Protein 1UD9 (pdb70)

Solvent-accessible surface area: 47466 Å² total; per-residue (Å²): 26,64,0,5,24,65,13,1,110,25,26,32,2,4,1,67,0,0,45,111,19,26,95,82,4,13,18,30,2,65,53,106,8,9,75,4,28,3,42,15,200,68,129,64,2,26,0,75,0,54,17,38,94,126,18,24,140,80,36,86,9,103,136,95,29,107,7,1,4,54,0,101,125,6,26,143,27,2,142,68,8,173,169,109,34,42,3,48,18,45,8,139,58,94,126,48,0,98,4,17,7,29,29,57,151,93,72,70,47,98,7,102,38,71,172,26,169,63,36,177,94,159,178,135,49,22,0,35,0,17,0,46,2,70,15,8,92,77,0,1,26,75,0,31,135,94,22,112,4,2,39,4,44,7,42,77,108,67,0,15,1,75,6,79,59,158,81,112,39,80,41,70,2,6,149,142,64,66,13,11,56,67,34,84,76,103,60,75,9,62,7,1,0,35,3,121,64,2,60,47,0,38,13,0,13,151,15,20,117,92,0,64,0,3,2,7,45,89,72,58,6,42,1,11,0,63,18,169,45,50,2,64,0,12,0,60,0,33,44,87,155,91,22,0,0,6,23,60,14,0,100,20,19,30,1,3,0,56,0,0,42,106,16,25,82,84,3,10,12,28,3,63,48,119,6,7,71,6,45,3,46,14,182,70,129,64,3,42,0,90,0,53,18,34,97,121,24,22,120,15,33,22,12,60,136,109,29,130,4,0,1,65,0,103,116,1,20,133,35,0,128,93,4,159,197,132,41,48,1,8,16,8,7,19,8,90,96,32,0,42,1,10,17,47,63,31,55,147,145,47,34,84,5,101,35,67,171,24,162,70,97,176,38,21,0,49,0,22,0,60,1,62,23,8,72,81,2,1,26,86,0,33,141,71,20,80,17,2,37,4,42,4,2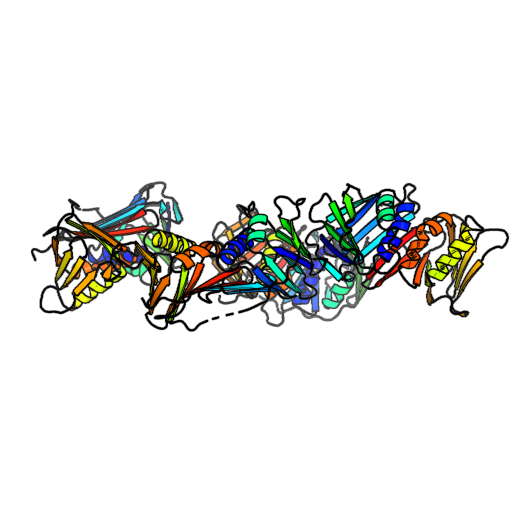4,79,71,76,0,13,2,82,4,77,51,176,150,127,38,113,47,75,10,5,94,141,104,62,45,11,60,76,21,94,86,102,136,125,4,65,9,0,0,14,1,102,64,2,60,52,2,26,13,0,10,128,13,22,112,107,0,70,1,0,0,5,76,107,92,40,6,29,2,13,0,60,21,166,40,53,2,70,0,16,1,61,1,30,41,97,142,90,7,6,4,2,24,68,16,0,105,20,32,61,4,5,1,64,0,0,30,100,21,26,92,79,5,29,28,32,10,66,56,98,8,15,80,4,67,7,53,14,201,69,130,60,4,49,0,73,0,45,21,37,91,116,23,23,122,25,36,30,8,68,85,97,18,111,9,0,3,55,0,101,115,10,22,136,32,1,132,83,2,165,191,122,36,43,2,14,27,7,7,50,30,62,128,41,10,56,6,2,15,48,62,52,56,105,136,45,33,76,7,94,49,67,165,19,158,74,129,87,141,42,34,0,36,0,21,0,47,1,66,21,5,68,85,2,2,26,84,0,31,140,80,23,98,4,1,37,3,47,8,34,98,123,37,0,15,1,86,1,77,49,168,78,159,37,84,41,42,2,6,156,44,68,61,17,11,50,72,41,91,73,84,138,115,8,64,10,2,0,31,2,114,62,1,61,53,1,33,10,0,10,138,8,18,118,90,0,71,0,0,0,4,82,107,73,40,4,21,0,21,0,56,14,134,40,51,1,68,0,15,1,28,1,40,43,72,148,91,34,59,1,6,24,51,12,2,104,22,24,37,1,3,0,57,0,0,40,114,17,28,82,80,4,18,16,24,3,54,59,110,7,10,79,4,63,3,53,14,191,72,128,63,3,26,0,78,0,44,16,38,100,122,21,21,149,58,38,77,12,94,130,97,20,110,8,0,4,53,0,104,117,5,20,143,32,0,132,84,15,161,175,118,65,36,1,40,22,36,9,144,45,77,127,54,0,84,3,26,17,36,23,95,148,53,123,70,30,93,6,99,38,70,163,18,153,63,108,118,103,94,129,35,21,0,41,0,22,0,22,1,64,20,7,87,82,2,1,23,97,0,34,151,79,17,108,5,2,42,3,42,5,27,87,110,78,0,15,1,85,4,75,58,183,48,206,39,104,45,62,2,6,90,146,69,29,23,11,57,71,33,86,89,85,138,124,3,69,10,1,0,36,3,95,60,1,64,34,0,24,15,0,10,140,13,19,73,58,0,77,0,3,2,5,74,107,46,43,5,19,1,22,0,64,18,158,40,52,1,71,0,11,1,16,1,33,43,86,148,89

Foldseek 3Di:
DKFKAFFVLLVLLVLLLQVLADQKWKWWQDQQFTWTKGAHPVNFKIKIKTGGRQRTPDGGDPHIAMAMDGSVVVNVVCVPPPDRWMWMWDDPDRFWIWIWTDDVDIDIDTGGGDDDDGPPDDDDFQKKWKWFLVLVLVQLVVQVVPAQKWKWKAAQFWIKIWHPDDDTPIDIAGVVVVITDDMDHRHIAMFMFGSVSVNSSSSNSVQARIWIWGHHQQAWIKIWRAHPSGIIMIMIGGTDND/DKFKAFFCLLVLLVLLLVVLADQKWKWWQAQQFTWTKGGHPVNFKIKIWTGGNQNTPDRDDPGIAIAMAGSVVVNVVCVVVDDGWMWIWDDPDNQWIWIATRVPNPDIDITGGDDDDHDAFQKKFKFFLVLVLVLLVQQVVPAQKWKWKDAQFKIKIHHDDDDDRIDIQGPVVPGTPDMDHHHTAMFMFGSVSVNSSSSNSVQARIWIWTHHHQAWIKIWRAHPSGIIMIMTGGTDND/DKFKAFFVLLVLLVLQLVVVADQKWKWWQAQFWIWTKGAHPVSQKIKIWTGTSQNTPDGGDPGIDMAMAGSVVVNVVCVPPDGTWMWMWDDPDNQWIWIATRVGRPDIDITGGDDDDGDDDFQKKWKWFLVLVLVLLVQQVVPAQKWKWWDAQFWIKIHHPDDDDSMDIAGVVVVGTDDMDHRHTAMFMAGSVSVNSSSSNSVQARIWIWTHHHQAWIKTWHAHPSGIIMIMIGHTDND/DKFKAFFLLLVLLVLLLVVVADQKWKWWQAQQFIWTKGAHPVNFKIKIWTGGSQNTPDRDDPGIDMAMDGSVVVNVVSVPRDDGGMWMWDDPDQQWIWIFTDDDVGDIDIHGGDDDDGDFDPDFQKKWKFFLVVVLVLLVVQVVPAQKWKWWDAQFWIKIHHPDDDDRIDITGVVVPGTPDMDHRHTAMFMFGSVSVNSSSSNSVAARIWIWGHHHQAWIKIWHAHPSRIIMIMTGGTDND

Radius of gyration: 39.59 Å; Cα contacts (8 Å, |Δi|>4): 2430; chains: 4; bounding box: 97×64×110 Å

Secondary structure (DSSP, 8-state):
-EEEES-HHHHHHHHHHHHHH-SEEEEEEETTEEEEEEE-TTSSEEEEEEEEGGGSSEEE-SS-EEEEEEHHHHHHHHTT--S---EEEEEEETTEEEEEE-SSS-EEEEEEP---PPP------SEEEEEEHHHHHHHHHHHHHH-SEEEEEE-SSEEEEEESSSS---EEEEGGGT-EEEEEESS-EEEEEEHHHHHHTGGGGGG-SEEEEEE-TTS-EEEEEEPGGG-EEEEEEPPB--/-EEEES-HHHHHHHHHHHHHH-SEEEEEEETTEEEEEEE-TTSSEEEEEEEEGGGSSEEE-SS-EEEEEEHHHHHHHTTT--S---EEEEEEETTEEEEEETTEEEEEEEEE---------SEEEEEEHHHHHHHHHHHHTT-SEEEEEE-SSEEEEEESSSS--EEEEETTTT---EEEESS-EEEEEEHHHHHHTGGGGGG-SEEEEEE-TTS-EEEEEEEGGGEEEEEEEPPB--/-EEEES-HHHHHHHHHHHTTT-SEEEEEEETTEEEEEEE-TTSSEEEEEEEEGGGSSEEE-SS-EEEEEEHHHHHHHTTT--S---EEEEEEETTEEEEEEGGGTT-EEEEE----------SEEEEEEHHHHHHHHHHHHHH-SEEEEEE-SSEEEEEESSSS--EEEEETTTT-EEEEEESS-EEEEEEHHHHHHTGGGGGG-SEEEEEE-TTS-EEEEEE-GGG-EEEEEEPPP--/-EEEES-HHHHHHHHHHHTTT-SEEEEEEETTEEEEEEE-TTSSEEEEEEEEGGGSSEEE-SS-EEEEEEHHHHHHHHTT--S---EEEE-SSTTEEEEEE-SSS-EEEEEE------------SEEEEEEHHHHHHHHHHHHHH-SEEEEEE-SSEEEEEESSS---EEEEETTTT-EEEEEESS-EEEEEEHHHHHHTGGGGGG-SEEEEEE-TTS-EEEEEE-GGG-EEEEEEPPB--

Structure (mmCIF, N/CA/C/O backbone):
data_1UD9
#
_entry.id   1UD9
#
_cell.length_a   79.400
_cell.length_b   75.440
_cell.length_c   88.140
_cell.angle_alpha   90.00
_cell.angle_beta   98.83
_cell.angle_gamma   90.00
#
_symmetry.space_group_name_H-M   'P 1 21 1'
#
loop_
_entity.id
_entity.type
_entity.pdbx_description
1 polymer 'DNA polymerase sliding clamp A'
2 non-polymer 'ZINC ION'
3 water water
#
loop_
_atom_site.group_PDB
_atom_site.id
_atom_site.type_symbol
_atom_site.label_atom_id
_atom_site.label_alt_id
_atom_site.label_comp_id
_atom_site.label_asym_id
_atom_site.label_entity_id
_atom_site.label_seq_id
_atom_site.pdbx_PDB_ins_code
_atom_site.Cartn_x
_atom_site.Cartn_y
_atom_site.Cartn_z
_atom_site.occupancy
_atom_site.B_iso_or_equiv
_atom_site.auth_seq_id
_atom_site.auth_comp_id
_atom_site.auth_asym_id
_atom_site.auth_atom_id
_atom_site.pdbx_PDB_model_num
ATOM 1 N N . ALA A 1 1 ? 8.450 -8.332 -19.763 1.00 22.85 1 ALA A N 1
ATOM 2 C CA . ALA A 1 1 ? 8.719 -7.197 -18.781 1.00 21.38 1 ALA A CA 1
ATOM 3 C C . ALA A 1 1 ? 10.065 -6.557 -19.018 1.00 21.11 1 ALA A C 1
ATOM 4 O O . ALA A 1 1 ? 11.090 -7.254 -19.163 1.00 22.45 1 ALA A O 1
ATOM 6 N N . HIS A 1 2 ? 10.094 -5.221 -18.990 1.00 20.56 2 HIS A N 1
ATOM 7 C CA . HIS A 1 2 ? 11.323 -4.451 -19.211 1.00 19.80 2 HIS A CA 1
ATOM 8 C C . HIS A 1 2 ? 11.223 -3.220 -18.299 1.00 19.92 2 HIS A C 1
ATOM 9 O O . HIS A 1 2 ? 10.282 -2.423 -18.439 1.00 21.26 2 HIS A O 1
ATOM 16 N N . ILE A 1 3 ? 12.162 -3.049 -17.369 1.00 20.49 3 ILE A N 1
ATOM 17 C CA . ILE A 1 3 ? 12.060 -1.974 -16.368 1.00 19.78 3 ILE A CA 1
ATOM 18 C C . ILE A 1 3 ? 13.388 -1.313 -16.169 1.00 21.36 3 ILE A C 1
ATOM 19 O O . ILE A 1 3 ? 14.414 -1.961 -16.119 1.00 22.89 3 ILE A O 1
ATOM 24 N N . VAL A 1 4 ? 13.412 0.007 -16.085 1.00 22.75 4 VAL A N 1
ATOM 25 C CA . VAL A 1 4 ? 14.681 0.624 -15.808 1.00 22.61 4 VAL A CA 1
ATOM 26 C C . VAL A 1 4 ? 14.462 1.541 -14.590 1.00 23.12 4 VAL A C 1
ATOM 27 O O . VAL A 1 4 ? 13.516 2.359 -14.587 1.00 23.38 4 VAL A O 1
ATOM 31 N N . TYR A 1 5 ? 15.287 1.390 -13.554 1.00 25.24 5 TYR A N 1
ATOM 32 C CA . TYR A 1 5 ? 15.136 2.275 -12.387 1.00 25.60 5 TYR A CA 1
ATOM 33 C C . TYR A 1 5 ? 16.399 3.108 -12.289 1.00 26.29 5 TYR A C 1
ATOM 34 O O . TYR A 1 5 ? 17.488 2.597 -12.492 1.00 24.52 5 TYR A O 1
ATOM 43 N N . ASP A 1 6 ? 16.271 4.395 -11.966 1.00 27.67 6 ASP A N 1
ATOM 44 C CA . ASP A 1 6 ? 17.480 5.232 -11.953 1.00 29.03 6 ASP A CA 1
ATOM 45 C C . ASP A 1 6 ? 18.491 5.101 -10.817 1.00 29.78 6 ASP A C 1
ATOM 46 O O . ASP A 1 6 ? 19.619 5.558 -10.944 1.00 30.14 6 ASP A O 1
ATOM 51 N N . ASP A 1 7 ? 18.146 4.397 -9.733 1.00 27.40 7 ASP A N 1
ATOM 52 C CA . ASP A 1 7 ? 19.060 4.342 -8.622 1.00 27.63 7 ASP A CA 1
ATOM 53 C C . ASP A 1 7 ? 19.106 3.037 -7.885 1.00 26.24 7 ASP A C 1
ATOM 54 O O . ASP A 1 7 ? 18.317 2.828 -6.960 1.00 25.49 7 ASP A O 1
ATOM 59 N N . VAL A 1 8 ? 20.054 2.175 -8.257 1.00 26.09 8 VAL A N 1
ATOM 60 C CA . VAL A 1 8 ? 20.143 0.853 -7.623 1.00 26.16 8 VAL A CA 1
ATOM 61 C C . VAL A 1 8 ? 20.360 0.975 -6.110 1.00 25.89 8 VAL A C 1
ATOM 62 O O . VAL A 1 8 ? 20.017 0.077 -5.384 1.00 25.38 8 VAL A O 1
ATOM 66 N N . ARG A 1 9 ? 20.900 2.093 -5.616 1.00 25.00 9 ARG A N 1
ATOM 67 C CA . ARG A 1 9 ? 21.074 2.236 -4.160 1.00 26.28 9 ARG A CA 1
ATOM 68 C C . ARG A 1 9 ? 19.745 2.100 -3.358 1.00 25.53 9 ARG A C 1
ATOM 69 O O . ARG A 1 9 ? 19.741 1.643 -2.203 1.00 24.32 9 ARG A O 1
ATOM 77 N N . ASP A 1 10 ? 18.630 2.547 -3.930 1.00 24.34 10 ASP A N 1
ATOM 78 C CA . ASP A 1 10 ? 17.362 2.385 -3.203 1.00 25.76 10 ASP A CA 1
ATOM 79 C C . ASP A 1 10 ? 17.007 0.896 -3.089 1.00 26.18 10 ASP A C 1
ATOM 80 O O . ASP A 1 10 ? 16.545 0.420 -2.016 1.00 24.39 10 ASP A O 1
ATOM 85 N N . LEU A 1 11 ? 17.215 0.131 -4.170 1.00 24.88 11 LEU A N 1
ATOM 86 C CA . LEU A 1 11 ? 16.857 -1.293 -4.079 1.00 24.59 11 LEU A CA 1
ATOM 87 C C . LEU A 1 11 ? 17.787 -1.907 -3.037 1.00 22.84 11 LEU A C 1
ATOM 88 O O . LEU A 1 11 ? 17.376 -2.771 -2.268 1.00 23.11 11 LEU A O 1
ATOM 93 N N . LYS A 1 12 ? 19.059 -1.515 -3.053 1.00 21.97 12 LYS A N 1
ATOM 94 C CA . LYS A 1 12 ? 20.022 -2.034 -2.066 1.00 23.18 12 LYS A CA 1
ATOM 95 C C . LYS A 1 12 ? 19.584 -1.799 -0.623 1.00 23.45 12 LYS A C 1
ATOM 96 O O . LYS A 1 12 ? 19.715 -2.677 0.202 1.00 21.68 12 LYS A O 1
ATOM 102 N N . ALA A 1 13 ? 19.076 -0.599 -0.332 1.00 23.06 13 ALA A N 1
ATOM 103 C CA . ALA A 1 13 ? 18.661 -0.238 1.022 1.00 22.35 13 ALA A CA 1
ATOM 104 C C . ALA A 1 13 ? 17.427 -1.086 1.375 1.00 20.42 13 ALA A C 1
ATOM 105 O O . ALA A 1 13 ? 17.285 -1.511 2.531 1.00 21.54 13 ALA A O 1
ATOM 107 N N . ILE A 1 14 ? 16.551 -1.315 0.405 1.00 20.19 14 ILE A N 1
ATOM 108 C CA . ILE A 1 14 ? 15.342 -2.129 0.672 1.00 20.04 14 ILE A CA 1
ATOM 109 C C . ILE A 1 14 ? 15.746 -3.585 0.981 1.00 19.71 14 ILE A C 1
ATOM 110 O O . ILE A 1 14 ? 15.307 -4.160 1.975 1.00 17.86 14 ILE A O 1
ATOM 115 N N . ILE A 1 15 ? 16.627 -4.146 0.158 1.00 20.33 15 ILE A N 1
ATOM 116 C CA . ILE A 1 15 ? 17.083 -5.535 0.382 1.00 21.12 15 ILE A CA 1
ATOM 117 C C . ILE A 1 15 ? 17.834 -5.723 1.725 1.00 20.52 15 ILE A C 1
ATOM 118 O O . ILE A 1 15 ? 17.641 -6.726 2.447 1.00 19.76 15 ILE A O 1
ATOM 123 N N . GLN A 1 16 ? 18.656 -4.745 2.096 1.00 20.29 16 GLN A N 1
ATOM 124 C CA . GLN A 1 16 ? 19.367 -4.798 3.407 1.00 22.23 16 GLN A CA 1
ATOM 125 C C . GLN A 1 16 ? 18.373 -4.901 4.558 1.00 22.84 16 GLN A C 1
ATOM 126 O O . GLN A 1 16 ? 18.616 -5.617 5.527 1.00 23.46 16 GLN A O 1
ATOM 132 N N . ALA A 1 17 ? 17.245 -4.182 4.466 1.00 20.15 17 ALA A N 1
ATOM 133 C CA . ALA A 1 17 ? 16.218 -4.281 5.519 1.00 20.27 17 ALA A CA 1
ATOM 134 C C . ALA A 1 17 ? 15.444 -5.585 5.434 1.00 19.19 17 ALA A C 1
ATOM 135 O O . ALA A 1 17 ? 15.201 -6.257 6.463 1.00 20.94 17 ALA A O 1
ATOM 137 N N . LEU A 1 18 ? 15.105 -6.006 4.225 1.00 19.52 18 LEU A N 1
ATOM 138 C CA . LEU A 1 18 ? 14.334 -7.249 4.092 1.00 19.78 18 LEU A CA 1
ATOM 139 C C . LEU A 1 18 ? 15.063 -8.464 4.592 1.00 20.32 18 LEU A C 1
ATOM 140 O O . LEU A 1 18 ? 14.436 -9.370 5.105 1.00 21.53 18 LEU A O 1
ATOM 145 N N . LEU A 1 19 ? 16.371 -8.513 4.397 1.00 20.48 19 LEU A N 1
ATOM 146 C CA . LEU A 1 19 ? 17.053 -9.762 4.754 1.00 22.92 19 LEU A CA 1
ATOM 147 C C . LEU A 1 19 ? 17.060 -9.998 6.266 1.00 24.75 19 LEU A C 1
ATOM 148 O O . LEU A 1 19 ? 17.258 -11.134 6.742 1.00 21.94 19 LEU A O 1
ATOM 153 N N . LYS A 1 20 ? 16.808 -8.920 7.006 1.00 24.83 20 LYS A N 1
ATOM 154 C CA . LYS A 1 20 ? 16.742 -9.009 8.470 1.00 27.16 20 LYS A CA 1
ATOM 155 C C . LYS A 1 20 ? 15.388 -9.556 8.943 1.00 25.53 20 LYS A C 1
ATOM 156 O O . LYS A 1 20 ? 15.244 -9.973 10.113 1.00 27.80 20 LYS A O 1
ATOM 162 N N . LEU A 1 21 ? 14.377 -9.477 8.102 1.00 23.35 21 LEU A N 1
ATOM 163 C CA . LEU A 1 21 ? 13.053 -10.015 8.449 1.00 21.72 21 LEU A CA 1
ATOM 164 C C . LEU A 1 21 ? 12.805 -11.392 7.899 1.00 23.21 21 LEU A C 1
ATOM 165 O O . LEU A 1 21 ? 12.196 -12.224 8.572 1.00 20.84 21 LEU A O 1
ATOM 170 N N . VAL A 1 22 ? 13.207 -11.606 6.630 1.00 20.01 22 VAL A N 1
ATOM 171 C CA . VAL A 1 22 ? 12.935 -12.891 5.945 1.00 19.32 22 VAL A CA 1
ATOM 172 C C . VAL A 1 22 ? 14.108 -13.413 5.085 1.00 19.18 22 VAL A C 1
ATOM 173 O O . VAL A 1 22 ? 14.952 -12.641 4.629 1.00 18.92 22 VAL A O 1
ATOM 177 N N . ASP A 1 23 ? 14.151 -14.720 4.889 1.00 18.39 23 ASP A N 1
ATOM 178 C CA . ASP A 1 23 ? 15.211 -15.247 4.010 1.00 20.70 23 ASP A CA 1
ATOM 179 C C . ASP A 1 23 ? 14.807 -15.181 2.554 1.00 18.51 23 ASP A C 1
ATOM 180 O O . ASP A 1 23 ? 15.659 -15.224 1.674 1.00 18.62 23 ASP A O 1
ATOM 185 N N . GLU A 1 24 ? 13.503 -15.150 2.263 1.00 18.24 24 GLU A N 1
ATOM 186 C CA . GLU A 1 24 ? 12.981 -15.104 0.894 1.00 18.34 24 GLU A CA 1
ATOM 187 C C . GLU A 1 24 ? 11.792 -14.133 0.808 1.00 18.45 24 GLU A C 1
ATOM 188 O O . GLU A 1 24 ? 11.027 -13.955 1.760 1.00 19.72 24 GLU A O 1
ATOM 194 N N . ALA A 1 25 ? 11.638 -13.522 -0.347 1.00 18.17 25 ALA A N 1
ATOM 195 C CA . ALA A 1 25 ? 10.526 -12.639 -0.493 1.00 18.39 25 ALA A CA 1
ATOM 196 C C . ALA A 1 25 ? 10.059 -12.635 -1.964 1.00 19.13 25 ALA A C 1
ATOM 197 O O . ALA A 1 25 ? 10.683 -13.195 -2.850 1.00 19.03 25 ALA A O 1
ATOM 199 N N . LEU A 1 26 ? 8.949 -11.954 -2.238 1.00 18.14 26 LEU A N 1
ATOM 200 C CA . LEU A 1 26 ? 8.400 -11.977 -3.590 1.00 19.71 26 LEU A CA 1
ATOM 201 C C . LEU A 1 26 ? 8.063 -10.567 -4.122 1.00 20.53 26 LEU A C 1
ATOM 202 O O . LEU A 1 26 ? 7.302 -9.823 -3.463 1.00 19.66 26 LEU A O 1
ATOM 207 N N . PHE A 1 27 ? 8.641 -10.182 -5.258 1.00 18.04 27 PHE A N 1
ATOM 208 C CA . PHE A 1 27 ? 8.268 -8.918 -5.894 1.00 21.08 27 PHE A CA 1
ATOM 209 C C . PHE A 1 27 ? 7.072 -9.262 -6.846 1.00 22.54 27 PHE A C 1
ATOM 210 O O . PHE A 1 27 ? 7.209 -10.105 -7.770 1.00 24.41 27 PHE A O 1
ATOM 218 N N . ASP A 1 28 ? 5.912 -8.658 -6.631 1.00 19.41 28 ASP A N 1
ATOM 219 C CA . ASP A 1 28 ? 4.759 -8.905 -7.481 1.00 21.89 28 ASP A CA 1
ATOM 220 C C . ASP A 1 28 ? 4.833 -7.805 -8.535 1.00 22.31 28 ASP A C 1
ATOM 221 O O . ASP A 1 28 ? 4.473 -6.652 -8.274 1.00 21.65 28 ASP A O 1
ATOM 226 N N . ILE A 1 29 ? 5.280 -8.172 -9.749 1.00 21.84 29 ILE A N 1
ATOM 227 C CA . ILE A 1 29 ? 5.485 -7.184 -10.831 1.00 22.91 29 ILE A CA 1
ATOM 228 C C . ILE A 1 29 ? 4.268 -7.072 -11.739 1.00 23.33 29 ILE A C 1
ATOM 229 O O . ILE A 1 29 ? 4.030 -7.940 -12.587 1.00 24.67 29 ILE A O 1
ATOM 234 N N . LYS A 1 30 ? 3.495 -5.992 -11.547 1.00 23.46 30 LYS A N 1
ATOM 235 C CA . LYS A 1 30 ? 2.269 -5.815 -12.304 1.00 24.27 30 LYS A CA 1
ATOM 236 C C . LYS A 1 30 ? 2.337 -4.700 -13.321 1.00 23.01 30 LYS A C 1
ATOM 237 O O . LYS A 1 30 ? 3.237 -3.854 -13.295 1.00 23.55 30 LYS A O 1
ATOM 243 N N . PRO A 1 31 ? 1.354 -4.648 -14.214 1.00 23.09 31 PRO A N 1
ATOM 244 C CA . PRO A 1 31 ? 1.452 -3.557 -15.188 1.00 24.54 31 PRO A CA 1
ATOM 245 C C . PRO A 1 31 ? 1.482 -2.153 -14.602 1.00 25.54 31 PRO A C 1
ATOM 246 O O . PRO A 1 31 ? 2.113 -1.268 -15.196 1.00 27.06 31 PRO A O 1
ATOM 250 N N . GLU A 1 32 ? 0.851 -1.942 -13.452 1.00 23.45 32 GLU A N 1
ATOM 251 C CA . GLU A 1 32 ? 0.846 -0.618 -12.889 1.00 26.51 32 GLU A CA 1
ATOM 252 C C . GLU A 1 32 ? 1.996 -0.352 -11.914 1.00 25.03 32 GLU A C 1
ATOM 253 O O . GLU A 1 32 ? 2.150 0.777 -11.468 1.00 25.80 32 GLU A O 1
ATOM 259 N N . GLY A 1 33 ? 2.766 -1.379 -11.566 1.00 23.01 33 GLY A N 1
ATOM 260 C CA . GLY A 1 33 ? 3.889 -1.140 -10.669 1.00 22.35 33 GLY A CA 1
ATOM 261 C C . GLY A 1 33 ? 4.227 -2.389 -9.880 1.00 23.29 33 GLY A C 1
ATOM 262 O O . GLY A 1 33 ? 3.585 -3.438 -10.050 1.00 20.89 33 GLY A O 1
ATOM 263 N N . ILE A 1 34 ? 5.197 -2.258 -8.975 1.00 21.84 34 ILE A N 1
ATOM 264 C CA . ILE A 1 34 ? 5.662 -3.423 -8.223 1.00 19.40 34 ILE A CA 1
ATOM 265 C C . ILE A 1 34 ? 5.216 -3.345 -6.775 1.00 20.27 34 ILE A C 1
ATOM 266 O O . ILE A 1 34 ? 5.238 -2.256 -6.160 1.00 20.56 34 ILE A O 1
ATOM 271 N N . GLN A 1 35 ? 4.806 -4.491 -6.242 1.00 17.22 35 GLN A N 1
ATOM 272 C CA . GLN A 1 35 ? 4.438 -4.557 -4.827 1.00 20.35 35 GLN A CA 1
ATOM 273 C C . GLN A 1 35 ? 5.148 -5.738 -4.147 1.00 20.10 35 GLN A C 1
ATOM 274 O O . GLN A 1 35 ? 5.410 -6.778 -4.756 1.00 18.46 35 GLN A O 1
ATOM 280 N N . LEU A 1 36 ? 5.438 -5.568 -2.868 1.00 18.25 36 LEU A N 1
ATOM 281 C CA . LEU A 1 36 ? 6.035 -6.631 -2.053 1.00 17.58 36 LEU A CA 1
ATOM 282 C C . LEU A 1 36 ? 5.604 -6.495 -0.607 1.00 20.00 36 LEU A C 1
ATOM 283 O O . LEU A 1 36 ? 5.533 -5.349 -0.087 1.00 18.58 36 LEU A O 1
ATOM 288 N N . VAL A 1 37 ? 5.314 -7.629 0.051 1.00 17.65 37 VAL A N 1
ATOM 289 C CA . VAL A 1 37 ? 5.023 -7.556 1.477 1.00 18.00 37 VAL A CA 1
ATOM 290 C C . VAL A 1 37 ? 5.804 -8.704 2.104 1.00 18.51 37 VAL A C 1
ATOM 291 O O . VAL A 1 37 ? 5.838 -9.804 1.515 1.00 19.13 37 VAL A O 1
ATOM 295 N N . ALA A 1 38 ? 6.459 -8.448 3.235 1.00 17.15 38 ALA A N 1
ATOM 296 C CA . ALA A 1 38 ? 7.212 -9.478 3.941 1.00 17.77 38 ALA A CA 1
ATOM 297 C C . ALA A 1 38 ? 6.945 -9.312 5.390 1.00 18.59 38 ALA A C 1
ATOM 298 O O . ALA A 1 38 ? 6.952 -8.180 5.921 1.00 19.87 38 ALA A O 1
ATOM 300 N N . ILE A 1 39 ? 6.663 -10.434 6.043 1.00 16.26 39 ILE A N 1
ATOM 301 C CA . ILE A 1 39 ? 6.450 -10.355 7.483 1.00 16.39 39 ILE A CA 1
ATOM 302 C C . ILE A 1 39 ? 7.402 -11.349 8.172 1.00 18.02 39 ILE A C 1
ATOM 303 O O . ILE A 1 39 ? 7.648 -12.424 7.629 1.00 17.74 39 ILE A O 1
ATOM 308 N N . ASP A 1 40 ? 7.939 -10.996 9.328 1.00 16.68 40 ASP A N 1
ATOM 309 C CA . ASP A 1 40 ? 8.855 -11.935 9.975 1.00 19.07 40 ASP A CA 1
ATOM 310 C C . ASP A 1 40 ? 8.122 -13.149 10.539 1.00 20.93 40 ASP A C 1
ATOM 311 O O . ASP A 1 40 ? 6.895 -13.181 10.614 1.00 18.56 40 ASP A O 1
ATOM 316 N N . LYS A 1 41 ? 8.892 -14.186 10.899 1.00 20.24 41 LYS A N 1
ATOM 317 C CA . LYS A 1 41 ? 8.280 -15.426 11.395 1.00 23.36 41 LYS A CA 1
ATOM 318 C C . LYS A 1 41 ? 7.292 -15.252 12.550 1.00 21.44 41 LYS A C 1
ATOM 319 O O . LYS A 1 41 ? 6.204 -15.842 12.526 1.00 21.68 41 LYS A O 1
ATOM 325 N N . ALA A 1 42 ? 7.704 -14.462 13.519 1.00 21.46 42 ALA A N 1
ATOM 326 C CA . ALA A 1 42 ? 6.910 -14.179 14.713 1.00 22.09 42 ALA A CA 1
ATOM 327 C C . ALA A 1 42 ? 5.673 -13.260 14.459 1.00 19.69 42 ALA A C 1
ATOM 328 O O . ALA A 1 42 ? 4.829 -13.094 15.355 1.00 19.72 42 ALA A O 1
ATOM 330 N N . HIS A 1 43 ? 5.537 -12.738 13.233 1.00 18.44 43 HIS A N 1
ATOM 331 C CA . HIS A 1 43 ? 4.457 -11.810 12.851 1.00 18.63 43 HIS A CA 1
ATOM 332 C C . HIS A 1 43 ? 4.427 -10.574 13.798 1.00 18.95 43 HIS A C 1
ATOM 333 O O . HIS A 1 43 ? 3.355 -10.046 14.181 1.00 20.55 43 HIS A O 1
ATOM 340 N N . ILE A 1 44 ? 5.620 -10.123 14.105 1.00 17.81 44 ILE A N 1
ATOM 341 C CA . ILE A 1 44 ? 5.865 -8.969 14.957 1.00 19.34 44 ILE A CA 1
ATOM 342 C C . ILE A 1 44 ? 6.255 -7.728 14.110 1.00 19.11 44 ILE A C 1
ATOM 343 O O . ILE A 1 44 ? 6.012 -6.602 14.540 1.00 17.67 44 ILE A O 1
ATOM 348 N N . SER A 1 45 ? 6.886 -7.914 12.931 1.00 17.71 45 SER A N 1
ATOM 349 C CA . SER A 1 45 ? 7.273 -6.757 12.108 1.00 17.73 45 SER A CA 1
ATOM 350 C C . SER A 1 45 ? 7.077 -7.118 10.640 1.00 17.96 45 SER A C 1
ATOM 351 O O . SER A 1 45 ? 7.135 -8.311 10.219 1.00 19.11 45 SER A O 1
ATOM 354 N N . LEU A 1 46 ? 6.753 -6.094 9.878 1.00 18.10 46 LEU A N 1
ATOM 355 C CA . LEU A 1 46 ? 6.427 -6.288 8.485 1.00 20.19 46 LEU A CA 1
ATOM 356 C C . LEU A 1 46 ? 6.889 -5.110 7.660 1.00 18.69 46 LEU A C 1
ATOM 357 O O . LEU A 1 46 ? 6.983 -4.000 8.158 1.00 18.77 46 LEU A O 1
ATOM 362 N N . ILE A 1 47 ? 7.211 -5.420 6.414 1.00 17.31 47 ILE A N 1
ATOM 363 C CA . ILE A 1 47 ? 7.602 -4.367 5.472 1.00 18.54 47 ILE A CA 1
ATOM 364 C C . ILE A 1 47 ? 6.705 -4.494 4.237 1.00 19.37 47 ILE A C 1
ATOM 365 O O . ILE A 1 47 ? 6.524 -5.623 3.683 1.00 19.96 47 ILE A O 1
ATOM 370 N N . LYS A 1 48 ? 6.124 -3.371 3.787 1.00 19.19 48 LYS A N 1
ATOM 371 C CA . LYS A 1 48 ? 5.334 -3.360 2.565 1.00 21.33 48 LYS A CA 1
ATOM 372 C C . LYS A 1 48 ? 5.989 -2.348 1.615 1.00 22.37 48 LYS A C 1
ATOM 373 O O . LYS A 1 48 ? 6.454 -1.268 2.033 1.00 22.70 48 LYS A O 1
ATOM 379 N N . ILE A 1 49 ? 6.090 -2.723 0.333 1.00 21.48 49 ILE A N 1
ATOM 380 C CA . ILE A 1 49 ? 6.697 -1.857 -0.677 1.00 22.17 49 ILE A CA 1
ATOM 381 C C . ILE A 1 49 ? 5.707 -1.655 -1.811 1.00 23.22 49 ILE A C 1
ATOM 382 O O . ILE A 1 49 ? 5.106 -2.635 -2.281 1.00 22.61 49 ILE A O 1
ATOM 387 N N . GLU A 1 50 ? 5.574 -0.405 -2.291 1.00 23.45 50 GLU A N 1
ATOM 388 C CA . GLU A 1 50 ? 4.701 -0.061 -3.400 1.00 24.79 50 GLU A CA 1
ATOM 389 C C . GLU A 1 50 ? 5.561 0.876 -4.274 1.00 24.79 50 GLU A C 1
ATOM 390 O O . GLU A 1 50 ? 5.985 1.978 -3.831 1.00 25.95 50 GLU A O 1
ATOM 396 N N . LEU A 1 51 ? 5.863 0.409 -5.481 1.00 23.43 51 LEU A N 1
ATOM 397 C CA . LEU A 1 51 ? 6.699 1.147 -6.432 1.00 22.55 51 LEU A CA 1
ATOM 398 C C . LEU A 1 51 ? 5.883 1.291 -7.738 1.00 23.53 51 LEU A C 1
ATOM 399 O O . LEU A 1 51 ? 5.865 0.381 -8.564 1.00 23.26 51 LEU A O 1
ATOM 404 N N . PRO A 1 52 ? 5.143 2.408 -7.877 1.00 23.95 52 PRO A N 1
ATOM 405 C CA . PRO A 1 52 ? 4.341 2.608 -9.088 1.00 23.86 52 PRO A CA 1
ATOM 406 C C . PRO A 1 52 ? 5.182 2.802 -10.321 1.00 23.93 52 PRO A C 1
ATOM 407 O O . PRO A 1 52 ? 6.348 3.232 -10.242 1.00 23.07 52 PRO A O 1
ATOM 411 N N . LYS A 1 53 ? 4.539 2.576 -11.485 1.00 25.91 53 LYS A N 1
ATOM 412 C CA . LYS A 1 53 ? 5.278 2.638 -12.739 1.00 27.16 53 LYS A CA 1
ATOM 413 C C . LYS A 1 53 ? 5.858 3.991 -12.940 1.00 25.37 53 LYS A C 1
ATOM 414 O O . LYS A 1 53 ? 6.937 4.107 -13.515 1.00 23.21 53 LYS A O 1
ATOM 420 N N . GLU A 1 54 ? 5.141 4.998 -12.444 1.00 25.22 54 GLU A N 1
ATOM 421 C CA . GLU A 1 54 ? 5.580 6.369 -12.592 1.00 27.89 54 GLU A CA 1
ATOM 422 C C . GLU A 1 54 ? 6.925 6.663 -11.992 1.00 27.93 54 GLU A C 1
ATOM 423 O O . GLU A 1 54 ? 7.513 7.697 -12.299 1.00 30.05 54 GLU A O 1
ATOM 429 N N . MET A 1 55 ? 7.455 5.792 -11.136 1.00 25.96 55 MET A N 1
ATOM 430 C CA . MET A 1 55 ? 8.732 6.130 -10.533 1.00 26.15 55 MET A CA 1
ATOM 431 C C . MET A 1 55 ? 9.920 5.565 -11.288 1.00 25.59 55 MET A C 1
ATOM 432 O O . MET A 1 55 ? 11.044 5.821 -10.952 1.00 25.06 55 MET A O 1
ATOM 437 N N . PHE A 1 56 ? 9.660 4.842 -12.363 1.00 25.74 56 PHE A N 1
ATOM 438 C CA . PHE A 1 56 ? 10.747 4.234 -13.130 1.00 24.54 56 PHE A CA 1
ATOM 439 C C . PHE A 1 56 ? 11.035 4.978 -14.431 1.00 25.20 56 PHE A C 1
ATOM 440 O O . PHE A 1 56 ? 10.125 5.547 -15.025 1.00 26.86 56 PHE A O 1
ATOM 448 N N . LYS A 1 57 ? 12.290 4.964 -14.858 1.00 25.32 57 LYS A N 1
ATOM 449 C CA . LYS A 1 57 ? 12.679 5.610 -16.132 1.00 27.51 57 LYS A CA 1
ATOM 450 C C . LYS A 1 57 ? 11.935 4.909 -17.297 1.00 28.30 57 LYS A C 1
ATOM 451 O O . LYS A 1 57 ? 11.424 5.554 -18.222 1.00 29.59 57 LYS A O 1
ATOM 457 N N . GLU A 1 58 ? 11.855 3.582 -17.225 1.00 26.49 58 GLU A N 1
ATOM 458 C CA . GLU A 1 58 ? 11.123 2.781 -18.213 1.00 26.31 58 GLU A CA 1
ATOM 459 C C . GLU A 1 58 ? 10.386 1.713 -17.463 1.00 24.73 58 GLU A C 1
ATOM 460 O O . GLU A 1 58 ? 10.957 1.139 -16.531 1.00 22.39 58 GLU A O 1
ATOM 466 N N . TYR A 1 59 ? 9.143 1.431 -17.852 1.00 24.44 59 TYR A N 1
ATOM 467 C CA . TYR A 1 59 ? 8.370 0.411 -17.161 1.00 26.46 59 TYR A CA 1
ATOM 468 C C . TYR A 1 59 ? 7.389 -0.136 -18.194 1.00 26.95 59 TYR A C 1
ATOM 469 O O . TYR A 1 59 ? 6.343 0.499 -18.488 1.00 27.87 59 TYR A O 1
ATOM 478 N N . ASP A 1 60 ? 7.733 -1.287 -18.765 1.00 24.47 60 ASP A N 1
ATOM 479 C CA . ASP A 1 60 ? 6.868 -1.917 -19.769 1.00 25.23 60 ASP A CA 1
ATOM 480 C C . ASP A 1 60 ? 6.655 -3.355 -19.378 1.00 24.59 60 ASP A C 1
ATOM 481 O O . ASP A 1 60 ? 7.504 -4.231 -19.604 1.00 22.64 60 ASP A O 1
ATOM 486 N N . VAL A 1 61 ? 5.509 -3.573 -18.757 1.00 22.72 61 VAL A N 1
ATOM 487 C CA . VAL A 1 61 ? 5.140 -4.855 -18.204 1.00 23.46 61 VAL A CA 1
ATOM 488 C C . VAL A 1 61 ? 3.732 -5.164 -18.685 1.00 24.13 61 VAL A C 1
ATOM 489 O O . VAL A 1 61 ? 2.737 -4.792 -18.095 1.00 24.17 61 VAL A O 1
ATOM 493 N N . PRO A 1 62 ? 3.642 -5.827 -19.829 1.00 23.93 62 PRO A N 1
ATOM 494 C CA . PRO A 1 62 ? 2.331 -6.155 -20.347 1.00 26.05 62 PRO A CA 1
ATOM 495 C C . PRO A 1 62 ? 1.665 -7.268 -19.591 1.00 25.91 62 PRO A C 1
ATOM 496 O O . PRO A 1 62 ? 0.439 -7.331 -19.582 1.00 26.16 62 PRO A O 1
ATOM 500 N N . GLU A 1 63 ? 2.443 -8.127 -18.929 1.00 27.23 63 GLU A N 1
ATOM 501 C CA . GLU A 1 63 ? 1.837 -9.229 -18.186 1.00 27.85 63 GLU A CA 1
ATOM 502 C C . GLU A 1 63 ? 2.444 -9.350 -16.799 1.00 28.30 63 GLU A C 1
ATOM 503 O O . GLU A 1 63 ? 3.647 -9.297 -16.655 1.00 28.32 63 GLU A O 1
ATOM 509 N N . GLU A 1 64 ? 1.633 -9.560 -15.802 1.00 28.54 64 GLU A N 1
ATOM 510 C CA . GLU A 1 64 ? 2.212 -9.664 -14.473 1.00 31.17 64 GLU A CA 1
ATOM 511 C C . GLU A 1 64 ? 3.060 -10.896 -14.250 1.00 32.37 64 GLU A C 1
ATOM 512 O O . GLU A 1 64 ? 2.917 -11.912 -14.917 1.00 29.73 64 GLU A O 1
ATOM 518 N N . PHE A 1 65 ? 3.982 -10.794 -13.303 1.00 31.90 65 PHE A N 1
ATOM 519 C CA . PHE A 1 65 ? 4.753 -11.973 -12.968 1.00 34.27 65 PHE A CA 1
ATOM 520 C C . PHE A 1 65 ? 5.370 -11.779 -11.607 1.00 33.43 65 PHE A C 1
ATOM 521 O O . PHE A 1 65 ? 5.587 -10.646 -11.130 1.00 32.63 65 PHE A O 1
ATOM 529 N N . LYS A 1 66 ? 5.537 -12.913 -10.962 1.00 31.30 66 LYS A N 1
ATOM 530 C CA . LYS A 1 66 ? 6.021 -12.953 -9.620 1.00 29.67 66 LYS A CA 1
ATOM 531 C C . LYS A 1 66 ? 7.464 -13.407 -9.613 1.00 27.17 66 LYS A C 1
ATOM 532 O O . LYS A 1 66 ? 7.820 -14.487 -10.130 1.00 25.33 66 LYS A O 1
ATOM 538 N N . PHE A 1 67 ? 8.279 -12.570 -9.003 1.00 25.13 67 PHE A N 1
ATOM 539 C CA . PHE A 1 67 ? 9.732 -12.813 -8.934 1.00 23.39 67 PHE A CA 1
ATOM 540 C C . PHE A 1 67 ? 10.057 -13.144 -7.457 1.00 23.28 67 PHE A C 1
ATOM 541 O O . PHE A 1 67 ? 10.075 -12.227 -6.597 1.00 21.60 67 PHE A O 1
ATOM 549 N N . GLY A 1 68 ? 10.296 -14.447 -7.181 1.00 20.24 68 GLY A N 1
ATOM 550 C CA . GLY A 1 68 ? 10.605 -14.920 -5.832 1.00 19.42 68 GLY A CA 1
ATOM 551 C C . GLY A 1 68 ? 12.141 -14.901 -5.715 1.00 19.18 68 GLY A C 1
ATOM 552 O O . GLY A 1 68 ? 12.819 -15.228 -6.683 1.00 17.81 68 GLY A O 1
ATOM 553 N N . PHE A 1 69 ? 12.662 -14.486 -4.566 1.00 17.94 69 PHE A N 1
ATOM 554 C CA . PHE A 1 69 ? 14.092 -14.401 -4.451 1.00 17.95 69 PHE A CA 1
ATOM 555 C C . PHE A 1 69 ? 14.586 -14.604 -3.034 1.00 18.18 69 PHE A C 1
ATOM 556 O O . PHE A 1 69 ? 13.847 -14.473 -2.060 1.00 17.04 69 PHE A O 1
ATOM 564 N N . ASN A 1 70 ? 15.865 -14.939 -2.922 1.00 16.14 70 ASN A N 1
ATOM 565 C CA . ASN A 1 70 ? 16.473 -15.148 -1.625 1.00 15.56 70 ASN A CA 1
ATOM 566 C C . ASN A 1 70 ? 17.120 -13.787 -1.310 1.00 15.05 70 ASN A C 1
ATOM 567 O O . ASN A 1 70 ? 17.872 -13.236 -2.122 1.00 15.67 70 ASN A O 1
ATOM 572 N N . THR A 1 71 ? 16.743 -13.216 -0.183 1.00 16.24 71 THR A N 1
ATOM 573 C CA . THR A 1 71 ? 17.257 -11.898 0.197 1.00 16.53 71 THR A CA 1
ATOM 574 C C . THR A 1 71 ? 18.773 -11.800 0.384 1.00 17.29 71 THR A C 1
ATOM 575 O O . THR A 1 71 ? 19.392 -10.821 -0.072 1.00 18.42 71 THR A O 1
ATOM 579 N N . GLN A 1 72 ? 19.400 -12.819 1.006 1.00 18.24 72 GLN A N 1
ATOM 580 C CA . GLN A 1 72 ? 20.841 -12.721 1.145 1.00 19.15 72 GLN A CA 1
ATOM 581 C C . GLN A 1 72 ? 21.531 -12.891 -0.180 1.00 19.08 72 GLN A C 1
ATOM 582 O O . GLN A 1 72 ? 22.537 -12.246 -0.439 1.00 20.02 72 GLN A O 1
ATOM 588 N N . TYR A 1 73 ? 20.961 -13.714 -1.053 1.00 18.24 73 TYR A N 1
ATOM 589 C CA . TYR A 1 73 ? 21.558 -13.909 -2.370 1.00 17.39 73 TYR A CA 1
ATOM 590 C C . TYR A 1 73 ? 21.563 -12.542 -3.116 1.00 19.51 73 TYR A C 1
ATOM 591 O O . TYR A 1 73 ? 22.586 -12.093 -3.710 1.00 19.63 73 TYR A O 1
ATOM 600 N N . MET A 1 74 ? 20.410 -11.853 -3.083 1.00 18.02 74 MET A N 1
ATOM 601 C CA . MET A 1 74 ? 20.275 -10.585 -3.794 1.00 19.90 74 MET A CA 1
ATOM 602 C C . MET A 1 74 ? 21.165 -9.513 -3.153 1.00 19.82 74 MET A C 1
ATOM 603 O O . MET A 1 74 ? 21.793 -8.695 -3.860 1.00 20.09 74 MET A O 1
ATOM 608 N N . SER A 1 75 ? 21.288 -9.559 -1.822 1.00 19.08 75 SER A N 1
ATOM 609 C CA . SER A 1 75 ? 22.135 -8.552 -1.144 1.00 21.05 75 SER A CA 1
ATOM 610 C C . SER A 1 75 ? 23.568 -8.675 -1.646 1.00 23.36 75 SER A C 1
ATOM 611 O O . SER A 1 75 ? 24.191 -7.655 -2.015 1.00 23.69 75 SER A O 1
ATOM 614 N N . LYS A 1 76 ? 24.079 -9.908 -1.721 1.00 23.94 76 LYS A N 1
ATOM 615 C CA . LYS A 1 76 ? 25.444 -10.138 -2.239 1.00 23.62 76 LYS A CA 1
ATOM 616 C C . LYS A 1 76 ? 25.578 -9.754 -3.712 1.00 24.15 76 LYS A C 1
ATOM 617 O O . LYS A 1 76 ? 26.617 -9.215 -4.095 1.00 23.58 76 LYS A O 1
ATOM 623 N N . LEU A 1 77 ? 24.558 -9.973 -4.542 1.00 24.73 77 LEU A N 1
ATOM 624 C CA . LEU A 1 77 ? 24.633 -9.549 -5.956 1.00 28.02 77 LEU A CA 1
ATOM 625 C C . LEU A 1 77 ? 24.792 -8.049 -6.029 1.00 29.02 77 LEU A C 1
ATOM 626 O O . LEU A 1 77 ? 25.503 -7.500 -6.864 1.00 29.30 77 LEU A O 1
ATOM 631 N N . LEU A 1 78 ? 24.076 -7.365 -5.170 1.00 29.97 78 LEU A N 1
ATOM 632 C CA . LEU A 1 78 ? 24.091 -5.926 -5.218 1.00 33.25 78 LEU A CA 1
ATOM 633 C C . LEU A 1 78 ? 25.240 -5.285 -4.471 1.00 35.63 78 LEU A C 1
ATOM 634 O O . LEU A 1 78 ? 25.480 -4.090 -4.614 1.00 37.04 78 LEU A O 1
ATOM 639 N N . LYS A 1 79 ? 25.957 -6.098 -3.726 1.00 38.29 79 LYS A N 1
ATOM 640 C CA . LYS A 1 79 ? 27.044 -5.658 -2.882 1.00 43.08 79 LYS A CA 1
ATOM 641 C C . LYS A 1 79 ? 28.003 -4.665 -3.497 1.00 46.03 79 LYS A C 1
ATOM 642 O O . LYS A 1 79 ? 28.383 -3.689 -2.840 1.00 46.69 79 LYS A O 1
ATOM 648 N N . ALA A 1 80 ? 28.419 -4.909 -4.734 1.00 49.01 80 ALA A N 1
ATOM 649 C CA . ALA A 1 80 ? 29.367 -4.000 -5.361 1.00 52.82 80 ALA A CA 1
ATOM 650 C C . ALA A 1 80 ? 28.633 -2.949 -6.195 1.00 55.06 80 ALA A C 1
ATOM 651 O O . ALA A 1 80 ? 28.892 -2.806 -7.393 1.00 56.32 80 ALA A O 1
ATOM 653 N N . ALA A 1 81 ? 27.713 -2.213 -5.575 1.00 56.69 81 ALA A N 1
ATOM 654 C CA . ALA A 1 81 ? 26.985 -1.192 -6.318 1.00 58.31 81 ALA A CA 1
ATOM 655 C C . ALA A 1 81 ? 26.841 0.074 -5.496 1.00 59.76 81 ALA A C 1
ATOM 656 O O . ALA A 1 81 ? 25.717 0.526 -5.255 1.00 61.36 81 ALA A O 1
ATOM 658 N N . LYS A 1 82 ? 27.983 0.647 -5.101 1.00 60.32 82 LYS A N 1
ATOM 659 C CA . LYS A 1 82 ? 28.106 1.868 -4.278 1.00 60.09 82 LYS A CA 1
ATOM 660 C C . LYS A 1 82 ? 27.566 3.218 -4.821 1.00 59.43 82 LYS A C 1
ATOM 661 O O . LYS A 1 82 ? 27.061 4.048 -4.046 1.00 59.67 82 LYS A O 1
ATOM 667 N N . ARG A 1 83 ? 27.689 3.452 -6.130 1.00 58.16 83 ARG A N 1
ATOM 668 C CA . ARG A 1 83 ? 27.224 4.711 -6.730 1.00 56.75 83 ARG A CA 1
ATOM 669 C C . ARG A 1 83 ? 25.822 4.636 -7.323 1.00 54.99 83 ARG A C 1
ATOM 670 O O . ARG A 1 83 ? 25.323 3.545 -7.642 1.00 53.87 83 ARG A O 1
ATOM 678 N N . LYS A 1 84 ? 25.204 5.809 -7.478 1.00 52.39 84 LYS A N 1
ATOM 679 C CA . LYS A 1 84 ? 23.884 5.895 -8.071 1.00 50.39 84 LYS A CA 1
ATOM 680 C C . LYS A 1 84 ? 24.058 5.499 -9.513 1.00 48.47 84 LYS A C 1
ATOM 681 O O . LYS A 1 84 ? 24.730 6.194 -10.285 1.00 48.37 84 LYS A O 1
ATOM 687 N N . GLU A 1 85 ? 23.446 4.379 -9.876 1.00 45.27 85 GLU A N 1
ATOM 688 C CA . GLU A 1 85 ? 23.518 3.862 -11.230 1.00 42.82 85 GLU A CA 1
ATOM 689 C C . GLU A 1 85 ? 22.191 3.186 -11.567 1.00 39.62 85 GLU A C 1
ATOM 690 O O . GLU A 1 85 ? 21.429 2.747 -10.660 1.00 36.74 85 GLU A O 1
ATOM 696 N N . GLU A 1 86 ? 21.906 3.102 -12.855 1.00 35.84 86 GLU A N 1
ATOM 697 C CA . GLU A 1 86 ? 20.678 2.473 -13.324 1.00 34.33 86 GLU A CA 1
ATOM 698 C C . GLU A 1 86 ? 20.688 0.956 -13.196 1.00 33.20 86 GLU A C 1
ATOM 699 O O . GLU A 1 86 ? 21.733 0.300 -13.285 1.00 31.55 86 GLU A O 1
ATOM 705 N N . ILE A 1 87 ? 19.503 0.394 -13.012 1.00 31.92 87 ILE A N 1
ATOM 706 C CA . ILE A 1 87 ? 19.421 -1.058 -12.996 1.00 30.67 87 ILE A CA 1
ATOM 707 C C . ILE A 1 87 ? 18.320 -1.336 -14.004 1.00 29.01 87 ILE A C 1
ATOM 708 O O . ILE A 1 87 ? 17.283 -0.656 -14.003 1.00 29.37 87 ILE A O 1
ATOM 713 N N . ILE A 1 88 ? 18.575 -2.300 -14.889 1.00 28.33 88 ILE A N 1
ATOM 714 C CA . ILE A 1 88 ? 17.649 -2.696 -15.942 1.00 30.13 88 ILE A CA 1
ATOM 715 C C . ILE A 1 88 ? 17.155 -4.132 -15.634 1.00 30.00 88 ILE A C 1
ATOM 716 O O . ILE A 1 88 ? 17.943 -4.977 -15.275 1.00 30.07 88 ILE A O 1
ATOM 721 N N . ILE A 1 89 ? 15.849 -4.397 -15.740 1.00 30.33 89 ILE A N 1
ATOM 722 C CA . ILE A 1 89 ? 15.330 -5.730 -15.445 1.00 30.22 89 ILE A CA 1
ATOM 723 C C . ILE A 1 89 ? 14.597 -6.174 -16.708 1.00 29.98 89 ILE A C 1
ATOM 724 O O . ILE A 1 89 ? 13.821 -5.397 -17.226 1.00 28.17 89 ILE A O 1
ATOM 729 N N . ASP A 1 90 ? 14.904 -7.348 -17.263 1.00 27.85 90 ASP A N 1
ATOM 730 C CA . ASP A 1 90 ? 14.141 -7.796 -18.426 1.00 30.32 90 ASP A CA 1
ATOM 731 C C . ASP A 1 90 ? 13.849 -9.259 -18.178 1.00 31.39 90 ASP A C 1
ATOM 732 O O . ASP A 1 90 ? 14.773 -10.016 -17.852 1.00 31.07 90 ASP A O 1
ATOM 737 N N . ALA A 1 91 ? 12.573 -9.652 -18.272 1.00 30.48 91 ALA A N 1
ATOM 738 C CA . ALA A 1 91 ? 12.196 -11.049 -18.044 1.00 32.34 91 ALA A CA 1
ATOM 739 C C . ALA A 1 91 ? 11.229 -11.460 -19.145 1.00 34.49 91 ALA A C 1
ATOM 740 O O . ALA A 1 91 ? 10.172 -10.881 -19.239 1.00 35.34 91 ALA A O 1
ATOM 742 N N . ASP A 1 92 ? 11.593 -12.451 -19.965 1.00 35.49 92 ASP A N 1
ATOM 743 C CA . ASP A 1 92 ? 10.735 -12.918 -21.068 1.00 36.23 92 ASP A CA 1
ATOM 744 C C . ASP A 1 92 ? 9.981 -14.234 -20.753 1.00 37.33 92 ASP A C 1
ATOM 745 O O . ASP A 1 92 ? 9.120 -14.697 -21.537 1.00 37.04 92 ASP A O 1
ATOM 750 N N . SER A 1 93 ? 10.356 -14.862 -19.650 1.00 36.55 93 SER A N 1
ATOM 751 C CA . SER A 1 93 ? 9.745 -16.100 -19.220 1.00 37.34 93 SER A CA 1
ATOM 752 C C . SER A 1 93 ? 9.804 -16.047 -17.682 1.00 37.68 93 SER A C 1
ATOM 753 O O . SER A 1 93 ? 10.650 -15.352 -17.124 1.00 36.82 93 SER A O 1
ATOM 756 N N . PRO A 1 94 ? 8.931 -16.800 -17.004 1.00 38.45 94 PRO A N 1
ATOM 757 C CA . PRO A 1 94 ? 8.834 -16.862 -15.539 1.00 39.58 94 PRO A CA 1
ATOM 758 C C . PRO A 1 94 ? 10.153 -17.204 -14.846 1.00 38.47 94 PRO A C 1
ATOM 759 O O . PRO A 1 94 ? 10.560 -16.554 -13.877 1.00 40.04 94 PRO A O 1
ATOM 763 N N . GLU A 1 95 ? 10.796 -18.219 -15.393 1.00 37.15 95 GLU A N 1
ATOM 764 C CA . GLU A 1 95 ? 12.030 -18.826 -14.902 1.00 35.00 95 GLU A CA 1
ATOM 765 C C . GLU A 1 95 ? 13.256 -18.023 -14.557 1.00 31.75 95 GLU A C 1
ATOM 766 O O . GLU A 1 95 ? 13.986 -18.425 -13.677 1.00 29.71 95 GLU A O 1
ATOM 772 N N . VAL A 1 96 ? 13.531 -16.938 -15.266 1.00 29.95 96 VAL A N 1
ATOM 773 C CA . VAL A 1 96 ? 14.745 -16.205 -14.996 1.00 28.92 96 VAL A CA 1
ATOM 774 C C . VAL A 1 96 ? 14.517 -14.737 -15.248 1.00 29.70 96 VAL A C 1
ATOM 775 O O . VAL A 1 96 ? 13.714 -14.365 -16.100 1.00 29.26 96 VAL A O 1
ATOM 779 N N . VAL A 1 97 ? 15.221 -13.906 -14.491 1.00 28.87 97 VAL A N 1
ATOM 780 C CA . VAL A 1 97 ? 15.124 -12.463 -14.635 1.00 28.28 97 VAL A CA 1
ATOM 781 C C . VAL A 1 97 ? 16.519 -11.938 -14.909 1.00 28.77 97 VAL A C 1
ATOM 782 O O . VAL A 1 97 ? 17.462 -12.236 -14.145 1.00 30.19 97 VAL A O 1
ATOM 786 N N . LYS A 1 98 ? 16.684 -11.144 -15.963 1.00 27.93 98 LYS A N 1
ATOM 787 C CA . LYS A 1 98 ? 17.997 -10.624 -16.228 1.00 28.74 98 LYS A CA 1
ATOM 788 C C . LYS A 1 98 ? 18.133 -9.207 -15.643 1.00 28.34 98 LYS A C 1
ATOM 789 O O . LYS A 1 98 ? 17.372 -8.264 -15.986 1.00 28.29 98 LYS A O 1
ATOM 795 N N . LEU A 1 99 ? 19.112 -9.068 -14.775 1.00 27.52 99 LEU A N 1
ATOM 796 C CA . LEU A 1 99 ? 19.378 -7.796 -14.151 1.00 29.15 99 LEU A CA 1
ATOM 797 C C . LEU A 1 99 ? 20.687 -7.258 -14.706 1.00 30.45 99 LEU A C 1
ATOM 798 O O . LEU A 1 99 ? 21.718 -7.942 -14.677 1.00 31.12 99 LEU A O 1
ATOM 803 N N . THR A 1 100 ? 20.649 -6.032 -15.205 1.00 32.45 100 THR A N 1
ATOM 804 C CA . THR A 1 100 ? 21.843 -5.388 -15.736 1.00 35.94 100 THR A CA 1
ATOM 805 C C . THR A 1 100 ? 22.099 -4.152 -14.875 1.00 37.62 100 THR A C 1
ATOM 806 O O . THR A 1 100 ? 21.200 -3.344 -14.684 1.00 36.73 100 THR A O 1
ATOM 810 N N . LEU A 1 101 ? 23.316 -4.016 -14.346 1.00 40.29 101 LEU A N 1
ATOM 811 C CA . LEU A 1 101 ? 23.692 -2.864 -13.535 1.00 44.26 101 LEU A CA 1
ATOM 812 C C . LEU A 1 101 ? 24.471 -1.986 -14.515 1.00 47.08 101 LEU A C 1
ATOM 813 O O . LEU A 1 101 ? 25.328 -2.481 -15.235 1.00 47.59 101 LEU A O 1
ATOM 818 N N . SER A 1 102 ? 24.149 -0.699 -14.598 1.00 51.38 102 SER A N 1
ATOM 819 C CA . SER A 1 102 ? 24.869 0.160 -15.543 1.00 55.18 102 SER A CA 1
ATOM 820 C C . SER A 1 102 ? 25.980 0.956 -14.857 1.00 57.50 102 SER A C 1
ATOM 821 O O . SER A 1 102 ? 26.249 0.747 -13.649 1.00 58.23 102 SER A O 1
ATOM 824 N N . GLY A 1 103 ? 26.617 1.857 -15.625 1.00 59.90 103 GLY A N 1
ATOM 825 C CA . GLY A 1 103 ? 27.702 2.688 -15.107 1.00 62.37 103 GLY A CA 1
ATOM 826 C C . GLY A 1 103 ? 28.651 1.782 -14.364 1.00 64.02 103 GLY A C 1
ATOM 827 O O . GLY A 1 103 ? 28.586 0.587 -14.636 1.00 65.01 103 GLY A O 1
ATOM 828 N N . ALA A 1 104 ? 29.495 2.296 -13.453 1.00 65.31 104 ALA A N 1
ATOM 829 C CA . ALA A 1 104 ? 30.424 1.445 -12.673 1.00 66.24 104 ALA A CA 1
ATOM 830 C C . ALA A 1 104 ? 30.601 0.160 -13.488 1.00 66.93 104 ALA A C 1
ATOM 831 O O . ALA A 1 104 ? 30.569 -0.976 -12.980 1.00 67.48 104 ALA A O 1
ATOM 833 N N . LEU A 1 105 ? 30.779 0.416 -14.780 1.00 67.30 105 LEU A N 1
ATOM 834 C CA . LEU A 1 105 ? 30.895 -0.538 -15.875 1.00 67.21 105 LEU A CA 1
ATOM 835 C C . LEU A 1 105 ? 30.405 -1.972 -15.815 1.00 66.10 105 LEU A C 1
ATOM 836 O O . LEU A 1 105 ? 30.963 -2.885 -15.200 1.00 66.83 105 LEU A O 1
ATOM 841 N N . ASN A 1 106 ? 29.294 -2.067 -16.522 1.00 64.34 106 ASN A N 1
ATOM 842 C CA . ASN A 1 106 ? 28.471 -3.208 -16.799 1.00 62.21 106 ASN A CA 1
ATOM 843 C C . ASN A 1 106 ? 28.592 -4.562 -16.131 1.00 59.96 106 ASN A C 1
ATOM 844 O O . ASN A 1 106 ? 29.574 -5.288 -16.306 1.00 60.81 106 ASN A O 1
ATOM 849 N N . ARG A 1 107 ? 27.549 -4.901 -15.381 1.00 55.99 107 ARG A N 1
ATOM 850 C CA . ARG A 1 107 ? 27.431 -6.189 -14.741 1.00 51.72 107 ARG A CA 1
ATOM 851 C C . ARG A 1 107 ? 26.044 -6.710 -15.130 1.00 47.81 107 ARG A C 1
ATOM 852 O O . ARG A 1 107 ? 25.051 -5.981 -15.071 1.00 46.59 107 ARG A O 1
ATOM 860 N N . VAL A 1 108 ? 25.993 -7.968 -15.555 1.00 42.93 108 VAL A N 1
ATOM 861 C CA . VAL A 1 108 ? 24.758 -8.615 -15.973 1.00 38.47 108 VAL A CA 1
ATOM 862 C C . VAL A 1 108 ? 24.563 -9.862 -15.146 1.00 36.22 108 VAL A C 1
ATOM 863 O O . VAL A 1 108 ? 25.469 -10.663 -15.048 1.00 34.70 108 VAL A O 1
ATOM 867 N N . PHE A 1 109 ? 23.404 -10.020 -14.511 1.00 32.41 109 PHE A N 1
ATOM 868 C CA . PHE A 1 109 ? 23.157 -11.219 -13.739 1.00 31.81 109 PHE A CA 1
ATOM 869 C C . PHE A 1 109 ? 21.881 -11.874 -14.257 1.00 32.96 109 PHE A C 1
ATOM 870 O O . PHE A 1 109 ? 20.869 -11.177 -14.503 1.00 31.49 109 PHE A O 1
ATOM 878 N N . ASN A 1 110 ? 21.926 -13.194 -14.469 1.00 29.86 110 ASN A N 1
ATOM 879 C CA . ASN A 1 110 ? 20.730 -13.926 -14.895 1.00 29.16 110 ASN A CA 1
ATOM 880 C C . ASN A 1 110 ? 20.261 -14.656 -13.657 1.00 28.42 110 ASN A C 1
ATOM 881 O O . ASN A 1 110 ? 20.818 -15.693 -13.253 1.00 30.01 110 ASN A O 1
ATOM 886 N N . VAL A 1 111 ? 19.224 -14.127 -13.030 1.00 25.89 111 VAL A N 1
ATOM 887 C CA . VAL A 1 111 ? 18.781 -14.690 -11.759 1.00 25.46 111 VAL A CA 1
ATOM 888 C C . VAL A 1 111 ? 17.659 -15.632 -11.880 1.00 25.09 111 VAL A C 1
ATOM 889 O O . VAL A 1 111 ? 16.600 -15.230 -12.322 1.00 24.91 111 VAL A O 1
ATOM 893 N N . ASN A 1 112 ? 17.857 -16.870 -11.448 1.00 23.26 112 ASN A N 1
ATOM 894 C CA . ASN A 1 112 ? 16.780 -17.816 -11.521 1.00 24.14 112 ASN A CA 1
ATOM 895 C C . ASN A 1 112 ? 15.705 -17.593 -10.507 1.00 22.40 112 ASN A C 1
ATOM 896 O O . ASN A 1 112 ? 15.945 -17.463 -9.338 1.00 22.85 112 ASN A O 1
ATOM 901 N N . ASN A 1 113 ? 14.476 -17.518 -10.998 1.00 21.79 113 ASN A N 1
ATOM 902 C CA . ASN A 1 113 ? 13.283 -17.341 -10.169 1.00 23.10 113 ASN A CA 1
ATOM 903 C C . ASN A 1 113 ? 13.044 -18.552 -9.270 1.00 26.37 113 ASN A C 1
ATOM 904 O O . ASN A 1 113 ? 13.341 -19.686 -9.651 1.00 26.26 113 ASN A O 1
ATOM 909 N N . ILE A 1 114 ? 12.613 -18.320 -8.042 1.00 25.26 114 ILE A N 1
ATOM 910 C CA . ILE A 1 114 ? 12.310 -19.410 -7.135 1.00 28.92 114 ILE A CA 1
ATOM 911 C C . ILE A 1 114 ? 10.905 -19.178 -6.555 1.00 32.49 114 ILE A C 1
ATOM 912 O O . ILE A 1 114 ? 10.385 -18.035 -6.500 1.00 30.13 114 ILE A O 1
ATOM 917 N N . GLU A 1 115 ? 10.288 -20.288 -6.169 1.00 36.44 115 GLU A N 1
ATOM 918 C CA . GLU A 1 115 ? 8.931 -20.286 -5.617 1.00 39.90 115 GLU A CA 1
ATOM 919 C C . GLU A 1 115 ? 8.902 -19.681 -4.221 1.00 38.62 115 GLU A C 1
ATOM 920 O O . GLU A 1 115 ? 9.628 -20.106 -3.345 1.00 37.18 115 GLU A O 1
ATOM 926 N N . VAL A 1 116 ? 8.074 -18.668 -4.066 1.00 39.52 116 VAL A N 1
ATOM 927 C CA . VAL A 1 116 ? 7.904 -17.997 -2.782 1.00 41.08 116 VAL A CA 1
ATOM 928 C C . VAL A 1 116 ? 6.442 -17.574 -2.634 1.00 41.39 116 VAL A C 1
ATOM 929 O O . VAL A 1 116 ? 5.950 -16.750 -3.394 1.00 40.87 116 VAL A O 1
ATOM 933 N N . LEU A 1 117 ? 5.731 -18.125 -1.660 1.00 43.45 117 LEU A N 1
ATOM 934 C CA . LEU A 1 117 ? 4.343 -17.686 -1.491 1.00 45.04 117 LEU A CA 1
ATOM 935 C C . LEU A 1 117 ? 4.347 -16.425 -0.641 1.00 45.70 117 LEU A C 1
ATOM 936 O O . LEU A 1 117 ? 5.074 -16.344 0.342 1.00 44.03 117 LEU A O 1
ATOM 941 N N . PRO A 1 118 ? 3.537 -15.425 -1.026 1.00 47.29 118 PRO A N 1
ATOM 942 C CA . PRO A 1 118 ? 3.367 -14.117 -0.368 1.00 48.03 118 PRO A CA 1
ATOM 943 C C . PRO A 1 118 ? 2.630 -14.327 0.937 1.00 49.20 118 PRO A C 1
ATOM 944 O O . PRO A 1 118 ? 1.712 -15.159 0.989 1.00 47.68 118 PRO A O 1
ATOM 948 N N . PRO A 1 119 ? 2.997 -13.565 1.992 1.00 49.87 119 PRO A N 1
ATOM 949 C CA . PRO A 1 119 ? 2.369 -13.665 3.313 1.00 52.25 119 PRO A CA 1
ATOM 950 C C . PRO A 1 119 ? 0.885 -13.521 3.149 1.00 54.51 119 PRO A C 1
ATOM 951 O O . PRO A 1 119 ? 0.437 -12.795 2.268 1.00 54.09 119 PRO A O 1
ATOM 955 N N . GLU A 1 120 ? 0.133 -14.211 3.998 1.00 57.62 120 GLU A N 1
ATOM 956 C CA . GLU A 1 120 ? -1.316 -14.124 3.977 1.00 60.37 120 GLU A CA 1
ATOM 957 C C . GLU A 1 120 ? -1.584 -12.778 4.632 1.00 61.36 120 GLU A C 1
ATOM 958 O O . GLU A 1 120 ? -1.898 -12.698 5.818 1.00 61.87 120 GLU A O 1
ATOM 964 N N . VAL A 1 121 ? -1.433 -11.730 3.829 1.00 62.67 121 VAL A N 1
ATOM 965 C CA . VAL A 1 121 ? -1.590 -10.340 4.240 1.00 63.39 121 VAL A CA 1
ATOM 966 C C . VAL A 1 121 ? -2.989 -9.864 4.616 1.00 64.08 121 VAL A C 1
ATOM 967 O O . VAL A 1 121 ? -3.940 -10.038 3.854 1.00 65.11 121 VAL A O 1
ATOM 971 N N . PRO A 1 122 ? -3.128 -9.276 5.813 1.00 64.19 122 PRO A N 1
ATOM 972 C CA . PRO A 1 122 ? -4.397 -8.745 6.334 1.00 64.19 122 PRO A CA 1
ATOM 973 C C . PRO A 1 122 ? -4.587 -7.294 5.887 1.00 63.93 122 PRO A C 1
ATOM 974 O O . PRO A 1 122 ? -3.714 -6.453 6.109 1.00 62.66 122 PRO A O 1
ATOM 978 N N . LEU A 1 126 ? -4.371 0.777 12.347 1.00 48.89 126 LEU A N 1
ATOM 979 C CA . LEU A 1 126 ? -3.789 1.684 11.356 1.00 47.08 126 LEU A CA 1
ATOM 980 C C . LEU A 1 126 ? -4.222 3.085 11.747 1.00 46.82 126 LEU A C 1
ATOM 981 O O . LEU A 1 126 ? -3.859 4.100 11.127 1.00 47.06 126 LEU A O 1
ATOM 986 N N . GLU A 1 127 ? -5.017 3.152 12.794 1.00 45.24 127 GLU A N 1
ATOM 987 C CA . GLU A 1 127 ? -5.446 4.449 13.262 1.00 43.62 127 GLU A CA 1
ATOM 988 C C . GLU A 1 127 ? -4.292 4.883 14.152 1.00 40.43 127 GLU A C 1
ATOM 989 O O . GLU A 1 127 ? -3.582 4.023 14.728 1.00 41.93 127 GLU A O 1
ATOM 995 N N . PHE A 1 128 ? -4.044 6.182 14.235 1.00 35.79 128 PHE A N 1
ATOM 996 C CA . PHE A 1 128 ? -2.944 6.642 15.063 1.00 32.10 128 PHE A CA 1
ATOM 997 C C . PHE A 1 128 ? -3.336 7.843 15.933 1.00 30.31 128 PHE A C 1
ATOM 998 O O . PHE A 1 128 ? -4.237 8.599 15.583 1.00 31.14 128 PHE A O 1
ATOM 1006 N N . ASP A 1 129 ? -2.635 8.023 17.040 1.00 27.48 129 ASP A N 1
ATOM 1007 C CA . ASP A 1 129 ? -2.880 9.161 17.980 1.00 25.33 129 ASP A CA 1
ATOM 1008 C C . ASP A 1 129 ? -1.987 10.314 17.460 1.00 24.99 129 ASP A C 1
ATOM 1009 O O . ASP A 1 129 ? -2.315 11.465 17.621 1.00 22.40 129 ASP A O 1
ATOM 1014 N N . ILE A 1 130 ? -0.837 9.957 16.864 1.00 23.70 130 ILE A N 1
ATOM 1015 C CA . ILE A 1 130 ? 0.133 10.949 16.359 1.00 22.00 130 ILE A CA 1
ATOM 1016 C C . ILE A 1 130 ? 0.797 10.437 15.081 1.00 21.88 130 ILE A C 1
ATOM 1017 O O . ILE A 1 130 ? 1.132 9.246 14.999 1.00 20.60 130 ILE A O 1
ATOM 1022 N N . LYS A 1 131 ? 0.973 11.322 14.105 1.00 20.28 131 LYS A N 1
ATOM 1023 C CA . LYS A 1 131 ? 1.714 10.955 12.896 1.00 21.74 131 LYS A CA 1
ATOM 1024 C C . LYS A 1 131 ? 2.648 12.169 12.661 1.00 22.41 131 LYS A C 1
ATOM 1025 O O . LYS A 1 131 ? 2.183 13.234 12.269 1.00 23.96 131 LYS A O 1
ATOM 1031 N N . ALA A 1 132 ? 3.941 11.976 12.853 1.00 23.21 132 ALA A N 1
ATOM 1032 C CA . ALA A 1 132 ? 4.917 13.075 12.744 1.00 20.87 132 ALA A CA 1
ATOM 1033 C C . ALA A 1 132 ? 5.899 12.857 11.588 1.00 21.65 132 ALA A C 1
ATOM 1034 O O . ALA A 1 132 ? 6.443 11.720 11.377 1.00 20.97 132 ALA A O 1
ATOM 1036 N N . THR A 1 133 ? 6.121 13.914 10.818 1.00 20.81 133 THR A N 1
ATOM 1037 C CA . THR A 1 133 ? 7.040 13.813 9.676 1.00 22.08 133 THR A CA 1
ATOM 1038 C C . THR A 1 133 ? 8.386 14.306 10.217 1.00 22.32 133 THR A C 1
ATOM 1039 O O . THR A 1 133 ? 8.519 15.509 10.461 1.00 23.97 133 THR A O 1
ATOM 1043 N N . ILE A 1 134 ? 9.372 13.414 10.374 1.00 20.69 134 ILE A N 1
ATOM 1044 C CA . ILE A 1 134 ? 10.643 13.806 10.975 1.00 21.58 134 ILE A CA 1
ATOM 1045 C C . ILE A 1 134 ? 11.870 13.498 10.153 1.00 23.16 134 ILE A C 1
ATOM 1046 O O . ILE A 1 134 ? 11.859 12.640 9.253 1.00 21.30 134 ILE A O 1
ATOM 1051 N N . ASN A 1 135 ? 12.954 14.200 10.482 1.00 24.23 135 ASN A N 1
ATOM 1052 C CA . ASN A 1 135 ? 14.195 14.028 9.731 1.00 25.79 135 ASN A CA 1
ATOM 1053 C C . ASN A 1 135 ? 14.620 12.557 9.791 1.00 24.84 135 ASN A C 1
ATOM 1054 O O . ASN A 1 135 ? 14.774 11.989 10.850 1.00 23.89 135 ASN A O 1
ATOM 1059 N N . ALA A 1 136 ? 14.836 11.957 8.630 1.00 26.65 136 ALA A N 1
ATOM 1060 C CA . ALA A 1 136 ? 15.172 10.542 8.570 1.00 29.08 136 ALA A CA 1
ATOM 1061 C C . ALA A 1 136 ? 16.512 10.228 9.192 1.00 30.73 136 ALA A C 1
ATOM 1062 O O . ALA A 1 136 ? 16.663 9.188 9.816 1.00 31.62 136 ALA A O 1
ATOM 1064 N N . SER A 1 137 ? 17.495 11.112 8.991 1.00 31.22 137 SER A N 1
ATOM 1065 C CA . SER A 1 137 ? 18.828 10.874 9.531 1.00 32.35 137 SER A CA 1
ATOM 1066 C C . SER A 1 137 ? 18.783 11.042 11.052 1.00 32.33 137 SER A C 1
ATOM 1067 O O . SER A 1 137 ? 19.468 10.322 11.776 1.00 32.57 137 SER A O 1
ATOM 1070 N N . GLY A 1 138 ? 17.942 11.972 11.524 1.00 29.63 138 GLY A N 1
ATOM 1071 C CA . GLY A 1 138 ? 17.794 12.185 12.946 1.00 27.77 138 GLY A CA 1
ATOM 1072 C C . GLY A 1 138 ? 17.223 10.931 13.574 1.00 27.04 138 GLY A C 1
ATOM 1073 O O . GLY A 1 138 ? 17.713 10.455 14.607 1.00 25.79 138 GLY A O 1
ATOM 1074 N N . LEU A 1 139 ? 16.187 10.352 12.947 1.00 25.90 139 LEU A N 1
ATOM 1075 C CA . LEU A 1 139 ? 15.621 9.109 13.496 1.00 25.29 139 LEU A CA 1
ATOM 1076 C C . LEU A 1 139 ? 16.657 8.011 13.467 1.00 26.62 139 LEU A C 1
ATOM 1077 O O . LEU A 1 139 ? 16.768 7.217 14.404 1.00 26.22 139 LEU A O 1
ATOM 1082 N N . LYS A 1 140 ? 17.378 7.920 12.347 1.00 26.73 140 LYS A N 1
ATOM 1083 C CA . LYS A 1 140 ? 18.414 6.918 12.265 1.00 29.23 140 LYS A CA 1
ATOM 1084 C C . LYS A 1 140 ? 19.408 7.021 13.436 1.00 28.77 140 LYS A C 1
ATOM 1085 O O . LYS A 1 140 ? 19.746 6.018 14.094 1.00 26.15 140 LYS A O 1
ATOM 1091 N N . ASN A 1 141 ? 19.851 8.231 13.717 1.00 28.80 141 ASN A N 1
ATOM 1092 C CA . ASN A 1 141 ? 20.819 8.478 14.785 1.00 29.55 141 ASN A CA 1
ATOM 1093 C C . ASN A 1 141 ? 20.220 8.033 16.123 1.00 29.60 141 ASN A C 1
ATOM 1094 O O . ASN A 1 141 ? 20.874 7.433 16.966 1.00 27.81 141 ASN A O 1
ATOM 1099 N N . ALA A 1 142 ? 18.951 8.391 16.310 1.00 28.16 142 ALA A N 1
ATOM 1100 C CA . ALA A 1 142 ? 18.265 8.110 17.568 1.00 27.39 142 ALA A CA 1
ATOM 1101 C C . ALA A 1 142 ? 18.131 6.626 17.810 1.00 25.36 142 ALA A C 1
ATOM 1102 O O . ALA A 1 142 ? 18.402 6.157 18.919 1.00 25.26 142 ALA A O 1
ATOM 1104 N N . ILE A 1 143 ? 17.722 5.886 16.780 1.00 25.11 143 ILE A N 1
ATOM 1105 C CA . ILE A 1 143 ? 17.540 4.453 16.894 1.00 26.58 143 ILE A CA 1
ATOM 1106 C C . ILE A 1 143 ? 18.931 3.792 17.231 1.00 28.47 143 ILE A C 1
ATOM 1107 O O . ILE A 1 143 ? 19.029 2.943 18.097 1.00 28.20 143 ILE A O 1
ATOM 1112 N N . GLY A 1 144 ? 19.982 4.227 16.550 1.00 28.40 144 GLY A N 1
ATOM 1113 C CA . GLY A 1 144 ? 21.281 3.638 16.790 1.00 30.86 144 GLY A CA 1
ATOM 1114 C C . GLY A 1 144 ? 21.828 3.872 18.175 1.00 31.00 144 GLY A C 1
ATOM 1115 O O . GLY A 1 144 ? 22.382 2.976 18.815 1.00 31.17 144 GLY A O 1
ATOM 1116 N N . GLU A 1 145 ? 21.676 5.092 18.648 1.00 31.53 145 GLU A N 1
ATOM 1117 C CA . GLU A 1 145 ? 22.168 5.441 19.972 1.00 32.70 145 GLU A CA 1
ATOM 1118 C C . GLU A 1 145 ? 21.405 4.765 21.100 1.00 32.01 145 GLU A C 1
ATOM 1119 O O . GLU A 1 145 ? 21.982 4.367 22.129 1.00 30.53 145 GLU A O 1
ATOM 1125 N N . ILE A 1 146 ? 20.090 4.625 20.905 1.00 30.95 146 ILE A N 1
ATOM 1126 C CA . ILE A 1 146 ? 19.247 3.994 21.924 1.00 29.18 146 ILE A CA 1
ATOM 1127 C C . ILE A 1 146 ? 19.573 2.495 21.905 1.00 30.05 146 ILE A C 1
ATOM 1128 O O . ILE A 1 146 ? 19.673 1.873 22.950 1.00 30.42 146 ILE A O 1
ATOM 1133 N N . ALA A 1 147 ? 19.763 1.918 20.720 1.00 30.77 147 ALA A N 1
ATOM 1134 C CA . ALA A 1 147 ? 20.033 0.489 20.642 1.00 33.08 147 ALA A CA 1
ATOM 1135 C C . ALA A 1 147 ? 21.355 0.164 21.321 1.00 35.89 147 ALA A C 1
ATOM 1136 O O . ALA A 1 147 ? 21.513 -0.919 21.888 1.00 34.40 147 ALA A O 1
ATOM 1138 N N . GLU A 1 148 ? 22.304 1.090 21.269 1.00 37.45 148 GLU A N 1
ATOM 1139 C CA . GLU A 1 148 ? 23.560 0.798 21.934 1.00 40.84 148 GLU A CA 1
ATOM 1140 C C . GLU A 1 148 ? 23.434 0.739 23.448 1.00 40.59 148 GLU A C 1
ATOM 1141 O O . GLU A 1 148 ? 24.234 0.060 24.095 1.00 42.20 148 GLU A O 1
ATOM 1147 N N . VAL A 1 149 ? 22.422 1.380 24.030 1.00 39.60 149 VAL A N 1
ATOM 1148 C CA . VAL A 1 149 ? 22.298 1.369 25.484 1.00 38.60 149 VAL A CA 1
ATOM 1149 C C . VAL A 1 149 ? 21.002 0.812 26.103 1.00 38.45 149 VAL A C 1
ATOM 1150 O O . VAL A 1 149 ? 20.895 0.690 27.324 1.00 38.37 149 VAL A O 1
ATOM 1154 N N . ALA A 1 150 ? 20.012 0.464 25.284 1.00 36.30 150 ALA A N 1
ATOM 1155 C CA . ALA A 1 150 ? 18.750 -0.029 25.841 1.00 34.44 150 ALA A CA 1
ATOM 1156 C C . ALA A 1 150 ? 18.172 -1.119 24.979 1.00 32.91 150 ALA A C 1
ATOM 1157 O O . ALA A 1 150 ? 18.615 -1.292 23.844 1.00 34.47 150 ALA A O 1
ATOM 1159 N N . ASP A 1 151 ? 17.187 -1.858 25.478 1.00 31.03 151 ASP A N 1
ATOM 1160 C CA . ASP A 1 151 ? 16.573 -2.876 24.615 1.00 30.41 151 ASP A CA 1
ATOM 1161 C C . ASP A 1 151 ? 15.208 -2.427 24.109 1.00 27.56 151 ASP A C 1
ATOM 1162 O O . ASP A 1 151 ? 14.648 -3.019 23.189 1.00 25.81 151 ASP A O 1
ATOM 1167 N N . THR A 1 152 ? 14.701 -1.359 24.705 1.00 25.05 152 THR A N 1
ATOM 1168 C CA . THR A 1 152 ? 13.381 -0.817 24.353 1.00 24.06 152 THR A CA 1
ATOM 1169 C C . THR A 1 152 ? 13.446 0.678 24.039 1.00 23.42 152 THR A C 1
ATOM 1170 O O . THR A 1 152 ? 14.066 1.464 24.748 1.00 22.76 152 THR A O 1
ATOM 1174 N N . LEU A 1 153 ? 12.752 1.060 22.981 1.00 20.94 153 LEU A N 1
ATOM 1175 C CA . LEU A 1 153 ? 12.674 2.451 22.620 1.00 21.12 153 LEU A CA 1
ATOM 1176 C C . LEU A 1 153 ? 11.271 2.905 22.993 1.00 21.55 153 LEU A C 1
ATOM 1177 O O . LEU A 1 153 ? 10.288 2.237 22.706 1.00 20.63 153 LEU A O 1
ATOM 1182 N N . LEU A 1 154 ? 11.224 4.016 23.729 1.00 22.19 154 LEU A N 1
ATOM 1183 C CA . LEU A 1 154 ? 9.973 4.597 24.177 1.00 22.16 154 LEU A CA 1
ATOM 1184 C C . LEU A 1 154 ? 9.767 5.802 23.306 1.00 22.13 154 LEU A C 1
ATOM 1185 O O . LEU A 1 154 ? 10.729 6.527 23.021 1.00 25.34 154 LEU A O 1
ATOM 1190 N N . ILE A 1 155 ? 8.544 6.046 22.897 1.00 20.41 155 ILE A N 1
ATOM 1191 C CA . ILE A 1 155 ? 8.232 7.171 22.092 1.00 20.91 155 ILE A CA 1
ATOM 1192 C C . ILE A 1 155 ? 6.981 7.808 22.684 1.00 21.50 155 ILE A C 1
ATOM 1193 O O . ILE A 1 155 ? 6.091 7.130 23.159 1.00 20.60 155 ILE A O 1
ATOM 1198 N N . SER A 1 156 ? 6.985 9.133 22.706 1.00 23.34 156 SER A N 1
ATOM 1199 C CA . SER A 1 156 ? 5.822 9.873 23.216 1.00 24.40 156 SER A CA 1
ATOM 1200 C C . SER A 1 156 ? 5.656 11.040 22.284 1.00 24.32 156 SER A C 1
ATOM 1201 O O . SER A 1 156 ? 6.627 11.505 21.690 1.00 25.13 156 SER A O 1
ATOM 1204 N N . GLY A 1 157 ? 4.447 11.561 22.133 1.00 23.00 157 GLY A N 1
ATOM 1205 C CA . GLY A 1 157 ? 4.264 12.700 21.251 1.00 23.71 157 GLY A CA 1
ATOM 1206 C C . GLY A 1 157 ? 3.112 13.579 21.767 1.00 23.95 157 GLY A C 1
ATOM 1207 O O . GLY A 1 157 ? 2.221 13.068 22.455 1.00 23.68 157 GLY A O 1
ATOM 1208 N N . ASN A 1 158 ? 3.151 14.871 21.473 1.00 25.32 158 ASN A N 1
ATOM 1209 C CA . ASN A 1 158 ? 2.028 15.747 21.868 1.00 26.75 158 ASN A CA 1
ATOM 1210 C C . ASN A 1 158 ? 1.863 16.599 20.668 1.00 27.96 158 ASN A C 1
ATOM 1211 O O . ASN A 1 158 ? 2.399 16.255 19.621 1.00 26.52 158 ASN A O 1
ATOM 1216 N N . GLU A 1 159 ? 1.153 17.730 20.777 1.00 27.01 159 GLU A N 1
ATOM 1217 C CA . GLU A 1 159 ? 0.889 18.503 19.585 1.00 28.46 159 GLU A CA 1
ATOM 1218 C C . GLU A 1 159 ? 2.088 19.168 18.899 1.00 28.45 159 GLU A C 1
ATOM 1219 O O . GLU A 1 159 ? 1.976 19.570 17.735 1.00 28.73 159 GLU A O 1
ATOM 1225 N N . GLU A 1 160 ? 3.193 19.284 19.614 1.00 28.90 160 GLU A N 1
ATOM 1226 C CA . GLU A 1 160 ? 4.381 19.969 19.105 1.00 31.08 160 GLU A CA 1
ATOM 1227 C C . GLU A 1 160 ? 5.601 19.125 18.856 1.00 31.27 160 GLU A C 1
ATOM 1228 O O . GLU A 1 160 ? 6.509 19.557 18.133 1.00 32.69 160 GLU A O 1
ATOM 1234 N N . LYS A 1 161 ? 5.667 17.961 19.471 1.00 29.34 161 LYS A N 1
ATOM 1235 C CA . LYS A 1 161 ? 6.888 17.176 19.318 1.00 29.06 161 LYS A CA 1
ATOM 1236 C C . LYS A 1 161 ? 6.720 15.677 19.531 1.00 27.96 161 LYS A C 1
ATOM 1237 O O . LYS A 1 161 ? 5.714 15.217 20.070 1.00 26.16 161 LYS A O 1
ATOM 1243 N N . VAL A 1 162 ? 7.724 14.940 19.067 1.00 26.40 162 VAL A N 1
ATOM 1244 C CA . VAL A 1 162 ? 7.801 13.518 19.315 1.00 25.44 162 VAL A CA 1
ATOM 1245 C C . VAL A 1 162 ? 9.142 13.346 20.053 1.00 24.81 162 VAL A C 1
ATOM 1246 O O . VAL A 1 162 ? 10.156 13.959 19.656 1.00 25.03 162 VAL A O 1
ATOM 1250 N N . VAL A 1 163 ? 9.151 12.585 21.144 1.00 23.24 163 VAL A N 1
ATOM 1251 C CA . VAL A 1 163 ? 10.405 12.382 21.869 1.00 26.20 163 VAL A CA 1
ATOM 1252 C C . VAL A 1 163 ? 10.693 10.874 21.923 1.00 25.43 163 VAL A C 1
ATOM 1253 O O . VAL A 1 163 ? 9.806 10.110 22.190 1.00 25.30 163 VAL A O 1
ATOM 1257 N N . VAL A 1 164 ? 11.929 10.476 21.667 1.00 25.04 164 VAL A N 1
ATOM 1258 C CA . VAL A 1 164 ? 12.282 9.085 21.723 1.00 24.68 164 VAL A CA 1
ATOM 1259 C C . VAL A 1 164 ? 13.442 8.932 22.696 1.00 26.65 164 VAL A C 1
ATOM 1260 O O . VAL A 1 164 ? 14.352 9.757 22.740 1.00 26.43 164 VAL A O 1
ATOM 1264 N N . LYS A 1 165 ? 13.420 7.859 23.468 1.00 25.87 165 LYS A N 1
ATOM 1265 C CA . LYS A 1 165 ? 14.458 7.624 24.417 1.00 28.06 165 LYS A CA 1
ATOM 1266 C C . LYS A 1 165 ? 14.477 6.143 24.741 1.00 28.38 165 LYS A C 1
ATOM 1267 O O . LYS A 1 165 ? 13.538 5.417 24.394 1.00 28.64 165 LYS A O 1
ATOM 1273 N N . GLY A 1 166 ? 15.521 5.667 25.406 1.00 27.38 166 GLY A N 1
ATOM 1274 C CA . GLY A 1 166 ? 15.515 4.261 25.751 1.00 27.61 166 GLY A CA 1
ATOM 1275 C C . GLY A 1 166 ? 14.849 4.074 27.107 1.00 28.63 166 GLY A C 1
ATOM 1276 O O . GLY A 1 166 ? 14.855 4.970 27.947 1.00 28.37 166 GLY A O 1
ATOM 1277 N N . GLU A 1 167 ? 14.277 2.905 27.346 1.00 27.83 167 GLU A N 1
ATOM 1278 C CA . GLU A 1 167 ? 13.643 2.656 28.636 1.00 29.37 167 GLU A CA 1
ATOM 1279 C C . GLU A 1 167 ? 14.741 2.385 29.654 1.00 32.79 167 GLU A C 1
ATOM 1280 O O . GLU A 1 167 ? 15.681 1.653 29.343 1.00 32.61 167 GLU A O 1
ATOM 1286 N N . GLY A 1 168 ? 14.593 2.938 30.864 1.00 36.60 168 GLY A N 1
ATOM 1287 C CA . GLY A 1 168 ? 15.599 2.717 31.905 1.00 43.01 168 GLY A CA 1
ATOM 1288 C C . GLY A 1 168 ? 16.173 3.992 32.525 1.00 47.18 168 GLY A C 1
ATOM 1289 O O . GLY A 1 168 ? 15.644 5.073 32.306 1.00 47.28 168 GLY A O 1
ATOM 1290 N N . GLU A 1 169 ? 17.257 3.861 33.298 1.00 52.33 169 GLU A N 1
ATOM 1291 C CA . GLU A 1 169 ? 17.907 4.992 34.001 1.00 56.62 169 GLU A CA 1
ATOM 1292 C C . GLU A 1 169 ? 18.079 6.273 33.198 1.00 58.48 169 GLU A C 1
ATOM 1293 O O . GLU A 1 169 ? 17.100 6.882 32.786 1.00 59.92 169 GLU A O 1
ATOM 1299 N N . ASN A 1 170 ? 19.322 6.704 33.015 1.00 61.12 170 ASN A N 1
ATOM 1300 C CA . ASN A 1 170 ? 19.624 7.910 32.229 1.00 63.36 170 ASN A CA 1
ATOM 1301 C C . ASN A 1 170 ? 19.002 7.707 30.840 1.00 63.48 170 ASN A C 1
ATOM 1302 O O . ASN A 1 170 ? 18.691 6.578 30.441 1.00 63.95 170 ASN A O 1
ATOM 1307 N N . LYS A 1 171 ? 18.899 8.782 30.069 1.00 63.65 171 LYS A N 1
ATOM 1308 C CA . LYS A 1 171 ? 18.274 8.689 28.749 1.00 62.51 171 LYS A CA 1
ATOM 1309 C C . LYS A 1 171 ? 19.004 9.313 27.552 1.00 61.12 171 LYS A C 1
ATOM 1310 O O . LYS A 1 171 ? 19.343 10.504 27.568 1.00 61.71 171 LYS A O 1
ATOM 1316 N N . VAL A 1 172 ? 19.235 8.508 26.512 1.00 58.77 172 VAL A N 1
ATOM 1317 C CA . VAL A 1 172 ? 19.837 9.005 25.275 1.00 56.12 172 VAL A CA 1
ATOM 1318 C C . VAL A 1 172 ? 18.751 9.813 24.544 1.00 54.05 172 VAL A C 1
ATOM 1319 O O . VAL A 1 172 ? 18.781 9.967 23.322 1.00 55.24 172 VAL A O 1
ATOM 1323 N N . GLU A 1 173 ? 17.776 10.295 25.292 1.00 50.23 173 GLU A N 1
ATOM 1324 C CA . GLU A 1 173 ? 16.683 11.115 24.764 1.00 46.06 173 GLU A CA 1
ATOM 1325 C C . GLU A 1 173 ? 16.865 12.077 23.556 1.00 42.18 173 GLU A C 1
ATOM 1326 O O . GLU A 1 173 ? 17.715 12.956 23.579 1.00 41.82 173 GLU A O 1
ATOM 1332 N N . VAL A 1 174 ? 16.031 11.949 22.524 1.00 36.75 174 VAL A N 1
ATOM 1333 C CA . VAL A 1 174 ? 16.091 12.822 21.348 1.00 32.56 174 VAL A CA 1
ATOM 1334 C C . VAL A 1 174 ? 14.703 13.432 21.014 1.00 32.28 174 VAL A C 1
ATOM 1335 O O . VAL A 1 174 ? 13.715 12.704 20.892 1.00 29.74 174 VAL A O 1
ATOM 1339 N N . GLU A 1 175 ? 14.645 14.757 20.872 1.00 30.63 175 GLU A N 1
ATOM 1340 C CA . GLU A 1 175 ? 13.378 15.445 20.567 1.00 29.96 175 GLU A CA 1
ATOM 1341 C C . GLU A 1 175 ? 13.276 15.906 19.121 1.00 29.40 175 GLU A C 1
ATOM 1342 O O . GLU A 1 175 ? 14.209 16.493 18.561 1.00 29.42 175 GLU A O 1
ATOM 1348 N N . PHE A 1 176 ? 12.157 15.597 18.489 1.00 26.63 176 PHE A N 1
ATOM 1349 C CA . PHE A 1 176 ? 11.914 15.975 17.131 1.00 26.92 176 PHE A CA 1
ATOM 1350 C C . PHE A 1 176 ? 10.781 17.001 17.146 1.00 27.92 176 PHE A C 1
ATOM 1351 O O . PHE A 1 176 ? 9.660 16.719 17.552 1.00 25.54 176 PHE A O 1
ATOM 1359 N N . SER A 1 177 ? 11.104 18.199 16.691 1.00 28.77 177 SER A N 1
ATOM 1360 C CA . SER A 1 177 ? 10.141 19.288 16.684 1.00 30.82 177 SER A CA 1
ATOM 1361 C C . SER A 1 177 ? 10.663 20.417 15.808 1.00 32.11 177 SER A C 1
ATOM 1362 O O . SER A 1 177 ? 11.798 20.375 15.324 1.00 31.19 177 SER A O 1
ATOM 1365 N N . LYS A 1 178 ? 9.806 21.400 15.560 1.00 34.04 178 LYS A N 1
ATOM 1366 C CA . LYS A 1 178 ? 10.203 22.539 14.723 1.00 35.99 178 LYS A CA 1
ATOM 1367 C C . LYS A 1 178 ? 11.370 23.265 15.408 1.00 36.11 178 LYS A C 1
ATOM 1368 O O . LYS A 1 178 ? 12.326 23.724 14.751 1.00 35.34 178 LYS A O 1
ATOM 1374 N N . ASP A 1 179 ? 11.306 23.323 16.734 1.00 35.96 179 ASP A N 1
ATOM 1375 C CA . ASP A 1 179 ? 12.353 23.993 17.494 1.00 37.27 179 ASP A CA 1
ATOM 1376 C C . ASP A 1 179 ? 13.649 23.216 17.584 1.00 37.24 179 ASP A C 1
ATOM 1377 O O . ASP A 1 179 ? 14.623 23.663 18.188 1.00 37.58 179 ASP A O 1
ATOM 1382 N N . THR A 1 180 ? 13.681 22.067 16.937 1.00 35.20 180 THR A N 1
ATOM 1383 C CA . THR A 1 180 ? 14.852 21.216 16.999 1.00 34.31 180 THR A CA 1
ATOM 1384 C C . THR A 1 180 ? 15.220 21.026 15.524 1.00 33.35 180 THR A C 1
ATOM 1385 O O . THR A 1 180 ? 16.155 20.315 15.155 1.00 32.93 180 THR A O 1
ATOM 1389 N N . GLY A 1 181 ? 14.473 21.744 14.690 1.00 32.98 181 GLY A N 1
ATOM 1390 C CA . GLY A 1 181 ? 14.665 21.745 13.244 1.00 33.02 181 GLY A CA 1
ATOM 1391 C C . GLY A 1 181 ? 14.573 20.376 12.594 1.00 33.77 181 GLY A C 1
ATOM 1392 O O . GLY A 1 181 ? 15.152 20.144 11.519 1.00 32.84 181 GLY A O 1
ATOM 1393 N N . SER A 1 182 ? 13.819 19.478 13.220 1.00 33.04 182 SER A N 1
ATOM 1394 C CA . SER A 1 182 ? 13.712 18.107 12.722 1.00 32.48 182 SER A CA 1
ATOM 1395 C C . SER A 1 182 ? 12.307 17.533 12.499 1.00 33.21 182 SER A C 1
ATOM 1396 O O . SER A 1 182 ? 12.149 16.345 12.185 1.00 30.82 182 SER A O 1
ATOM 1399 N N . LEU A 1 183 ? 11.296 18.381 12.615 1.00 33.21 183 LEU A N 1
ATOM 1400 C CA . LEU A 1 183 ? 9.936 17.954 12.436 1.00 33.85 183 LEU A CA 1
ATOM 1401 C C . LEU A 1 183 ? 9.370 18.859 11.353 1.00 33.78 183 LEU A C 1
ATOM 1402 O O . LEU A 1 183 ? 9.432 20.092 11.468 1.00 33.97 183 LEU A O 1
ATOM 1407 N N . ALA A 1 184 ? 8.852 18.276 10.285 1.00 32.01 184 ALA A N 1
ATOM 1408 C CA . ALA A 1 184 ? 8.296 19.070 9.197 1.00 31.92 184 ALA A CA 1
ATOM 1409 C C . ALA A 1 184 ? 6.792 19.263 9.269 1.00 33.35 184 ALA A C 1
ATOM 1410 O O . ALA A 1 184 ? 6.222 20.218 8.684 1.00 32.81 184 ALA A O 1
ATOM 1412 N N . ASP A 1 185 ? 6.129 18.374 9.989 1.00 32.91 185 ASP A N 1
ATOM 1413 C CA . ASP A 1 185 ? 4.683 18.414 10.049 1.00 32.53 185 ASP A CA 1
ATOM 1414 C C . ASP A 1 185 ? 4.248 17.403 11.092 1.00 32.10 185 ASP A C 1
ATOM 1415 O O . ASP A 1 185 ? 5.020 16.477 11.386 1.00 28.28 185 ASP A O 1
ATOM 1420 N N . ILE A 1 186 ? 3.050 17.582 11.662 1.00 30.14 186 ILE A N 1
ATOM 1421 C CA . ILE A 1 186 ? 2.553 16.652 12.672 1.00 30.64 186 ILE A CA 1
ATOM 1422 C C . ILE A 1 186 ? 1.015 16.645 12.652 1.00 31.38 186 ILE A C 1
ATOM 1423 O O . ILE A 1 186 ? 0.387 17.700 12.506 1.00 31.82 186 ILE A O 1
ATOM 1428 N N . GLU A 1 187 ? 0.420 15.457 12.713 1.00 29.64 187 GLU A N 1
ATOM 1429 C CA . GLU A 1 187 ? -1.039 15.311 12.726 1.00 30.79 187 GLU A CA 1
ATOM 1430 C C . GLU A 1 187 ? -1.295 14.848 14.127 1.00 29.69 187 GLU A C 1
ATOM 1431 O O . GLU A 1 187 ? -0.848 13.775 14.510 1.00 27.87 187 GLU A O 1
ATOM 1437 N N . PHE A 1 188 ? -1.990 15.679 14.905 1.00 28.83 188 PHE A N 1
ATOM 1438 C CA . PHE A 1 188 ? -2.212 15.384 16.306 1.00 29.96 188 PHE A CA 1
ATOM 1439 C C . PHE A 1 188 ? -3.671 15.074 16.676 1.00 30.52 188 PHE A C 1
ATOM 1440 O O . PHE A 1 188 ? -4.550 15.903 16.403 1.00 30.38 188 PHE A O 1
ATOM 1448 N N . ASN A 1 189 ? -3.906 13.901 17.286 1.00 29.35 189 ASN A N 1
ATOM 1449 C CA . ASN A 1 189 ? -5.249 13.528 17.763 1.00 30.42 189 ASN A CA 1
ATOM 1450 C C . ASN A 1 189 ? -5.236 13.466 19.286 1.00 29.81 189 ASN A C 1
ATOM 1451 O O . ASN A 1 189 ? -6.117 14.028 19.991 1.00 30.50 189 ASN A O 1
ATOM 1456 N N . LYS A 1 190 ? -4.201 12.861 19.858 1.00 27.97 190 LYS A N 1
ATOM 1457 C CA . LYS A 1 190 ? -4.183 12.722 21.287 1.00 28.82 190 LYS A CA 1
ATOM 1458 C C . LYS A 1 190 ? -2.737 12.477 21.722 1.00 27.87 190 LYS A C 1
ATOM 1459 O O . LYS A 1 190 ? -1.949 11.848 20.966 1.00 27.13 190 LYS A O 1
ATOM 1465 N N . GLU A 1 191 ? -2.386 12.956 22.907 1.00 25.62 191 GLU A N 1
ATOM 1466 C CA . GLU A 1 191 ? -1.030 12.740 23.413 1.00 25.51 191 GLU A CA 1
ATOM 1467 C C . GLU A 1 191 ? -0.927 11.224 23.590 1.00 26.18 191 GLU A C 1
ATOM 1468 O O . GLU A 1 191 ? -1.869 10.549 24.035 1.00 25.53 191 GLU A O 1
ATOM 1474 N N . SER A 1 192 ? 0.241 10.692 23.278 1.00 25.78 192 SER A N 1
ATOM 1475 C CA . SER A 1 192 ? 0.383 9.267 23.327 1.00 26.73 192 SER A CA 1
ATOM 1476 C C . SER A 1 192 ? 1.797 8.842 23.685 1.00 26.29 192 SER A C 1
ATOM 1477 O O . SER A 1 192 ? 2.752 9.619 23.517 1.00 24.86 192 SER A O 1
ATOM 1480 N N . SER A 1 193 ? 1.929 7.613 24.192 1.00 25.19 193 SER A N 1
ATOM 1481 C CA . SER A 1 193 ? 3.257 7.083 24.524 1.00 26.18 193 SER A CA 1
ATOM 1482 C C . SER A 1 193 ? 3.181 5.584 24.255 1.00 24.75 193 SER A C 1
ATOM 1483 O O . SER A 1 193 ? 2.133 4.977 24.496 1.00 22.66 193 SER A O 1
ATOM 1486 N N . SER A 1 194 ? 4.241 5.023 23.690 1.00 21.24 194 SER A N 1
ATOM 1487 C CA . SER A 1 194 ? 4.256 3.572 23.389 1.00 21.68 194 SER A CA 1
ATOM 1488 C C . SER A 1 194 ? 5.683 3.047 23.537 1.00 20.71 194 SER A C 1
ATOM 1489 O O . SER A 1 194 ? 6.615 3.852 23.776 1.00 21.24 194 SER A O 1
ATOM 1492 N N . ALA A 1 195 ? 5.861 1.744 23.352 1.00 18.80 195 ALA A N 1
ATOM 1493 C CA . ALA A 1 195 ? 7.161 1.106 23.567 1.00 19.16 195 ALA A CA 1
ATOM 1494 C C . ALA A 1 195 ? 7.351 0.022 22.550 1.00 18.47 195 ALA A C 1
ATOM 1495 O O . ALA A 1 195 ? 6.411 -0.675 22.213 1.00 15.92 195 ALA A O 1
ATOM 1497 N N . TYR A 1 196 ? 8.596 -0.129 22.118 1.00 16.25 196 TYR A N 1
ATOM 1498 C CA . TYR A 1 196 ? 8.951 -1.067 21.050 1.00 17.86 196 TYR A CA 1
ATOM 1499 C C . TYR A 1 196 ? 10.327 -1.653 21.240 1.00 18.01 196 TYR A C 1
ATOM 1500 O O . TYR A 1 196 ? 11.205 -1.016 21.835 1.00 19.96 196 TYR A O 1
ATOM 1509 N N . ASP A 1 197 ? 10.532 -2.844 20.702 1.00 19.71 197 ASP A N 1
ATOM 1510 C CA . ASP A 1 197 ? 11.825 -3.506 20.749 1.00 21.93 197 ASP A CA 1
ATOM 1511 C C . ASP A 1 197 ? 12.751 -2.746 19.772 1.00 23.28 197 ASP A C 1
ATOM 1512 O O . ASP A 1 197 ? 12.541 -2.732 18.543 1.00 23.88 197 ASP A O 1
ATOM 1517 N N . VAL A 1 198 ? 13.805 -2.121 20.301 1.00 23.74 198 VAL A N 1
ATOM 1518 C CA . VAL A 1 198 ? 14.672 -1.299 19.455 1.00 24.42 198 VAL A CA 1
ATOM 1519 C C . VAL A 1 198 ? 15.568 -2.142 18.530 1.00 24.28 198 VAL A C 1
ATOM 1520 O O . VAL A 1 198 ? 16.034 -1.662 17.515 1.00 24.34 198 VAL A O 1
ATOM 1524 N N . GLU A 1 199 ? 15.689 -3.426 18.821 1.00 25.37 199 GLU A N 1
ATOM 1525 C CA . GLU A 1 199 ? 16.509 -4.326 18.037 1.00 28.42 199 GLU A CA 1
ATOM 1526 C C . GLU A 1 199 ? 15.893 -4.475 16.650 1.00 27.13 199 GLU A C 1
ATOM 1527 O O . GLU A 1 199 ? 16.582 -4.493 15.614 1.00 25.01 199 GLU A O 1
ATOM 1533 N N . TYR A 1 200 ? 14.572 -4.530 16.610 1.00 24.39 200 TYR A N 1
ATOM 1534 C CA . TYR A 1 200 ? 13.844 -4.589 15.364 1.00 24.72 200 TYR A CA 1
ATOM 1535 C C . TYR A 1 200 ? 13.992 -3.310 14.556 1.00 24.07 200 TYR A C 1
ATOM 1536 O O . TYR A 1 200 ? 14.168 -3.367 13.339 1.00 21.57 200 TYR A O 1
ATOM 1545 N N . LEU A 1 201 ? 13.891 -2.163 15.219 1.00 21.27 201 LEU A N 1
ATOM 1546 C CA . LEU A 1 201 ? 14.037 -0.902 14.499 1.00 22.21 201 LEU A CA 1
ATOM 1547 C C . LEU A 1 201 ? 15.463 -0.726 13.953 1.00 23.07 201 LEU A C 1
ATOM 1548 O O . LEU A 1 201 ? 15.676 -0.213 12.850 1.00 23.72 201 LEU A O 1
ATOM 1553 N N . ASN A 1 202 ? 16.457 -1.106 14.743 1.00 22.91 202 ASN A N 1
ATOM 1554 C CA . ASN A 1 202 ? 17.828 -0.993 14.296 1.00 25.53 202 ASN A CA 1
ATOM 1555 C C . ASN A 1 202 ? 18.061 -1.896 13.060 1.00 24.40 202 ASN A C 1
ATOM 1556 O O . ASN A 1 202 ? 18.793 -1.518 12.154 1.00 24.62 202 ASN A O 1
ATOM 1561 N N . ASP A 1 203 ? 17.372 -3.026 12.992 1.00 24.58 203 ASP A N 1
ATOM 1562 C CA . ASP A 1 203 ? 17.477 -3.952 11.852 1.00 24.94 203 ASP A CA 1
ATOM 1563 C C . ASP A 1 203 ? 17.075 -3.309 10.526 1.00 23.60 203 ASP A C 1
ATOM 1564 O O . ASP A 1 203 ? 17.612 -3.664 9.466 1.00 25.02 203 ASP A O 1
ATOM 1569 N N . ILE A 1 204 ? 16.118 -2.378 10.567 1.00 22.69 204 ILE A N 1
ATOM 1570 C CA . ILE A 1 204 ? 15.619 -1.774 9.344 1.00 21.08 204 ILE A CA 1
ATOM 1571 C C . ILE A 1 204 ? 16.093 -0.357 9.095 1.00 21.97 204 ILE A C 1
ATOM 1572 O O . ILE A 1 204 ? 15.600 0.307 8.210 1.00 22.08 204 ILE A O 1
ATOM 1577 N N . ILE A 1 205 ? 17.090 0.053 9.856 1.00 24.63 205 ILE A N 1
ATOM 1578 C CA . ILE A 1 205 ? 17.635 1.386 9.751 1.00 26.92 205 ILE A CA 1
ATOM 1579 C C . ILE A 1 205 ? 18.069 1.772 8.302 1.00 27.00 205 ILE A C 1
ATOM 1580 O O . ILE A 1 205 ? 18.065 2.960 7.961 1.00 26.94 205 ILE A O 1
ATOM 1585 N N . SER A 1 206 ? 18.397 0.798 7.424 1.00 25.31 206 SER A N 1
ATOM 1586 C CA . SER A 1 206 ? 18.772 1.168 6.049 1.00 24.54 206 SER A CA 1
ATOM 1587 C C . SER A 1 206 ? 17.626 1.855 5.276 1.00 24.55 206 SER A C 1
ATOM 1588 O O . SER A 1 206 ? 17.890 2.621 4.314 1.00 24.86 206 SER A O 1
ATOM 1591 N N . LEU A 1 207 ? 16.366 1.613 5.669 1.00 21.56 207 LEU A N 1
ATOM 1592 C CA . LEU A 1 207 ? 15.245 2.241 4.979 1.00 22.12 207 LEU A CA 1
ATOM 1593 C C . LEU A 1 207 ? 15.343 3.777 5.112 1.00 22.11 207 LEU A C 1
ATOM 1594 O O . LEU A 1 207 ? 14.768 4.480 4.297 1.00 21.61 207 LEU A O 1
ATOM 1599 N N . THR A 1 208 ? 16.126 4.280 6.059 1.00 23.59 208 THR A N 1
ATOM 1600 C CA . THR A 1 208 ? 16.190 5.731 6.228 1.00 25.26 208 THR A CA 1
ATOM 1601 C C . THR A 1 208 ? 16.926 6.453 5.094 1.00 27.15 208 THR A C 1
ATOM 1602 O O . THR A 1 208 ? 16.774 7.652 4.887 1.00 27.23 208 THR A O 1
ATOM 1606 N N . LYS A 1 209 ? 17.658 5.685 4.299 1.00 28.17 209 LYS A N 1
ATOM 1607 C CA . LYS A 1 209 ? 18.384 6.262 3.162 1.00 28.27 209 LYS A CA 1
ATOM 1608 C C . LYS A 1 209 ? 17.377 6.546 2.023 1.00 27.89 209 LYS A C 1
ATOM 1609 O O . LYS A 1 209 ? 17.672 7.280 1.073 1.00 27.79 209 LYS A O 1
ATOM 1615 N N . LEU A 1 210 ? 16.167 6.019 2.128 1.00 23.87 210 LEU A N 1
ATOM 1616 C CA . LEU A 1 210 ? 15.212 6.193 1.074 1.00 25.11 210 LEU A CA 1
ATOM 1617 C C . LEU A 1 210 ? 14.617 7.597 0.932 1.00 26.83 210 LEU A C 1
ATOM 1618 O O . LEU A 1 210 ? 14.168 7.991 -0.184 1.00 25.61 210 LEU A O 1
ATOM 1623 N N . SER A 1 211 ? 14.622 8.349 2.021 1.00 26.20 211 SER A N 1
ATOM 1624 C CA . SER A 1 211 ? 14.018 9.685 1.958 1.00 27.95 211 SER A CA 1
ATOM 1625 C C . SER A 1 211 ? 14.548 10.623 3.009 1.00 27.92 211 SER A C 1
ATOM 1626 O O . SER A 1 211 ? 15.039 10.192 4.040 1.00 27.53 211 SER A O 1
ATOM 1629 N N . ASP A 1 212 ? 14.444 11.928 2.753 1.00 27.65 212 ASP A N 1
ATOM 1630 C CA . ASP A 1 212 ? 14.945 12.910 3.718 1.00 28.54 212 ASP A CA 1
ATOM 1631 C C . ASP A 1 212 ? 14.117 12.864 5.016 1.00 27.85 212 ASP A C 1
ATOM 1632 O O . ASP A 1 212 ? 14.675 13.039 6.126 1.00 28.26 212 ASP A O 1
ATOM 1637 N N . TYR A 1 213 ? 12.807 12.660 4.858 1.00 25.97 213 TYR A N 1
ATOM 1638 C CA . TYR A 1 213 ? 11.897 12.575 6.004 1.00 25.85 213 TYR A CA 1
ATOM 1639 C C . TYR A 1 213 ? 11.188 11.206 6.108 1.00 25.55 213 TYR A C 1
ATOM 1640 O O . TYR A 1 213 ? 10.969 10.541 5.104 1.00 25.67 213 TYR A O 1
ATOM 1649 N N . VAL A 1 214 ? 10.788 10.854 7.327 1.00 22.07 214 VAL A N 1
ATOM 1650 C CA . VAL A 1 214 ? 10.050 9.616 7.572 1.00 22.29 214 VAL A CA 1
ATOM 1651 C C . VAL A 1 214 ? 8.802 9.981 8.364 1.00 20.54 214 VAL A C 1
ATOM 1652 O O . VAL A 1 214 ? 8.906 10.768 9.318 1.00 21.65 214 VAL A O 1
ATOM 1656 N N . LYS A 1 215 ? 7.631 9.441 7.971 1.00 19.29 215 LYS A N 1
ATOM 1657 C CA . LYS A 1 215 ? 6.403 9.695 8.748 1.00 19.92 215 LYS A CA 1
ATOM 1658 C C . LYS A 1 215 ? 6.338 8.592 9.816 1.00 20.48 215 LYS A C 1
ATOM 1659 O O . LYS A 1 215 ? 6.312 7.406 9.445 1.00 21.24 215 LYS A O 1
ATOM 1665 N N . VAL A 1 216 ? 6.263 8.987 11.097 1.00 19.00 216 VAL A N 1
ATOM 1666 C CA . VAL A 1 216 ? 6.235 8.057 12.187 1.00 19.28 216 VAL A CA 1
ATOM 1667 C C . VAL A 1 216 ? 4.837 8.139 12.795 1.00 20.28 216 VAL A C 1
ATOM 1668 O O . VAL A 1 216 ? 4.419 9.216 13.230 1.00 21.26 216 VAL A O 1
ATOM 1672 N N . ALA A 1 217 ? 4.114 7.034 12.803 1.00 18.26 217 ALA A N 1
ATOM 1673 C CA . ALA A 1 217 ? 2.762 7.081 13.344 1.00 18.00 217 ALA A CA 1
ATOM 1674 C C . ALA A 1 217 ? 2.625 6.046 14.436 1.00 18.50 217 ALA A C 1
ATOM 1675 O O . ALA A 1 217 ? 3.226 4.984 14.351 1.00 17.42 217 ALA A O 1
ATOM 1677 N N . PHE A 1 218 ? 1.882 6.358 15.511 1.00 17.32 218 PHE A N 1
ATOM 1678 C CA . PHE A 1 218 ? 1.700 5.356 16.576 1.00 16.91 218 PHE A CA 1
ATOM 1679 C C . PHE A 1 218 ? 0.565 5.789 17.453 1.00 19.64 218 PHE A C 1
ATOM 1680 O O . PHE A 1 218 ? -0.029 6.835 17.204 1.00 19.48 218 PHE A O 1
ATOM 1688 N N . ALA A 1 219 ? 0.241 4.936 18.418 1.00 19.64 219 ALA A N 1
ATOM 1689 C CA . ALA A 1 219 ? -0.828 5.193 19.411 1.00 21.43 219 ALA A CA 1
ATOM 1690 C C . ALA A 1 219 ? -0.482 4.364 20.592 1.00 21.76 219 ALA A C 1
ATOM 1691 O O . ALA A 1 219 ? 0.343 3.460 20.480 1.00 19.99 219 ALA A O 1
ATOM 1693 N N . ASP A 1 220 ? -1.053 4.664 21.769 1.00 21.79 220 ASP A N 1
ATOM 1694 C CA . ASP A 1 220 ? -0.730 3.885 22.961 1.00 23.28 220 ASP A CA 1
ATOM 1695 C C . ASP A 1 220 ? -0.923 2.392 22.717 1.00 21.58 220 ASP A C 1
ATOM 1696 O O . ASP A 1 220 ? -2.024 2.007 22.371 1.00 22.13 220 ASP A O 1
ATOM 1701 N N . GLN A 1 221 ? 0.117 1.602 22.944 1.00 21.82 221 GLN A N 1
ATOM 1702 C CA . GLN A 1 221 ? 0.083 0.140 22.821 1.00 22.48 221 GLN A CA 1
ATOM 1703 C C . GLN A 1 221 ? -0.433 -0.342 21.484 1.00 22.15 221 GLN A C 1
ATOM 1704 O O . GLN A 1 221 ? -1.114 -1.371 21.386 1.00 19.65 221 GLN A O 1
ATOM 1710 N N . LYS A 1 222 ? -0.125 0.439 20.451 1.00 19.85 222 LYS A N 1
ATOM 1711 C CA . LYS A 1 222 ? -0.481 -0.009 19.094 1.00 19.42 222 LYS A CA 1
ATOM 1712 C C . LYS A 1 222 ? 0.831 -0.021 18.334 1.00 18.40 222 LYS A C 1
ATOM 1713 O O . LYS A 1 222 ? 1.855 0.515 18.801 1.00 16.88 222 LYS A O 1
ATOM 1719 N N . PRO A 1 223 ? 0.830 -0.646 17.157 1.00 18.44 223 PRO A N 1
ATOM 1720 C CA . PRO A 1 223 ? 2.038 -0.718 16.341 1.00 17.73 223 PRO A CA 1
ATOM 1721 C C . PRO A 1 223 ? 2.581 0.651 15.957 1.00 18.64 223 PRO A C 1
ATOM 1722 O O . PRO A 1 223 ? 1.851 1.633 15.892 1.00 19.63 223 PRO A O 1
ATOM 1726 N N . MET A 1 224 ? 3.874 0.694 15.752 1.00 16.65 224 MET A N 1
ATOM 1727 C CA . MET A 1 224 ? 4.478 1.886 15.199 1.00 16.82 224 MET A CA 1
ATOM 1728 C C . MET A 1 224 ? 4.544 1.662 13.674 1.00 16.79 224 MET A C 1
ATOM 1729 O O . MET A 1 224 ? 4.828 0.575 13.169 1.00 17.05 224 MET A O 1
ATOM 1734 N N . GLN A 1 225 ? 4.229 2.708 12.920 1.00 16.71 225 GLN A N 1
ATOM 1735 C CA . GLN A 1 225 ? 4.289 2.642 11.472 1.00 16.84 225 GLN A CA 1
ATOM 1736 C C . GLN A 1 225 ? 5.288 3.666 10.969 1.00 18.63 225 GLN A C 1
ATOM 1737 O O . GLN A 1 225 ? 5.237 4.805 11.389 1.00 17.95 225 GLN A O 1
ATOM 1743 N N . LEU A 1 226 ? 6.280 3.242 10.189 1.00 16.90 226 LEU A N 1
ATOM 1744 C CA . LEU A 1 226 ? 7.242 4.197 9.591 1.00 17.90 226 LEU A CA 1
ATOM 1745 C C . LEU A 1 226 ? 6.932 4.184 8.118 1.00 20.35 226 LEU A C 1
ATOM 1746 O O . LEU A 1 226 ? 6.848 3.112 7.492 1.00 19.14 226 LEU A O 1
ATOM 1751 N N . GLU A 1 227 ? 6.762 5.366 7.515 1.00 20.53 227 GLU A N 1
ATOM 1752 C CA . GLU A 1 227 ? 6.500 5.411 6.064 1.00 22.73 227 GLU A CA 1
ATOM 1753 C C . GLU A 1 227 ? 7.568 6.256 5.389 1.00 24.37 227 GLU A C 1
ATOM 1754 O O . GLU A 1 227 ? 7.852 7.407 5.842 1.00 22.03 227 GLU A O 1
ATOM 1760 N N . PHE A 1 228 ? 8.207 5.665 4.359 1.00 20.53 228 PHE A N 1
ATOM 1761 C CA . PHE A 1 228 ? 9.278 6.322 3.642 1.00 23.52 228 PHE A CA 1
ATOM 1762 C C . PHE A 1 228 ? 8.684 6.614 2.278 1.00 26.01 228 PHE A C 1
ATOM 1763 O O . PHE A 1 228 ? 8.448 5.711 1.473 1.00 24.92 228 PHE A O 1
ATOM 1771 N N . ASN A 1 229 ? 8.424 7.893 2.025 1.00 28.14 229 ASN A N 1
ATOM 1772 C CA . ASN A 1 229 ? 7.849 8.281 0.753 1.00 31.51 229 ASN A CA 1
ATOM 1773 C C . ASN A 1 229 ? 8.994 8.628 -0.201 1.00 33.45 229 ASN A C 1
ATOM 1774 O O . ASN A 1 229 ? 9.820 9.484 0.064 1.00 33.33 229 ASN A O 1
ATOM 1779 N N . MET A 1 230 ? 9.044 7.938 -1.339 1.00 34.06 230 MET A N 1
ATOM 1780 C CA . MET A 1 230 ? 10.105 8.149 -2.301 1.00 34.90 230 MET A CA 1
ATOM 1781 C C . MET A 1 230 ? 9.612 9.026 -3.461 1.00 36.07 230 MET A C 1
ATOM 1782 O O . MET A 1 230 ? 8.407 9.209 -3.667 1.00 35.74 230 MET A O 1
ATOM 1787 N N . GLU A 1 231 ? 10.566 9.536 -4.207 1.00 38.70 231 GLU A N 1
ATOM 1788 C CA . GLU A 1 231 ? 10.288 10.378 -5.379 1.00 40.42 231 GLU A CA 1
ATOM 1789 C C . GLU A 1 231 ? 9.578 9.525 -6.437 1.00 39.16 231 GLU A C 1
ATOM 1790 O O . GLU A 1 231 ? 9.928 8.379 -6.618 1.00 38.81 231 GLU A O 1
ATOM 1796 N N . GLY A 1 232 ? 8.559 10.068 -7.095 1.00 37.41 232 GLY A N 1
ATOM 1797 C CA . GLY A 1 232 ? 7.833 9.313 -8.108 1.00 36.91 232 GLY A CA 1
ATOM 1798 C C . GLY A 1 232 ? 6.581 8.617 -7.608 1.00 35.99 232 GLY A C 1
ATOM 1799 O O . GLY A 1 232 ? 5.784 8.052 -8.390 1.00 37.08 232 GLY A O 1
ATOM 1800 N N . GLY A 1 233 ? 6.397 8.621 -6.283 1.00 33.68 233 GLY A N 1
ATOM 1801 C CA . GLY A 1 233 ? 5.220 8.002 -5.711 1.00 31.58 233 GLY A CA 1
ATOM 1802 C C . GLY A 1 233 ? 5.524 6.699 -4.952 1.00 29.77 233 GLY A C 1
ATOM 1803 O O . GLY A 1 233 ? 4.610 6.092 -4.464 1.00 32.80 233 GLY A O 1
ATOM 1804 N N . GLY A 1 234 ? 6.787 6.275 -4.908 1.00 28.13 234 GLY A N 1
ATOM 1805 C CA . GLY A 1 234 ? 7.162 5.045 -4.209 1.00 26.80 234 GLY A CA 1
ATOM 1806 C C . GLY A 1 234 ? 6.897 5.156 -2.718 1.00 25.74 234 GLY A C 1
ATOM 1807 O O . GLY A 1 234 ? 6.921 6.250 -2.161 1.00 23.22 234 GLY A O 1
ATOM 1808 N N . LYS A 1 235 ? 6.621 4.047 -2.049 1.00 22.90 235 LYS A N 1
ATOM 1809 C CA . LYS A 1 235 ? 6.432 4.148 -0.615 1.00 23.70 235 LYS A CA 1
ATOM 1810 C C . LYS A 1 235 ? 6.834 2.818 0.001 1.00 24.15 235 LYS A C 1
ATOM 1811 O O . LYS A 1 235 ? 6.466 1.741 -0.497 1.00 23.10 235 LYS A O 1
ATOM 1817 N N . VAL A 1 236 ? 7.643 2.913 1.039 1.00 21.41 236 VAL A N 1
ATOM 1818 C CA . VAL A 1 236 ? 7.997 1.706 1.794 1.00 20.05 236 VAL A CA 1
ATOM 1819 C C . VAL A 1 236 ? 7.416 1.932 3.189 1.00 18.84 236 VAL A C 1
ATOM 1820 O O . VAL A 1 236 ? 7.545 3.038 3.793 1.00 18.44 236 VAL A O 1
ATOM 1824 N N . THR A 1 237 ? 6.703 0.937 3.687 1.00 18.15 237 THR A N 1
ATOM 1825 C CA . THR A 1 237 ? 6.084 1.035 5.018 1.00 19.57 237 THR A CA 1
ATOM 1826 C C . THR A 1 237 ? 6.588 -0.077 5.927 1.00 20.26 237 THR A C 1
ATOM 1827 O O . THR A 1 237 ? 6.642 -1.260 5.493 1.00 20.52 237 THR A O 1
ATOM 1831 N N . TYR A 1 238 ? 6.998 0.303 7.142 1.00 18.36 238 TYR A N 1
ATOM 1832 C CA . TYR A 1 238 ? 7.495 -0.629 8.163 1.00 16.96 238 TYR A CA 1
ATOM 1833 C C . TYR A 1 238 ? 6.537 -0.551 9.347 1.00 19.22 238 TYR A C 1
ATOM 1834 O O . TYR A 1 238 ? 6.145 0.534 9.785 1.00 20.15 238 TYR A O 1
ATOM 1843 N N . LEU A 1 239 ? 6.111 -1.717 9.846 1.00 18.64 239 LEU A N 1
ATOM 1844 C CA . LEU A 1 239 ? 5.156 -1.802 10.934 1.00 18.73 239 LEU A CA 1
ATOM 1845 C C . LEU A 1 239 ? 5.761 -2.649 12.042 1.00 17.55 239 LEU A C 1
ATOM 1846 O O . LEU A 1 239 ? 6.291 -3.714 11.752 1.00 18.61 239 LEU A O 1
ATOM 1851 N N . LEU A 1 240 ? 5.692 -2.185 13.293 1.00 16.90 240 LEU A N 1
ATOM 1852 C CA . LEU A 1 240 ? 6.301 -2.964 14.401 1.00 16.79 240 LEU A CA 1
ATOM 1853 C C . LEU A 1 240 ? 5.315 -3.059 15.577 1.00 17.84 240 LEU A C 1
ATOM 1854 O O . LEU A 1 240 ? 4.836 -2.031 16.047 1.00 17.65 240 LEU A O 1
ATOM 1859 N N . ALA A 1 241 ? 4.994 -4.298 15.994 1.00 16.58 241 ALA A N 1
ATOM 1860 C CA . ALA A 1 241 ? 4.068 -4.530 17.082 1.00 18.03 241 ALA A CA 1
ATOM 1861 C C . ALA A 1 241 ? 4.658 -3.905 18.387 1.00 16.60 241 ALA A C 1
ATOM 1862 O O . ALA A 1 241 ? 5.871 -3.833 18.582 1.00 16.91 241 ALA A O 1
ATOM 1864 N N . PRO A 1 242 ? 3.765 -3.487 19.293 1.00 17.52 242 PRO A N 1
ATOM 1865 C CA . PRO A 1 242 ? 4.187 -2.854 20.552 1.00 16.98 242 PRO A CA 1
ATOM 1866 C C . PRO A 1 242 ? 4.443 -3.778 21.739 1.00 17.78 242 PRO A C 1
ATOM 1867 O O . PRO A 1 242 ? 3.918 -4.878 21.772 1.00 18.71 242 PRO A O 1
ATOM 1871 N N . LYS A 1 243 ? 5.211 -3.263 22.684 1.00 19.24 243 LYS A N 1
ATOM 1872 C CA . LYS A 1 243 ? 5.332 -3.893 23.993 1.00 17.80 243 LYS A CA 1
ATOM 1873 C C . LYS A 1 243 ? 4.285 -3.143 24.839 1.00 19.25 243 LYS A C 1
ATOM 1874 O O . LYS A 1 243 ? 3.691 -2.127 24.404 1.00 18.02 243 LYS A O 1
ATOM 1880 N N . LEU A 1 244 ? 4.018 -3.654 26.041 1.00 16.35 244 LEU A N 1
ATOM 1881 C CA . LEU A 1 244 ? 3.069 -2.895 26.889 1.00 17.19 244 LEU A CA 1
ATOM 1882 C C . LEU A 1 244 ? 3.653 -1.628 27.460 1.00 18.96 244 LEU A C 1
ATOM 1883 O O . LEU A 1 244 ? 2.911 -0.628 27.698 1.00 20.65 244 LEU A O 1
ATOM 1888 N N . SER A 1 245 ? 4.958 -1.656 27.723 1.00 20.88 245 SER A N 1
ATOM 1889 C CA . SER A 1 245 ? 5.611 -0.505 28.330 1.00 23.76 245 SER A CA 1
ATOM 1890 C C . SER A 1 245 ? 7.111 -0.713 28.371 1.00 24.43 245 SER A C 1
ATOM 1891 O O . SER A 1 245 ? 7.776 0.198 28.840 1.00 26.15 245 SER A O 1
ATOM 1895 N N . ALA B 1 1 ? 43.032 12.423 15.171 1.00 23.65 1 ALA B N 1
ATOM 1896 C CA . ALA B 1 1 ? 43.650 11.288 14.462 1.00 22.29 1 ALA B CA 1
ATOM 1897 C C . ALA B 1 1 ? 44.836 10.800 15.254 1.00 20.50 1 ALA B C 1
ATOM 1898 O O . ALA B 1 1 ? 45.686 11.594 15.662 1.00 20.92 1 ALA B O 1
ATOM 1900 N N . HIS B 1 2 ? 44.843 9.514 15.594 1.00 17.54 2 HIS B N 1
ATOM 1901 C CA . HIS B 1 2 ? 45.969 8.919 16.313 1.00 13.96 2 HIS B CA 1
ATOM 1902 C C . HIS B 1 2 ? 46.080 7.535 15.665 1.00 15.01 2 HIS B C 1
ATOM 1903 O O . HIS B 1 2 ? 45.178 6.675 15.773 1.00 15.90 2 HIS B O 1
ATOM 1910 N N . ILE B 1 3 ? 47.170 7.332 14.936 1.00 13.84 3 ILE B N 1
ATOM 1911 C CA . ILE B 1 3 ? 47.350 6.132 14.151 1.00 13.66 3 ILE B CA 1
ATOM 1912 C C . ILE B 1 3 ? 48.735 5.516 14.387 1.00 13.45 3 ILE B C 1
ATOM 1913 O O . ILE B 1 3 ? 49.703 6.254 14.458 1.00 15.33 3 ILE B O 1
ATOM 1918 N N . VAL B 1 4 ? 48.818 4.208 14.542 1.00 13.45 4 VAL B N 1
ATOM 1919 C CA . VAL B 1 4 ? 50.169 3.590 14.693 1.00 14.04 4 VAL B CA 1
ATOM 1920 C C . VAL B 1 4 ? 50.249 2.497 13.638 1.00 14.96 4 VAL B C 1
ATOM 1921 O O . VAL B 1 4 ? 49.344 1.632 13.543 1.00 16.55 4 VAL B O 1
ATOM 1925 N N . TYR B 1 5 ? 51.272 2.570 12.816 1.00 13.43 5 TYR B N 1
ATOM 1926 C CA . TYR B 1 5 ? 51.487 1.568 11.781 1.00 14.17 5 TYR B CA 1
ATOM 1927 C C . TYR B 1 5 ? 52.789 0.842 12.114 1.00 15.45 5 TYR B C 1
ATOM 1928 O O . TYR B 1 5 ? 53.766 1.449 12.494 1.00 15.47 5 TYR B O 1
ATOM 1937 N N . ASP B 1 6 ? 52.802 -0.469 11.935 1.00 14.48 6 ASP B N 1
ATOM 1938 C CA . ASP B 1 6 ? 53.958 -1.225 12.406 1.00 18.20 6 ASP B CA 1
ATOM 1939 C C . ASP B 1 6 ? 55.252 -1.205 11.615 1.00 16.60 6 ASP B C 1
ATOM 1940 O O . ASP B 1 6 ? 56.248 -1.653 12.138 1.00 16.58 6 ASP B O 1
ATOM 1945 N N . ASP B 1 7 ? 55.271 -0.590 10.420 1.00 14.29 7 ASP B N 1
ATOM 1946 C CA . ASP B 1 7 ? 56.471 -0.602 9.625 1.00 13.74 7 ASP B CA 1
ATOM 1947 C C . ASP B 1 7 ? 56.645 0.633 8.790 1.00 14.65 7 ASP B C 1
ATOM 1948 O O . ASP B 1 7 ? 56.164 0.725 7.632 1.00 15.21 7 ASP B O 1
ATOM 1953 N N . VAL B 1 8 ? 57.385 1.590 9.352 1.00 14.63 8 VAL B N 1
ATOM 1954 C CA . VAL B 1 8 ? 57.647 2.850 8.675 1.00 15.56 8 VAL B CA 1
ATOM 1955 C C . VAL B 1 8 ? 58.301 2.687 7.250 1.00 14.37 8 VAL B C 1
ATOM 1956 O O . VAL B 1 8 ? 58.187 3.592 6.406 1.00 14.55 8 VAL B O 1
ATOM 1960 N N . ARG B 1 9 ? 58.969 1.556 6.967 1.00 14.05 9 ARG B N 1
ATOM 1961 C CA . ARG B 1 9 ? 59.608 1.393 5.662 1.00 14.47 9 ARG B CA 1
ATOM 1962 C C . ARG B 1 9 ? 58.559 1.415 4.549 1.00 14.03 9 ARG B C 1
ATOM 1963 O O . ARG B 1 9 ? 58.859 1.833 3.462 1.00 15.07 9 ARG B O 1
ATOM 1971 N N . ASP B 1 10 ? 57.338 0.996 4.838 1.00 15.55 10 ASP B N 1
ATOM 1972 C CA . ASP B 1 10 ? 56.286 0.983 3.770 1.00 15.04 10 ASP B CA 1
ATOM 1973 C C . ASP B 1 10 ? 55.904 2.406 3.456 1.00 16.85 10 ASP B C 1
ATOM 1974 O O . ASP B 1 10 ? 55.685 2.777 2.278 1.00 15.31 10 ASP B O 1
ATOM 1979 N N . LEU B 1 11 ? 55.798 3.247 4.490 1.00 15.34 11 LEU B N 1
ATOM 1980 C CA . LEU B 1 11 ? 55.444 4.642 4.183 1.00 17.15 11 LEU B CA 1
ATOM 1981 C C . LEU B 1 11 ? 56.593 5.284 3.408 1.00 15.87 11 LEU B C 1
ATOM 1982 O O . LEU B 1 11 ? 56.393 6.077 2.489 1.00 16.02 11 LEU B O 1
ATOM 1987 N N . LYS B 1 12 ? 57.825 5.039 3.830 1.00 15.56 12 LYS B N 1
ATOM 1988 C CA . LYS B 1 12 ? 59.005 5.586 3.163 1.00 15.95 12 LYS B CA 1
ATOM 1989 C C . LYS B 1 12 ? 58.995 5.204 1.669 1.00 15.88 12 LYS B C 1
ATOM 1990 O O . LYS B 1 12 ? 59.272 6.029 0.798 1.00 15.64 12 LYS B O 1
ATOM 1996 N N . ALA B 1 13 ? 58.692 3.938 1.399 1.00 14.00 13 ALA B N 1
ATOM 1997 C CA . ALA B 1 13 ? 58.685 3.449 0.019 1.00 15.35 13 ALA B CA 1
ATOM 1998 C C . ALA B 1 13 ? 57.622 4.199 -0.812 1.00 13.84 13 ALA B C 1
ATOM 1999 O O . ALA B 1 13 ? 57.880 4.458 -1.952 1.00 14.87 13 ALA B O 1
ATOM 2001 N N . ILE B 1 14 ? 56.452 4.407 -0.220 1.00 13.23 14 ILE B N 1
ATOM 2002 C CA . ILE B 1 14 ? 55.322 5.063 -0.856 1.00 14.83 14 ILE B CA 1
ATOM 2003 C C . ILE B 1 14 ? 55.734 6.461 -1.178 1.00 15.30 14 ILE B C 1
ATOM 2004 O O . ILE B 1 14 ? 55.588 6.905 -2.325 1.00 14.88 14 ILE B O 1
ATOM 2009 N N . ILE B 1 15 ? 56.327 7.147 -0.205 1.00 15.65 15 ILE B N 1
ATOM 2010 C CA . ILE B 1 15 ? 56.746 8.539 -0.463 1.00 15.10 15 ILE B CA 1
ATOM 2011 C C . ILE B 1 15 ? 57.850 8.712 -1.459 1.00 13.89 15 ILE B C 1
ATOM 2012 O O . ILE B 1 15 ? 57.834 9.666 -2.226 1.00 13.28 15 ILE B O 1
ATOM 2017 N N . GLN B 1 16 ? 58.818 7.806 -1.486 1.00 15.20 16 GLN B N 1
ATOM 2018 C CA . GLN B 1 16 ? 59.922 7.890 -2.408 1.00 15.27 16 GLN B CA 1
ATOM 2019 C C . GLN B 1 16 ? 59.352 7.839 -3.823 1.00 17.12 16 GLN B C 1
ATOM 2020 O O . GLN B 1 16 ? 59.908 8.443 -4.754 1.00 15.87 16 GLN B O 1
ATOM 2026 N N . ALA B 1 17 ? 58.279 7.064 -4.000 1.00 15.04 17 ALA B N 1
ATOM 2027 C CA . ALA B 1 17 ? 57.712 7.022 -5.345 1.00 15.71 17 ALA B CA 1
ATOM 2028 C C . ALA B 1 17 ? 56.849 8.249 -5.614 1.00 16.06 17 ALA B C 1
ATOM 2029 O O . ALA B 1 17 ? 56.869 8.795 -6.730 1.00 17.39 17 ALA B O 1
ATOM 2031 N N . LEU B 1 18 ? 56.033 8.651 -4.655 1.00 15.26 18 LEU B N 1
ATOM 2032 C CA . LEU B 1 18 ? 55.214 9.835 -4.836 1.00 15.45 18 LEU B CA 1
ATOM 2033 C C . LEU B 1 18 ? 55.914 11.091 -5.218 1.00 17.58 18 LEU B C 1
ATOM 2034 O O . LEU B 1 18 ? 55.408 11.852 -6.023 1.00 19.09 18 LEU B O 1
ATOM 2039 N N . LEU B 1 19 ? 57.082 11.314 -4.662 1.00 17.88 19 LEU B N 1
ATOM 2040 C CA . LEU B 1 19 ? 57.773 12.580 -4.916 1.00 19.73 19 LEU B CA 1
ATOM 2041 C C . LEU B 1 19 ? 58.251 12.655 -6.367 1.00 20.95 19 LEU B C 1
ATOM 2042 O O . LEU B 1 19 ? 58.560 13.748 -6.838 1.00 20.96 19 LEU B O 1
ATOM 2047 N N . LYS B 1 20 ? 58.289 11.504 -7.063 1.00 19.63 20 LYS B N 1
ATOM 2048 C CA . LYS B 1 20 ? 58.684 11.481 -8.479 1.00 20.72 20 LYS B CA 1
ATOM 2049 C C . LYS B 1 20 ? 57.495 11.938 -9.333 1.00 20.32 20 LYS B C 1
ATOM 2050 O O . LYS B 1 20 ? 57.715 12.330 -10.487 1.00 22.38 20 LYS B O 1
ATOM 2056 N N . LEU B 1 21 ? 56.268 11.887 -8.813 1.00 18.58 21 LEU B N 1
ATOM 2057 C CA . LEU B 1 21 ? 55.100 12.349 -9.564 1.00 19.57 21 LEU B CA 1
ATOM 2058 C C . LEU B 1 21 ? 54.633 13.758 -9.220 1.00 20.33 21 LEU B C 1
ATOM 2059 O O . LEU B 1 21 ? 54.224 14.541 -10.103 1.00 18.42 21 LEU B O 1
ATOM 2064 N N . VAL B 1 22 ? 54.613 14.045 -7.916 1.00 18.36 22 VAL B N 1
ATOM 2065 C CA . VAL B 1 22 ? 54.112 15.321 -7.471 1.00 17.62 22 VAL B CA 1
ATOM 2066 C C . VAL B 1 22 ? 54.958 15.937 -6.328 1.00 20.00 22 VAL B C 1
ATOM 2067 O O . VAL B 1 22 ? 55.628 15.214 -5.585 1.00 18.49 22 VAL B O 1
ATOM 2071 N N . ASP B 1 23 ? 54.909 17.271 -6.226 1.00 20.04 23 ASP B N 1
ATOM 2072 C CA . ASP B 1 23 ? 55.632 17.974 -5.149 1.00 20.47 23 ASP B CA 1
ATOM 2073 C C . ASP B 1 23 ? 54.773 18.003 -3.878 1.00 18.03 23 ASP B C 1
ATOM 2074 O O . ASP B 1 23 ? 55.342 18.155 -2.794 1.00 18.99 23 ASP B O 1
ATOM 2079 N N . GLU B 1 24 ? 53.454 17.930 -4.010 1.00 18.04 24 GLU B N 1
ATOM 2080 C CA . GLU B 1 24 ? 52.567 17.926 -2.837 1.00 18.31 24 GLU B CA 1
ATOM 2081 C C . GLU B 1 24 ? 51.496 16.879 -3.072 1.00 19.49 24 GLU B C 1
ATOM 2082 O O . GLU B 1 24 ? 51.076 16.671 -4.201 1.00 21.16 24 GLU B O 1
ATOM 2088 N N . ALA B 1 25 ? 51.040 16.244 -2.002 1.00 18.22 25 ALA B N 1
ATOM 2089 C CA . ALA B 1 25 ? 50.012 15.226 -2.115 1.00 19.19 25 ALA B CA 1
ATOM 2090 C C . ALA B 1 25 ? 49.081 15.295 -0.908 1.00 20.71 25 ALA B C 1
ATOM 2091 O O . ALA B 1 25 ? 49.384 15.990 0.106 1.00 20.26 25 ALA B O 1
ATOM 2093 N N . LEU B 1 26 ? 47.982 14.535 -1.006 1.00 19.80 26 LEU B N 1
ATOM 2094 C CA . LEU B 1 26 ? 46.954 14.567 0.028 1.00 20.11 26 LEU B CA 1
ATOM 2095 C C . LEU B 1 26 ? 46.586 13.188 0.567 1.00 19.94 26 LEU B C 1
ATOM 2096 O O . LEU B 1 26 ? 46.162 12.301 -0.212 1.00 19.00 26 LEU B O 1
ATOM 2101 N N . PHE B 1 27 ? 46.778 12.985 1.887 1.00 19.18 27 PHE B N 1
ATOM 2102 C CA . PHE B 1 27 ? 46.371 11.731 2.564 1.00 20.52 27 PHE B CA 1
ATOM 2103 C C . PHE B 1 27 ? 45.001 12.042 3.118 1.00 20.62 27 PHE B C 1
ATOM 2104 O O . PHE B 1 27 ? 44.875 12.943 3.950 1.00 20.71 27 PHE B O 1
ATOM 2112 N N . ASP B 1 28 ? 43.968 11.350 2.600 1.00 21.14 28 ASP B N 1
ATOM 2113 C CA . ASP B 1 28 ? 42.605 11.560 3.065 1.00 21.44 28 ASP B CA 1
ATOM 2114 C C . ASP B 1 28 ? 42.413 10.505 4.151 1.00 22.59 28 ASP B C 1
ATOM 2115 O O . ASP B 1 28 ? 42.200 9.294 3.864 1.00 21.74 28 ASP B O 1
ATOM 2120 N N . ILE B 1 29 ? 42.488 10.963 5.416 1.00 21.04 29 ILE B N 1
ATOM 2121 C CA . ILE B 1 29 ? 42.402 10.053 6.558 1.00 22.46 29 ILE B CA 1
ATOM 2122 C C . ILE B 1 29 ? 40.983 9.975 7.036 1.00 23.41 29 ILE B C 1
ATOM 2123 O O . ILE B 1 29 ? 40.492 10.902 7.639 1.00 22.21 29 ILE B O 1
ATOM 2128 N N . LYS B 1 30 ? 40.340 8.852 6.712 1.00 22.74 30 LYS B N 1
ATOM 2129 C CA . LYS B 1 30 ? 38.918 8.635 7.012 1.00 24.45 30 LYS B CA 1
ATOM 2130 C C . LYS B 1 30 ? 38.723 7.587 8.091 1.00 22.82 30 LYS B C 1
ATOM 2131 O O . LYS B 1 30 ? 39.631 6.784 8.367 1.00 21.68 30 LYS B O 1
ATOM 2137 N N . PRO B 1 31 ? 37.527 7.532 8.697 1.00 24.05 31 PRO B N 1
ATOM 2138 C CA . PRO B 1 31 ? 37.329 6.514 9.738 1.00 23.15 31 PRO B CA 1
ATOM 2139 C C . PRO B 1 31 ? 37.575 5.071 9.275 1.00 22.67 31 PRO B C 1
ATOM 2140 O O . PRO B 1 31 ? 37.994 4.217 10.070 1.00 23.17 31 PRO B O 1
ATOM 2144 N N . GLU B 1 32 ? 37.325 4.769 7.996 1.00 23.44 32 GLU B N 1
ATOM 2145 C CA . GLU B 1 32 ? 37.523 3.417 7.464 1.00 23.82 32 GLU B CA 1
ATOM 2146 C C . GLU B 1 32 ? 38.947 3.090 6.997 1.00 20.54 32 GLU B C 1
ATOM 2147 O O . GLU B 1 32 ? 39.251 1.912 6.704 1.00 21.03 32 GLU B O 1
ATOM 2153 N N . GLY B 1 33 ? 39.782 4.131 6.858 1.00 19.22 33 GLY B N 1
ATOM 2154 C CA . GLY B 1 33 ? 41.149 3.945 6.372 1.00 20.30 33 GLY B CA 1
ATOM 2155 C C . GLY B 1 33 ? 41.660 5.186 5.665 1.00 18.98 33 GLY B C 1
ATOM 2156 O O . GLY B 1 33 ? 40.969 6.207 5.606 1.00 19.70 33 GLY B O 1
ATOM 2157 N N . ILE B 1 34 ? 42.894 5.075 5.155 1.00 19.80 34 ILE B N 1
ATOM 2158 C CA . ILE B 1 34 ? 43.542 6.184 4.470 1.00 18.55 34 ILE B CA 1
ATOM 2159 C C . ILE B 1 34 ? 43.535 5.978 2.972 1.00 18.11 34 ILE B C 1
ATOM 2160 O O . ILE B 1 34 ? 43.816 4.867 2.520 1.00 20.13 34 ILE B O 1
ATOM 2165 N N . GLN B 1 35 ? 43.213 7.030 2.219 1.00 18.92 35 GLN B N 1
ATOM 2166 C CA . GLN B 1 35 ? 43.251 6.988 0.741 1.00 20.41 35 GLN B CA 1
ATOM 2167 C C . GLN B 1 35 ? 44.088 8.124 0.180 1.00 19.68 35 GLN B C 1
ATOM 2168 O O . GLN B 1 35 ? 44.164 9.194 0.753 1.00 18.23 35 GLN B O 1
ATOM 2174 N N . LEU B 1 36 ? 44.727 7.888 -0.971 1.00 17.67 36 LEU B N 1
ATOM 2175 C CA . LEU B 1 36 ? 45.465 8.973 -1.592 1.00 17.08 36 LEU B CA 1
ATOM 2176 C C . LEU B 1 36 ? 45.480 8.703 -3.065 1.00 18.24 36 LEU B C 1
ATOM 2177 O O . LEU B 1 36 ? 45.511 7.538 -3.479 1.00 19.92 36 LEU B O 1
ATOM 2182 N N . VAL B 1 37 ? 45.396 9.768 -3.860 1.00 18.10 37 VAL B N 1
ATOM 2183 C CA . VAL B 1 37 ? 45.583 9.613 -5.296 1.00 19.50 37 VAL B CA 1
ATOM 2184 C C . VAL B 1 37 ? 46.417 10.758 -5.750 1.00 17.27 37 VAL B C 1
ATOM 2185 O O . VAL B 1 37 ? 46.236 11.912 -5.292 1.00 18.34 37 VAL B O 1
ATOM 2189 N N . ALA B 1 38 ? 47.372 10.489 -6.633 1.00 16.79 38 ALA B N 1
ATOM 2190 C CA . ALA B 1 38 ? 48.239 11.543 -7.135 1.00 16.50 38 ALA B CA 1
ATOM 2191 C C . ALA B 1 38 ? 48.504 11.283 -8.617 1.00 17.96 38 ALA B C 1
ATOM 2192 O O . ALA B 1 38 ? 48.791 10.160 -9.007 1.00 18.46 38 ALA B O 1
ATOM 2194 N N . ILE B 1 39 ? 48.465 12.334 -9.432 1.00 17.11 39 ILE B N 1
ATOM 2195 C CA . ILE B 1 39 ? 48.746 12.137 -10.863 1.00 16.95 39 ILE B CA 1
ATOM 2196 C C . ILE B 1 39 ? 49.812 13.146 -11.261 1.00 17.47 39 ILE B C 1
ATOM 2197 O O . ILE B 1 39 ? 49.846 14.277 -10.713 1.00 17.52 39 ILE B O 1
ATOM 2202 N N . ASP B 1 40 ? 50.721 12.756 -12.133 1.00 17.43 40 ASP B N 1
ATOM 2203 C CA . ASP B 1 40 ? 51.777 13.703 -12.575 1.00 18.68 40 ASP B CA 1
ATOM 2204 C C . ASP B 1 40 ? 51.222 14.817 -13.476 1.00 19.13 40 ASP B C 1
ATOM 2205 O O . ASP B 1 40 ? 50.113 14.714 -13.955 1.00 18.88 40 ASP B O 1
ATOM 2210 N N . LYS B 1 41 ? 51.989 15.894 -13.605 1.00 20.52 41 LYS B N 1
ATOM 2211 C CA . LYS B 1 41 ? 51.521 17.060 -14.350 1.00 23.03 41 LYS B CA 1
ATOM 2212 C C . LYS B 1 41 ? 51.089 16.741 -15.765 1.00 20.16 41 LYS B C 1
ATOM 2213 O O . LYS B 1 41 ? 50.075 17.244 -16.234 1.00 21.24 41 LYS B O 1
ATOM 2219 N N . ALA B 1 42 ? 51.805 15.824 -16.370 1.00 19.74 42 ALA B N 1
ATOM 2220 C CA . ALA B 1 42 ? 51.520 15.426 -17.753 1.00 19.75 42 ALA B CA 1
ATOM 2221 C C . ALA B 1 42 ? 50.348 14.448 -17.883 1.00 18.89 42 ALA B C 1
ATOM 2222 O O . ALA B 1 42 ? 49.900 14.231 -18.997 1.00 19.05 42 ALA B O 1
ATOM 2224 N N . HIS B 1 43 ? 49.815 13.925 -16.755 1.00 17.06 43 HIS B N 1
ATOM 2225 C CA . HIS B 1 43 ? 48.699 12.975 -16.744 1.00 17.50 43 HIS B CA 1
ATOM 2226 C C . HIS B 1 43 ? 49.090 11.709 -17.510 1.00 17.50 43 HIS B C 1
ATOM 2227 O O . HIS B 1 43 ? 48.273 11.167 -18.218 1.00 19.83 43 HIS B O 1
ATOM 2234 N N . ILE B 1 44 ? 50.328 11.258 -17.285 1.00 17.11 44 ILE B N 1
ATOM 2235 C CA . ILE B 1 44 ? 50.906 10.060 -17.898 1.00 17.94 44 ILE B CA 1
ATOM 2236 C C . ILE B 1 44 ? 51.006 8.951 -16.863 1.00 18.35 44 ILE B C 1
ATOM 2237 O O . ILE B 1 44 ? 50.979 7.751 -17.211 1.00 15.42 44 ILE B O 1
ATOM 2242 N N . SER B 1 45 ? 51.104 9.351 -15.593 1.00 17.03 45 SER B N 1
ATOM 2243 C CA . SER B 1 45 ? 51.210 8.304 -14.564 1.00 17.06 45 SER B CA 1
ATOM 2244 C C . SER B 1 45 ? 50.484 8.675 -13.293 1.00 18.64 45 SER B C 1
ATOM 2245 O O . SER B 1 45 ? 50.342 9.869 -12.965 1.00 17.24 45 SER B O 1
ATOM 2248 N N . LEU B 1 46 ? 50.035 7.635 -12.578 1.00 16.48 46 LEU B N 1
ATOM 2249 C CA . LEU B 1 46 ? 49.221 7.944 -11.417 1.00 18.32 46 LEU B CA 1
ATOM 2250 C C . LEU B 1 46 ? 49.434 6.923 -10.336 1.00 18.33 46 LEU B C 1
ATOM 2251 O O . LEU B 1 46 ? 49.710 5.758 -10.607 1.00 15.46 46 LEU B O 1
ATOM 2256 N N . ILE B 1 47 ? 49.333 7.395 -9.094 1.00 15.63 47 ILE B N 1
ATOM 2257 C CA . ILE B 1 47 ? 49.477 6.448 -7.960 1.00 17.36 47 ILE B CA 1
ATOM 2258 C C . ILE B 1 47 ? 48.212 6.529 -7.106 1.00 17.23 47 ILE B C 1
ATOM 2259 O O . ILE B 1 47 ? 47.682 7.638 -6.835 1.00 17.75 47 ILE B O 1
ATOM 2264 N N . LYS B 1 48 ? 47.686 5.348 -6.708 1.00 18.33 48 LYS B N 1
ATOM 2265 C CA . LYS B 1 48 ? 46.513 5.324 -5.831 1.00 19.30 48 LYS B CA 1
ATOM 2266 C C . LYS B 1 48 ? 46.859 4.443 -4.635 1.00 18.42 48 LYS B C 1
ATOM 2267 O O . LYS B 1 48 ? 47.425 3.377 -4.775 1.00 18.85 48 LYS B O 1
ATOM 2273 N N . ILE B 1 49 ? 46.484 4.909 -3.434 1.00 19.19 49 ILE B N 1
ATOM 2274 C CA . ILE B 1 49 ? 46.767 4.171 -2.229 1.00 19.55 49 ILE B CA 1
ATOM 2275 C C . ILE B 1 49 ? 45.476 3.957 -1.411 1.00 19.46 49 ILE B C 1
ATOM 2276 O O . ILE B 1 49 ? 44.678 4.852 -1.287 1.00 19.37 49 ILE B O 1
ATOM 2281 N N . GLU B 1 50 ? 45.277 2.746 -0.900 1.00 19.98 50 GLU B N 1
ATOM 2282 C CA . GLU B 1 50 ? 44.103 2.434 -0.070 1.00 21.43 50 GLU B CA 1
ATOM 2283 C C . GLU B 1 50 ? 44.686 1.673 1.104 1.00 18.57 50 GLU B C 1
ATOM 2284 O O . GLU B 1 50 ? 45.207 0.561 0.923 1.00 19.91 50 GLU B O 1
ATOM 2290 N N . LEU B 1 51 ? 44.639 2.266 2.310 1.00 17.94 51 LEU B N 1
ATOM 2291 C CA . LEU B 1 51 ? 45.186 1.614 3.520 1.00 18.47 51 LEU B CA 1
ATOM 2292 C C . LEU B 1 51 ? 44.028 1.503 4.519 1.00 19.08 51 LEU B C 1
ATOM 2293 O O . LEU B 1 51 ? 43.797 2.437 5.266 1.00 18.92 51 LEU B O 1
ATOM 2298 N N . PRO B 1 52 ? 43.299 0.360 4.525 1.00 19.77 52 PRO B N 1
ATOM 2299 C CA . PRO B 1 52 ? 42.150 0.141 5.434 1.00 18.28 52 PRO B CA 1
ATOM 2300 C C . PRO B 1 52 ? 42.592 0.161 6.904 1.00 18.31 52 PRO B C 1
ATOM 2301 O O . PRO B 1 52 ? 43.687 -0.242 7.246 1.00 16.95 52 PRO B O 1
ATOM 2305 N N . LYS B 1 53 ? 41.647 0.516 7.757 1.00 19.86 53 LYS B N 1
ATOM 2306 C CA . LYS B 1 53 ? 41.928 0.643 9.195 1.00 20.37 53 LYS B CA 1
ATOM 2307 C C . LYS B 1 53 ? 42.460 -0.647 9.765 1.00 19.73 53 LYS B C 1
ATOM 2308 O O . LYS B 1 53 ? 43.308 -0.633 10.685 1.00 19.75 53 LYS B O 1
ATOM 2314 N N . GLU B 1 54 ? 42.053 -1.773 9.219 1.00 21.26 54 GLU B N 1
ATOM 2315 C CA . GLU B 1 54 ? 42.528 -3.053 9.731 1.00 22.83 54 GLU B CA 1
ATOM 2316 C C . GLU B 1 54 ? 44.032 -3.308 9.648 1.00 22.02 54 GLU B C 1
ATOM 2317 O O . GLU B 1 54 ? 44.577 -4.167 10.373 1.00 22.48 54 GLU B O 1
ATOM 2323 N N . MET B 1 55 ? 44.728 -2.563 8.792 1.00 20.08 55 MET B N 1
ATOM 2324 C CA . MET B 1 55 ? 46.169 -2.819 8.666 1.00 19.70 55 MET B CA 1
ATOM 2325 C C . MET B 1 55 ? 46.987 -2.088 9.723 1.00 19.60 55 MET B C 1
ATOM 2326 O O . MET B 1 55 ? 48.198 -2.294 9.804 1.00 20.15 55 MET B O 1
ATOM 2331 N N . PHE B 1 56 ? 46.307 -1.306 10.557 1.00 17.58 56 PHE B N 1
ATOM 2332 C CA . PHE B 1 56 ? 47.012 -0.535 11.577 1.00 18.23 56 PHE B CA 1
ATOM 2333 C C . PHE B 1 56 ? 46.898 -1.103 13.004 1.00 18.77 56 PHE B C 1
ATOM 2334 O O . PHE B 1 56 ? 45.838 -1.586 13.390 1.00 21.39 56 PHE B O 1
ATOM 2342 N N . LYS B 1 57 ? 47.966 -0.980 13.780 1.00 19.17 57 LYS B N 1
ATOM 2343 C CA . LYS B 1 57 ? 48.006 -1.425 15.185 1.00 20.00 57 LYS B CA 1
ATOM 2344 C C . LYS B 1 57 ? 47.008 -0.606 16.011 1.00 19.54 57 LYS B C 1
ATOM 2345 O O . LYS B 1 57 ? 46.370 -1.111 16.982 1.00 18.48 57 LYS B O 1
ATOM 2351 N N . GLU B 1 58 ? 46.959 0.685 15.703 1.00 16.69 58 GLU B N 1
ATOM 2352 C CA . GLU B 1 58 ? 46.017 1.605 16.301 1.00 17.61 58 GLU B CA 1
ATOM 2353 C C . GLU B 1 58 ? 45.478 2.478 15.180 1.00 16.60 58 GLU B C 1
ATOM 2354 O O . GLU B 1 58 ? 46.246 2.942 14.334 1.00 15.19 58 GLU B O 1
ATOM 2360 N N . TYR B 1 59 ? 44.146 2.687 15.171 1.00 15.55 59 TYR B N 1
ATOM 2361 C CA . TYR B 1 59 ? 43.542 3.570 14.185 1.00 15.47 59 TYR B CA 1
ATOM 2362 C C . TYR B 1 59 ? 42.362 4.277 14.863 1.00 17.59 59 TYR B C 1
ATOM 2363 O O . TYR B 1 59 ? 41.243 3.758 14.863 1.00 18.73 59 TYR B O 1
ATOM 2372 N N . ASP B 1 60 ? 42.619 5.450 15.448 1.00 17.19 60 ASP B N 1
ATOM 2373 C CA . ASP B 1 60 ? 41.562 6.181 16.171 1.00 17.66 60 ASP B CA 1
ATOM 2374 C C . ASP B 1 60 ? 41.291 7.418 15.369 1.00 18.14 60 ASP B C 1
ATOM 2375 O O . ASP B 1 60 ? 42.022 8.428 15.503 1.00 17.67 60 ASP B O 1
ATOM 2380 N N . VAL B 1 61 ? 40.282 7.340 14.473 1.00 16.89 61 VAL B N 1
ATOM 2381 C CA . VAL B 1 61 ? 39.993 8.493 13.618 1.00 19.68 61 VAL B CA 1
ATOM 2382 C C . VAL B 1 61 ? 38.472 8.628 13.662 1.00 23.36 61 VAL B C 1
ATOM 2383 O O . VAL B 1 61 ? 37.784 7.965 12.887 1.00 25.97 61 VAL B O 1
ATOM 2387 N N . PRO B 1 62 ? 37.962 9.502 14.525 1.00 26.83 62 PRO B N 1
ATOM 2388 C CA . PRO B 1 62 ? 36.503 9.704 14.680 1.00 30.03 62 PRO B CA 1
ATOM 2389 C C . PRO B 1 62 ? 35.905 10.455 13.485 1.00 32.45 62 PRO B C 1
ATOM 2390 O O . PRO B 1 62 ? 34.741 10.196 13.090 1.00 32.44 62 PRO B O 1
ATOM 2394 N N . GLU B 1 63 ? 36.716 11.335 12.899 1.00 32.26 63 GLU B N 1
ATOM 2395 C CA . GLU B 1 63 ? 36.279 12.152 11.770 1.00 33.96 63 GLU B CA 1
ATOM 2396 C C . GLU B 1 63 ? 37.365 12.197 10.702 1.00 32.75 63 GLU B C 1
ATOM 2397 O O . GLU B 1 63 ? 38.542 12.038 10.994 1.00 30.13 63 GLU B O 1
ATOM 2403 N N . GLU B 1 64 ? 36.966 12.505 9.478 1.00 30.41 64 GLU B N 1
ATOM 2404 C CA . GLU B 1 64 ? 37.973 12.601 8.431 1.00 30.07 64 GLU B CA 1
ATOM 2405 C C . GLU B 1 64 ? 38.969 13.717 8.728 1.00 28.29 64 GLU B C 1
ATOM 2406 O O . GLU B 1 64 ? 38.602 14.734 9.341 1.00 25.72 64 GLU B O 1
ATOM 2412 N N . PHE B 1 65 ? 40.237 13.510 8.312 1.00 25.08 65 PHE B N 1
ATOM 2413 C CA . PHE B 1 65 ? 41.300 14.509 8.503 1.00 24.86 65 PHE B CA 1
ATOM 2414 C C . PHE B 1 65 ? 42.030 14.542 7.170 1.00 24.97 65 PHE B C 1
ATOM 2415 O O . PHE B 1 65 ? 42.507 13.484 6.734 1.00 23.96 65 PHE B O 1
ATOM 2423 N N . LYS B 1 66 ? 42.102 15.711 6.526 1.00 24.30 66 LYS B N 1
ATOM 2424 C CA . LYS B 1 66 ? 42.817 15.852 5.251 1.00 26.07 66 LYS B CA 1
ATOM 2425 C C . LYS B 1 66 ? 44.238 16.334 5.525 1.00 24.16 66 LYS B C 1
ATOM 2426 O O . LYS B 1 66 ? 44.447 17.460 5.965 1.00 22.93 66 LYS B O 1
ATOM 2432 N N . PHE B 1 67 ? 45.215 15.481 5.257 1.00 20.71 67 PHE B N 1
ATOM 2433 C CA . PHE B 1 67 ? 46.597 15.820 5.524 1.00 20.29 67 PHE B CA 1
ATOM 2434 C C . PHE B 1 67 ? 47.264 16.081 4.172 1.00 21.13 67 PHE B C 1
ATOM 2435 O O . PHE B 1 67 ? 47.528 15.141 3.435 1.00 20.72 67 PHE B O 1
ATOM 2443 N N . GLY B 1 68 ? 47.465 17.356 3.862 1.00 20.62 68 GLY B N 1
ATOM 2444 C CA . GLY B 1 68 ? 48.179 17.738 2.686 1.00 20.45 68 GLY B CA 1
ATOM 2445 C C . GLY B 1 68 ? 49.660 17.950 3.057 1.00 20.95 68 GLY B C 1
ATOM 2446 O O . GLY B 1 68 ? 49.990 18.551 4.123 1.00 21.11 68 GLY B O 1
ATOM 2447 N N . PHE B 1 69 ? 50.573 17.486 2.202 1.00 19.05 69 PHE B N 1
ATOM 2448 C CA . PHE B 1 69 ? 51.988 17.630 2.507 1.00 19.44 69 PHE B CA 1
ATOM 2449 C C . PHE B 1 69 ? 52.913 17.734 1.329 1.00 19.46 69 PHE B C 1
ATOM 2450 O O . PHE B 1 69 ? 52.569 17.386 0.184 1.00 18.08 69 PHE B O 1
ATOM 2458 N N . ASN B 1 70 ? 54.126 18.202 1.640 1.00 18.67 70 ASN B N 1
ATOM 2459 C CA . ASN B 1 70 ? 55.222 18.340 0.657 1.00 17.86 70 ASN B CA 1
ATOM 2460 C C . ASN B 1 70 ? 55.934 17.009 0.610 1.00 17.38 70 ASN B C 1
ATOM 2461 O O . ASN B 1 70 ? 56.446 16.518 1.615 1.00 17.48 70 ASN B O 1
ATOM 2466 N N . THR B 1 71 ? 55.949 16.392 -0.561 1.00 16.65 71 THR B N 1
ATOM 2467 C CA . THR B 1 71 ? 56.522 15.053 -0.672 1.00 17.24 71 THR B CA 1
ATOM 2468 C C . THR B 1 71 ? 58.030 14.938 -0.418 1.00 18.51 71 THR B C 1
ATOM 2469 O O . THR B 1 71 ? 58.448 14.000 0.265 1.00 17.19 71 THR B O 1
ATOM 2473 N N . GLN B 1 72 ? 58.838 15.863 -0.970 1.00 17.79 72 GLN B N 1
ATOM 2474 C CA . GLN B 1 72 ? 60.283 15.773 -0.758 1.00 17.53 72 GLN B CA 1
ATOM 2475 C C . GLN B 1 72 ? 60.662 16.069 0.704 1.00 16.94 72 GLN B C 1
ATOM 2476 O O . GLN B 1 72 ? 61.630 15.539 1.193 1.00 17.04 72 GLN B O 1
ATOM 2482 N N . TYR B 1 73 ? 59.919 16.938 1.364 1.00 17.42 73 TYR B N 1
ATOM 2483 C CA . TYR B 1 73 ? 60.230 17.249 2.775 1.00 17.59 73 TYR B CA 1
ATOM 2484 C C . TYR B 1 73 ? 59.922 16.011 3.624 1.00 18.01 73 TYR B C 1
ATOM 2485 O O . TYR B 1 73 ? 60.716 15.572 4.419 1.00 16.36 73 TYR B O 1
ATOM 2494 N N . MET B 1 74 ? 58.760 15.406 3.400 1.00 18.05 74 MET B N 1
ATOM 2495 C CA . MET B 1 74 ? 58.431 14.210 4.161 1.00 18.71 74 MET B CA 1
ATOM 2496 C C . MET B 1 74 ? 59.474 13.116 3.902 1.00 17.86 74 MET B C 1
ATOM 2497 O O . MET B 1 74 ? 59.884 12.407 4.840 1.00 16.10 74 MET B O 1
ATOM 2502 N N . SER B 1 75 ? 59.892 12.957 2.629 1.00 16.46 75 SER B N 1
ATOM 2503 C CA . SER B 1 75 ? 60.825 11.916 2.320 1.00 18.36 75 SER B CA 1
ATOM 2504 C C . SER B 1 75 ? 62.137 12.190 3.062 1.00 19.44 75 SER B C 1
ATOM 2505 O O . SER B 1 75 ? 62.784 11.264 3.555 1.00 18.79 75 SER B O 1
ATOM 2508 N N . LYS B 1 76 ? 62.535 13.473 3.162 1.00 18.85 76 LYS B N 1
ATOM 2509 C CA . LYS B 1 76 ? 63.751 13.751 3.935 1.00 20.38 76 LYS B CA 1
ATOM 2510 C C . LYS B 1 76 ? 63.633 13.504 5.428 1.00 19.29 76 LYS B C 1
ATOM 2511 O O . LYS B 1 76 ? 64.624 13.153 6.069 1.00 20.94 76 LYS B O 1
ATOM 2517 N N . LEU B 1 77 ? 62.464 13.720 6.011 1.00 18.51 77 LEU B N 1
ATOM 2518 C CA . LEU B 1 77 ? 62.246 13.457 7.410 1.00 19.39 77 LEU B CA 1
ATOM 2519 C C . LEU B 1 77 ? 62.412 11.956 7.657 1.00 20.91 77 LEU B C 1
ATOM 2520 O O . LEU B 1 77 ? 62.963 11.575 8.675 1.00 22.13 77 LEU B O 1
ATOM 2525 N N . LEU B 1 78 ? 62.000 11.122 6.698 1.00 18.39 78 LEU B N 1
ATOM 2526 C CA . LEU B 1 78 ? 62.076 9.672 6.865 1.00 21.74 78 LEU B CA 1
ATOM 2527 C C . LEU B 1 78 ? 63.378 9.028 6.353 1.00 22.90 78 LEU B C 1
ATOM 2528 O O . LEU B 1 78 ? 63.480 7.802 6.294 1.00 24.04 78 LEU B O 1
ATOM 2533 N N . LYS B 1 79 ? 64.340 9.843 5.960 1.00 24.61 79 LYS B N 1
ATOM 2534 C CA . LYS B 1 79 ? 65.566 9.311 5.364 1.00 28.46 79 LYS B CA 1
ATOM 2535 C C . LYS B 1 79 ? 66.334 8.259 6.179 1.00 28.21 79 LYS B C 1
ATOM 2536 O O . LYS B 1 79 ? 66.767 7.231 5.617 1.00 27.75 79 LYS B O 1
ATOM 2542 N N . ALA B 1 80 ? 66.472 8.507 7.475 1.00 30.40 80 ALA B N 1
ATOM 2543 C CA . ALA B 1 80 ? 67.227 7.594 8.337 1.00 33.75 80 ALA B CA 1
ATOM 2544 C C . ALA B 1 80 ? 66.465 6.375 8.764 1.00 34.96 80 ALA B C 1
ATOM 2545 O O . ALA B 1 80 ? 67.035 5.488 9.389 1.00 37.40 80 ALA B O 1
ATOM 2547 N N . ALA B 1 81 ? 65.193 6.306 8.396 1.00 34.06 81 ALA B N 1
ATOM 2548 C CA . ALA B 1 81 ? 64.364 5.193 8.769 1.00 36.14 81 ALA B CA 1
ATOM 2549 C C . ALA B 1 81 ? 64.658 4.004 7.881 1.00 36.56 81 ALA B C 1
ATOM 2550 O O . ALA B 1 81 ? 63.956 3.756 6.909 1.00 39.14 81 ALA B O 1
ATOM 2552 N N . LYS B 1 82 ? 65.657 3.216 8.242 1.00 35.40 82 LYS B N 1
ATOM 2553 C CA . LYS B 1 82 ? 65.973 2.086 7.381 1.00 34.37 82 LYS B CA 1
ATOM 2554 C C . LYS B 1 82 ? 65.561 0.705 7.876 1.00 31.39 82 LYS B C 1
ATOM 2555 O O . LYS B 1 82 ? 65.550 -0.268 7.129 1.00 32.44 82 LYS B O 1
ATOM 2561 N N . ARG B 1 83 ? 65.199 0.591 9.131 1.00 28.89 83 ARG B N 1
ATOM 2562 C CA . ARG B 1 83 ? 64.789 -0.710 9.636 1.00 25.34 83 ARG B CA 1
ATOM 2563 C C . ARG B 1 83 ? 63.325 -0.664 10.026 1.00 23.75 83 ARG B C 1
ATOM 2564 O O . ARG B 1 83 ? 62.762 0.428 10.175 1.00 24.53 83 ARG B O 1
ATOM 2572 N N . LYS B 1 84 ? 62.721 -1.829 10.230 1.00 20.24 84 LYS B N 1
ATOM 2573 C CA . LYS B 1 84 ? 61.331 -1.890 10.641 1.00 17.98 84 LYS B CA 1
ATOM 2574 C C . LYS B 1 84 ? 61.219 -1.214 12.032 1.00 17.37 84 LYS B C 1
ATOM 2575 O O . LYS B 1 84 ? 61.853 -1.620 13.017 1.00 17.19 84 LYS B O 1
ATOM 2581 N N . GLU B 1 85 ? 60.350 -0.219 12.114 1.00 15.21 85 GLU B N 1
ATOM 2582 C CA . GLU B 1 85 ? 60.088 0.549 13.353 1.00 17.82 85 GLU B CA 1
ATOM 2583 C C . GLU B 1 85 ? 58.613 0.990 13.203 1.00 15.20 85 GLU B C 1
ATOM 2584 O O . GLU B 1 85 ? 58.142 1.180 12.047 1.00 15.89 85 GLU B O 1
ATOM 2590 N N . GLU B 1 86 ? 57.940 1.212 14.322 1.00 13.26 86 GLU B N 1
ATOM 2591 C CA . GLU B 1 86 ? 56.551 1.699 14.197 1.00 15.04 86 GLU B CA 1
ATOM 2592 C C . GLU B 1 86 ? 56.564 3.187 13.904 1.00 15.65 86 GLU B C 1
ATOM 2593 O O . GLU B 1 86 ? 57.538 3.892 14.235 1.00 15.10 86 GLU B O 1
ATOM 2599 N N . ILE B 1 87 ? 55.509 3.662 13.232 1.00 15.42 87 ILE B N 1
ATOM 2600 C CA . ILE B 1 87 ? 55.389 5.111 13.096 1.00 14.33 87 ILE B CA 1
ATOM 2601 C C . ILE B 1 87 ? 54.030 5.498 13.672 1.00 14.37 87 ILE B C 1
ATOM 2602 O O . ILE B 1 87 ? 53.001 4.843 13.427 1.00 14.39 87 ILE B O 1
ATOM 2607 N N . ILE B 1 88 ? 54.072 6.531 14.513 1.00 14.25 88 ILE B N 1
ATOM 2608 C CA . ILE B 1 88 ? 52.889 7.093 15.108 1.00 14.90 88 ILE B CA 1
ATOM 2609 C C . ILE B 1 88 ? 52.529 8.375 14.354 1.00 15.12 88 ILE B C 1
ATOM 2610 O O . ILE B 1 88 ? 53.357 9.280 14.226 1.00 15.82 88 ILE B O 1
ATOM 2615 N N . ILE B 1 89 ? 51.283 8.462 13.874 1.00 14.57 89 ILE B N 1
ATOM 2616 C CA . ILE B 1 89 ? 50.819 9.645 13.140 1.00 15.31 89 ILE B CA 1
ATOM 2617 C C . ILE B 1 89 ? 49.732 10.211 14.066 1.00 16.34 89 ILE B C 1
ATOM 2618 O O . ILE B 1 89 ? 48.735 9.567 14.320 1.00 16.00 89 ILE B O 1
ATOM 2623 N N . ASP B 1 90 ? 49.975 11.414 14.548 1.00 15.31 90 ASP B N 1
ATOM 2624 C CA . ASP B 1 90 ? 49.076 12.038 15.513 1.00 17.89 90 ASP B CA 1
ATOM 2625 C C . ASP B 1 90 ? 48.748 13.474 15.141 1.00 17.79 90 ASP B C 1
ATOM 2626 O O . ASP B 1 90 ? 49.645 14.295 14.974 1.00 16.96 90 ASP B O 1
ATOM 2631 N N . ALA B 1 91 ? 47.473 13.775 15.019 1.00 18.62 91 ALA B N 1
ATOM 2632 C CA . ALA B 1 91 ? 47.131 15.181 14.716 1.00 20.53 91 ALA B CA 1
ATOM 2633 C C . ALA B 1 91 ? 46.033 15.597 15.724 1.00 21.69 91 ALA B C 1
ATOM 2634 O O . ALA B 1 91 ? 44.961 15.057 15.697 1.00 24.61 91 ALA B O 1
ATOM 2636 N N . ASP B 1 92 ? 46.348 16.550 16.589 1.00 23.20 92 ASP B N 1
ATOM 2637 C CA . ASP B 1 92 ? 45.412 17.019 17.606 1.00 25.16 92 ASP B CA 1
ATOM 2638 C C . ASP B 1 92 ? 44.769 18.304 17.108 1.00 25.76 92 ASP B C 1
ATOM 2639 O O . ASP B 1 92 ? 43.756 18.729 17.613 1.00 23.80 92 ASP B O 1
ATOM 2644 N N . SER B 1 93 ? 45.324 18.890 16.061 1.00 26.70 93 SER B N 1
ATOM 2645 C CA . SER B 1 93 ? 44.795 20.153 15.561 1.00 28.67 93 SER B CA 1
ATOM 2646 C C . SER B 1 93 ? 44.924 20.088 14.058 1.00 28.21 93 SER B C 1
ATOM 2647 O O . SER B 1 93 ? 45.771 19.379 13.533 1.00 27.19 93 SER B O 1
ATOM 2650 N N . PRO B 1 94 ? 44.126 20.871 13.354 1.00 28.14 94 PRO B N 1
ATOM 2651 C CA . PRO B 1 94 ? 44.191 20.840 11.893 1.00 26.75 94 PRO B CA 1
ATOM 2652 C C . PRO B 1 94 ? 45.493 21.335 11.282 1.00 24.19 94 PRO B C 1
ATOM 2653 O O . PRO B 1 94 ? 45.764 21.030 10.125 1.00 24.58 94 PRO B O 1
ATOM 2657 N N . GLU B 1 95 ? 46.287 22.095 12.025 1.00 21.43 95 GLU B N 1
ATOM 2658 C CA . GLU B 1 95 ? 47.464 22.694 11.424 1.00 23.27 95 GLU B CA 1
ATOM 2659 C C . GLU B 1 95 ? 48.716 21.890 11.391 1.00 21.11 95 GLU B C 1
ATOM 2660 O O . GLU B 1 95 ? 49.634 22.222 10.650 1.00 19.09 95 GLU B O 1
ATOM 2666 N N . VAL B 1 96 ? 48.751 20.849 12.185 1.00 19.09 96 VAL B N 1
ATOM 2667 C CA . VAL B 1 96 ? 50.026 20.107 12.356 1.00 20.19 96 VAL B CA 1
ATOM 2668 C C . VAL B 1 96 ? 49.848 18.620 12.538 1.00 18.08 96 VAL B C 1
ATOM 2669 O O . VAL B 1 96 ? 49.067 18.194 13.375 1.00 18.77 96 VAL B O 1
ATOM 2673 N N . VAL B 1 97 ? 50.617 17.841 11.781 1.00 16.70 97 VAL B N 1
ATOM 2674 C CA . VAL B 1 97 ? 50.566 16.379 11.958 1.00 15.97 97 VAL B CA 1
ATOM 2675 C C . VAL B 1 97 ? 51.928 16.045 12.550 1.00 15.42 97 VAL B C 1
ATOM 2676 O O . VAL B 1 97 ? 52.979 16.479 12.023 1.00 16.31 97 VAL B O 1
ATOM 2680 N N . LYS B 1 98 ? 51.927 15.246 13.638 1.00 15.28 98 LYS B N 1
ATOM 2681 C CA . LYS B 1 98 ? 53.188 14.858 14.286 1.00 17.01 98 LYS B CA 1
ATOM 2682 C C . LYS B 1 98 ? 53.484 13.411 13.877 1.00 17.99 98 LYS B C 1
ATOM 2683 O O . LYS B 1 98 ? 52.572 12.596 13.830 1.00 17.72 98 LYS B O 1
ATOM 2689 N N . LEU B 1 99 ? 54.731 13.156 13.485 1.00 15.34 99 LEU B N 1
ATOM 2690 C CA . LEU B 1 99 ? 55.145 11.815 13.157 1.00 15.87 99 LEU B CA 1
ATOM 2691 C C . LEU B 1 99 ? 56.247 11.424 14.135 1.00 18.15 99 LEU B C 1
ATOM 2692 O O . LEU B 1 99 ? 57.238 12.183 14.333 1.00 19.33 99 LEU B O 1
ATOM 2697 N N . THR B 1 100 ? 56.075 10.262 14.764 1.00 17.06 100 THR B N 1
ATOM 2698 C CA . THR B 1 100 ? 57.092 9.784 15.699 1.00 17.18 100 THR B CA 1
ATOM 2699 C C . THR B 1 100 ? 57.412 8.326 15.418 1.00 15.87 100 THR B C 1
ATOM 270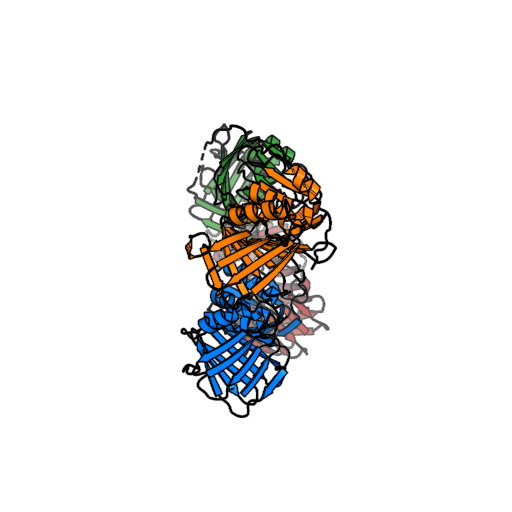0 O O . THR B 1 100 ? 56.519 7.549 15.143 1.00 15.31 100 THR B O 1
ATOM 2704 N N . LEU B 1 101 ? 58.711 7.957 15.503 1.00 14.62 101 LEU B N 1
ATOM 2705 C CA . LEU B 1 101 ? 59.112 6.553 15.258 1.00 14.17 101 LEU B CA 1
ATOM 2706 C C . LEU B 1 101 ? 59.404 5.912 16.598 1.00 15.36 101 LEU B C 1
ATOM 2707 O O . LEU B 1 101 ? 59.967 6.549 17.540 1.00 15.47 101 LEU B O 1
ATOM 2712 N N . SER B 1 102 ? 59.106 4.622 16.654 1.00 13.46 102 SER B N 1
ATOM 2713 C CA . SER B 1 102 ? 59.259 3.927 17.922 1.00 15.44 102 SER B CA 1
ATOM 2714 C C . SER B 1 102 ? 60.714 3.812 18.401 1.00 15.67 102 SER B C 1
ATOM 2715 O O . SER B 1 102 ? 60.918 3.642 19.625 1.00 17.62 102 SER B O 1
ATOM 2718 N N . GLY B 1 103 ? 61.687 3.968 17.495 1.00 17.28 103 GLY B N 1
ATOM 2719 C CA . GLY B 1 103 ? 63.101 3.881 17.899 1.00 19.75 103 GLY B CA 1
ATOM 2720 C C . GLY B 1 103 ? 63.549 5.162 18.612 1.00 20.60 103 GLY B C 1
ATOM 2721 O O . GLY B 1 103 ? 64.673 5.227 19.135 1.00 21.71 103 GLY B O 1
ATOM 2722 N N . ALA B 1 104 ? 62.712 6.199 18.594 1.00 18.31 104 ALA B N 1
ATOM 2723 C CA . ALA B 1 104 ? 63.095 7.491 19.259 1.00 18.75 104 ALA B CA 1
ATOM 2724 C C . ALA B 1 104 ? 61.826 8.308 19.557 1.00 19.41 104 ALA B C 1
ATOM 2725 O O . ALA B 1 104 ? 61.491 9.257 18.817 1.00 18.30 104 ALA B O 1
ATOM 2727 N N . LEU B 1 105 ? 61.148 7.938 20.627 1.00 18.94 105 LEU B N 1
ATOM 2728 C CA . LEU B 1 105 ? 59.888 8.587 20.976 1.00 20.98 105 LEU B CA 1
ATOM 2729 C C . LEU B 1 105 ? 60.048 10.062 21.316 1.00 22.78 105 LEU B C 1
ATOM 2730 O O . LEU B 1 105 ? 59.077 10.775 21.369 1.00 23.10 105 LEU B O 1
ATOM 2735 N N . ASN B 1 106 ? 61.275 10.488 21.534 1.00 23.82 106 ASN B N 1
ATOM 2736 C CA . ASN B 1 106 ? 61.515 11.886 21.824 1.00 27.47 106 ASN B CA 1
ATOM 2737 C C . ASN B 1 106 ? 61.771 12.771 20.636 1.00 27.46 106 ASN B C 1
ATOM 2738 O O . ASN B 1 106 ? 61.748 14.017 20.785 1.00 29.98 106 ASN B O 1
ATOM 2743 N N . ARG B 1 107 ? 61.945 12.168 19.464 1.00 24.52 107 ARG B N 1
ATOM 2744 C CA . ARG B 1 107 ? 62.200 12.916 18.252 1.00 25.02 107 ARG B CA 1
ATOM 2745 C C . ARG B 1 107 ? 60.837 13.032 17.512 1.00 25.86 107 ARG B C 1
ATOM 2746 O O . ARG B 1 107 ? 60.453 12.111 16.802 1.00 24.84 107 ARG B O 1
ATOM 2754 N N . VAL B 1 108 ? 60.121 14.147 17.691 1.00 23.35 108 VAL B N 1
ATOM 2755 C CA . VAL B 1 108 ? 58.823 14.274 17.025 1.00 24.28 108 VAL B CA 1
ATOM 2756 C C . VAL B 1 108 ? 58.992 15.089 15.743 1.00 24.30 108 VAL B C 1
ATOM 2757 O O . VAL B 1 108 ? 59.686 16.096 15.721 1.00 24.34 108 VAL B O 1
ATOM 2761 N N . PHE B 1 109 ? 58.510 14.566 14.625 1.00 21.11 109 PHE B N 1
ATOM 2762 C CA . PHE B 1 109 ? 58.587 15.307 13.374 1.00 22.88 109 PHE B CA 1
ATOM 2763 C C . PHE B 1 109 ? 57.299 16.092 13.193 1.00 24.45 109 PHE B C 1
ATOM 2764 O O . PHE B 1 109 ? 56.197 15.543 13.263 1.00 25.07 109 PHE B O 1
ATOM 2772 N N . ASN B 1 110 ? 57.439 17.389 12.931 1.00 25.62 110 ASN B N 1
ATOM 2773 C CA . ASN B 1 110 ? 56.258 18.253 12.694 1.00 27.42 110 ASN B CA 1
ATOM 2774 C C . ASN B 1 110 ? 56.056 18.437 11.219 1.00 26.81 110 ASN B C 1
ATOM 2775 O O . ASN B 1 110 ? 56.998 18.731 10.423 1.00 25.94 110 ASN B O 1
ATOM 2780 N N . VAL B 1 111 ? 54.836 18.243 10.795 1.00 23.91 111 VAL B N 1
ATOM 2781 C CA . VAL B 1 111 ? 54.610 18.488 9.429 1.00 25.56 111 VAL B CA 1
ATOM 2782 C C . VAL B 1 111 ? 53.479 19.494 9.436 1.00 26.81 111 VAL B C 1
ATOM 2783 O O . VAL B 1 111 ? 52.390 19.190 9.924 1.00 23.84 111 VAL B O 1
ATOM 2787 N N . ASN B 1 112 ? 53.741 20.702 8.925 1.00 25.64 112 ASN B N 1
ATOM 2788 C CA . ASN B 1 112 ? 52.657 21.674 8.963 1.00 28.67 112 ASN B CA 1
ATOM 2789 C C . ASN B 1 112 ? 51.748 21.290 7.801 1.00 26.30 112 ASN B C 1
ATOM 2790 O O . ASN B 1 112 ? 52.182 21.041 6.716 1.00 29.16 112 ASN B O 1
ATOM 2795 N N . ASN B 1 113 ? 50.460 21.109 8.098 1.00 25.27 113 ASN B N 1
ATOM 2796 C CA . ASN B 1 113 ? 49.409 20.630 7.207 1.00 22.94 113 ASN B CA 1
ATOM 2797 C C . ASN B 1 113 ? 48.920 21.644 6.178 1.00 27.40 113 ASN B C 1
ATOM 2798 O O . ASN B 1 113 ? 48.117 22.506 6.553 1.00 28.19 113 ASN B O 1
ATOM 2803 N N . ILE B 1 114 ? 49.261 21.451 4.905 1.00 24.91 114 ILE B N 1
ATOM 2804 C CA . ILE B 1 114 ? 48.892 22.438 3.858 1.00 26.26 114 ILE B CA 1
ATOM 2805 C C . ILE B 1 114 ? 47.697 21.996 3.044 1.00 26.42 114 ILE B C 1
ATOM 2806 O O . ILE B 1 114 ? 47.367 20.794 3.019 1.00 26.26 114 ILE B O 1
ATOM 2811 N N . GLU B 1 115 ? 47.002 22.938 2.408 1.00 27.12 115 GLU B N 1
ATOM 2812 C CA . GLU B 1 115 ? 45.827 22.573 1.612 1.00 27.83 115 GLU B CA 1
ATOM 2813 C C . GLU B 1 115 ? 46.297 22.040 0.269 1.00 27.01 115 GLU B C 1
ATOM 2814 O O . GLU B 1 115 ? 47.074 22.701 -0.424 1.00 26.71 115 GLU B O 1
ATOM 2820 N N . VAL B 1 116 ? 45.845 20.857 -0.081 1.00 26.50 116 VAL B N 1
ATOM 2821 C CA . VAL B 1 116 ? 46.208 20.212 -1.363 1.00 26.28 116 VAL B CA 1
ATOM 2822 C C . VAL B 1 116 ? 44.925 19.657 -1.937 1.00 30.23 116 VAL B C 1
ATOM 2823 O O . VAL B 1 116 ? 44.252 18.799 -1.295 1.00 29.00 116 VAL B O 1
ATOM 2827 N N . LEU B 1 117 ? 44.538 20.124 -3.129 1.00 32.11 117 LEU B N 1
ATOM 2828 C CA . LEU B 1 117 ? 43.295 19.562 -3.663 1.00 36.36 117 LEU B CA 1
ATOM 2829 C C . LEU B 1 117 ? 43.667 18.328 -4.462 1.00 36.63 117 LEU B C 1
ATOM 2830 O O . LEU B 1 117 ? 44.560 18.349 -5.294 1.00 37.69 117 LEU B O 1
ATOM 2835 N N . PRO B 1 118 ? 42.998 17.229 -4.191 1.00 38.09 118 PRO B N 1
ATOM 2836 C CA . PRO B 1 118 ? 43.336 16.012 -4.939 1.00 38.37 118 PRO B CA 1
ATOM 2837 C C . PRO B 1 118 ? 42.928 16.099 -6.409 1.00 38.43 118 PRO B C 1
ATOM 2838 O O . PRO B 1 118 ? 42.120 16.932 -6.782 1.00 37.22 118 PRO B O 1
ATOM 2842 N N . PRO B 1 119 ? 43.519 15.253 -7.251 1.00 38.66 119 PRO B N 1
ATOM 2843 C CA . PRO B 1 119 ? 43.234 15.203 -8.689 1.00 39.90 119 PRO B CA 1
ATOM 2844 C C . PRO B 1 119 ? 41.786 14.786 -8.899 1.00 39.64 119 PRO B C 1
ATOM 2845 O O . PRO B 1 119 ? 41.261 14.015 -8.089 1.00 41.54 119 PRO B O 1
ATOM 2849 N N . GLU B 1 127 ? 39.055 -4.062 -19.635 1.00 41.25 127 GLU B N 1
ATOM 2850 C CA . GLU B 1 127 ? 40.064 -3.701 -18.639 1.00 40.25 127 GLU B CA 1
ATOM 2851 C C . GLU B 1 127 ? 41.504 -4.156 -18.989 1.00 37.84 127 GLU B C 1
ATOM 2852 O O . GLU B 1 127 ? 42.359 -3.307 -19.400 1.00 39.93 127 GLU B O 1
ATOM 2858 N N . PHE B 1 128 ? 41.789 -5.464 -18.860 1.00 34.18 128 PHE B N 1
ATOM 2859 C CA . PHE B 1 128 ? 43.150 -5.985 -19.174 1.00 28.37 128 PHE B CA 1
ATOM 2860 C C . PHE B 1 128 ? 43.204 -7.300 -19.962 1.00 25.95 128 PHE B C 1
ATOM 2861 O O . PHE B 1 128 ? 42.317 -8.171 -19.805 1.00 26.65 128 PHE B O 1
ATOM 2869 N N . ASP B 1 129 ? 44.233 -7.438 -20.785 1.00 22.50 129 ASP B N 1
ATOM 2870 C CA . ASP B 1 129 ? 44.441 -8.678 -21.569 1.00 21.22 129 ASP B CA 1
ATOM 2871 C C . ASP B 1 129 ? 45.225 -9.731 -20.743 1.00 20.64 129 ASP B C 1
ATOM 2872 O O . ASP B 1 129 ? 45.027 -10.936 -20.893 1.00 19.29 129 ASP B O 1
ATOM 2877 N N . ILE B 1 130 ? 46.139 -9.297 -19.867 1.00 17.43 130 ILE B N 1
ATOM 2878 C CA . ILE B 1 130 ? 47.007 -10.179 -19.095 1.00 17.86 130 ILE B CA 1
ATOM 2879 C C . ILE B 1 130 ? 47.162 -9.596 -17.690 1.00 19.17 130 ILE B C 1
ATOM 2880 O O . ILE B 1 130 ? 47.318 -8.371 -17.578 1.00 18.20 130 ILE B O 1
ATOM 2885 N N . LYS B 1 131 ? 47.043 -10.419 -16.653 1.00 18.45 131 LYS B N 1
ATOM 2886 C CA . LYS B 1 131 ? 47.351 -9.915 -15.304 1.00 21.88 131 LYS B CA 1
ATOM 2887 C C . LYS B 1 131 ? 48.247 -11.018 -14.733 1.00 21.07 131 LYS B C 1
ATOM 2888 O O . LYS B 1 131 ? 47.792 -12.113 -14.475 1.00 22.60 131 LYS B O 1
ATOM 2894 N N . ALA B 1 132 ? 49.537 -10.720 -14.573 1.00 19.93 132 ALA B N 1
ATOM 2895 C CA . ALA B 1 132 ? 50.539 -11.668 -14.125 1.00 19.93 132 ALA B CA 1
ATOM 2896 C C . ALA B 1 132 ? 51.026 -11.329 -12.727 1.00 22.22 132 ALA B C 1
ATOM 2897 O O . ALA B 1 132 ? 51.202 -10.145 -12.425 1.00 20.32 132 ALA B O 1
ATOM 2899 N N . THR B 1 133 ? 51.289 -12.373 -11.947 1.00 20.99 133 THR B N 1
ATOM 2900 C CA . THR B 1 133 ? 51.836 -12.221 -10.550 1.00 23.55 133 THR B CA 1
ATOM 2901 C C . THR B 1 133 ? 53.278 -12.651 -10.630 1.00 24.07 133 THR B C 1
ATOM 2902 O O . THR B 1 133 ? 53.596 -13.839 -10.917 1.00 26.06 133 THR B O 1
ATOM 2906 N N . ILE B 1 134 ? 54.192 -11.696 -10.451 1.00 25.37 134 ILE B N 1
ATOM 2907 C CA . ILE B 1 134 ? 55.598 -12.001 -10.580 1.00 25.63 134 ILE B CA 1
ATOM 2908 C C . ILE B 1 134 ? 56.318 -11.498 -9.334 1.00 24.62 134 ILE B C 1
ATOM 2909 O O . ILE B 1 134 ? 55.774 -10.693 -8.571 1.00 24.66 134 ILE B O 1
ATOM 2914 N N . ASN B 1 135 ? 57.514 -12.040 -9.111 1.00 24.37 135 ASN B N 1
ATOM 2915 C CA . ASN B 1 135 ? 58.265 -11.654 -7.929 1.00 25.50 135 ASN B CA 1
ATOM 2916 C C . ASN B 1 135 ? 58.568 -10.151 -8.077 1.00 24.45 135 ASN B C 1
ATOM 2917 O O . ASN B 1 135 ? 59.090 -9.727 -9.084 1.00 23.24 135 ASN B O 1
ATOM 2922 N N . ALA B 1 136 ? 58.260 -9.376 -7.046 1.00 25.23 136 ALA B N 1
ATOM 2923 C CA . ALA B 1 136 ? 58.474 -7.932 -7.130 1.00 26.05 136 ALA B CA 1
ATOM 2924 C C . ALA B 1 136 ? 59.941 -7.477 -7.249 1.00 26.41 136 ALA B C 1
ATOM 2925 O O . ALA B 1 136 ? 60.263 -6.556 -8.007 1.00 25.86 136 ALA B O 1
ATOM 2927 N N . SER B 1 137 ? 60.847 -8.117 -6.516 1.00 27.01 137 SER B N 1
ATOM 2928 C CA . SER B 1 137 ? 62.241 -7.745 -6.623 1.00 27.26 137 SER B CA 1
ATOM 2929 C C . SER B 1 137 ? 62.718 -8.227 -7.977 1.00 25.93 137 SER B C 1
ATOM 2930 O O . SER B 1 137 ? 63.591 -7.615 -8.547 1.00 27.77 137 SER B O 1
ATOM 2933 N N . GLY B 1 138 ? 62.104 -9.297 -8.510 1.00 26.32 138 GLY B N 1
ATOM 2934 C CA . GLY B 1 138 ? 62.470 -9.755 -9.844 1.00 24.54 138 GLY B CA 1
ATOM 2935 C C . GLY B 1 138 ? 62.093 -8.692 -10.858 1.00 23.90 138 GLY B C 1
ATOM 2936 O O . GLY B 1 138 ? 62.823 -8.406 -11.808 1.00 23.95 138 GLY B O 1
ATOM 2937 N N . LEU B 1 139 ? 60.927 -8.079 -10.649 1.00 24.42 139 LEU B N 1
ATOM 2938 C CA . LEU B 1 139 ? 60.455 -7.028 -11.531 1.00 24.24 139 LEU B CA 1
ATOM 2939 C C . LEU B 1 139 ? 61.385 -5.804 -11.354 1.00 23.44 139 LEU B C 1
ATOM 2940 O O . LEU B 1 139 ? 61.763 -5.185 -12.320 1.00 24.23 139 LEU B O 1
ATOM 2945 N N . LYS B 1 140 ? 61.688 -5.471 -10.121 1.00 24.61 140 LYS B N 1
ATOM 2946 C CA . LYS B 1 140 ? 62.610 -4.371 -9.845 1.00 26.50 140 LYS B CA 1
ATOM 2947 C C . LYS B 1 140 ? 63.943 -4.550 -10.583 1.00 27.52 140 LYS B C 1
ATOM 2948 O O . LYS B 1 140 ? 64.417 -3.633 -11.249 1.00 26.37 140 LYS B O 1
ATOM 2954 N N . ASN B 1 141 ? 64.550 -5.727 -10.454 1.00 28.66 141 ASN B N 1
ATOM 2955 C CA . ASN B 1 141 ? 65.821 -5.945 -11.141 1.00 30.27 141 ASN B CA 1
ATOM 2956 C C . ASN B 1 141 ? 65.676 -5.844 -12.639 1.00 29.67 141 ASN B C 1
ATOM 2957 O O . ASN B 1 141 ? 66.563 -5.330 -13.320 1.00 29.38 141 ASN B O 1
ATOM 2962 N N . ALA B 1 142 ? 64.552 -6.307 -13.205 1.00 27.73 142 ALA B N 1
ATOM 2963 C CA . ALA B 1 142 ? 64.432 -6.192 -14.632 1.00 25.66 142 ALA B CA 1
ATOM 2964 C C . ALA B 1 142 ? 64.246 -4.764 -15.108 1.00 25.12 142 ALA B C 1
ATOM 2965 O O . ALA B 1 142 ? 64.844 -4.372 -16.104 1.00 27.11 142 ALA B O 1
ATOM 2967 N N . ILE B 1 143 ? 63.453 -3.965 -14.395 1.00 24.50 143 ILE B N 1
ATOM 2968 C CA . ILE B 1 143 ? 63.236 -2.594 -14.805 1.00 25.71 143 ILE B CA 1
ATOM 2969 C C . ILE B 1 143 ? 64.579 -1.818 -14.739 1.00 25.52 143 ILE B C 1
ATOM 2970 O O . ILE B 1 143 ? 64.915 -1.079 -15.668 1.00 27.59 143 ILE B O 1
ATOM 2975 N N . GLY B 1 144 ? 65.294 -2.009 -13.646 1.00 29.02 144 GLY B N 1
ATOM 2976 C CA . GLY B 1 144 ? 66.583 -1.340 -13.441 1.00 32.42 144 GLY B CA 1
ATOM 2977 C C . GLY B 1 144 ? 67.573 -1.629 -14.555 1.00 34.74 144 GLY B C 1
ATOM 2978 O O . GLY B 1 144 ? 68.197 -0.720 -15.166 1.00 36.00 144 GLY B O 1
ATOM 2979 N N . GLU B 1 145 ? 67.696 -2.911 -14.848 1.00 36.74 145 GLU B N 1
ATOM 2980 C CA . GLU B 1 145 ? 68.596 -3.398 -15.875 1.00 39.24 145 GLU B CA 1
ATOM 2981 C C . GLU B 1 145 ? 68.186 -2.990 -17.261 1.00 38.30 145 GLU B C 1
ATOM 2982 O O . GLU B 1 145 ? 69.036 -2.691 -18.112 1.00 38.63 145 GLU B O 1
ATOM 2988 N N . ILE B 1 146 ? 66.881 -2.903 -17.505 1.00 36.97 146 ILE B N 1
ATOM 2989 C CA . ILE B 1 146 ? 66.433 -2.463 -18.792 1.00 35.86 146 ILE B CA 1
ATOM 2990 C C . ILE B 1 146 ? 66.659 -0.955 -18.897 1.00 37.03 146 ILE B C 1
ATOM 2991 O O . ILE B 1 146 ? 67.058 -0.460 -19.958 1.00 37.32 146 ILE B O 1
ATOM 2996 N N . ALA B 1 147 ? 66.437 -0.223 -17.800 1.00 37.60 147 ALA B N 1
ATOM 2997 C CA . ALA B 1 147 ? 66.637 1.230 -17.815 1.00 40.38 147 ALA B CA 1
ATOM 2998 C C . ALA B 1 147 ? 68.129 1.631 -18.021 1.00 42.11 147 ALA B C 1
ATOM 2999 O O . ALA B 1 147 ? 68.394 2.637 -18.641 1.00 42.77 147 ALA B O 1
ATOM 3001 N N . GLU B 1 148 ? 69.083 0.843 -17.535 1.00 45.07 148 GLU B N 1
ATOM 3002 C CA . GLU B 1 148 ? 70.501 1.225 -17.747 1.00 46.76 148 GLU B CA 1
ATOM 3003 C C . GLU B 1 148 ? 71.000 0.856 -19.152 1.00 46.96 148 GLU B C 1
ATOM 3004 O O . GLU B 1 148 ? 72.201 0.900 -19.449 1.00 46.46 148 GLU B O 1
ATOM 3010 N N . VAL B 1 149 ? 70.053 0.577 -20.038 1.00 46.70 149 VAL B N 1
ATOM 3011 C CA . VAL B 1 149 ? 70.375 0.182 -21.395 1.00 46.76 149 VAL B CA 1
ATOM 3012 C C . VAL B 1 149 ? 69.388 0.607 -22.485 1.00 45.59 149 VAL B C 1
ATOM 3013 O O . VAL B 1 149 ? 69.743 0.609 -23.657 1.00 45.76 149 VAL B O 1
ATOM 3017 N N . ALA B 1 150 ? 68.163 0.993 -22.113 1.00 44.08 150 ALA B N 1
ATOM 3018 C CA . ALA B 1 150 ? 67.145 1.387 -23.083 1.00 41.23 150 ALA B CA 1
ATOM 3019 C C . ALA B 1 150 ? 66.190 2.438 -22.478 1.00 39.45 150 ALA B C 1
ATOM 3020 O O . ALA B 1 150 ? 66.156 2.567 -21.255 1.00 39.14 150 ALA B O 1
ATOM 3022 N N . ASP B 1 151 ? 65.449 3.191 -23.297 1.00 36.12 151 ASP B N 1
ATOM 3023 C CA . ASP B 1 151 ? 64.516 4.176 -22.768 1.00 36.77 151 ASP B CA 1
ATOM 3024 C C . ASP B 1 151 ? 63.149 3.544 -22.694 1.00 34.60 151 ASP B C 1
ATOM 3025 O O . ASP B 1 151 ? 62.248 4.107 -22.109 1.00 32.12 151 ASP B O 1
ATOM 3030 N N . THR B 1 152 ? 63.027 2.371 -23.308 1.00 33.43 152 THR B N 1
ATOM 3031 C CA . THR B 1 152 ? 61.729 1.695 -23.407 1.00 33.72 152 THR B CA 1
ATOM 3032 C C . THR B 1 152 ? 61.689 0.293 -22.994 1.00 32.87 152 THR B C 1
ATOM 3033 O O . THR B 1 152 ? 62.628 -0.532 -23.218 1.00 31.86 152 THR B O 1
ATOM 3037 N N . LEU B 1 153 ? 60.569 -0.008 -22.354 1.00 28.42 153 LEU B N 1
ATOM 3038 C CA . LEU B 1 153 ? 60.418 -1.325 -21.899 1.00 26.34 153 LEU B CA 1
ATOM 3039 C C . LEU B 1 153 ? 59.293 -1.879 -22.756 1.00 25.70 153 LEU B C 1
ATOM 3040 O O . LEU B 1 153 ? 58.269 -1.227 -22.956 1.00 23.71 153 LEU B O 1
ATOM 3045 N N . LEU B 1 154 ? 59.537 -3.054 -23.313 1.00 23.41 154 LEU B N 1
ATOM 3046 C CA . LEU B 1 154 ? 58.518 -3.741 -24.127 1.00 23.77 154 LEU B CA 1
ATOM 3047 C C . LEU B 1 154 ? 58.087 -4.908 -23.242 1.00 22.79 154 LEU B C 1
ATOM 3048 O O . LEU B 1 154 ? 58.892 -5.574 -22.570 1.00 24.01 154 LEU B O 1
ATOM 3053 N N . ILE B 1 155 ? 56.777 -5.155 -23.201 1.00 22.43 155 ILE B N 1
ATOM 3054 C CA . ILE B 1 155 ? 56.293 -6.225 -22.403 1.00 21.40 155 ILE B CA 1
ATOM 3055 C C . ILE B 1 155 ? 55.289 -7.037 -23.250 1.00 21.08 155 ILE B C 1
ATOM 3056 O O . ILE B 1 155 ? 54.555 -6.479 -24.041 1.00 20.47 155 ILE B O 1
ATOM 3061 N N . SER B 1 156 ? 55.369 -8.352 -23.126 1.00 22.11 156 SER B N 1
ATOM 3062 C CA . SER B 1 156 ? 54.450 -9.210 -23.897 1.00 21.57 156 SER B CA 1
ATOM 3063 C C . SER B 1 156 ? 54.012 -10.307 -22.958 1.00 21.31 156 SER B C 1
ATOM 3064 O O . SER B 1 156 ? 54.687 -10.662 -21.996 1.00 20.44 156 SER B O 1
ATOM 3067 N N . GLY B 1 157 ? 52.808 -10.826 -23.172 1.00 19.23 157 GLY B N 1
ATOM 3068 C CA . GLY B 1 157 ? 52.332 -11.845 -22.278 1.00 19.50 157 GLY B CA 1
ATOM 3069 C C . GLY B 1 157 ? 51.373 -12.798 -23.012 1.00 20.04 157 GLY B C 1
ATOM 3070 O O . GLY B 1 157 ? 50.623 -12.389 -23.880 1.00 18.25 157 GLY B O 1
ATOM 3071 N N . ASN B 1 158 ? 51.462 -14.075 -22.684 1.00 21.13 158 ASN B N 1
ATOM 3072 C CA . ASN B 1 158 ? 50.520 -15.064 -23.225 1.00 20.69 158 ASN B CA 1
ATOM 3073 C C . ASN B 1 158 ? 50.113 -15.930 -22.035 1.00 21.92 158 ASN B C 1
ATOM 3074 O O . ASN B 1 158 ? 50.347 -15.570 -20.868 1.00 21.97 158 ASN B O 1
ATOM 3079 N N . GLU B 1 159 ? 49.500 -17.095 -22.283 1.00 21.50 159 GLU B N 1
ATOM 3080 C CA . GLU B 1 159 ? 48.981 -17.851 -21.164 1.00 23.03 159 GLU B CA 1
ATOM 3081 C C . GLU B 1 159 ? 50.038 -18.521 -20.269 1.00 24.68 159 GLU B C 1
ATOM 3082 O O . GLU B 1 159 ? 49.704 -19.006 -19.198 1.00 26.61 159 GLU B O 1
ATOM 3088 N N . GLU B 1 160 ? 51.281 -18.589 -20.711 1.00 26.33 160 GLU B N 1
ATOM 3089 C CA . GLU B 1 160 ? 52.288 -19.197 -19.866 1.00 28.46 160 GLU B CA 1
ATOM 3090 C C . GLU B 1 160 ? 53.464 -18.269 -19.514 1.00 29.51 160 GLU B C 1
ATOM 3091 O O . GLU B 1 160 ? 54.269 -18.640 -18.682 1.00 32.76 160 GLU B O 1
ATOM 3097 N N . LYS B 1 161 ? 53.603 -17.082 -20.118 1.00 28.89 161 LYS B N 1
ATOM 3098 C CA . LYS B 1 161 ? 54.764 -16.266 -19.737 1.00 28.16 161 LYS B CA 1
ATOM 3099 C C . LYS B 1 161 ? 54.570 -14.796 -20.063 1.00 26.90 161 LYS B C 1
ATOM 3100 O O . LYS B 1 161 ? 53.671 -14.429 -20.839 1.00 25.79 161 LYS B O 1
ATOM 3106 N N . VAL B 1 162 ? 55.424 -13.979 -19.448 1.00 24.94 162 VAL B N 1
ATOM 3107 C CA . VAL B 1 162 ? 55.452 -12.518 -19.649 1.00 23.31 162 VAL B CA 1
ATOM 3108 C C . VAL B 1 162 ? 56.923 -12.234 -19.854 1.00 24.32 162 VAL B C 1
ATOM 3109 O O . VAL B 1 162 ? 57.763 -12.732 -19.073 1.00 25.49 162 VAL B O 1
ATOM 3113 N N . VAL B 1 163 ? 57.246 -11.505 -20.925 1.00 25.10 163 VAL B N 1
ATOM 3114 C CA . VAL B 1 163 ? 58.633 -11.173 -21.246 1.00 25.39 163 VAL B CA 1
ATOM 3115 C C . VAL B 1 163 ? 58.755 -9.621 -21.264 1.00 26.36 163 VAL B C 1
ATOM 3116 O O . VAL B 1 163 ? 57.914 -8.924 -21.874 1.00 23.60 163 VAL B O 1
ATOM 3120 N N . VAL B 1 164 ? 59.736 -9.103 -20.530 1.00 26.37 164 VAL B N 1
ATOM 3121 C CA . VAL B 1 164 ? 60.003 -7.667 -20.558 1.00 26.73 164 VAL B CA 1
ATOM 3122 C C . VAL B 1 164 ? 61.394 -7.454 -21.140 1.00 27.13 164 VAL B C 1
ATOM 3123 O O . VAL B 1 164 ? 62.330 -8.220 -20.834 1.00 29.89 164 VAL B O 1
ATOM 3127 N N . LYS B 1 165 ? 61.522 -6.464 -22.002 1.00 27.77 165 LYS B N 1
ATOM 3128 C CA . LYS B 1 165 ? 62.793 -6.185 -22.622 1.00 29.42 165 LYS B CA 1
ATOM 3129 C C . LYS B 1 165 ? 62.923 -4.755 -23.054 1.00 30.56 165 LYS B C 1
ATOM 3130 O O . LYS B 1 165 ? 61.926 -4.000 -23.269 1.00 29.12 165 LYS B O 1
ATOM 3136 N N . GLY B 1 166 ? 64.183 -4.374 -23.195 1.00 30.49 166 GLY B N 1
ATOM 3137 C CA . GLY B 1 166 ? 64.476 -3.060 -23.629 1.00 33.11 166 GLY B CA 1
ATOM 3138 C C . GLY B 1 166 ? 64.290 -3.135 -25.095 1.00 35.90 166 GLY B C 1
ATOM 3139 O O . GLY B 1 166 ? 64.567 -4.166 -25.754 1.00 37.34 166 GLY B O 1
ATOM 3140 N N . GLU B 1 167 ? 63.800 -2.047 -25.626 1.00 36.24 167 GLU B N 1
ATOM 3141 C CA . GLU B 1 167 ? 63.630 -1.985 -27.020 1.00 38.22 167 GLU B CA 1
ATOM 3142 C C . GLU B 1 167 ? 64.958 -1.650 -27.665 1.00 40.92 167 GLU B C 1
ATOM 3143 O O . GLU B 1 167 ? 65.654 -0.747 -27.215 1.00 39.66 167 GLU B O 1
ATOM 3149 N N . GLY B 1 168 ? 65.291 -2.368 -28.721 1.00 43.65 168 GLY B N 1
ATOM 3150 C CA . GLY B 1 168 ? 66.519 -2.081 -29.413 1.00 48.40 168 GLY B CA 1
ATOM 3151 C C . GLY B 1 168 ? 67.193 -3.304 -29.970 1.00 51.69 168 GLY B C 1
ATOM 3152 O O . GLY B 1 168 ? 66.712 -4.433 -29.838 1.00 52.12 168 GLY B O 1
ATOM 3153 N N . GLU B 1 169 ? 68.329 -3.048 -30.606 1.00 54.97 169 GLU B N 1
ATOM 3154 C CA . GLU B 1 169 ? 69.148 -4.073 -31.221 1.00 58.09 169 GLU B CA 1
ATOM 3155 C C . GLU B 1 169 ? 69.413 -5.119 -30.143 1.00 59.10 169 GLU B C 1
ATOM 3156 O O . GLU B 1 169 ? 70.323 -4.971 -29.310 1.00 58.98 169 GLU B O 1
ATOM 3162 N N . ASN B 1 170 ? 68.567 -6.153 -30.160 1.00 60.31 170 ASN B N 1
ATOM 3163 C CA . ASN B 1 170 ? 68.608 -7.274 -29.221 1.00 61.28 170 ASN B CA 1
ATOM 3164 C C . ASN B 1 170 ? 69.463 -6.974 -28.002 1.00 60.96 170 ASN B C 1
ATOM 3165 O O . ASN B 1 170 ? 70.695 -6.996 -28.068 1.00 61.81 170 ASN B O 1
ATOM 3170 N N . LYS B 1 171 ? 68.813 -6.700 -26.881 1.00 59.63 171 LYS B N 1
ATOM 3171 C CA . LYS B 1 171 ? 69.555 -6.389 -25.678 1.00 57.99 171 LYS B CA 1
ATOM 3172 C C . LYS B 1 171 ? 68.636 -6.269 -24.447 1.00 55.57 171 LYS B C 1
ATOM 3173 O O . LYS B 1 171 ? 67.657 -5.509 -24.449 1.00 55.98 171 LYS B O 1
ATOM 3179 N N . VAL B 1 172 ? 68.989 -7.039 -23.416 1.00 52.50 172 VAL B N 1
ATOM 3180 C CA . VAL B 1 172 ? 68.315 -7.128 -22.130 1.00 48.87 172 VAL B CA 1
ATOM 3181 C C . VAL B 1 172 ? 66.861 -7.602 -22.255 1.00 46.84 172 VAL B C 1
ATOM 3182 O O . VAL B 1 172 ? 65.955 -6.843 -22.575 1.00 46.21 172 VAL B O 1
ATOM 3186 N N . GLU B 1 173 ? 66.664 -8.882 -22.015 1.00 43.86 173 GLU B N 1
ATOM 3187 C CA . GLU B 1 173 ? 65.346 -9.488 -22.120 1.00 42.26 173 GLU B CA 1
ATOM 3188 C C . GLU B 1 173 ? 65.143 -10.393 -20.928 1.00 39.46 173 GLU B C 1
ATOM 3189 O O . GLU B 1 173 ? 65.925 -11.295 -20.729 1.00 40.09 173 GLU B O 1
ATOM 3195 N N . VAL B 1 174 ? 64.092 -10.168 -20.141 1.00 35.84 174 VAL B N 1
ATOM 3196 C CA . VAL B 1 174 ? 63.820 -11.000 -18.988 1.00 32.08 174 VAL B CA 1
ATOM 3197 C C . VAL B 1 174 ? 62.474 -11.670 -19.161 1.00 32.86 174 VAL B C 1
ATOM 3198 O O . VAL B 1 174 ? 61.460 -11.031 -19.523 1.00 32.53 174 VAL B O 1
ATOM 3202 N N . GLU B 1 175 ? 62.449 -12.956 -18.872 1.00 30.54 175 GLU B N 1
ATOM 3203 C CA . GLU B 1 175 ? 61.234 -13.730 -19.015 1.00 30.30 175 GLU B CA 1
ATOM 3204 C C . GLU B 1 175 ? 60.726 -14.263 -17.659 1.00 28.92 175 GLU B C 1
ATOM 3205 O O . GLU B 1 175 ? 61.512 -14.706 -16.781 1.00 31.13 175 GLU B O 1
ATOM 3211 N N . PHE B 1 176 ? 59.421 -14.162 -17.426 1.00 26.45 176 PHE B N 1
ATOM 3212 C CA . PHE B 1 176 ? 58.849 -14.709 -16.203 1.00 25.21 176 PHE B CA 1
ATOM 3213 C C . PHE B 1 176 ? 57.952 -15.793 -16.724 1.00 29.09 176 PHE B C 1
ATOM 3214 O O . PHE B 1 176 ? 56.868 -15.500 -17.272 1.00 26.34 176 PHE B O 1
ATOM 3222 N N . SER B 1 177 ? 58.391 -17.061 -16.576 1.00 29.52 177 SER B N 1
ATOM 3223 C CA . SER B 1 177 ? 57.593 -18.138 -17.135 1.00 31.52 177 SER B CA 1
ATOM 3224 C C . SER B 1 177 ? 57.163 -19.228 -16.206 1.00 32.38 177 SER B C 1
ATOM 3225 O O . SER B 1 177 ? 57.826 -19.553 -15.217 1.00 29.87 177 SER B O 1
ATOM 3228 N N . LYS B 1 178 ? 55.998 -19.773 -16.526 1.00 34.64 178 LYS B N 1
ATOM 3229 C CA . LYS B 1 178 ? 55.461 -20.884 -15.767 1.00 37.18 178 LYS B CA 1
ATOM 3230 C C . LYS B 1 178 ? 56.482 -22.026 -15.691 1.00 37.88 178 LYS B C 1
ATOM 3231 O O . LYS B 1 178 ? 56.776 -22.541 -14.607 1.00 38.64 178 LYS B O 1
ATOM 3237 N N . ASP B 1 179 ? 57.012 -22.398 -16.859 1.00 39.44 179 ASP B N 1
ATOM 3238 C CA . ASP B 1 179 ? 57.944 -23.519 -16.985 1.00 40.92 179 ASP B CA 1
ATOM 3239 C C . ASP B 1 179 ? 59.111 -23.490 -16.046 1.00 40.92 179 ASP B C 1
ATOM 3240 O O . ASP B 1 179 ? 59.421 -24.509 -15.413 1.00 40.18 179 ASP B O 1
ATOM 3245 N N . THR B 1 180 ? 59.766 -22.337 -15.982 1.00 39.55 180 THR B N 1
ATOM 3246 C CA . THR B 1 180 ? 60.948 -22.208 -15.148 1.00 39.64 180 THR B CA 1
ATOM 3247 C C . THR B 1 180 ? 60.637 -21.936 -13.691 1.00 39.74 180 THR B C 1
ATOM 3248 O O . THR B 1 180 ? 61.524 -22.049 -12.851 1.00 40.46 180 THR B O 1
ATOM 3252 N N . GLY B 1 181 ? 59.391 -21.572 -13.395 1.00 39.70 181 GLY B N 1
ATOM 3253 C CA . GLY B 1 181 ? 59.004 -21.304 -12.020 1.00 39.21 181 GLY B CA 1
ATOM 3254 C C . GLY B 1 181 ? 59.091 -19.820 -11.703 1.00 39.27 181 GLY B C 1
ATOM 3255 O O . GLY B 1 181 ? 58.841 -19.401 -10.557 1.00 39.54 181 GLY B O 1
ATOM 3256 N N . SER B 1 182 ? 59.413 -19.004 -12.709 1.00 37.89 182 SER B N 1
ATOM 3257 C CA . SER B 1 182 ? 59.534 -17.557 -12.479 1.00 37.30 182 SER B CA 1
ATOM 3258 C C . SER B 1 182 ? 58.243 -16.724 -12.641 1.00 37.79 182 SER B C 1
ATOM 3259 O O . SER B 1 182 ? 58.279 -15.508 -12.528 1.00 38.67 182 SER B O 1
ATOM 3262 N N . LEU B 1 183 ? 57.120 -17.372 -12.936 1.00 37.13 183 LEU B N 1
ATOM 3263 C CA . LEU B 1 183 ? 55.821 -16.687 -13.050 1.00 36.14 183 LEU B CA 1
ATOM 3264 C C . LEU B 1 183 ? 54.945 -17.338 -11.976 1.00 34.76 183 LEU B C 1
ATOM 3265 O O . LEU B 1 183 ? 54.677 -18.533 -12.058 1.00 34.32 183 LEU B O 1
ATOM 3270 N N . ALA B 1 184 ? 54.464 -16.599 -10.983 1.00 32.64 184 ALA B N 1
ATOM 3271 C CA . ALA B 1 184 ? 53.669 -17.265 -9.946 1.00 31.64 184 ALA B CA 1
ATOM 3272 C C . ALA B 1 184 ? 52.214 -17.558 -10.278 1.00 33.27 184 ALA B C 1
ATOM 3273 O O . ALA B 1 184 ? 51.628 -18.522 -9.778 1.00 31.63 184 ALA B O 1
ATOM 3275 N N . ASP B 1 185 ? 51.619 -16.741 -11.137 1.00 31.40 185 ASP B N 1
ATOM 3276 C CA . ASP B 1 185 ? 50.218 -16.943 -11.474 1.00 31.32 185 ASP B CA 1
ATOM 3277 C C . ASP B 1 185 ? 49.914 -16.035 -12.658 1.00 30.97 185 ASP B C 1
ATOM 3278 O O . ASP B 1 185 ? 50.616 -15.055 -12.849 1.00 26.92 185 ASP B O 1
ATOM 3283 N N . ILE B 1 186 ? 48.922 -16.381 -13.474 1.00 28.85 186 ILE B N 1
ATOM 3284 C CA . ILE B 1 186 ? 48.569 -15.504 -14.587 1.00 27.78 186 ILE B CA 1
ATOM 3285 C C . ILE B 1 186 ? 47.090 -15.575 -14.948 1.00 28.36 186 ILE B C 1
ATOM 3286 O O . ILE B 1 186 ? 46.509 -16.672 -14.985 1.00 30.31 186 ILE B O 1
ATOM 3291 N N . GLU B 1 187 ? 46.439 -14.428 -15.113 1.00 26.14 187 GLU B N 1
ATOM 3292 C CA . GLU B 1 187 ? 45.058 -14.435 -15.582 1.00 25.52 187 GLU B CA 1
ATOM 3293 C C . GLU B 1 187 ? 45.182 -14.083 -17.069 1.00 24.52 187 GLU B C 1
ATOM 3294 O O . GLU B 1 187 ? 45.588 -12.981 -17.459 1.00 20.91 187 GLU B O 1
ATOM 3300 N N . PHE B 1 188 ? 44.874 -15.056 -17.917 1.00 22.32 188 PHE B N 1
ATOM 3301 C CA . PHE B 1 188 ? 44.996 -14.830 -19.347 1.00 21.86 188 PHE B CA 1
ATOM 3302 C C . PHE B 1 188 ? 43.693 -14.583 -20.086 1.00 22.15 188 PHE B C 1
ATOM 3303 O O . PHE B 1 188 ? 42.769 -15.464 -20.081 1.00 22.84 188 PHE B O 1
ATOM 3311 N N . ASN B 1 189 ? 43.608 -13.430 -20.754 1.00 20.21 189 ASN B N 1
ATOM 3312 C CA . ASN B 1 189 ? 42.419 -13.139 -21.553 1.00 20.97 189 ASN B CA 1
ATOM 3313 C C . ASN B 1 189 ? 42.788 -13.094 -23.015 1.00 19.38 189 ASN B C 1
ATOM 3314 O O . ASN B 1 189 ? 42.115 -13.741 -23.871 1.00 18.46 189 ASN B O 1
ATOM 3319 N N . LYS B 1 190 ? 43.847 -12.362 -23.349 1.00 17.85 190 LYS B N 1
ATOM 3320 C CA . LYS B 1 190 ? 44.287 -12.279 -24.758 1.00 16.93 190 LYS B CA 1
ATOM 3321 C C . LYS B 1 190 ? 45.800 -12.077 -24.766 1.00 16.84 190 LYS B C 1
ATOM 3322 O O . LYS B 1 190 ? 46.323 -11.401 -23.885 1.00 17.16 190 LYS B O 1
ATOM 3328 N N . GLU B 1 191 ? 46.487 -12.645 -25.752 1.00 17.54 191 GLU B N 1
ATOM 3329 C CA . GLU B 1 191 ? 47.937 -12.440 -25.895 1.00 16.02 191 GLU B CA 1
ATOM 3330 C C . GLU B 1 191 ? 48.093 -10.926 -26.207 1.00 18.43 191 GLU B C 1
ATOM 3331 O O . GLU B 1 191 ? 47.393 -10.367 -27.049 1.00 17.58 191 GLU B O 1
ATOM 3337 N N . SER B 1 192 ? 49.055 -10.285 -25.573 1.00 17.91 192 SER B N 1
ATOM 3338 C CA . SER B 1 192 ? 49.194 -8.840 -25.694 1.00 19.18 192 SER B CA 1
ATOM 3339 C C . SER B 1 192 ? 50.654 -8.397 -25.657 1.00 20.59 192 SER B C 1
ATOM 3340 O O . SER B 1 192 ? 51.513 -9.059 -25.043 1.00 18.26 192 SER B O 1
ATOM 3343 N N . SER B 1 193 ? 50.924 -7.275 -26.309 1.00 19.60 193 SER B N 1
ATOM 3344 C CA . SER B 1 193 ? 52.259 -6.750 -26.197 1.00 23.00 193 SER B CA 1
ATOM 3345 C C . SER B 1 193 ? 52.077 -5.202 -26.152 1.00 21.57 193 SER B C 1
ATOM 3346 O O . SER B 1 193 ? 51.221 -4.653 -26.853 1.00 22.40 193 SER B O 1
ATOM 3349 N N . SER B 1 194 ? 52.850 -4.527 -25.295 1.00 21.59 194 SER B N 1
ATOM 3350 C CA . SER B 1 194 ? 52.712 -3.092 -25.190 1.00 20.05 194 SER B CA 1
ATOM 3351 C C . SER B 1 194 ? 54.060 -2.439 -24.914 1.00 19.87 194 SER B C 1
ATOM 3352 O O . SER B 1 194 ? 55.058 -3.149 -24.862 1.00 20.63 194 SER B O 1
ATOM 3355 N N . ALA B 1 195 ? 54.112 -1.120 -24.700 1.00 17.10 195 ALA B N 1
ATOM 3356 C CA . ALA B 1 195 ? 55.433 -0.501 -24.552 1.00 16.99 195 ALA B CA 1
ATOM 3357 C C . ALA B 1 195 ? 55.225 0.673 -23.648 1.00 16.43 195 ALA B C 1
ATOM 3358 O O . ALA B 1 195 ? 54.113 1.232 -23.649 1.00 16.80 195 ALA B O 1
ATOM 3360 N N . TYR B 1 196 ? 56.223 0.896 -22.812 1.00 17.76 196 TYR B N 1
ATOM 3361 C CA . TYR B 1 196 ? 56.147 1.972 -21.810 1.00 18.19 196 TYR B CA 1
ATOM 3362 C C . TYR B 1 196 ? 57.538 2.652 -21.623 1.00 18.91 196 TYR B C 1
ATOM 3363 O O . TYR B 1 196 ? 58.559 2.055 -21.855 1.00 19.32 196 TYR B O 1
ATOM 3372 N N . ASP B 1 197 ? 57.561 3.891 -21.088 1.00 20.28 197 ASP B N 1
ATOM 3373 C CA . ASP B 1 197 ? 58.814 4.625 -20.836 1.00 20.87 197 ASP B CA 1
ATOM 3374 C C . ASP B 1 197 ? 59.371 4.042 -19.563 1.00 21.12 197 ASP B C 1
ATOM 3375 O O . ASP B 1 197 ? 58.748 4.198 -18.495 1.00 21.94 197 ASP B O 1
ATOM 3380 N N . VAL B 1 198 ? 60.515 3.404 -19.634 1.00 19.34 198 VAL B N 1
ATOM 3381 C CA . VAL B 1 198 ? 61.080 2.706 -18.520 1.00 22.38 198 VAL B CA 1
ATOM 3382 C C . VAL B 1 198 ? 61.588 3.668 -17.449 1.00 22.51 198 VAL B C 1
ATOM 3383 O O . VAL B 1 198 ? 61.701 3.247 -16.294 1.00 23.01 198 VAL B O 1
ATOM 3387 N N . GLU B 1 199 ? 61.834 4.924 -17.830 1.00 23.28 199 GLU B N 1
ATOM 3388 C CA . GLU B 1 199 ? 62.292 5.941 -16.851 1.00 25.58 199 GLU B CA 1
ATOM 3389 C C . GLU B 1 199 ? 61.189 6.119 -15.803 1.00 22.78 199 GLU B C 1
ATOM 3390 O O . GLU B 1 199 ? 61.488 6.289 -14.607 1.00 24.51 199 GLU B O 1
ATOM 3396 N N . TYR B 1 200 ? 59.939 6.142 -16.237 1.00 20.51 200 TYR B N 1
ATOM 3397 C CA . TYR B 1 200 ? 58.857 6.324 -15.271 1.00 22.56 200 TYR B CA 1
ATOM 3398 C C . TYR B 1 200 ? 58.772 5.129 -14.344 1.00 20.96 200 TYR B C 1
ATOM 3399 O O . TYR B 1 200 ? 58.594 5.272 -13.113 1.00 18.62 200 TYR B O 1
ATOM 3408 N N . LEU B 1 201 ? 58.878 3.927 -14.919 1.00 20.08 201 LEU B N 1
ATOM 3409 C CA . LEU B 1 201 ? 58.773 2.713 -14.075 1.00 19.85 201 LEU B CA 1
ATOM 3410 C C . LEU B 1 201 ? 59.934 2.698 -13.053 1.00 20.30 201 LEU B C 1
ATOM 3411 O O . LEU B 1 201 ? 59.753 2.366 -11.897 1.00 22.90 201 LEU B O 1
ATOM 3416 N N . ASN B 1 202 ? 61.124 3.061 -13.498 1.00 22.50 202 ASN B N 1
ATOM 3417 C CA . ASN B 1 202 ? 62.262 3.080 -12.610 1.00 24.78 202 ASN B CA 1
ATOM 3418 C C . ASN B 1 202 ? 62.092 4.085 -11.476 1.00 23.95 202 ASN B C 1
ATOM 3419 O O . ASN B 1 202 ? 62.572 3.839 -10.357 1.00 24.98 202 ASN B O 1
ATOM 3424 N N . ASP B 1 203 ? 61.409 5.189 -11.761 1.00 23.68 203 ASP B N 1
ATOM 3425 C CA . ASP B 1 203 ? 61.153 6.245 -10.760 1.00 23.28 203 ASP B CA 1
ATOM 3426 C C . ASP B 1 203 ? 60.329 5.751 -9.589 1.00 22.04 203 ASP B C 1
ATOM 3427 O O . ASP B 1 203 ? 60.495 6.256 -8.487 1.00 21.96 203 ASP B O 1
ATOM 3432 N N . ILE B 1 204 ? 59.414 4.793 -9.823 1.00 19.08 204 ILE B N 1
ATOM 3433 C CA . ILE B 1 204 ? 58.519 4.325 -8.791 1.00 19.06 204 ILE B CA 1
ATOM 3434 C C . ILE B 1 204 ? 58.891 2.937 -8.239 1.00 16.90 204 ILE B C 1
ATOM 3435 O O . ILE B 1 204 ? 58.146 2.345 -7.493 1.00 17.34 204 ILE B O 1
ATOM 3440 N N . ILE B 1 205 ? 60.081 2.484 -8.573 1.00 18.42 205 ILE B N 1
ATOM 3441 C CA . ILE B 1 205 ? 60.481 1.153 -8.159 1.00 21.61 205 ILE B CA 1
ATOM 3442 C C . ILE B 1 205 ? 60.544 0.852 -6.657 1.00 21.04 205 ILE B C 1
ATOM 3443 O O . ILE B 1 205 ? 60.471 -0.329 -6.243 1.00 20.63 205 ILE B O 1
ATOM 3448 N N . SER B 1 206 ? 60.646 1.889 -5.834 1.00 19.21 206 SER B N 1
ATOM 3449 C CA . SER B 1 206 ? 60.596 1.687 -4.404 1.00 16.64 206 SER B CA 1
ATOM 3450 C C . SER B 1 206 ? 59.262 0.996 -4.014 1.00 16.66 206 SER B C 1
ATOM 3451 O O . SER B 1 206 ? 59.196 0.343 -2.968 1.00 16.58 206 SER B O 1
ATOM 3454 N N . LEU B 1 207 ? 58.193 1.102 -4.848 1.00 14.99 207 LEU B N 1
ATOM 3455 C CA . LEU B 1 207 ? 56.929 0.462 -4.489 1.00 16.14 207 LEU B CA 1
ATOM 3456 C C . LEU B 1 207 ? 57.076 -1.097 -4.382 1.00 16.64 207 LEU B C 1
ATOM 3457 O O . LEU B 1 207 ? 56.235 -1.765 -3.667 1.00 16.59 207 LEU B O 1
ATOM 3462 N N . THR B 1 208 ? 58.100 -1.621 -5.062 1.00 17.36 208 THR B N 1
ATOM 3463 C CA . THR B 1 208 ? 58.284 -3.113 -5.053 1.00 19.27 208 THR B CA 1
ATOM 3464 C C . THR B 1 208 ? 58.624 -3.613 -3.623 1.00 20.84 208 THR B C 1
ATOM 3465 O O . THR B 1 208 ? 58.451 -4.799 -3.315 1.00 20.93 208 THR B O 1
ATOM 3469 N N . LYS B 1 209 ? 59.088 -2.708 -2.751 1.00 19.30 209 LYS B N 1
ATOM 3470 C CA . LYS B 1 209 ? 59.316 -3.096 -1.339 1.00 21.11 209 LYS B CA 1
ATOM 3471 C C . LYS B 1 209 ? 58.045 -3.389 -0.577 1.00 21.22 209 LYS B C 1
ATOM 3472 O O . LYS B 1 209 ? 58.075 -4.013 0.500 1.00 20.55 209 LYS B O 1
ATOM 3478 N N . LEU B 1 210 ? 56.884 -3.001 -1.112 1.00 19.08 210 LEU B N 1
ATOM 3479 C CA . LEU B 1 210 ? 55.631 -3.209 -0.398 1.00 18.78 210 LEU B CA 1
ATOM 3480 C C . LEU B 1 210 ? 55.123 -4.649 -0.351 1.00 21.58 210 LEU B C 1
ATOM 3481 O O . LEU B 1 210 ? 54.347 -4.945 0.556 1.00 23.44 210 LEU B O 1
ATOM 3486 N N . SER B 1 211 ? 55.552 -5.520 -1.266 1.00 21.26 211 SER B N 1
ATOM 3487 C CA . SER B 1 211 ? 55.001 -6.891 -1.231 1.00 24.08 211 SER B CA 1
ATOM 3488 C C . SER B 1 211 ? 55.930 -7.834 -1.941 1.00 23.95 211 SER B C 1
ATOM 3489 O O . SER B 1 211 ? 56.766 -7.425 -2.748 1.00 23.79 211 SER B O 1
ATOM 3492 N N . ASP B 1 212 ? 55.909 -9.114 -1.572 1.00 23.23 212 ASP B N 1
ATOM 3493 C CA . ASP B 1 212 ? 56.808 -10.041 -2.234 1.00 25.35 212 ASP B CA 1
ATOM 3494 C C . ASP B 1 212 ? 56.495 -10.203 -3.724 1.00 21.74 212 ASP B C 1
ATOM 3495 O O . ASP B 1 212 ? 57.387 -10.461 -4.503 1.00 22.12 212 ASP B O 1
ATOM 3500 N N . TYR B 1 213 ? 55.214 -10.143 -4.048 1.00 22.43 213 TYR B N 1
ATOM 3501 C CA . TYR B 1 213 ? 54.741 -10.281 -5.452 1.00 23.81 213 TYR B CA 1
ATOM 3502 C C . TYR B 1 213 ? 54.013 -8.995 -5.941 1.00 22.63 213 TYR B C 1
ATOM 3503 O O . TYR B 1 213 ? 53.409 -8.267 -5.142 1.00 23.63 213 TYR B O 1
ATOM 3512 N N . VAL B 1 214 ? 54.073 -8.747 -7.246 1.00 20.44 214 VAL B N 1
ATOM 3513 C CA . VAL B 1 214 ? 53.367 -7.585 -7.817 1.00 18.45 214 VAL B CA 1
ATOM 3514 C C . VAL B 1 214 ? 52.486 -8.157 -8.907 1.00 18.76 214 VAL B C 1
ATOM 3515 O O . VAL B 1 214 ? 52.901 -9.088 -9.591 1.00 20.13 214 VAL B O 1
ATOM 3519 N N . LYS B 1 215 ? 51.289 -7.622 -9.013 1.00 19.26 215 LYS B N 1
ATOM 3520 C CA . LYS B 1 215 ? 50.388 -8.059 -10.088 1.00 19.59 215 LYS B CA 1
ATOM 3521 C C . LYS B 1 215 ? 50.553 -7.004 -11.196 1.00 18.90 215 LYS B C 1
ATOM 3522 O O . LYS B 1 215 ? 50.281 -5.824 -10.971 1.00 19.40 215 LYS B O 1
ATOM 3528 N N . VAL B 1 216 ? 51.021 -7.461 -12.347 1.00 19.03 216 VAL B N 1
ATOM 3529 C CA . VAL B 1 216 ? 51.257 -6.610 -13.507 1.00 17.90 216 VAL B CA 1
ATOM 3530 C C . VAL B 1 216 ? 50.115 -6.853 -14.525 1.00 20.00 216 VAL B C 1
ATOM 3531 O O . VAL B 1 216 ? 50.022 -7.988 -15.073 1.00 19.20 216 VAL B O 1
ATOM 3535 N N . ALA B 1 217 ? 49.285 -5.849 -14.760 1.00 17.22 217 ALA B N 1
ATOM 3536 C CA . ALA B 1 217 ? 48.168 -5.974 -15.753 1.00 16.69 217 ALA B CA 1
ATOM 3537 C C . ALA B 1 217 ? 48.391 -4.983 -16.886 1.00 19.36 217 ALA B C 1
ATOM 3538 O O . ALA B 1 217 ? 48.900 -3.867 -16.676 1.00 17.98 217 ALA B O 1
ATOM 3540 N N . PHE B 1 218 ? 48.060 -5.408 -18.112 1.00 16.11 218 PHE B N 1
ATOM 3541 C CA . PHE B 1 218 ? 48.211 -4.513 -19.244 1.00 16.19 218 PHE B CA 1
ATOM 3542 C C . PHE B 1 218 ? 47.362 -5.093 -20.364 1.00 16.81 218 PHE B C 1
ATOM 3543 O O . PHE B 1 218 ? 46.727 -6.155 -20.209 1.00 17.59 218 PHE B O 1
ATOM 3551 N N . ALA B 1 219 ? 47.335 -4.336 -21.459 1.00 16.60 219 ALA B N 1
ATOM 3552 C CA . ALA B 1 219 ? 46.615 -4.756 -22.660 1.00 18.54 219 ALA B CA 1
ATOM 3553 C C . ALA B 1 219 ? 47.282 -4.058 -23.815 1.00 16.12 219 ALA B C 1
ATOM 3554 O O . ALA B 1 219 ? 48.045 -3.103 -23.612 1.00 17.66 219 ALA B O 1
ATOM 3556 N N . ASP B 1 220 ? 46.999 -4.497 -25.049 1.00 16.41 220 ASP B N 1
ATOM 3557 C CA . ASP B 1 220 ? 47.625 -3.873 -26.219 1.00 18.79 220 ASP B CA 1
ATOM 3558 C C . ASP B 1 220 ? 47.341 -2.376 -26.288 1.00 21.09 220 ASP B C 1
ATOM 3559 O O . ASP B 1 220 ? 46.152 -1.985 -26.326 1.00 20.43 220 ASP B O 1
ATOM 3564 N N . GLN B 1 221 ? 48.419 -1.607 -26.296 1.00 21.89 221 GLN B N 1
ATOM 3565 C CA . GLN B 1 221 ? 48.417 -0.151 -26.355 1.00 25.86 221 GLN B CA 1
ATOM 3566 C C . GLN B 1 221 ? 47.411 0.479 -25.355 1.00 24.56 221 GLN B C 1
ATOM 3567 O O . GLN B 1 221 ? 46.642 1.433 -25.599 1.00 25.27 221 GLN B O 1
ATOM 3573 N N . LYS B 1 222 ? 47.409 -0.099 -24.150 1.00 21.43 222 LYS B N 1
ATOM 3574 C CA . LYS B 1 222 ? 46.614 0.468 -23.030 1.00 19.87 222 LYS B CA 1
ATOM 3575 C C . LYS B 1 222 ? 47.585 0.659 -21.831 1.00 18.27 222 LYS B C 1
ATOM 3576 O O . LYS B 1 222 ? 48.725 0.195 -21.870 1.00 17.76 222 LYS B O 1
ATOM 3582 N N . PRO B 1 223 ? 47.130 1.364 -20.806 1.00 18.01 223 PRO B N 1
ATOM 3583 C CA . PRO B 1 223 ? 47.998 1.565 -19.652 1.00 18.53 223 PRO B CA 1
ATOM 3584 C C . PRO B 1 223 ? 48.428 0.257 -18.976 1.00 18.85 223 PRO B C 1
ATOM 3585 O O . PRO B 1 223 ? 47.715 -0.779 -19.044 1.00 19.93 223 PRO B O 1
ATOM 3589 N N . MET B 1 224 ? 49.599 0.310 -18.340 1.00 16.55 224 MET B N 1
ATOM 3590 C CA . MET B 1 224 ? 50.066 -0.840 -17.526 1.00 16.29 224 MET B CA 1
ATOM 3591 C C . MET B 1 224 ? 49.675 -0.482 -16.091 1.00 17.43 224 MET B C 1
ATOM 3592 O O . MET B 1 224 ? 49.784 0.679 -15.687 1.00 15.71 224 MET B O 1
ATOM 3597 N N . GLN B 1 225 ? 49.208 -1.476 -15.333 1.00 16.44 225 GLN B N 1
ATOM 3598 C CA . GLN B 1 225 ? 48.810 -1.195 -13.914 1.00 17.72 225 GLN B CA 1
ATOM 3599 C C . GLN B 1 225 ? 49.612 -2.123 -13.061 1.00 19.32 225 GLN B C 1
ATOM 3600 O O . GLN B 1 225 ? 49.752 -3.314 -13.374 1.00 18.13 225 GLN B O 1
ATOM 3606 N N . LEU B 1 226 ? 50.261 -1.559 -12.025 1.00 16.24 226 LEU B N 1
ATOM 3607 C CA . LEU B 1 226 ? 51.025 -2.427 -11.126 1.00 18.84 226 LEU B CA 1
ATOM 3608 C C . LEU B 1 226 ? 50.244 -2.368 -9.819 1.00 18.74 226 LEU B C 1
ATOM 3609 O O . LEU B 1 226 ? 49.928 -1.312 -9.347 1.00 19.09 226 LEU B O 1
ATOM 3614 N N . GLU B 1 227 ? 49.923 -3.495 -9.236 1.00 17.03 227 GLU B N 1
ATOM 3615 C CA . GLU B 1 227 ? 49.185 -3.509 -7.993 1.00 18.51 227 GLU B CA 1
ATOM 3616 C C . GLU B 1 227 ? 50.023 -4.239 -6.948 1.00 18.85 227 GLU B C 1
ATOM 3617 O O . GLU B 1 227 ? 50.540 -5.353 -7.206 1.00 16.36 227 GLU B O 1
ATOM 3623 N N . PHE B 1 228 ? 50.195 -3.571 -5.784 1.00 17.71 228 PHE B N 1
ATOM 3624 C CA . PHE B 1 228 ? 50.990 -4.128 -4.665 1.00 20.05 228 PHE B CA 1
ATOM 3625 C C . PHE B 1 228 ? 49.985 -4.338 -3.514 1.00 21.09 228 PHE B C 1
ATOM 3626 O O . PHE B 1 228 ? 49.363 -3.403 -2.954 1.00 20.62 228 PHE B O 1
ATOM 3634 N N . ASN B 1 229 ? 49.798 -5.601 -3.196 1.00 21.88 229 ASN B N 1
ATOM 3635 C CA . ASN B 1 229 ? 48.821 -5.992 -2.191 1.00 24.70 229 ASN B CA 1
ATOM 3636 C C . ASN B 1 229 ? 49.545 -6.236 -0.886 1.00 25.40 229 ASN B C 1
ATOM 3637 O O . ASN B 1 229 ? 50.512 -6.970 -0.841 1.00 25.07 229 ASN B O 1
ATOM 3642 N N . MET B 1 230 ? 49.058 -5.607 0.177 1.00 26.63 230 MET B N 1
ATOM 3643 C CA . MET B 1 230 ? 49.683 -5.677 1.485 1.00 26.93 230 MET B CA 1
ATOM 3644 C C . MET B 1 230 ? 48.743 -6.383 2.488 1.00 28.19 230 MET B C 1
ATOM 3645 O O . MET B 1 230 ? 47.544 -6.476 2.265 1.00 28.74 230 MET B O 1
ATOM 3650 N N . GLU B 1 231 ? 49.284 -6.867 3.598 1.00 33.70 231 GLU B N 1
ATOM 3651 C CA . GLU B 1 231 ? 48.453 -7.511 4.634 1.00 35.90 231 GLU B CA 1
ATOM 3652 C C . GLU B 1 231 ? 47.430 -6.506 5.161 1.00 35.86 231 GLU B C 1
ATOM 3653 O O . GLU B 1 231 ? 47.698 -5.311 5.208 1.00 37.28 231 GLU B O 1
ATOM 3659 N N . GLY B 1 232 ? 46.265 -6.984 5.556 1.00 34.69 232 GLY B N 1
ATOM 3660 C CA . GLY B 1 232 ? 45.232 -6.111 6.095 1.00 33.61 232 GLY B CA 1
ATOM 3661 C C . GLY B 1 232 ? 44.403 -5.492 4.996 1.00 33.43 232 GLY B C 1
ATOM 3662 O O . GLY B 1 232 ? 43.555 -4.622 5.228 1.00 33.60 232 GLY B O 1
ATOM 3663 N N . GLY B 1 233 ? 44.702 -5.922 3.765 1.00 31.72 233 GLY B N 1
ATOM 3664 C CA . GLY B 1 233 ? 43.976 -5.439 2.624 1.00 29.30 233 GLY B CA 1
ATOM 3665 C C . GLY B 1 233 ? 44.511 -4.145 2.034 1.00 27.03 233 G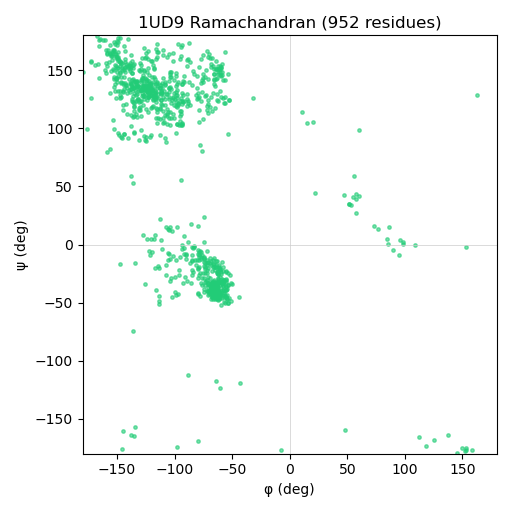LY B C 1
ATOM 3666 O O . GLY B 1 233 ? 43.780 -3.484 1.280 1.00 26.71 233 GLY B O 1
ATOM 3667 N N . GLY B 1 234 ? 45.726 -3.755 2.399 1.00 24.75 234 GLY B N 1
ATOM 3668 C CA . GLY B 1 234 ? 46.286 -2.534 1.835 1.00 24.02 234 GLY B CA 1
ATOM 3669 C C . GLY B 1 234 ? 46.522 -2.744 0.336 1.00 23.70 234 GLY B C 1
ATOM 3670 O O . GLY B 1 234 ? 46.730 -3.877 -0.163 1.00 22.60 234 GLY B O 1
ATOM 3671 N N . LYS B 1 235 ? 46.499 -1.643 -0.407 1.00 21.45 235 LYS B N 1
ATOM 3672 C CA . LYS B 1 235 ? 46.746 -1.789 -1.851 1.00 21.94 235 LYS B CA 1
ATOM 3673 C C . LYS B 1 235 ? 47.262 -0.482 -2.413 1.00 19.01 235 LYS B C 1
ATOM 3674 O O . LYS B 1 235 ? 46.687 0.570 -2.211 1.00 18.79 235 LYS B O 1
ATOM 3680 N N . VAL B 1 236 ? 48.337 -0.581 -3.142 1.00 18.19 236 VAL B N 1
ATOM 3681 C CA . VAL B 1 236 ? 48.918 0.597 -3.830 1.00 17.46 236 VAL B CA 1
ATOM 3682 C C . VAL B 1 236 ? 48.905 0.201 -5.305 1.00 17.57 236 VAL B C 1
ATOM 3683 O O . VAL B 1 236 ? 49.340 -0.896 -5.657 1.00 17.53 236 VAL B O 1
ATOM 3687 N N . THR B 1 237 ? 48.414 1.122 -6.147 1.00 17.47 237 THR B N 1
ATOM 3688 C CA . THR B 1 237 ? 48.308 0.867 -7.581 1.00 19.24 237 THR B CA 1
ATOM 3689 C C . THR B 1 237 ? 49.078 1.940 -8.310 1.00 18.37 237 THR B C 1
ATOM 3690 O O . THR B 1 237 ? 48.948 3.100 -7.976 1.00 18.65 237 THR B O 1
ATOM 3694 N N . TYR B 1 238 ? 49.834 1.547 -9.322 1.00 17.02 238 TYR B N 1
ATOM 3695 C CA . TYR B 1 238 ? 50.534 2.511 -10.131 1.00 16.63 238 TYR B CA 1
ATOM 3696 C C . TYR B 1 238 ? 49.980 2.317 -11.565 1.00 16.86 238 TYR B C 1
ATOM 3697 O O . TYR B 1 238 ? 49.846 1.164 -12.013 1.00 17.88 238 TYR B O 1
ATOM 3706 N N . LEU B 1 239 ? 49.635 3.410 -12.263 1.00 15.04 239 LEU B N 1
ATOM 3707 C CA . LEU B 1 239 ? 49.095 3.296 -13.653 1.00 17.57 239 LEU B CA 1
ATOM 3708 C C . LEU B 1 239 ? 49.987 4.130 -14.590 1.00 17.96 239 LEU B C 1
ATOM 3709 O O . LEU B 1 239 ? 50.360 5.238 -14.245 1.00 17.75 239 LEU B O 1
ATOM 3714 N N . LEU B 1 240 ? 50.388 3.533 -15.730 1.00 16.24 240 LEU B N 1
ATOM 3715 C CA . LEU B 1 240 ? 51.287 4.222 -16.655 1.00 17.13 240 LEU B CA 1
ATOM 3716 C C . LEU B 1 240 ? 50.720 4.185 -18.066 1.00 16.73 240 LEU B C 1
ATOM 3717 O O . LEU B 1 240 ? 50.440 3.124 -18.586 1.00 16.19 240 LEU B O 1
ATOM 3722 N N . ALA B 1 241 ? 50.540 5.356 -18.685 1.00 15.61 241 ALA B N 1
ATOM 3723 C CA . ALA B 1 241 ? 50.078 5.395 -20.101 1.00 15.74 241 ALA B CA 1
ATOM 3724 C C . ALA B 1 241 ? 51.080 4.695 -21.026 1.00 15.90 241 ALA B C 1
ATOM 3725 O O . ALA B 1 241 ? 52.290 4.733 -20.824 1.00 15.39 241 ALA B O 1
ATOM 3727 N N . PRO B 1 242 ? 50.569 4.132 -22.141 1.00 15.85 242 PRO B N 1
ATOM 3728 C CA . PRO B 1 242 ? 51.424 3.424 -23.103 1.00 17.53 242 PRO B CA 1
ATOM 3729 C C . PRO B 1 242 ? 52.082 4.271 -24.176 1.00 17.14 242 PRO B C 1
ATOM 3730 O O . PRO B 1 242 ? 51.607 5.390 -24.467 1.00 17.70 242 PRO B O 1
ATOM 3734 N N . LYS B 1 243 ? 53.174 3.745 -24.706 1.00 16.45 243 LYS B N 1
ATOM 3735 C CA . LYS B 1 243 ? 53.773 4.299 -25.913 1.00 16.29 243 LYS B CA 1
ATOM 3736 C C . LYS B 1 243 ? 53.213 3.396 -27.044 1.00 16.95 243 LYS B C 1
ATOM 3737 O O . LYS B 1 243 ? 52.529 2.406 -26.778 1.00 15.99 243 LYS B O 1
ATOM 3743 N N . LEU B 1 244 ? 53.468 3.746 -28.296 1.00 13.39 244 LEU B N 1
ATOM 3744 C CA . LEU B 1 244 ? 53.012 2.877 -29.397 1.00 15.08 244 LEU B CA 1
ATOM 3745 C C . LEU B 1 244 ? 53.874 1.649 -29.547 1.00 19.29 244 LEU B C 1
ATOM 3746 O O . LEU B 1 244 ? 53.380 0.541 -29.909 1.00 21.41 244 LEU B O 1
ATOM 3751 N N . SER B 1 245 ? 55.161 1.771 -29.304 1.00 19.31 245 SER B N 1
ATOM 3752 C CA . SER B 1 245 ? 55.917 0.479 -29.463 1.00 26.62 245 SER B CA 1
ATOM 3753 C C . SER B 1 245 ? 57.366 0.713 -29.085 1.00 27.68 245 SER B C 1
ATOM 3754 O O . SER B 1 245 ? 58.231 -0.196 -29.252 1.00 29.49 245 SER B O 1
ATOM 3758 N N . ALA C 1 1 ? 48.755 4.765 22.583 1.00 15.44 1 ALA C N 1
ATOM 3759 C CA . ALA C 1 1 ? 47.380 4.657 23.222 1.00 16.20 1 ALA C CA 1
ATOM 3760 C C . ALA C 1 1 ? 46.745 6.036 23.104 1.00 17.05 1 ALA C C 1
ATOM 3761 O O . ALA C 1 1 ? 47.441 7.051 23.099 1.00 15.80 1 ALA C O 1
ATOM 3763 N N . HIS C 1 2 ? 45.426 6.066 23.073 1.00 14.37 2 HIS C N 1
ATOM 3764 C CA . HIS C 1 2 ? 44.749 7.362 22.867 1.00 13.11 2 HIS C CA 1
ATOM 3765 C C . HIS C 1 2 ? 43.413 7.341 23.651 1.00 14.98 2 HIS C C 1
ATOM 3766 O O . HIS C 1 2 ? 42.647 6.392 23.532 1.00 15.13 2 HIS C O 1
ATOM 3773 N N . ILE C 1 3 ? 43.154 8.394 24.412 1.00 13.68 3 ILE C N 1
ATOM 3774 C CA . ILE C 1 3 ? 41.930 8.464 25.216 1.00 13.74 3 ILE C CA 1
ATOM 3775 C C . ILE C 1 3 ? 41.398 9.873 25.080 1.00 13.86 3 ILE C C 1
ATOM 3776 O O . ILE C 1 3 ? 42.180 10.815 25.207 1.00 15.68 3 ILE C O 1
ATOM 3781 N N . VAL C 1 4 ? 40.086 10.026 24.840 1.00 12.24 4 VAL C N 1
ATOM 3782 C CA . VAL C 1 4 ? 39.553 11.383 24.741 1.00 13.20 4 VAL C CA 1
ATOM 3783 C C . VAL C 1 4 ? 38.324 11.387 25.631 1.00 13.15 4 VAL C C 1
ATOM 3784 O O . VAL C 1 4 ? 37.442 10.484 25.497 1.00 12.35 4 VAL C O 1
ATOM 3788 N N . TYR C 1 5 ? 38.254 12.423 26.485 1.00 12.52 5 TYR C N 1
ATOM 3789 C CA . TYR C 1 5 ? 37.145 12.576 27.421 1.00 13.23 5 TYR C CA 1
ATOM 3790 C C . TYR C 1 5 ? 36.518 13.924 27.131 1.00 14.84 5 TYR C C 1
ATOM 3791 O O . TYR C 1 5 ? 37.205 14.911 26.869 1.00 13.48 5 TYR C O 1
ATOM 3800 N N . ASP C 1 6 ? 35.179 13.970 27.193 1.00 14.84 6 ASP C N 1
ATOM 3801 C CA . ASP C 1 6 ? 34.510 15.221 26.795 1.00 16.73 6 ASP C CA 1
ATOM 3802 C C . ASP C 1 6 ? 34.498 16.404 27.761 1.00 15.12 6 ASP C C 1
ATOM 3803 O O . ASP C 1 6 ? 34.189 17.540 27.349 1.00 17.19 6 ASP C O 1
ATOM 3808 N N . ASP C 1 7 ? 34.897 16.197 29.004 1.00 14.63 7 ASP C N 1
ATOM 3809 C CA . ASP C 1 7 ? 34.797 17.277 29.980 1.00 13.65 7 ASP C CA 1
ATOM 3810 C C . ASP C 1 7 ? 35.923 17.306 30.967 1.00 13.25 7 ASP C C 1
ATOM 3811 O O . ASP C 1 7 ? 35.857 16.665 31.993 1.00 13.67 7 ASP C O 1
ATOM 3816 N N . VAL C 1 8 ? 36.947 18.120 30.664 1.00 11.71 8 VAL C N 1
ATOM 3817 C CA . VAL C 1 8 ? 38.077 18.239 31.556 1.00 15.36 8 VAL C CA 1
ATOM 3818 C C . VAL C 1 8 ? 37.697 18.640 32.981 1.00 14.97 8 VAL C C 1
ATOM 3819 O O . VAL C 1 8 ? 38.477 18.382 33.914 1.00 16.76 8 VAL C O 1
ATOM 3823 N N . ARG C 1 9 ? 36.542 19.294 33.161 1.00 14.22 9 ARG C N 1
ATOM 3824 C CA . ARG C 1 9 ? 36.177 19.734 34.506 1.00 15.62 9 ARG C CA 1
ATOM 3825 C C . ARG C 1 9 ? 36.040 18.552 35.466 1.00 15.21 9 ARG C C 1
ATOM 3826 O O . ARG C 1 9 ? 36.224 18.721 36.696 1.00 15.00 9 ARG C O 1
ATOM 3834 N N . ASP C 1 10 ? 35.690 17.389 34.935 1.00 15.24 10 ASP C N 1
ATOM 3835 C CA . ASP C 1 10 ? 35.530 16.190 35.824 1.00 14.81 10 ASP C CA 1
ATOM 3836 C C . ASP C 1 10 ? 36.901 15.733 36.338 1.00 13.98 10 ASP C C 1
ATOM 3837 O O . ASP C 1 10 ? 37.043 15.369 37.532 1.00 14.60 10 ASP C O 1
ATOM 3842 N N . LEU C 1 11 ? 37.899 15.723 35.462 1.00 15.55 11 LEU C N 1
ATOM 3843 C CA . LEU C 1 11 ? 39.240 15.307 35.856 1.00 15.68 11 LEU C CA 1
ATOM 3844 C C . LEU C 1 11 ? 39.767 16.344 36.880 1.00 16.33 11 LEU C C 1
ATOM 3845 O O . LEU C 1 11 ? 40.345 15.977 37.910 1.00 16.76 11 LEU C O 1
ATOM 3850 N N . LYS C 1 12 ? 39.541 17.628 36.604 1.00 16.34 12 LYS C N 1
ATOM 3851 C CA . LYS C 1 12 ? 40.001 18.682 37.521 1.00 18.33 12 LYS C CA 1
ATOM 3852 C C . LYS C 1 12 ? 39.358 18.537 38.882 1.00 17.33 12 LYS C C 1
ATOM 3853 O O . LYS C 1 12 ? 40.029 18.701 39.890 1.00 16.22 12 LYS C O 1
ATOM 3859 N N . ALA C 1 13 ? 38.053 18.249 38.918 1.00 15.55 13 ALA C N 1
ATOM 3860 C CA . ALA C 1 13 ? 37.352 18.086 40.215 1.00 14.74 13 ALA C CA 1
ATOM 3861 C C . ALA C 1 13 ? 37.936 16.863 40.950 1.00 13.90 13 ALA C C 1
ATOM 3862 O O . ALA C 1 13 ? 38.043 16.907 42.201 1.00 14.18 13 ALA C O 1
ATOM 3864 N N . ILE C 1 14 ? 38.239 15.792 40.233 1.00 14.06 14 ILE C N 1
ATOM 3865 C CA . ILE C 1 14 ? 38.783 14.595 40.902 1.00 13.84 14 ILE C CA 1
ATOM 3866 C C . ILE C 1 14 ? 40.152 14.934 41.490 1.00 16.16 14 ILE C C 1
ATOM 3867 O O . ILE C 1 14 ? 40.450 14.594 42.660 1.00 16.63 14 ILE C O 1
ATOM 3872 N N . ILE C 1 15 ? 40.961 15.617 40.689 1.00 16.40 15 ILE C N 1
ATOM 3873 C CA . ILE C 1 15 ? 42.338 15.951 41.155 1.00 15.90 15 ILE C CA 1
ATOM 3874 C C . ILE C 1 15 ? 42.296 16.918 42.313 1.00 15.43 15 ILE C C 1
ATOM 3875 O O . ILE C 1 15 ? 43.080 16.826 43.245 1.00 17.50 15 ILE C O 1
ATOM 3880 N N . GLN C 1 16 ? 41.381 17.858 42.297 1.00 15.59 16 GLN C N 1
ATOM 3881 C CA . GLN C 1 16 ? 41.317 18.839 43.377 1.00 17.77 16 GLN C CA 1
ATOM 3882 C C . GLN C 1 16 ? 40.974 18.123 44.701 1.00 17.10 16 GLN C C 1
ATOM 3883 O O . GLN C 1 16 ? 41.441 18.546 45.744 1.00 16.34 16 GLN C O 1
ATOM 3889 N N . ALA C 1 17 ? 40.173 17.054 44.662 1.00 14.08 17 ALA C N 1
ATOM 3890 C CA . ALA C 1 17 ? 39.861 16.347 45.929 1.00 13.80 17 ALA C CA 1
ATOM 3891 C C . ALA C 1 17 ? 41.084 15.434 46.250 1.00 15.08 17 ALA C C 1
ATOM 3892 O O . ALA C 1 17 ? 41.480 15.354 47.404 1.00 16.23 17 ALA C O 1
ATOM 3894 N N . LEU C 1 18 ? 41.660 14.751 45.257 1.00 14.15 18 LEU C N 1
ATOM 3895 C CA . LEU C 1 18 ? 42.810 13.866 45.585 1.00 16.11 18 LEU C CA 1
ATOM 3896 C C . LEU C 1 18 ? 43.947 14.592 46.234 1.00 16.52 18 LEU C C 1
ATOM 3897 O O . LEU C 1 18 ? 44.599 14.050 47.120 1.00 15.68 18 LEU C O 1
ATOM 3902 N N . LEU C 1 19 ? 44.222 15.799 45.778 1.00 16.18 19 LEU C N 1
ATOM 3903 C CA . LEU C 1 19 ? 45.372 16.470 46.364 1.00 19.39 19 LEU C CA 1
ATOM 3904 C C . LEU C 1 19 ? 45.220 16.782 47.839 1.00 20.71 19 LEU C C 1
ATOM 3905 O O . LEU C 1 19 ? 46.239 16.986 48.527 1.00 20.18 19 LEU C O 1
ATOM 3910 N N . LYS C 1 20 ? 43.984 16.790 48.340 1.00 19.59 20 LYS C N 1
ATOM 3911 C CA . LYS C 1 20 ? 43.758 17.041 49.782 1.00 20.23 20 LYS C CA 1
ATOM 3912 C C . LYS C 1 20 ? 44.035 15.781 50.597 1.00 21.31 20 LYS C C 1
ATOM 3913 O O . LYS C 1 20 ? 44.132 15.851 51.857 1.00 20.90 20 LYS C O 1
ATOM 3919 N N . LEU C 1 21 ? 44.148 14.629 49.925 1.00 18.26 21 LEU C N 1
ATOM 3920 C CA . LEU C 1 21 ? 44.428 13.383 50.622 1.00 18.89 21 LEU C CA 1
ATOM 3921 C C . LEU C 1 21 ? 45.866 12.949 50.507 1.00 19.59 21 LEU C C 1
ATOM 3922 O O . LEU C 1 21 ? 46.477 12.487 51.490 1.00 19.59 21 LEU C O 1
ATOM 3927 N N . VAL C 1 22 ? 46.403 13.028 49.277 1.00 18.21 22 VAL C N 1
ATOM 3928 C CA . VAL C 1 22 ? 47.753 12.504 49.020 1.00 17.82 22 VAL C CA 1
ATOM 3929 C C . VAL C 1 22 ? 48.524 13.399 48.073 1.00 17.33 22 VAL C C 1
ATOM 3930 O O . VAL C 1 22 ? 47.937 14.127 47.280 1.00 16.17 22 VAL C O 1
ATOM 3934 N N . ASP C 1 23 ? 49.845 13.380 48.170 1.00 18.34 23 ASP C N 1
ATOM 3935 C CA . ASP C 1 23 ? 50.654 14.206 47.251 1.00 15.55 23 ASP C CA 1
ATOM 3936 C C . ASP C 1 23 ? 50.904 13.457 45.929 1.00 15.99 23 ASP C C 1
ATOM 3937 O O . ASP C 1 23 ? 51.221 14.093 44.895 1.00 16.67 23 ASP C O 1
ATOM 3942 N N . GLU C 1 24 ? 50.796 12.130 45.962 1.00 15.27 24 GLU C N 1
ATOM 3943 C CA . GLU C 1 24 ? 51.011 11.308 44.765 1.00 15.92 24 GLU C CA 1
ATOM 3944 C C . GLU C 1 24 ? 49.959 10.205 44.703 1.00 16.41 24 GLU C C 1
ATOM 3945 O O . GLU C 1 24 ? 49.428 9.704 45.733 1.00 15.07 24 GLU C O 1
ATOM 3951 N N . ALA C 1 25 ? 49.688 9.788 43.479 1.00 15.01 25 ALA C N 1
ATOM 3952 C CA . ALA C 1 25 ? 48.701 8.728 43.298 1.00 16.94 25 ALA C CA 1
ATOM 3953 C C . ALA C 1 25 ? 49.002 7.980 42.042 1.00 17.01 25 ALA C C 1
ATOM 3954 O O . ALA C 1 25 ? 49.870 8.372 41.219 1.00 16.30 25 ALA C O 1
ATOM 3956 N N . LEU C 1 26 ? 48.248 6.921 41.825 1.00 17.45 26 LEU C N 1
ATOM 3957 C CA . LEU C 1 26 ? 48.594 6.061 40.686 1.00 18.59 26 LEU C CA 1
ATOM 3958 C C . LEU C 1 26 ? 47.363 5.677 39.875 1.00 17.18 26 LEU C C 1
ATOM 3959 O O . LEU C 1 26 ? 46.390 5.189 40.442 1.00 17.99 26 LEU C O 1
ATOM 3964 N N . PHE C 1 27 ? 47.420 5.842 38.544 1.00 17.39 27 PHE C N 1
ATOM 3965 C CA . PHE C 1 27 ? 46.280 5.444 37.697 1.00 17.64 27 PHE C CA 1
ATOM 3966 C C . PHE C 1 27 ? 46.627 4.065 37.148 1.00 18.16 27 PHE C C 1
ATOM 3967 O O . PHE C 1 27 ? 47.757 3.870 36.670 1.00 18.90 27 PHE C O 1
ATOM 3975 N N . ASP C 1 28 ? 45.697 3.130 37.210 1.00 16.19 28 ASP C N 1
ATOM 3976 C CA . ASP C 1 28 ? 45.932 1.813 36.605 1.00 15.57 28 ASP C CA 1
ATOM 3977 C C . ASP C 1 28 ? 45.112 1.910 35.302 1.00 17.36 28 ASP C C 1
ATOM 3978 O O . ASP C 1 28 ? 43.858 1.864 35.336 1.00 15.52 28 ASP C O 1
ATOM 3983 N N . ILE C 1 29 ? 45.818 2.000 34.161 1.00 16.35 29 ILE C N 1
ATOM 3984 C CA . ILE C 1 29 ? 45.152 2.242 32.873 1.00 16.74 29 ILE C CA 1
ATOM 3985 C C . ILE C 1 29 ? 45.119 0.950 32.078 1.00 18.22 29 ILE C C 1
ATOM 3986 O O . ILE C 1 29 ? 46.142 0.428 31.658 1.00 19.24 29 ILE C O 1
ATOM 3991 N N . LYS C 1 30 ? 43.916 0.398 31.978 1.00 17.71 30 LYS C N 1
ATOM 3992 C CA . LYS C 1 30 ? 43.721 -0.894 31.336 1.00 20.87 30 LYS C CA 1
ATOM 3993 C C . LYS C 1 30 ? 42.906 -0.821 30.056 1.00 20.03 30 LYS C C 1
ATOM 3994 O O . LYS C 1 30 ? 42.252 0.188 29.776 1.00 18.83 30 LYS C O 1
ATOM 4000 N N . PRO C 1 31 ? 42.941 -1.903 29.257 1.00 20.05 31 PRO C N 1
ATOM 4001 C CA . PRO C 1 31 ? 42.171 -1.913 28.026 1.00 19.79 31 PRO C CA 1
ATOM 4002 C C . PRO C 1 31 ? 40.704 -1.617 28.296 1.00 18.87 31 PRO C C 1
ATOM 4003 O O . PRO C 1 31 ? 40.050 -1.042 27.432 1.00 21.46 31 PRO C O 1
ATOM 4007 N N . GLU C 1 32 ? 40.163 -2.015 29.449 1.00 18.86 32 GLU C N 1
ATOM 4008 C CA . GLU C 1 32 ? 38.754 -1.800 29.742 1.00 20.12 32 GLU C CA 1
ATOM 4009 C C . GLU C 1 32 ? 38.388 -0.564 30.485 1.00 18.65 32 GLU C C 1
ATOM 4010 O O . GLU C 1 32 ? 37.216 -0.284 30.656 1.00 19.09 32 GLU C O 1
ATOM 4016 N N . GLY C 1 33 ? 39.382 0.215 30.906 1.00 17.27 33 GLY C N 1
ATOM 4017 C CA . GLY C 1 33 ? 39.045 1.409 31.666 1.00 16.25 33 GLY C CA 1
ATOM 4018 C C . GLY C 1 33 ? 40.191 1.739 32.668 1.00 15.20 33 GLY C C 1
ATOM 4019 O O . GLY C 1 33 ? 41.242 1.031 32.765 1.00 15.84 33 GLY C O 1
ATOM 4020 N N . ILE C 1 34 ? 39.941 2.750 33.470 1.00 15.06 34 ILE C N 1
ATOM 4021 C CA . ILE C 1 34 ? 40.961 3.274 34.399 1.00 14.47 34 ILE C CA 1
ATOM 4022 C C . ILE C 1 34 ? 40.481 3.142 35.837 1.00 16.00 34 ILE C C 1
ATOM 4023 O O . ILE C 1 34 ? 39.281 3.319 36.153 1.00 16.74 34 ILE C O 1
ATOM 4028 N N . GLN C 1 35 ? 41.392 2.764 36.709 1.00 14.41 35 GLN C N 1
ATOM 4029 C CA . GLN C 1 35 ? 41.077 2.685 38.110 1.00 16.41 35 GLN C CA 1
ATOM 4030 C C . GLN C 1 35 ? 42.133 3.393 38.954 1.00 17.08 35 GLN C C 1
ATOM 4031 O O . GLN C 1 35 ? 43.310 3.458 38.566 1.00 15.91 35 GLN C O 1
ATOM 4037 N N . LEU C 1 36 ? 41.685 3.919 40.106 1.00 13.78 36 LEU C N 1
ATOM 4038 C CA . LEU C 1 36 ? 42.656 4.535 41.040 1.00 12.84 36 LEU C CA 1
ATOM 4039 C C . LEU C 1 36 ? 42.109 4.427 42.447 1.00 14.40 36 LEU C C 1
ATOM 4040 O O . LEU C 1 36 ? 40.889 4.603 42.665 1.00 13.81 36 LEU C O 1
ATOM 4045 N N . VAL C 1 37 ? 42.995 4.177 43.428 1.00 15.16 37 VAL C N 1
ATOM 4046 C CA . VAL C 1 37 ? 42.547 4.215 44.830 1.00 15.52 37 VAL C CA 1
ATOM 4047 C C . VAL C 1 37 ? 43.567 4.981 45.600 1.00 15.51 37 VAL C C 1
ATOM 4048 O O . VAL C 1 37 ? 44.748 4.755 45.416 1.00 17.97 37 VAL C O 1
ATOM 4052 N N . ALA C 1 38 ? 43.143 5.929 46.443 1.00 14.67 38 ALA C N 1
ATOM 4053 C CA . ALA C 1 38 ? 44.113 6.706 47.230 1.00 14.30 38 ALA C CA 1
ATOM 4054 C C . ALA C 1 38 ? 43.593 6.795 48.630 1.00 16.47 38 ALA C C 1
ATOM 4055 O O . ALA C 1 38 ? 42.407 7.088 48.843 1.00 16.82 38 ALA C O 1
ATOM 4057 N N . ILE C 1 39 ? 44.465 6.565 49.601 1.00 16.53 39 ILE C N 1
ATOM 4058 C CA . ILE C 1 39 ? 44.035 6.660 50.992 1.00 15.99 39 ILE C CA 1
ATOM 4059 C C . ILE C 1 39 ? 45.015 7.598 51.687 1.00 16.47 39 ILE C C 1
ATOM 4060 O O . ILE C 1 39 ? 46.242 7.626 51.341 1.00 16.25 39 ILE C O 1
ATOM 4065 N N . ASP C 1 40 ? 44.493 8.408 52.604 1.00 16.03 40 ASP C N 1
ATOM 4066 C CA . ASP C 1 40 ? 45.391 9.362 53.250 1.00 18.86 40 ASP C CA 1
ATOM 4067 C C . ASP C 1 40 ? 46.298 8.664 54.282 1.00 18.57 40 ASP C C 1
ATOM 4068 O O . ASP C 1 40 ? 46.116 7.508 54.622 1.00 18.64 40 ASP C O 1
ATOM 4073 N N . LYS C 1 41 ? 47.367 9.367 54.645 1.00 21.15 41 LYS C N 1
ATOM 4074 C CA . LYS C 1 41 ? 48.363 8.827 55.554 1.00 22.60 41 LYS C CA 1
ATOM 4075 C C . LYS C 1 41 ? 47.754 8.369 56.856 1.00 20.61 41 LYS C C 1
ATOM 4076 O O . LYS C 1 41 ? 48.169 7.350 57.333 1.00 22.34 41 LYS C O 1
ATOM 4082 N N . ALA C 1 42 ? 46.733 9.074 57.358 1.00 18.49 42 ALA C N 1
ATOM 4083 C CA . ALA C 1 42 ? 46.141 8.706 58.644 1.00 19.59 42 ALA C CA 1
ATOM 4084 C C . ALA C 1 42 ? 45.107 7.594 58.538 1.00 17.64 42 ALA C C 1
ATOM 4085 O O . ALA C 1 42 ? 44.511 7.187 59.568 1.00 18.54 42 ALA C O 1
ATOM 4087 N N . HIS C 1 43 ? 44.885 7.175 57.277 1.00 17.15 43 HIS C N 1
ATOM 4088 C CA . HIS C 1 43 ? 44.011 6.083 56.868 1.00 19.14 43 HIS C CA 1
ATOM 4089 C C . HIS C 1 43 ? 42.532 6.537 57.479 1.00 18.74 43 HIS C C 1
ATOM 4090 O O . HIS C 1 43 ? 41.715 5.757 57.952 1.00 20.28 43 HIS C O 1
ATOM 4097 N N . ILE C 1 44 ? 42.189 7.862 57.404 1.00 16.16 44 ILE C N 1
ATOM 4098 C CA . ILE C 1 44 ? 40.908 8.455 57.889 1.00 17.01 44 ILE C CA 1
ATOM 4099 C C . ILE C 1 44 ? 39.950 8.642 56.641 1.00 15.91 44 ILE C C 1
ATOM 4100 O O . ILE C 1 44 ? 38.735 8.576 56.796 1.00 15.93 44 ILE C O 1
ATOM 4105 N N . SER C 1 45 ? 40.515 8.823 55.440 1.00 13.53 45 SER C N 1
ATOM 4106 C CA . SER C 1 45 ? 39.647 8.985 54.266 1.00 14.80 45 SER C CA 1
ATOM 4107 C C . SER C 1 45 ? 40.288 8.402 53.009 1.00 15.26 45 SER C C 1
ATOM 4108 O O . SER C 1 45 ? 41.525 8.248 52.913 1.00 15.00 45 SER C O 1
ATOM 4111 N N . LEU C 1 46 ? 39.450 8.072 52.058 1.00 13.55 46 LEU C N 1
ATOM 4112 C CA . LEU C 1 46 ? 39.982 7.489 50.842 1.00 13.90 46 LEU C CA 1
ATOM 4113 C C . LEU C 1 46 ? 39.079 7.793 49.662 1.00 14.79 46 LEU C C 1
ATOM 4114 O O . LEU C 1 46 ? 37.897 8.112 49.824 1.00 13.48 46 LEU C O 1
ATOM 4119 N N . ILE C 1 47 ? 39.692 7.791 48.479 1.00 14.03 47 ILE C N 1
ATOM 4120 C CA . ILE C 1 47 ? 38.911 8.033 47.242 1.00 13.65 47 ILE C CA 1
ATOM 4121 C C . ILE C 1 47 ? 39.237 6.887 46.298 1.00 15.25 47 ILE C C 1
ATOM 4122 O O . ILE C 1 47 ? 40.412 6.493 46.140 1.00 13.66 47 ILE C O 1
ATOM 4127 N N . LYS C 1 48 ? 38.180 6.316 45.691 1.00 12.92 48 LYS C N 1
ATOM 4128 C CA . LYS C 1 48 ? 38.341 5.264 44.707 1.00 14.56 48 LYS C CA 1
ATOM 4129 C C . LYS C 1 48 ? 37.688 5.756 43.412 1.00 16.05 48 LYS C C 1
ATOM 4130 O O . LYS C 1 48 ? 36.584 6.304 43.441 1.00 16.07 48 LYS C O 1
ATOM 4136 N N . ILE C 1 49 ? 38.362 5.529 42.293 1.00 14.80 49 ILE C N 1
ATOM 4137 C CA . ILE C 1 49 ? 37.858 5.980 40.988 1.00 15.56 49 ILE C CA 1
ATOM 4138 C C . ILE C 1 49 ? 37.790 4.785 40.053 1.00 15.31 49 ILE C C 1
ATOM 4139 O O . ILE C 1 49 ? 38.730 4.009 39.973 1.00 15.07 49 ILE C O 1
ATOM 4144 N N . GLU C 1 50 ? 36.662 4.647 39.348 1.00 13.93 50 GLU C N 1
ATOM 4145 C CA . GLU C 1 50 ? 36.462 3.627 38.348 1.00 15.75 50 GLU C CA 1
ATOM 4146 C C . GLU C 1 50 ? 35.925 4.362 37.087 1.00 15.81 50 GLU C C 1
ATOM 4147 O O . GLU C 1 50 ? 34.816 4.902 37.121 1.00 17.08 50 GLU C O 1
ATOM 4153 N N . LEU C 1 51 ? 36.677 4.351 35.997 1.00 15.16 51 LEU C N 1
ATOM 4154 C CA . LEU C 1 51 ? 36.249 5.080 34.778 1.00 16.38 51 LEU C CA 1
ATOM 4155 C C . LEU C 1 51 ? 36.290 4.056 33.625 1.00 15.64 51 LEU C C 1
ATOM 4156 O O . LEU C 1 51 ? 37.318 3.840 33.007 1.00 16.14 51 LEU C O 1
ATOM 4161 N N . PRO C 1 52 ? 35.155 3.420 33.349 1.00 17.04 52 PRO C N 1
ATOM 4162 C CA . PRO C 1 52 ? 35.121 2.423 32.261 1.00 15.70 52 PRO C CA 1
ATOM 4163 C C . PRO C 1 52 ? 35.296 3.070 30.901 1.00 16.13 52 PRO C C 1
ATOM 4164 O O . PRO C 1 52 ? 34.934 4.225 30.677 1.00 16.67 52 PRO C O 1
ATOM 4168 N N . LYS C 1 53 ? 35.820 2.297 29.970 1.00 17.12 53 LYS C N 1
ATOM 4169 C CA . LYS C 1 53 ? 36.066 2.803 28.624 1.00 15.69 53 LYS C CA 1
ATOM 4170 C C . LYS C 1 53 ? 34.807 3.386 28.003 1.00 16.43 53 LYS C C 1
ATOM 4171 O O . LYS C 1 53 ? 34.910 4.311 27.180 1.00 15.92 53 LYS C O 1
ATOM 4177 N N . GLU C 1 54 ? 33.627 2.856 28.370 1.00 15.83 54 GLU C N 1
ATOM 4178 C CA . GLU C 1 54 ? 32.390 3.358 27.786 1.00 19.86 54 GLU C CA 1
ATOM 4179 C C . GLU C 1 54 ? 32.102 4.835 28.062 1.00 18.68 54 GLU C C 1
ATOM 4180 O O . GLU C 1 54 ? 31.326 5.464 27.311 1.00 21.24 54 GLU C O 1
ATOM 4186 N N . MET C 1 55 ? 32.698 5.423 29.105 1.00 16.35 55 MET C N 1
ATOM 4187 C CA . MET C 1 55 ? 32.388 6.814 29.376 1.00 16.44 55 MET C CA 1
ATOM 4188 C C . MET C 1 55 ? 33.242 7.775 28.521 1.00 16.89 55 MET C C 1
ATOM 4189 O O . MET C 1 55 ? 33.065 9.015 28.593 1.00 16.76 55 MET C O 1
ATOM 4194 N N . PHE C 1 56 ? 34.150 7.225 27.725 1.00 14.53 56 PHE C N 1
ATOM 4195 C CA . PHE C 1 56 ? 35.040 8.042 26.898 1.00 15.38 56 PHE C CA 1
ATOM 4196 C C . PHE C 1 56 ? 34.658 8.165 25.445 1.00 17.29 56 PHE C C 1
ATOM 4197 O O . PHE C 1 56 ? 34.231 7.166 24.847 1.00 18.21 56 PHE C O 1
ATOM 4205 N N . LYS C 1 57 ? 34.846 9.360 24.861 1.00 15.72 57 LYS C N 1
ATOM 4206 C CA . LYS C 1 57 ? 34.594 9.567 23.421 1.00 17.94 57 LYS C CA 1
ATOM 4207 C C . LYS C 1 57 ? 35.447 8.608 22.594 1.00 18.38 57 LYS C C 1
ATOM 4208 O O . LYS C 1 57 ? 34.983 8.018 21.554 1.00 17.00 57 LYS C O 1
ATOM 4214 N N . GLU C 1 58 ? 36.730 8.476 22.995 1.00 17.22 58 GLU C N 1
ATOM 4215 C CA . GLU C 1 58 ? 37.665 7.517 22.403 1.00 16.08 58 GLU C CA 1
ATOM 4216 C C . GLU C 1 58 ? 38.441 6.838 23.539 1.00 14.52 58 GLU C C 1
ATOM 4217 O O . GLU C 1 58 ? 38.775 7.439 24.559 1.00 13.50 58 GLU C O 1
ATOM 4223 N N . TYR C 1 59 ? 38.698 5.566 23.352 1.00 16.36 59 TYR C N 1
ATOM 4224 C CA . TYR C 1 59 ? 39.460 4.858 24.349 1.00 16.85 59 TYR C CA 1
ATOM 4225 C C . TYR C 1 59 ? 40.179 3.698 23.658 1.00 17.85 59 TYR C C 1
ATOM 4226 O O . TYR C 1 59 ? 39.535 2.723 23.274 1.00 16.93 59 TYR C O 1
ATOM 4235 N N . ASP C 1 60 ? 41.490 3.825 23.494 1.00 15.35 60 ASP C N 1
ATOM 4236 C CA . ASP C 1 60 ? 42.263 2.796 22.850 1.00 17.19 60 ASP C CA 1
ATOM 4237 C C . ASP C 1 60 ? 43.549 2.565 23.671 1.00 16.66 60 ASP C C 1
ATOM 4238 O O . ASP C 1 60 ? 44.496 3.324 23.561 1.00 16.12 60 ASP C O 1
ATOM 4243 N N . VAL C 1 61 ? 43.519 1.558 24.549 1.00 16.12 61 VAL C N 1
ATOM 4244 C CA . VAL C 1 61 ? 44.678 1.193 25.354 1.00 15.67 61 VAL C CA 1
ATOM 4245 C C . VAL C 1 61 ? 45.033 -0.275 25.025 1.00 18.33 61 VAL C C 1
ATOM 4246 O O . VAL C 1 61 ? 44.469 -1.213 25.604 1.00 20.16 61 VAL C O 1
ATOM 4250 N N . PRO C 1 62 ? 45.953 -0.480 24.080 1.00 19.65 62 PRO C N 1
ATOM 4251 C CA . PRO C 1 62 ? 46.371 -1.846 23.663 1.00 20.70 62 PRO C CA 1
ATOM 4252 C C . PRO C 1 62 ? 46.921 -2.686 24.777 1.00 22.35 62 PRO C C 1
ATOM 4253 O O . PRO C 1 62 ? 46.720 -3.924 24.796 1.00 23.47 62 PRO C O 1
ATOM 4257 N N . GLU C 1 63 ? 47.625 -2.039 25.685 1.00 21.32 63 GLU C N 1
ATOM 4258 C CA . GLU C 1 63 ? 48.329 -2.733 26.773 1.00 23.81 63 GLU C CA 1
ATOM 4259 C C . GLU C 1 63 ? 48.213 -1.991 28.077 1.00 21.70 63 GLU C C 1
ATOM 4260 O O . GLU C 1 63 ? 48.512 -0.795 28.095 1.00 22.16 63 GLU C O 1
ATOM 4266 N N . GLU C 1 64 ? 47.891 -2.688 29.169 1.00 19.23 64 GLU C N 1
ATOM 4267 C CA . GLU C 1 64 ? 47.768 -1.987 30.419 1.00 19.95 64 GLU C CA 1
ATOM 4268 C C . GLU C 1 64 ? 49.092 -1.410 30.923 1.00 20.41 64 GLU C C 1
ATOM 4269 O O . GLU C 1 64 ? 50.181 -1.944 30.620 1.00 19.61 64 GLU C O 1
ATOM 4275 N N . PHE C 1 65 ? 49.013 -0.262 31.590 1.00 18.59 65 PHE C N 1
ATOM 4276 C CA . PHE C 1 65 ? 50.193 0.319 32.236 1.00 18.56 65 PHE C CA 1
ATOM 4277 C C . PHE C 1 65 ? 49.741 1.096 33.464 1.00 19.51 65 PHE C C 1
ATOM 4278 O O . PHE C 1 65 ? 48.568 1.483 33.569 1.00 18.93 65 PHE C O 1
ATOM 4286 N N . LYS C 1 66 ? 50.674 1.329 34.389 1.00 17.31 66 LYS C N 1
ATOM 4287 C CA . LYS C 1 66 ? 50.364 2.075 35.633 1.00 16.18 66 LYS C CA 1
ATOM 4288 C C . LYS C 1 66 ? 51.100 3.363 35.504 1.00 17.33 66 LYS C C 1
ATOM 4289 O O . LYS C 1 66 ? 52.289 3.407 35.081 1.00 17.56 66 LYS C O 1
ATOM 4295 N N . PHE C 1 67 ? 50.412 4.422 35.873 1.00 14.86 67 PHE C N 1
ATOM 4296 C CA . PHE C 1 67 ? 50.980 5.766 35.707 1.00 14.13 67 PHE C CA 1
ATOM 4297 C C . PHE C 1 67 ? 50.882 6.563 37.008 1.00 15.26 67 PHE C C 1
ATOM 4298 O O . PHE C 1 67 ? 49.783 6.915 37.519 1.00 15.49 67 PHE C O 1
ATOM 4306 N N . GLY C 1 68 ? 52.050 6.792 37.587 1.00 16.03 68 GLY C N 1
ATOM 4307 C CA . GLY C 1 68 ? 52.096 7.514 38.867 1.00 16.34 68 GLY C CA 1
ATOM 4308 C C . GLY C 1 68 ? 52.261 8.991 38.559 1.00 16.28 68 GLY C C 1
ATOM 4309 O O . GLY C 1 68 ? 52.955 9.395 37.579 1.00 16.69 68 GLY C O 1
ATOM 4310 N N . PHE C 1 69 ? 51.627 9.804 39.392 1.00 15.15 69 PHE C N 1
ATOM 4311 C CA . PHE C 1 69 ? 51.716 11.220 39.200 1.00 14.99 69 PHE C CA 1
ATOM 4312 C C . PHE C 1 69 ? 51.636 12.009 40.511 1.00 15.30 69 PHE C C 1
ATOM 4313 O O . PHE C 1 69 ? 51.248 11.489 41.553 1.00 14.74 69 PHE C O 1
ATOM 4321 N N . ASN C 1 70 ? 52.015 13.280 40.426 1.00 16.83 70 ASN C N 1
ATOM 4322 C CA . ASN C 1 70 ? 51.970 14.185 41.586 1.00 16.51 70 ASN C CA 1
ATOM 4323 C C . ASN C 1 70 ? 50.694 15.016 41.474 1.00 16.22 70 ASN C C 1
ATOM 4324 O O . ASN C 1 70 ? 50.431 15.689 40.448 1.00 16.03 70 ASN C O 1
ATOM 4329 N N . THR C 1 71 ? 49.836 14.862 42.482 1.00 15.69 71 THR C N 1
ATOM 4330 C CA . THR C 1 71 ? 48.529 15.540 42.428 1.00 16.14 71 THR C CA 1
ATOM 4331 C C . THR C 1 71 ? 48.571 17.054 42.369 1.00 15.31 71 THR C C 1
ATOM 4332 O O . THR C 1 71 ? 47.798 17.679 41.628 1.00 17.14 71 THR C O 1
ATOM 4336 N N . GLN C 1 72 ? 49.458 17.697 43.123 1.00 15.36 72 GLN C N 1
ATOM 4337 C CA . GLN C 1 72 ? 49.507 19.161 43.035 1.00 16.62 72 GLN C CA 1
ATOM 4338 C C . GLN C 1 72 ? 50.024 19.634 41.701 1.00 17.10 72 GLN C C 1
ATOM 4339 O O . GLN C 1 72 ? 49.639 20.716 41.223 1.00 17.85 72 GLN C O 1
ATOM 4345 N N . TYR C 1 73 ? 50.957 18.857 41.130 1.00 15.72 73 TYR C N 1
ATOM 4346 C CA . TYR C 1 73 ? 51.492 19.227 39.834 1.00 15.42 73 TYR C CA 1
ATOM 4347 C C . TYR C 1 73 ? 50.386 19.166 38.782 1.00 18.13 73 TYR C C 1
ATOM 4348 O O . TYR C 1 73 ? 50.173 20.109 38.024 1.00 16.91 73 TYR C O 1
ATOM 4357 N N . MET C 1 74 ? 49.611 18.099 38.826 1.00 17.04 74 MET C N 1
ATOM 4358 C CA . MET C 1 74 ? 48.524 17.939 37.856 1.00 19.31 74 MET C CA 1
ATOM 4359 C C . MET C 1 74 ? 47.497 19.024 38.067 1.00 18.77 74 MET C C 1
ATOM 4360 O O . MET C 1 74 ? 46.949 19.585 37.103 1.00 19.78 74 MET C O 1
ATOM 4365 N N . SER C 1 75 ? 47.239 19.364 39.322 1.00 18.84 75 SER C N 1
ATOM 4366 C CA . SER C 1 75 ? 46.249 20.352 39.585 1.00 21.23 75 SER C CA 1
ATOM 4367 C C . SER C 1 75 ? 46.661 21.693 38.972 1.00 23.68 75 SER C C 1
ATOM 4368 O O . SER C 1 75 ? 45.853 22.435 38.445 1.00 20.94 75 SER C O 1
ATOM 4371 N N . LYS C 1 76 ? 47.946 22.014 39.085 1.00 20.97 76 LYS C N 1
ATOM 4372 C CA . LYS C 1 76 ? 48.403 23.266 38.511 1.00 24.40 76 LYS C CA 1
ATOM 4373 C C . LYS C 1 76 ? 48.368 23.266 36.992 1.00 23.08 76 LYS C C 1
ATOM 4374 O O . LYS C 1 76 ? 48.148 24.327 36.406 1.00 24.27 76 LYS C O 1
ATOM 4380 N N . LEU C 1 77 ? 48.618 22.134 36.352 1.00 23.17 77 LEU C N 1
ATOM 4381 C CA . LEU C 1 77 ? 48.602 22.080 34.889 1.00 24.70 77 LEU C CA 1
ATOM 4382 C C . LEU C 1 77 ? 47.155 22.302 34.446 1.00 26.33 77 LEU C C 1
ATOM 4383 O O . LEU C 1 77 ? 46.923 22.880 33.413 1.00 26.77 77 LEU C O 1
ATOM 4388 N N . LEU C 1 78 ? 46.192 21.850 35.243 1.00 24.60 78 LEU C N 1
ATOM 4389 C CA . LEU C 1 78 ? 44.787 22.012 34.798 1.00 26.88 78 LEU C CA 1
ATOM 4390 C C . LEU C 1 78 ? 44.142 23.264 35.442 1.00 29.21 78 LEU C C 1
ATOM 4391 O O . LEU C 1 78 ? 42.915 23.470 35.379 1.00 31.52 78 LEU C O 1
ATOM 4396 N N . LYS C 1 79 ? 44.952 24.138 35.992 1.00 28.06 79 LYS C N 1
ATOM 4397 C CA . LYS C 1 79 ? 44.368 25.264 36.705 1.00 33.34 79 LYS C CA 1
ATOM 4398 C C . LYS C 1 79 ? 43.547 26.249 35.848 1.00 33.84 79 LYS C C 1
ATOM 4399 O O . LYS C 1 79 ? 42.542 26.811 36.327 1.00 33.94 79 LYS C O 1
ATOM 4405 N N . ALA C 1 80 ? 43.966 26.432 34.602 1.00 33.25 80 ALA C N 1
ATOM 4406 C CA . ALA C 1 80 ? 43.300 27.360 33.717 1.00 35.25 80 ALA C CA 1
ATOM 4407 C C . ALA C 1 80 ? 42.020 26.782 33.136 1.00 37.03 80 ALA C C 1
ATOM 4408 O O . ALA C 1 80 ? 41.216 27.510 32.504 1.00 37.15 80 ALA C O 1
ATOM 4410 N N . ALA C 1 81 ? 41.795 25.484 33.353 1.00 36.01 81 ALA C N 1
ATOM 4411 C CA . ALA C 1 81 ? 40.605 24.858 32.817 1.00 36.50 81 ALA C CA 1
ATOM 4412 C C . ALA C 1 81 ? 39.494 25.418 33.648 1.00 36.29 81 ALA C C 1
ATOM 4413 O O . ALA C 1 81 ? 39.505 25.299 34.864 1.00 38.92 81 ALA C O 1
ATOM 4415 N N . LYS C 1 82 ? 38.546 26.081 33.015 1.00 33.24 82 LYS C N 1
ATOM 4416 C CA . LYS C 1 82 ? 37.459 26.613 33.784 1.00 31.95 82 LYS C CA 1
ATOM 4417 C C . LYS C 1 82 ? 36.083 26.147 33.235 1.00 27.13 82 LYS C C 1
ATOM 4418 O O . LYS C 1 82 ? 35.142 25.971 33.957 1.00 28.22 82 LYS C O 1
ATOM 4424 N N . ARG C 1 83 ? 35.983 25.978 31.929 1.00 22.59 83 ARG C N 1
ATOM 4425 C CA . ARG C 1 83 ? 34.730 25.607 31.300 1.00 19.48 83 ARG C CA 1
ATOM 4426 C C . ARG C 1 83 ? 34.906 24.233 30.678 1.00 18.03 83 ARG C C 1
ATOM 4427 O O . ARG C 1 83 ? 36.025 23.710 30.660 1.00 16.23 83 ARG C O 1
ATOM 4435 N N . LYS C 1 84 ? 33.819 23.683 30.192 1.00 15.90 84 LYS C N 1
ATOM 4436 C CA . LYS C 1 84 ? 33.899 22.386 29.532 1.00 17.15 84 LYS C CA 1
ATOM 4437 C C . LYS C 1 84 ? 34.790 22.416 28.264 1.00 16.75 84 LYS C C 1
ATOM 4438 O O . LYS C 1 84 ? 34.594 23.220 27.355 1.00 16.34 84 LYS C O 1
ATOM 4444 N N . GLU C 1 85 ? 35.804 21.550 28.259 1.00 14.88 85 GLU C N 1
ATOM 4445 C CA . GLU C 1 85 ? 36.733 21.389 27.126 1.00 16.72 85 GLU C CA 1
ATOM 4446 C C . GLU C 1 85 ? 36.993 19.894 27.023 1.00 15.27 85 GLU C C 1
ATOM 4447 O O . GLU C 1 85 ? 36.982 19.194 28.024 1.00 14.78 85 GLU C O 1
ATOM 4453 N N . GLU C 1 86 ? 37.294 19.444 25.824 1.00 13.77 86 GLU C N 1
ATOM 4454 C CA . GLU C 1 86 ? 37.674 18.077 25.582 1.00 15.17 86 GLU C CA 1
ATOM 4455 C C . GLU C 1 86 ? 39.113 17.883 26.067 1.00 16.41 86 GLU C C 1
ATOM 4456 O O . GLU C 1 86 ? 39.940 18.801 25.862 1.00 16.97 86 GLU C O 1
ATOM 4462 N N . ILE C 1 87 ? 39.444 16.735 26.642 1.00 15.53 87 ILE C N 1
ATOM 4463 C CA . ILE C 1 87 ? 40.864 16.497 26.964 1.00 14.95 87 ILE C CA 1
ATOM 4464 C C . ILE C 1 87 ? 41.283 15.297 26.142 1.00 15.41 87 ILE C C 1
ATOM 4465 O O . ILE C 1 87 ? 40.525 14.250 26.071 1.00 14.61 87 ILE C O 1
ATOM 4470 N N . ILE C 1 88 ? 42.413 15.453 25.450 1.00 13.84 88 ILE C N 1
ATOM 4471 C CA . ILE C 1 88 ? 42.993 14.411 24.560 1.00 14.53 88 ILE C CA 1
ATOM 4472 C C . ILE C 1 88 ? 44.258 13.871 25.268 1.00 14.86 88 ILE C C 1
ATOM 4473 O O . ILE C 1 88 ? 45.165 14.654 25.594 1.00 16.42 88 ILE C O 1
ATOM 4478 N N . ILE C 1 89 ? 44.309 12.550 25.463 1.00 16.37 89 ILE C N 1
ATOM 4479 C CA . ILE C 1 89 ? 45.465 11.939 26.128 1.00 15.03 89 ILE C CA 1
ATOM 4480 C C . ILE C 1 89 ? 46.149 11.023 25.134 1.00 16.74 89 ILE C C 1
ATOM 4481 O O . ILE C 1 89 ? 45.495 10.116 24.564 1.00 17.06 89 ILE C O 1
ATOM 4486 N N . ASP C 1 90 ? 47.439 11.280 24.895 1.00 15.88 90 ASP C N 1
ATOM 4487 C CA . ASP C 1 90 ? 48.213 10.471 23.988 1.00 17.42 90 ASP C CA 1
ATOM 4488 C C . ASP C 1 90 ? 49.306 9.882 24.833 1.00 18.10 90 ASP C C 1
ATOM 4489 O O . ASP C 1 90 ? 49.989 10.610 25.525 1.00 18.46 90 ASP C O 1
ATOM 4494 N N . ALA C 1 91 ? 49.464 8.587 24.782 1.00 17.87 91 ALA C N 1
ATOM 4495 C CA . ALA C 1 91 ? 50.585 7.972 25.518 1.00 18.85 91 ALA C CA 1
ATOM 4496 C C . ALA C 1 91 ? 51.158 6.939 24.615 1.00 20.06 91 ALA C C 1
ATOM 4497 O O . ALA C 1 91 ? 50.651 5.860 24.478 1.00 20.40 91 ALA C O 1
ATOM 4499 N N . ASP C 1 92 ? 52.271 7.336 24.036 1.00 22.18 92 ASP C N 1
ATOM 4500 C CA . ASP C 1 92 ? 53.017 6.548 23.066 1.00 23.13 92 ASP C CA 1
ATOM 4501 C C . ASP C 1 92 ? 53.892 5.476 23.794 1.00 23.71 92 ASP C C 1
ATOM 4502 O O . ASP C 1 92 ? 54.326 4.460 23.217 1.00 23.90 92 ASP C O 1
ATOM 4507 N N . SER C 1 93 ? 54.175 5.715 25.081 1.00 21.38 93 SER C N 1
ATOM 4508 C CA . SER C 1 93 ? 54.794 4.674 25.902 1.00 20.17 93 SER C CA 1
ATOM 4509 C C . SER C 1 93 ? 54.260 4.979 27.304 1.00 19.23 93 SER C C 1
ATOM 4510 O O . SER C 1 93 ? 53.698 6.028 27.515 1.00 19.82 93 SER C O 1
ATOM 4513 N N . PRO C 1 94 ? 54.505 4.112 28.283 1.00 18.71 94 PRO C N 1
ATOM 4514 C CA . PRO C 1 94 ? 54.037 4.321 29.647 1.00 19.74 94 PRO C CA 1
ATOM 4515 C C . PRO C 1 94 ? 54.812 5.426 30.324 1.00 20.17 94 PRO C C 1
ATOM 4516 O O . PRO C 1 94 ? 54.409 5.932 31.356 1.00 18.81 94 PRO C O 1
ATOM 4520 N N . GLU C 1 95 ? 55.947 5.805 29.758 1.00 20.38 95 GLU C N 1
ATOM 4521 C CA . GLU C 1 95 ? 56.734 6.838 30.444 1.00 19.28 95 GLU C CA 1
ATOM 4522 C C . GLU C 1 95 ? 56.242 8.267 30.367 1.00 17.66 95 GLU C C 1
ATOM 4523 O O . GLU C 1 95 ? 56.573 9.076 31.245 1.00 14.81 95 GLU C O 1
ATOM 4529 N N . VAL C 1 96 ? 55.475 8.585 29.334 1.00 16.70 96 VAL C N 1
ATOM 4530 C CA . VAL C 1 96 ? 55.048 9.958 29.181 1.00 16.73 96 VAL C CA 1
ATOM 4531 C C . VAL C 1 96 ? 53.611 10.028 28.682 1.00 17.59 96 VAL C C 1
ATOM 4532 O O . VAL C 1 96 ? 53.295 9.388 27.675 1.00 16.58 96 VAL C O 1
ATOM 4536 N N . VAL C 1 97 ? 52.818 10.814 29.357 1.00 15.57 97 VAL C N 1
ATOM 4537 C CA . VAL C 1 97 ? 51.430 11.056 28.890 1.00 19.19 97 VAL C CA 1
ATOM 4538 C C . VAL C 1 97 ? 51.389 12.490 28.380 1.00 19.91 97 VAL C C 1
ATOM 4539 O O . VAL C 1 97 ? 51.907 13.411 29.032 1.00 20.62 97 VAL C O 1
ATOM 4543 N N . LYS C 1 98 ? 50.817 12.691 27.194 1.00 18.11 98 LYS C N 1
ATOM 4544 C CA . LYS C 1 98 ? 50.717 14.039 26.658 1.00 17.79 98 LYS C CA 1
ATOM 4545 C C . LYS C 1 98 ? 49.232 14.425 26.640 1.00 19.56 98 LYS C C 1
ATOM 4546 O O . LYS C 1 98 ? 48.420 13.696 26.077 1.00 20.80 98 LYS C O 1
ATOM 4552 N N . LEU C 1 99 ? 48.904 15.540 27.285 1.00 16.05 99 LEU C N 1
ATOM 4553 C CA . LEU C 1 99 ? 47.507 15.986 27.394 1.00 17.79 99 LEU C CA 1
ATOM 4554 C C . LEU C 1 99 ? 47.291 17.260 26.611 1.00 17.39 99 LEU C C 1
ATOM 4555 O O . LEU C 1 99 ? 48.079 18.184 26.718 1.00 17.39 99 LEU C O 1
ATOM 4560 N N . THR C 1 100 ? 46.205 17.323 25.838 1.00 14.73 100 THR C N 1
ATOM 4561 C CA . THR C 1 100 ? 45.934 18.542 25.094 1.00 15.82 100 THR C CA 1
ATOM 4562 C C . THR C 1 100 ? 44.472 18.858 25.367 1.00 16.68 100 THR C C 1
ATOM 4563 O O . THR C 1 100 ? 43.668 17.963 25.339 1.00 17.32 100 THR C O 1
ATOM 4567 N N . LEU C 1 101 ? 44.154 20.124 25.623 1.00 15.39 101 LEU C N 1
ATOM 4568 C CA . LEU C 1 101 ? 42.761 20.520 25.866 1.00 15.37 101 LEU C CA 1
ATOM 4569 C C . LEU C 1 101 ? 42.236 21.201 24.602 1.00 16.86 101 LEU C C 1
ATOM 4570 O O . LEU C 1 101 ? 43.016 21.918 23.946 1.00 17.40 101 LEU C O 1
ATOM 4575 N N . SER C 1 102 ? 40.927 21.062 24.326 1.00 13.95 102 SER C N 1
ATOM 4576 C CA . SER C 1 102 ? 40.364 21.603 23.106 1.00 15.72 102 SER C CA 1
ATOM 4577 C C . SER C 1 102 ? 40.407 23.179 23.075 1.00 16.75 102 SER C C 1
ATOM 4578 O O . SER C 1 102 ? 40.365 23.752 21.957 1.00 19.78 102 SER C O 1
ATOM 4581 N N . GLY C 1 103 ? 40.600 23.811 24.219 1.00 18.24 103 GLY C N 1
ATOM 4582 C CA . GLY C 1 103 ? 40.663 25.279 24.249 1.00 18.95 103 GLY C CA 1
ATOM 4583 C C . GLY C 1 103 ? 41.975 25.856 23.686 1.00 21.89 103 GLY C C 1
ATOM 4584 O O . GLY C 1 103 ? 42.076 27.082 23.367 1.00 22.51 103 GLY C O 1
ATOM 4585 N N . ALA C 1 104 ? 42.978 24.993 23.536 1.00 19.35 104 ALA C N 1
ATOM 4586 C CA . ALA C 1 104 ? 44.297 25.393 23.010 1.00 19.41 104 ALA C CA 1
ATOM 4587 C C . ALA C 1 104 ? 44.935 24.105 22.434 1.00 18.30 104 ALA C C 1
ATOM 4588 O O . ALA C 1 104 ? 45.768 23.452 23.063 1.00 21.48 104 ALA C O 1
ATOM 4590 N N . LEU C 1 105 ? 44.563 23.763 21.206 1.00 20.76 105 LEU C N 1
ATOM 4591 C CA . LEU C 1 105 ? 45.002 22.508 20.614 1.00 22.25 105 LEU C CA 1
ATOM 4592 C C . LEU C 1 105 ? 46.498 22.500 20.306 1.00 25.55 105 LEU C C 1
ATOM 4593 O O . LEU C 1 105 ? 47.048 21.447 20.045 1.00 24.82 105 LEU C O 1
ATOM 4598 N N . ASN C 1 106 ? 47.140 23.655 20.373 1.00 26.71 106 ASN C N 1
ATOM 4599 C CA . ASN C 1 106 ? 48.585 23.667 20.110 1.00 30.63 106 ASN C CA 1
ATOM 4600 C C . ASN C 1 106 ? 49.384 23.752 21.416 1.00 31.13 106 ASN C C 1
ATOM 4601 O O . ASN C 1 106 ? 50.611 23.972 21.385 1.00 32.70 106 ASN C O 1
ATOM 4606 N N . ARG C 1 107 ? 48.727 23.559 22.564 1.00 28.11 107 ARG C N 1
ATOM 4607 C CA . ARG C 1 107 ? 49.429 23.608 23.842 1.00 28.01 107 ARG C CA 1
ATOM 4608 C C . ARG C 1 107 ? 49.396 22.216 24.468 1.00 27.51 107 ARG C C 1
ATOM 4609 O O . ARG C 1 107 ? 48.332 21.784 24.896 1.00 27.78 107 ARG C O 1
ATOM 4617 N N . VAL C 1 108 ? 50.531 21.525 24.500 1.00 23.31 108 VAL C N 1
ATOM 4618 C CA . VAL C 1 108 ? 50.559 20.186 25.102 1.00 23.54 108 VAL C CA 1
ATOM 4619 C C . VAL C 1 108 ? 51.089 20.242 26.519 1.00 23.03 108 VAL C C 1
ATOM 4620 O O . VAL C 1 108 ? 51.994 21.048 26.842 1.00 21.20 108 VAL C O 1
ATOM 4624 N N . PHE C 1 109 ? 50.543 19.398 27.377 1.00 18.68 109 PHE C N 1
ATOM 4625 C CA . PHE C 1 109 ? 51.022 19.314 28.732 1.00 20.08 109 PHE C CA 1
ATOM 4626 C C . PHE C 1 109 ? 51.679 17.942 28.814 1.00 20.08 109 PHE C C 1
ATOM 4627 O O . PHE C 1 109 ? 51.027 16.919 28.653 1.00 19.72 109 PHE C O 1
ATOM 4635 N N . ASN C 1 110 ? 52.960 17.949 29.136 1.00 18.70 110 ASN C N 1
ATOM 4636 C CA . ASN C 1 110 ? 53.772 16.749 29.221 1.00 18.83 110 ASN C CA 1
ATOM 4637 C C . ASN C 1 110 ? 53.752 16.271 30.659 1.00 18.63 110 ASN C C 1
ATOM 4638 O O . ASN C 1 110 ? 54.023 17.049 31.588 1.00 20.67 110 ASN C O 1
ATOM 4643 N N . VAL C 1 111 ? 53.343 15.033 30.867 1.00 15.07 111 VAL C N 1
ATOM 4644 C CA . VAL C 1 111 ? 53.341 14.484 32.229 1.00 16.12 111 VAL C CA 1
ATOM 4645 C C . VAL C 1 111 ? 54.253 13.231 32.245 1.00 16.86 111 VAL C C 1
ATOM 4646 O O . VAL C 1 111 ? 53.996 12.243 3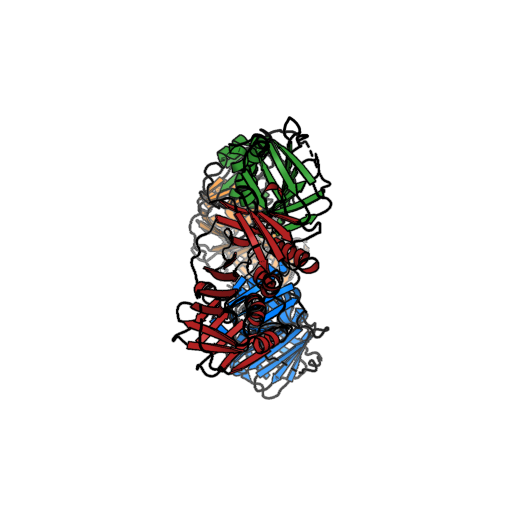1.549 1.00 16.77 111 VAL C O 1
ATOM 4650 N N . ASN C 1 112 ? 55.350 13.277 33.048 1.00 15.24 112 ASN C N 1
ATOM 4651 C CA . ASN C 1 112 ? 56.298 12.178 33.083 1.00 15.43 112 ASN C CA 1
ATOM 4652 C C . ASN C 1 112 ? 55.966 11.215 34.202 1.00 13.95 112 ASN C C 1
ATOM 4653 O O . ASN C 1 112 ? 55.776 11.629 35.323 1.00 16.63 112 ASN C O 1
ATOM 4658 N N . ASN C 1 113 ? 55.914 9.931 33.887 1.00 14.66 113 ASN C N 1
ATOM 4659 C CA . ASN C 1 113 ? 55.557 8.900 34.862 1.00 15.53 113 ASN C CA 1
ATOM 4660 C C . ASN C 1 113 ? 56.568 8.910 36.012 1.00 16.51 113 ASN C C 1
ATOM 4661 O O . ASN C 1 113 ? 57.786 8.961 35.754 1.00 17.92 113 ASN C O 1
ATOM 4666 N N . ILE C 1 114 ? 56.072 8.903 37.239 1.00 15.43 114 ILE C N 1
ATOM 4667 C CA . ILE C 1 114 ? 56.965 8.872 38.417 1.00 17.89 114 ILE C CA 1
ATOM 4668 C C . ILE C 1 114 ? 56.651 7.676 39.298 1.00 20.75 114 ILE C C 1
ATOM 4669 O O . ILE C 1 114 ? 55.541 7.168 39.311 1.00 18.47 114 ILE C O 1
ATOM 4674 N N . GLU C 1 115 ? 57.675 7.185 40.017 1.00 21.21 115 GLU C N 1
ATOM 4675 C CA . GLU C 1 115 ? 57.424 6.047 40.896 1.00 25.63 115 GLU C CA 1
ATOM 4676 C C . GLU C 1 115 ? 56.602 6.486 42.128 1.00 26.19 115 GLU C C 1
ATOM 4677 O O . GLU C 1 115 ? 56.929 7.486 42.771 1.00 24.42 115 GLU C O 1
ATOM 4683 N N . VAL C 1 116 ? 55.515 5.767 42.390 1.00 28.30 116 VAL C N 1
ATOM 4684 C CA . VAL C 1 116 ? 54.666 5.980 43.568 1.00 34.44 116 VAL C CA 1
ATOM 4685 C C . VAL C 1 116 ? 54.045 4.578 43.900 1.00 39.97 116 VAL C C 1
ATOM 4686 O O . VAL C 1 116 ? 53.409 3.972 43.022 1.00 41.09 116 VAL C O 1
ATOM 4690 N N . LEU C 1 117 ? 54.166 4.053 45.119 1.00 44.79 117 LEU C N 1
ATOM 4691 C CA . LEU C 1 117 ? 53.527 2.711 45.334 1.00 48.64 117 LEU C CA 1
ATOM 4692 C C . LEU C 1 117 ? 52.018 2.766 45.505 1.00 49.90 117 LEU C C 1
ATOM 4693 O O . LEU C 1 117 ? 51.504 3.791 45.826 1.00 49.49 117 LEU C O 1
ATOM 4698 N N . PRO C 1 118 ? 51.291 1.635 45.294 1.00 52.61 118 PRO C N 1
ATOM 4699 C CA . PRO C 1 118 ? 49.821 1.564 45.427 1.00 53.13 118 PRO C CA 1
ATOM 4700 C C . PRO C 1 118 ? 49.473 1.434 46.913 1.00 54.33 118 PRO C C 1
ATOM 4701 O O . PRO C 1 118 ? 50.397 1.530 47.738 1.00 53.33 118 PRO C O 1
ATOM 4705 N N . PRO C 1 119 ? 48.191 1.125 47.276 1.00 55.04 119 PRO C N 1
ATOM 4706 C CA . PRO C 1 119 ? 47.686 0.986 48.658 1.00 55.22 119 PRO C CA 1
ATOM 4707 C C . PRO C 1 119 ? 48.649 1.015 49.823 1.00 56.07 119 PRO C C 1
ATOM 4708 O O . PRO C 1 119 ? 48.205 1.091 50.976 1.00 56.20 119 PRO C O 1
ATOM 4712 N N . LEU C 1 126 ? 31.108 -1.934 52.488 1.00 43.47 126 LEU C N 1
ATOM 4713 C CA . LEU C 1 126 ? 30.525 -0.964 53.390 1.00 41.91 126 LEU C CA 1
ATOM 4714 C C . LEU C 1 126 ? 29.072 -1.284 53.675 1.00 40.29 126 LEU C C 1
ATOM 4715 O O . LEU C 1 126 ? 28.167 -0.958 52.896 1.00 40.01 126 LEU C O 1
ATOM 4720 N N . GLU C 1 127 ? 28.839 -1.899 54.810 1.00 36.22 127 GLU C N 1
ATOM 4721 C CA . GLU C 1 127 ? 27.491 -2.242 55.177 1.00 34.20 127 GLU C CA 1
ATOM 4722 C C . GLU C 1 127 ? 26.912 -0.959 55.760 1.00 33.48 127 GLU C C 1
ATOM 4723 O O . GLU C 1 127 ? 27.562 -0.293 56.583 1.00 35.50 127 GLU C O 1
ATOM 4729 N N . PHE C 1 128 ? 25.747 -0.568 55.260 1.00 29.35 128 PHE C N 1
ATOM 4730 C CA . PHE C 1 128 ? 25.106 0.661 55.680 1.00 29.37 128 PHE C CA 1
ATOM 4731 C C . PHE C 1 128 ? 23.708 0.423 56.222 1.00 28.18 128 PHE C C 1
ATOM 4732 O O . PHE C 1 128 ? 23.089 -0.579 55.937 1.00 28.14 128 PHE C O 1
ATOM 4740 N N . ASP C 1 129 ? 23.210 1.362 56.983 1.00 27.67 129 ASP C N 1
ATOM 4741 C CA . ASP C 1 129 ? 21.880 1.205 57.478 1.00 28.79 129 ASP C CA 1
ATOM 4742 C C . ASP C 1 129 ? 20.997 2.159 56.739 1.00 27.89 129 ASP C C 1
ATOM 4743 O O . ASP C 1 129 ? 19.778 2.014 56.747 1.00 28.15 129 ASP C O 1
ATOM 4748 N N . ILE C 1 130 ? 21.609 3.150 56.099 1.00 25.25 130 ILE C N 1
ATOM 4749 C CA . ILE C 1 130 ? 20.809 4.066 55.260 1.00 25.02 130 ILE C CA 1
ATOM 4750 C C . ILE C 1 130 ? 21.640 4.441 54.045 1.00 23.68 130 ILE C C 1
ATOM 4751 O O . ILE C 1 130 ? 22.847 4.655 54.172 1.00 21.24 130 ILE C O 1
ATOM 4756 N N . LYS C 1 131 ? 21.021 4.460 52.864 1.00 23.61 131 LYS C N 1
ATOM 4757 C CA . LYS C 1 131 ? 21.733 4.937 51.667 1.00 21.42 131 LYS C CA 1
ATOM 4758 C C . LYS C 1 131 ? 20.705 5.851 50.951 1.00 23.68 131 LYS C C 1
ATOM 4759 O O . LYS C 1 131 ? 19.730 5.375 50.373 1.00 22.49 131 LYS C O 1
ATOM 4765 N N . ALA C 1 132 ? 20.970 7.138 50.971 1.00 21.15 132 ALA C N 1
ATOM 4766 C CA . ALA C 1 132 ? 20.054 8.137 50.386 1.00 22.34 132 ALA C CA 1
ATOM 4767 C C . ALA C 1 132 ? 20.648 8.771 49.128 1.00 21.74 132 ALA C C 1
ATOM 4768 O O . ALA C 1 132 ? 21.830 9.139 49.107 1.00 23.20 132 ALA C O 1
ATOM 4770 N N . THR C 1 133 ? 19.835 8.877 48.075 1.00 21.19 133 THR C N 1
ATOM 4771 C CA . THR C 1 133 ? 20.291 9.547 46.865 1.00 20.71 133 THR C CA 1
ATOM 4772 C C . THR C 1 133 ? 19.797 10.977 47.002 1.00 22.39 133 THR C C 1
ATOM 4773 O O . THR C 1 133 ? 18.567 11.230 47.028 1.00 23.43 133 THR C O 1
ATOM 4777 N N . ILE C 1 134 ? 20.729 11.907 47.100 1.00 21.55 134 ILE C N 1
ATOM 4778 C CA . ILE C 1 134 ? 20.428 13.348 47.328 1.00 22.50 134 ILE C CA 1
ATOM 4779 C C . ILE C 1 134 ? 21.123 14.311 46.380 1.00 23.73 134 ILE C C 1
ATOM 4780 O O . ILE C 1 134 ? 22.159 13.979 45.750 1.00 19.92 134 ILE C O 1
ATOM 4785 N N . ASN C 1 135 ? 20.516 15.498 46.222 1.00 22.85 135 ASN C N 1
ATOM 4786 C CA . ASN C 1 135 ? 21.065 16.510 45.321 1.00 22.87 135 ASN C CA 1
ATOM 4787 C C . ASN C 1 135 ? 22.515 16.855 45.689 1.00 21.08 135 ASN C C 1
ATOM 4788 O O . ASN C 1 135 ? 22.786 17.267 46.801 1.00 19.93 135 ASN C O 1
ATOM 4793 N N . ALA C 1 136 ? 23.439 16.665 44.750 1.00 22.92 136 ALA C N 1
ATOM 4794 C CA . ALA C 1 136 ? 24.849 16.861 45.082 1.00 23.37 136 ALA C CA 1
ATOM 4795 C C . ALA C 1 136 ? 25.197 18.319 45.367 1.00 22.92 136 ALA C C 1
ATOM 4796 O O . ALA C 1 136 ? 25.988 18.620 46.255 1.00 22.10 136 ALA C O 1
ATOM 4798 N N . SER C 1 137 ? 24.599 19.257 44.645 1.00 24.10 137 SER C N 1
ATOM 4799 C CA . SER C 1 137 ? 24.967 20.633 44.930 1.00 24.46 137 SER C CA 1
ATOM 4800 C C . SER C 1 137 ? 24.314 21.011 46.240 1.00 23.78 137 SER C C 1
ATOM 4801 O O . SER C 1 137 ? 24.821 21.873 46.937 1.00 24.20 137 SER C O 1
ATOM 4804 N N . GLY C 1 138 ? 23.163 20.402 46.555 1.00 23.54 138 GLY C N 1
ATOM 4805 C CA . GLY C 1 138 ? 22.545 20.634 47.854 1.00 25.49 138 GLY C CA 1
ATOM 4806 C C . GLY C 1 138 ? 23.447 20.144 48.976 1.00 24.63 138 GLY C C 1
ATOM 4807 O O . GLY C 1 138 ? 23.576 20.822 50.020 1.00 22.97 138 GLY C O 1
ATOM 4808 N N . LEU C 1 139 ? 24.072 18.966 48.794 1.00 24.30 139 LEU C N 1
ATOM 4809 C CA . LEU C 1 139 ? 25.005 18.457 49.834 1.00 23.80 139 LEU C CA 1
ATOM 4810 C C . LEU C 1 139 ? 26.201 19.413 49.936 1.00 22.79 139 LEU C C 1
ATOM 4811 O O . LEU C 1 139 ? 26.677 19.729 51.026 1.00 22.20 139 LEU C O 1
ATOM 4816 N N . LYS C 1 140 ? 26.746 19.816 48.787 1.00 22.14 140 LYS C N 1
ATOM 4817 C CA . LYS C 1 140 ? 27.885 20.703 48.835 1.00 22.99 140 LYS C CA 1
ATOM 4818 C C . LYS C 1 140 ? 27.522 21.967 49.625 1.00 23.57 140 LYS C C 1
ATOM 4819 O O . LYS C 1 140 ? 28.280 22.402 50.443 1.00 23.11 140 LYS C O 1
ATOM 4825 N N . ASN C 1 141 ? 26.352 22.547 49.354 1.00 23.65 141 ASN C N 1
ATOM 4826 C CA . ASN C 1 141 ? 25.979 23.761 50.069 1.00 26.76 141 ASN C CA 1
ATOM 4827 C C . ASN C 1 141 ? 25.823 23.527 51.577 1.00 25.33 141 ASN C C 1
ATOM 4828 O O . ASN C 1 141 ? 26.315 24.336 52.385 1.00 26.19 141 ASN C O 1
ATOM 4833 N N . ALA C 1 142 ? 25.216 22.396 51.934 1.00 25.17 142 ALA C N 1
ATOM 4834 C CA . ALA C 1 142 ? 25.016 22.021 53.346 1.00 25.56 142 ALA C CA 1
ATOM 4835 C C . ALA C 1 142 ? 26.371 21.918 54.045 1.00 25.89 142 ALA C C 1
ATOM 4836 O O . ALA C 1 142 ? 26.579 22.491 55.133 1.00 28.38 142 ALA C O 1
ATOM 4838 N N . ILE C 1 143 ? 27.293 21.146 53.461 1.00 25.43 143 ILE C N 1
ATOM 4839 C CA . ILE C 1 143 ? 28.634 21.012 54.024 1.00 25.07 143 ILE C CA 1
ATOM 4840 C C . ILE C 1 143 ? 29.376 22.362 54.217 1.00 26.65 143 ILE C C 1
ATOM 4841 O O . ILE C 1 143 ? 29.981 22.665 55.278 1.00 25.43 143 ILE C O 1
ATOM 4846 N N . GLY C 1 144 ? 29.401 23.164 53.150 1.00 26.23 144 GLY C N 1
ATOM 4847 C CA . GLY C 1 144 ? 30.047 24.450 53.256 1.00 29.60 144 GLY C CA 1
ATOM 4848 C C . GLY C 1 144 ? 29.447 25.286 54.382 1.00 29.46 144 GLY C C 1
ATOM 4849 O O . GLY C 1 144 ? 30.184 25.929 55.151 1.00 30.37 144 GLY C O 1
ATOM 4850 N N . GLU C 1 145 ? 28.129 25.266 54.512 1.00 30.66 145 GLU C N 1
ATOM 4851 C CA . GLU C 1 145 ? 27.476 26.056 55.552 1.00 32.91 145 GLU C CA 1
ATOM 4852 C C . GLU C 1 145 ? 27.779 25.514 56.926 1.00 32.51 145 GLU C C 1
ATOM 4853 O O . GLU C 1 145 ? 27.989 26.285 57.872 1.00 34.02 145 GLU C O 1
ATOM 4859 N N . ILE C 1 146 ? 27.831 24.192 57.050 1.00 30.87 146 ILE C N 1
ATOM 4860 C CA . ILE C 1 146 ? 28.107 23.615 58.363 1.00 30.45 146 ILE C CA 1
ATOM 4861 C C . ILE C 1 146 ? 29.584 23.919 58.675 1.00 29.76 146 ILE C C 1
ATOM 4862 O O . ILE C 1 146 ? 29.941 24.364 59.787 1.00 31.08 146 ILE C O 1
ATOM 4867 N N . ALA C 1 147 ? 30.437 23.737 57.693 1.00 29.69 147 ALA C N 1
ATOM 4868 C CA . ALA C 1 147 ? 31.862 23.963 57.937 1.00 31.90 147 ALA C CA 1
ATOM 4869 C C . ALA C 1 147 ? 32.164 25.374 58.437 1.00 34.15 147 ALA C C 1
ATOM 4870 O O . ALA C 1 147 ? 33.065 25.547 59.227 1.00 33.19 147 ALA C O 1
ATOM 4872 N N . GLU C 1 148 ? 31.388 26.376 58.017 1.00 35.59 148 GLU C N 1
ATOM 4873 C CA . GLU C 1 148 ? 31.709 27.721 58.486 1.00 38.97 148 GLU C CA 1
ATOM 4874 C C . G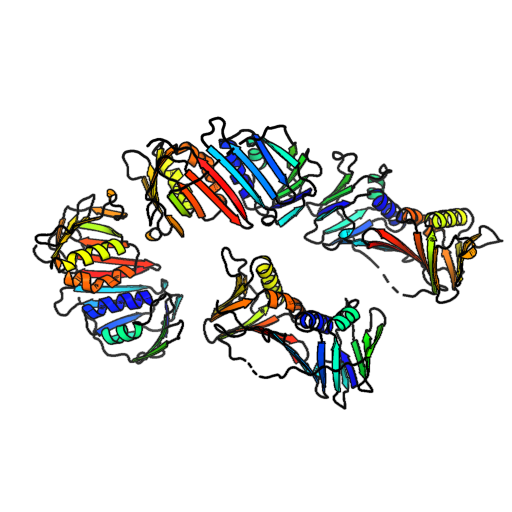LU C 1 148 ? 31.312 27.905 59.942 1.00 37.89 148 GLU C C 1
ATOM 4875 O O . GLU C 1 148 ? 31.838 28.786 60.582 1.00 39.32 148 GLU C O 1
ATOM 4881 N N . VAL C 1 149 ? 30.431 27.061 60.480 1.00 37.26 149 VAL C N 1
ATOM 4882 C CA . VAL C 1 149 ? 30.025 27.217 61.883 1.00 36.34 149 VAL C CA 1
ATOM 4883 C C . VAL C 1 149 ? 30.263 26.079 62.877 1.00 35.34 149 VAL C C 1
ATOM 4884 O O . VAL C 1 149 ? 29.832 26.177 64.042 1.00 34.38 149 VAL C O 1
ATOM 4888 N N . ALA C 1 150 ? 30.918 25.002 62.460 1.00 31.89 150 ALA C N 1
ATOM 4889 C CA . ALA C 1 150 ? 31.126 23.908 63.383 1.00 29.79 150 ALA C CA 1
ATOM 4890 C C . ALA C 1 150 ? 32.297 23.104 62.857 1.00 29.71 150 ALA C C 1
ATOM 4891 O O . ALA C 1 150 ? 32.712 23.322 61.721 1.00 30.88 150 ALA C O 1
ATOM 4893 N N . ASP C 1 151 ? 32.876 22.228 63.682 1.00 28.63 151 ASP C N 1
ATOM 4894 C CA . ASP C 1 151 ? 33.996 21.386 63.258 1.00 27.63 151 ASP C CA 1
ATOM 4895 C C . ASP C 1 151 ? 33.535 19.941 63.034 1.00 25.58 151 ASP C C 1
ATOM 4896 O O . ASP C 1 151 ? 34.261 19.125 62.487 1.00 24.04 151 ASP C O 1
ATOM 4901 N N . THR C 1 152 ? 32.293 19.677 63.400 1.00 23.13 152 THR C N 1
ATOM 4902 C CA . THR C 1 152 ? 31.696 18.389 63.268 1.00 21.02 152 THR C CA 1
ATOM 4903 C C . THR C 1 152 ? 30.364 18.384 62.566 1.00 23.14 152 THR C C 1
ATOM 4904 O O . THR C 1 152 ? 29.435 19.139 62.917 1.00 22.20 152 THR C O 1
ATOM 4908 N N . LEU C 1 153 ? 30.259 17.492 61.584 1.00 20.16 153 LEU C N 1
ATOM 4909 C CA . LEU C 1 153 ? 28.991 17.333 60.893 1.00 20.86 153 LEU C CA 1
ATOM 4910 C C . LEU C 1 153 ? 28.268 16.126 61.441 1.00 20.04 153 LEU C C 1
ATOM 4911 O O . LEU C 1 153 ? 28.801 15.005 61.461 1.00 20.45 153 LEU C O 1
ATOM 4916 N N . LEU C 1 154 ? 27.035 16.344 61.883 1.00 19.68 154 LEU C N 1
ATOM 4917 C CA . LEU C 1 154 ? 26.160 15.270 62.361 1.00 20.97 154 LEU C CA 1
ATOM 4918 C C . LEU C 1 154 ? 25.184 14.868 61.223 1.00 21.16 154 LEU C C 1
ATOM 4919 O O . LEU C 1 154 ? 24.640 15.738 60.509 1.00 21.81 154 LEU C O 1
ATOM 4924 N N . ILE C 1 155 ? 24.969 13.566 61.022 1.00 21.35 155 ILE C N 1
ATOM 4925 C CA . ILE C 1 155 ? 24.007 13.160 60.005 1.00 20.86 155 ILE C CA 1
ATOM 4926 C C . ILE C 1 155 ? 23.081 12.120 60.591 1.00 22.55 155 ILE C C 1
ATOM 4927 O O . ILE C 1 155 ? 23.514 11.252 61.389 1.00 19.47 155 ILE C O 1
ATOM 4932 N N . SER C 1 156 ? 21.784 12.252 60.318 1.00 20.85 156 SER C N 1
ATOM 4933 C CA . SER C 1 156 ? 20.886 11.246 60.774 1.00 23.34 156 SER C CA 1
ATOM 4934 C C . SER C 1 156 ? 19.900 10.910 59.659 1.00 23.58 156 SER C C 1
ATOM 4935 O O . SER C 1 156 ? 19.686 11.684 58.712 1.00 24.74 156 SER C O 1
ATOM 4938 N N . GLY C 1 157 ? 19.368 9.708 59.698 1.00 23.59 157 GLY C N 1
ATOM 4939 C CA . GLY C 1 157 ? 18.412 9.360 58.654 1.00 26.12 157 GLY C CA 1
ATOM 4940 C C . GLY C 1 157 ? 17.353 8.371 59.124 1.00 28.33 157 GLY C C 1
ATOM 4941 O O . GLY C 1 157 ? 17.530 7.662 60.131 1.00 29.72 157 GLY C O 1
ATOM 4942 N N . ASN C 1 158 ? 16.229 8.314 58.412 1.00 29.47 158 ASN C N 1
ATOM 4943 C CA . ASN C 1 158 ? 15.205 7.351 58.758 1.00 30.42 158 ASN C CA 1
ATOM 4944 C C . ASN C 1 158 ? 14.572 6.896 57.450 1.00 30.14 158 ASN C C 1
ATOM 4945 O O . ASN C 1 158 ? 15.185 7.052 56.414 1.00 29.40 158 ASN C O 1
ATOM 4950 N N . GLU C 1 159 ? 13.366 6.335 57.490 1.00 30.78 159 GLU C N 1
ATOM 4951 C CA . GLU C 1 159 ? 12.701 5.870 56.284 1.00 32.57 159 GLU C CA 1
ATOM 4952 C C . GLU C 1 159 ? 12.465 6.938 55.244 1.00 31.72 159 GLU C C 1
ATOM 4953 O O . GLU C 1 159 ? 12.435 6.638 54.056 1.00 33.39 159 GLU C O 1
ATOM 4959 N N . GLU C 1 160 ? 12.260 8.166 55.677 1.00 30.86 160 GLU C N 1
ATOM 4960 C CA . GLU C 1 160 ? 11.986 9.215 54.723 1.00 30.45 160 GLU C CA 1
ATOM 4961 C C . GLU C 1 160 ? 12.888 10.404 54.602 1.00 29.75 160 GLU C C 1
ATOM 4962 O O . GLU C 1 160 ? 12.693 11.204 53.668 1.00 28.08 160 GLU C O 1
ATOM 4968 N N . LYS C 1 161 ? 13.890 10.567 55.476 1.00 28.42 161 LYS C N 1
ATOM 4969 C CA . LYS C 1 161 ? 14.753 11.740 55.280 1.00 26.76 161 LYS C CA 1
ATOM 4970 C C . LYS C 1 161 ? 16.164 11.589 55.831 1.00 26.28 161 LYS C C 1
ATOM 4971 O O . LYS C 1 161 ? 16.426 10.688 56.623 1.00 26.85 161 LYS C O 1
ATOM 4977 N N . VAL C 1 162 ? 17.041 12.458 55.351 1.00 25.61 162 VAL C N 1
ATOM 4978 C CA . VAL C 1 162 ? 18.400 12.546 55.878 1.00 24.84 162 VAL C CA 1
ATOM 4979 C C . VAL C 1 162 ? 18.560 13.979 56.304 1.00 23.23 162 VAL C C 1
ATOM 4980 O O . VAL C 1 162 ? 18.183 14.923 55.604 1.00 25.05 162 VAL C O 1
ATOM 4984 N N . VAL C 1 163 ? 19.086 14.158 57.502 1.00 23.25 163 VAL C N 1
ATOM 4985 C CA . VAL C 1 163 ? 19.324 15.448 58.054 1.00 23.52 163 VAL C CA 1
ATOM 4986 C C . VAL C 1 163 ? 20.768 15.673 58.439 1.00 23.82 163 VAL C C 1
ATOM 4987 O O . VAL C 1 163 ? 21.374 14.817 59.098 1.00 25.42 163 VAL C O 1
ATOM 4991 N N . VAL C 1 164 ? 21.323 16.798 58.017 1.00 22.95 164 VAL C N 1
ATOM 4992 C CA . VAL C 1 164 ? 22.699 17.090 58.386 1.00 23.95 164 VAL C CA 1
ATOM 4993 C C . VAL C 1 164 ? 22.755 18.418 59.157 1.00 25.23 164 VAL C C 1
ATOM 4994 O O . VAL C 1 164 ? 22.045 19.364 58.839 1.00 26.40 164 VAL C O 1
ATOM 4998 N N . LYS C 1 165 ? 23.554 18.479 60.211 1.00 24.57 165 LYS C N 1
ATOM 4999 C CA . LYS C 1 165 ? 23.672 19.757 60.931 1.00 25.55 165 LYS C CA 1
ATOM 5000 C C . LYS C 1 165 ? 25.045 19.817 61.597 1.00 25.19 165 LYS C C 1
ATOM 5001 O O . LYS C 1 165 ? 25.741 18.813 61.654 1.00 22.96 165 LYS C O 1
ATOM 5007 N N . GLY C 1 166 ? 25.439 20.995 62.086 1.00 24.71 166 GLY C N 1
ATOM 5008 C CA . GLY C 1 166 ? 26.714 21.104 62.764 1.00 25.42 166 GLY C CA 1
ATOM 5009 C C . GLY C 1 166 ? 26.504 20.655 64.206 1.00 26.28 166 GLY C C 1
ATOM 5010 O O . GLY C 1 166 ? 25.430 20.862 64.778 1.00 26.62 166 GLY C O 1
ATOM 5011 N N . GLU C 1 167 ? 27.498 20.040 64.826 1.00 24.88 167 GLU C N 1
ATOM 5012 C CA . GLU C 1 167 ? 27.309 19.644 66.232 1.00 27.91 167 GLU C CA 1
ATOM 5013 C C . GLU C 1 167 ? 27.444 20.926 67.069 1.00 29.46 167 GLU C C 1
ATOM 5014 O O . GLU C 1 167 ? 28.280 21.783 66.778 1.00 28.78 167 GLU C O 1
ATOM 5020 N N . GLY C 1 168 ? 26.610 21.054 68.110 1.00 34.25 168 GLY C N 1
ATOM 5021 C CA . GLY C 1 168 ? 26.644 22.244 68.958 1.00 38.77 168 GLY C CA 1
ATOM 5022 C C . GLY C 1 168 ? 25.350 23.044 68.971 1.00 42.26 168 GLY C C 1
ATOM 5023 O O . GLY C 1 168 ? 24.323 22.624 68.411 1.00 42.36 168 GLY C O 1
ATOM 5024 N N . GLU C 1 169 ? 25.395 24.206 69.616 1.00 46.75 169 GLU C N 1
ATOM 5025 C CA . GLU C 1 169 ? 24.224 25.104 69.714 1.00 50.81 169 GLU C CA 1
ATOM 5026 C C . GLU C 1 169 ? 24.050 25.928 68.449 1.00 52.25 169 GLU C C 1
ATOM 5027 O O . GLU C 1 169 ? 24.976 26.635 68.030 1.00 52.27 169 GLU C O 1
ATOM 5033 N N . ASN C 1 170 ? 22.871 25.857 67.853 1.00 55.14 170 ASN C N 1
ATOM 5034 C CA . ASN C 1 170 ? 22.583 26.618 66.636 1.00 57.90 170 ASN C CA 1
ATOM 5035 C C . ASN C 1 170 ? 21.438 25.980 65.897 1.00 59.00 170 ASN C C 1
ATOM 5036 O O . ASN C 1 170 ? 20.850 24.991 66.365 1.00 59.58 170 ASN C O 1
ATOM 5041 N N . LYS C 1 171 ? 21.139 26.555 64.729 1.00 59.28 171 LYS C N 1
ATOM 5042 C CA . LYS C 1 171 ? 20.078 26.068 63.855 1.00 58.87 171 LYS C CA 1
ATOM 5043 C C . LYS C 1 171 ? 20.541 26.035 62.384 1.00 57.21 171 LYS C C 1
ATOM 5044 O O . LYS C 1 171 ? 19.880 26.606 61.501 1.00 57.60 171 LYS C O 1
ATOM 5050 N N . VAL C 1 172 ? 21.690 25.373 62.153 1.00 54.57 172 VAL C N 1
ATOM 5051 C CA . VAL C 1 172 ? 22.275 25.194 60.812 1.00 50.79 172 VAL C CA 1
ATOM 5052 C C . VAL C 1 172 ? 22.015 23.717 60.551 1.00 48.05 172 VAL C C 1
ATOM 5053 O O . VAL C 1 172 ? 22.832 22.835 60.873 1.00 47.37 172 VAL C O 1
ATOM 5057 N N . GLU C 1 173 ? 20.839 23.475 60.000 1.00 44.71 173 GLU C N 1
ATOM 5058 C CA . GLU C 1 173 ? 20.348 22.152 59.726 1.00 42.08 173 GLU C CA 1
ATOM 5059 C C . GLU C 1 173 ? 19.719 22.087 58.346 1.00 39.78 173 GLU C C 1
ATOM 5060 O O . GLU C 1 173 ? 18.956 22.997 57.933 1.00 40.50 173 GLU C O 1
ATOM 5066 N N . VAL C 1 174 ? 20.055 21.046 57.604 1.00 34.48 174 VAL C N 1
ATOM 5067 C CA . VAL C 1 174 ? 19.496 20.900 56.299 1.00 31.75 174 VAL C CA 1
ATOM 5068 C C . VAL C 1 174 ? 18.875 19.513 56.181 1.00 30.85 174 VAL C C 1
ATOM 5069 O O . VAL C 1 174 ? 19.509 18.471 56.463 1.00 27.87 174 VAL C O 1
ATOM 5073 N N . GLU C 1 175 ? 17.628 19.492 55.753 1.00 26.73 175 GLU C N 1
ATOM 5074 C CA . GLU C 1 175 ? 16.914 18.235 55.608 1.00 27.58 175 GLU C CA 1
ATOM 5075 C C . GLU C 1 175 ? 16.804 17.860 54.126 1.00 26.78 175 GLU C C 1
ATOM 5076 O O . GLU C 1 175 ? 16.463 18.706 53.291 1.00 26.27 175 GLU C O 1
ATOM 5082 N N . PHE C 1 176 ? 17.076 16.594 53.800 1.00 25.68 176 PHE C N 1
ATOM 5083 C CA . PHE C 1 176 ? 16.947 16.105 52.445 1.00 25.90 176 PHE C CA 1
ATOM 5084 C C . PHE C 1 176 ? 15.804 15.126 52.445 1.00 25.42 176 PHE C C 1
ATOM 5085 O O . PHE C 1 176 ? 15.902 14.022 53.020 1.00 24.06 176 PHE C O 1
ATOM 5093 N N . SER C 1 177 ? 14.667 15.518 51.847 1.00 25.86 177 SER C N 1
ATOM 5094 C CA . SER C 1 177 ? 13.546 14.580 51.802 1.00 26.39 177 SER C CA 1
ATOM 5095 C C . SER C 1 177 ? 12.760 14.893 50.536 1.00 28.45 177 SER C C 1
ATOM 5096 O O . SER C 1 177 ? 13.104 15.863 49.839 1.00 28.21 177 SER C O 1
ATOM 5099 N N . LYS C 1 178 ? 11.752 14.080 50.246 1.00 29.36 178 LYS C N 1
ATOM 5100 C CA . LYS C 1 178 ? 10.930 14.329 49.056 1.00 30.49 178 LYS C CA 1
ATOM 5101 C C . LYS C 1 178 ? 10.196 15.653 49.274 1.00 30.12 178 LYS C C 1
ATOM 5102 O O . LYS C 1 178 ? 10.055 16.425 48.318 1.00 29.26 178 LYS C O 1
ATOM 5108 N N . ASP C 1 179 ? 9.761 15.913 50.522 1.00 30.28 179 ASP C N 1
ATOM 5109 C CA . ASP C 1 179 ? 9.114 17.172 50.857 1.00 31.08 179 ASP C CA 1
ATOM 5110 C C . ASP C 1 179 ? 9.995 18.369 50.659 1.00 32.14 179 ASP C C 1
ATOM 5111 O O . ASP C 1 179 ? 9.498 19.463 50.352 1.00 32.00 179 ASP C O 1
ATOM 5116 N N . THR C 1 180 ? 11.317 18.211 50.815 1.00 32.20 180 THR C N 1
ATOM 5117 C CA . THR C 1 180 ? 12.236 19.335 50.622 1.00 32.81 180 THR C CA 1
ATOM 5118 C C . THR C 1 180 ? 12.694 19.401 49.129 1.00 32.86 180 THR C C 1
ATOM 5119 O O . THR C 1 180 ? 13.289 20.390 48.667 1.00 31.20 180 THR C O 1
ATOM 5123 N N . GLY C 1 181 ? 12.391 18.317 48.410 1.00 31.81 181 GLY C N 1
ATOM 5124 C CA . GLY C 1 181 ? 12.689 18.209 46.992 1.00 33.61 181 GLY C CA 1
ATOM 5125 C C . GLY C 1 181 ? 14.135 17.931 46.671 1.00 33.39 181 GLY C C 1
ATOM 5126 O O . GLY C 1 181 ? 14.534 18.025 45.502 1.00 33.86 181 GLY C O 1
ATOM 5127 N N . SER C 1 182 ? 14.915 17.553 47.689 1.00 32.12 182 SER C N 1
ATOM 5128 C CA . SER C 1 182 ? 16.354 17.306 47.480 1.00 30.32 182 SER C CA 1
ATOM 5129 C C . SER C 1 182 ? 16.761 15.837 47.624 1.00 30.67 182 SER C C 1
ATOM 5130 O O . SER C 1 182 ? 17.941 15.508 47.500 1.00 30.56 182 SER C O 1
ATOM 5133 N N . LEU C 1 183 ? 15.778 14.978 47.833 1.00 29.50 183 LEU C N 1
ATOM 5134 C CA . LEU C 1 183 ? 15.995 13.563 47.984 1.00 30.85 183 LEU C CA 1
ATOM 5135 C C . LEU C 1 183 ? 15.266 12.811 46.873 1.00 31.61 183 LEU C C 1
ATOM 5136 O O . LEU C 1 183 ? 14.031 12.954 46.702 1.00 32.36 183 LEU C O 1
ATOM 5141 N N . ALA C 1 184 ? 16.006 11.995 46.122 1.00 30.30 184 ALA C N 1
ATOM 5142 C CA . ALA C 1 184 ? 15.438 11.232 45.020 1.00 30.91 184 ALA C CA 1
ATOM 5143 C C . ALA C 1 184 ? 15.062 9.802 45.431 1.00 32.73 184 ALA C C 1
ATOM 5144 O O . ALA C 1 184 ? 14.140 9.190 44.865 1.00 32.69 184 ALA C O 1
ATOM 5146 N N . ASP C 1 185 ? 15.721 9.260 46.445 1.00 30.70 185 ASP C N 1
ATOM 5147 C CA . ASP C 1 185 ? 15.443 7.886 46.806 1.00 32.87 185 ASP C CA 1
ATOM 5148 C C . ASP C 1 185 ? 16.181 7.568 48.104 1.00 33.12 185 ASP C C 1
ATOM 5149 O O . ASP C 1 185 ? 17.144 8.239 48.449 1.00 30.49 185 ASP C O 1
ATOM 5154 N N . ILE C 1 186 ? 15.710 6.565 48.819 1.00 32.25 186 ILE C N 1
ATOM 5155 C CA . ILE C 1 186 ? 16.345 6.188 50.058 1.00 34.79 186 ILE C CA 1
ATOM 5156 C C . ILE C 1 186 ? 16.226 4.683 50.285 1.00 35.24 186 ILE C C 1
ATOM 5157 O O . ILE C 1 186 ? 15.114 4.136 50.178 1.00 36.73 186 ILE C O 1
ATOM 5162 N N . GLU C 1 187 ? 17.343 4.009 50.567 1.00 33.57 187 GLU C N 1
ATOM 5163 C CA . GLU C 1 187 ? 17.321 2.566 50.883 1.00 34.49 187 GLU C CA 1
ATOM 5164 C C . GLU C 1 187 ? 17.419 2.571 52.426 1.00 34.41 187 GLU C C 1
ATOM 5165 O O . GLU C 1 187 ? 18.419 3.052 52.996 1.00 32.18 187 GLU C O 1
ATOM 5171 N N . PHE C 1 188 ? 16.420 2.017 53.096 1.00 32.75 188 PHE C N 1
ATOM 5172 C CA . PHE C 1 188 ? 16.410 2.049 54.555 1.00 33.58 188 PHE C CA 1
ATOM 5173 C C . PHE C 1 188 ? 16.535 0.691 55.187 1.00 34.41 188 PHE C C 1
ATOM 5174 O O . PHE C 1 188 ? 15.785 -0.225 54.819 1.00 33.65 188 PHE C O 1
ATOM 5182 N N . ASN C 1 189 ? 17.479 0.569 56.132 1.00 34.09 189 ASN C N 1
ATOM 5183 C CA . ASN C 1 189 ? 17.658 -0.668 56.878 1.00 35.66 189 ASN C CA 1
ATOM 5184 C C . ASN C 1 189 ? 17.362 -0.458 58.350 1.00 35.63 189 ASN C C 1
ATOM 5185 O O . ASN C 1 189 ? 16.786 -1.332 58.997 1.00 36.55 189 ASN C O 1
ATOM 5190 N N . LYS C 1 190 ? 17.771 0.693 58.870 1.00 34.19 190 LYS C N 1
ATOM 5191 C CA . LYS C 1 190 ? 17.638 1.039 60.275 1.00 36.10 190 LYS C CA 1
ATOM 5192 C C . LYS C 1 190 ? 17.878 2.523 60.432 1.00 34.61 190 LYS C C 1
ATOM 5193 O O . LYS C 1 190 ? 18.733 3.093 59.764 1.00 33.08 190 LYS C O 1
ATOM 5199 N N . GLU C 1 191 ? 17.146 3.151 61.329 1.00 33.39 191 GLU C N 1
ATOM 5200 C CA . GLU C 1 191 ? 17.376 4.556 61.574 1.00 33.90 191 GLU C CA 1
ATOM 5201 C C . GLU C 1 191 ? 18.847 4.654 62.041 1.00 32.18 191 GLU C C 1
ATOM 5202 O O . GLU C 1 191 ? 19.342 3.734 62.692 1.00 31.55 191 GLU C O 1
ATOM 5208 N N . SER C 1 192 ? 19.556 5.731 61.680 1.00 30.51 192 SER C N 1
ATOM 5209 C CA . SER C 1 192 ? 20.974 5.879 62.087 1.00 30.19 192 SER C CA 1
ATOM 5210 C C . SER C 1 192 ? 21.384 7.312 62.279 1.00 28.13 192 SER C C 1
ATOM 5211 O O . SER C 1 192 ? 20.766 8.236 61.754 1.00 27.66 192 SER C O 1
ATOM 5214 N N . SER C 1 193 ? 22.491 7.492 62.994 1.00 26.55 193 SER C N 1
ATOM 5215 C CA . SER C 1 193 ? 23.034 8.815 63.225 1.00 27.34 193 SER C CA 1
ATOM 5216 C C . SER C 1 193 ? 24.558 8.634 63.401 1.00 26.39 193 SER C C 1
ATOM 5217 O O . SER C 1 193 ? 25.028 7.658 64.037 1.00 27.07 193 SER C O 1
ATOM 5220 N N . SER C 1 194 ? 25.323 9.534 62.809 1.00 21.61 194 SER C N 1
ATOM 5221 C CA . SER C 1 194 ? 26.756 9.395 62.909 1.00 19.96 194 SER C CA 1
ATOM 5222 C C . SER C 1 194 ? 27.358 10.791 62.871 1.00 20.14 194 SER C C 1
ATOM 5223 O O . SER C 1 194 ? 26.607 11.788 62.768 1.00 21.10 194 SER C O 1
ATOM 5226 N N . ALA C 1 195 ? 28.676 10.909 62.994 1.00 17.87 195 ALA C N 1
ATOM 5227 C CA . ALA C 1 195 ? 29.327 12.205 63.116 1.00 17.34 195 ALA C CA 1
ATOM 5228 C C . ALA C 1 195 ? 30.677 12.141 62.454 1.00 18.39 195 ALA C C 1
ATOM 5229 O O . ALA C 1 195 ? 31.391 11.116 62.602 1.00 19.29 195 ALA C O 1
ATOM 5231 N N . TYR C 1 196 ? 31.048 13.258 61.840 1.00 18.68 196 TYR C N 1
ATOM 5232 C CA . TYR C 1 196 ? 32.281 13.371 61.059 1.00 17.28 196 TYR C CA 1
ATOM 5233 C C . TYR C 1 196 ? 32.973 14.679 61.157 1.00 19.10 196 TYR C C 1
ATOM 5234 O O . TYR C 1 196 ? 32.323 15.732 61.324 1.00 19.27 196 TYR C O 1
ATOM 5243 N N . ASP C 1 197 ? 34.290 14.672 60.965 1.00 16.96 197 ASP C N 1
ATOM 5244 C CA . ASP C 1 197 ? 35.044 15.917 60.924 1.00 20.46 197 ASP C CA 1
ATOM 5245 C C . ASP C 1 197 ? 34.603 16.633 59.605 1.00 21.98 197 ASP C C 1
ATOM 5246 O O . ASP C 1 197 ? 34.817 16.091 58.480 1.00 22.70 197 ASP C O 1
ATOM 5251 N N . VAL C 1 198 ? 34.010 17.830 59.728 1.00 20.80 198 VAL C N 1
ATOM 5252 C CA . VAL C 1 198 ? 33.497 18.496 58.527 1.00 22.33 198 VAL C CA 1
ATOM 5253 C C . VAL C 1 198 ? 34.626 19.044 57.686 1.00 22.51 198 VAL C C 1
ATOM 5254 O O . VAL C 1 198 ? 34.419 19.258 56.484 1.00 23.62 198 VAL C O 1
ATOM 5258 N N . GLU C 1 199 ? 35.810 19.229 58.276 1.00 22.71 199 GLU C N 1
ATOM 5259 C CA . GLU C 1 199 ? 36.967 19.741 57.522 1.00 23.95 199 GLU C CA 1
ATOM 5260 C C . GLU C 1 199 ? 37.302 18.796 56.373 1.00 23.11 199 GLU C C 1
ATOM 5261 O O . GLU C 1 199 ? 37.628 19.273 55.237 1.00 22.75 199 GLU C O 1
ATOM 5267 N N . TYR C 1 200 ? 37.202 17.476 56.630 1.00 21.02 200 TYR C N 1
ATOM 5268 C CA . TYR C 1 200 ? 37.516 16.459 55.606 1.00 21.10 200 TYR C CA 1
ATOM 5269 C C . TYR C 1 200 ? 36.507 16.489 54.466 1.00 20.12 200 TYR C C 1
ATOM 5270 O O . TYR C 1 200 ? 36.889 16.430 53.260 1.00 19.67 200 TYR C O 1
ATOM 5279 N N . LEU C 1 201 ? 35.214 16.571 54.825 1.00 19.69 201 LEU C N 1
ATOM 5280 C CA . LEU C 1 201 ? 34.163 16.620 53.809 1.00 19.76 201 LEU C CA 1
ATOM 5281 C C . LEU C 1 201 ? 34.300 17.902 52.971 1.00 21.79 201 LEU C C 1
ATOM 5282 O O . LEU C 1 201 ? 34.170 17.916 51.713 1.00 20.35 201 LEU C O 1
ATOM 5287 N N . ASN C 1 202 ? 34.584 19.006 53.656 1.00 20.17 202 ASN C N 1
ATOM 5288 C CA . ASN C 1 202 ? 34.671 20.249 52.931 1.00 23.47 202 ASN C CA 1
ATOM 5289 C C . ASN C 1 202 ? 35.851 20.167 51.939 1.00 22.98 202 ASN C C 1
ATOM 5290 O O . ASN C 1 202 ? 35.757 20.689 50.833 1.00 22.76 202 ASN C O 1
ATOM 5295 N N . ASP C 1 203 ? 36.920 19.463 52.309 1.00 20.31 203 ASP C N 1
ATOM 5296 C CA . ASP C 1 203 ? 38.093 19.268 51.458 1.00 20.91 203 ASP C CA 1
ATOM 5297 C C . ASP C 1 203 ? 37.742 18.598 50.121 1.00 19.74 203 ASP C C 1
ATOM 5298 O O . ASP C 1 203 ? 38.414 18.872 49.136 1.00 20.68 203 ASP C O 1
ATOM 5303 N N . ILE C 1 204 ? 36.743 17.710 50.083 1.00 18.25 204 ILE C N 1
ATOM 5304 C CA . ILE C 1 204 ? 36.482 16.986 48.849 1.00 18.31 204 ILE C CA 1
ATOM 5305 C C . ILE C 1 204 ? 35.217 17.408 48.089 1.00 17.46 204 ILE C C 1
ATOM 5306 O O . ILE C 1 204 ? 34.803 16.740 47.170 1.00 19.12 204 ILE C O 1
ATOM 5311 N N . ILE C 1 205 ? 34.678 18.571 48.445 1.00 17.49 205 ILE C N 1
ATOM 5312 C CA . ILE C 1 205 ? 33.447 19.052 47.893 1.00 20.65 205 ILE C CA 1
ATOM 5313 C C . ILE C 1 205 ? 33.483 19.182 46.357 1.00 19.04 205 ILE C C 1
ATOM 5314 O O . ILE C 1 205 ? 32.420 19.195 45.715 1.00 19.15 205 ILE C O 1
ATOM 5319 N N . SER C 1 206 ? 34.666 19.243 45.765 1.00 17.97 206 SER C N 1
ATOM 5320 C CA . SER C 1 206 ? 34.738 19.322 44.305 1.00 17.06 206 SER C CA 1
ATOM 5321 C C . SER C 1 206 ? 34.139 18.072 43.655 1.00 18.22 206 SER C C 1
ATOM 5322 O O . SER C 1 206 ? 33.619 18.133 42.533 1.00 17.46 206 SER C O 1
ATOM 5325 N N . LEU C 1 207 ? 34.135 16.932 44.364 1.00 16.45 207 LEU C N 1
ATOM 5326 C CA . LEU C 1 207 ? 33.562 15.744 43.774 1.00 16.41 207 LEU C CA 1
ATOM 5327 C C . LEU C 1 207 ? 32.046 15.938 43.469 1.00 16.10 207 LEU C C 1
ATOM 5328 O O . LEU C 1 207 ? 31.521 15.212 42.637 1.00 15.18 207 LEU C O 1
ATOM 5333 N N . THR C 1 208 ? 31.370 16.844 44.193 1.00 15.62 208 THR C N 1
ATOM 5334 C CA . THR C 1 208 ? 29.931 16.964 43.951 1.00 17.31 208 THR C CA 1
ATOM 5335 C C . THR C 1 208 ? 29.656 17.499 42.538 1.00 20.26 208 THR C C 1
ATOM 5336 O O . THR C 1 208 ? 28.496 17.466 42.099 1.00 21.96 208 THR C O 1
ATOM 5340 N N . LYS C 1 209 ? 30.677 17.988 41.837 1.00 20.10 209 LYS C N 1
ATOM 5341 C CA . LYS C 1 209 ? 30.451 18.483 40.459 1.00 21.46 209 LYS C CA 1
ATOM 5342 C C . LYS C 1 209 ? 30.363 17.326 39.458 1.00 20.68 209 LYS C C 1
ATOM 5343 O O . LYS C 1 209 ? 29.979 17.515 38.301 1.00 19.69 209 LYS C O 1
ATOM 5349 N N . LEU C 1 210 ? 30.718 16.119 39.893 1.00 17.10 210 LEU C N 1
ATOM 5350 C CA . LEU C 1 210 ? 30.697 14.952 39.029 1.00 17.09 210 LEU C CA 1
ATOM 5351 C C . LEU C 1 210 ? 29.293 14.394 38.632 1.00 17.43 210 LEU C C 1
ATOM 5352 O O . LEU C 1 210 ? 29.143 13.726 37.597 1.00 18.86 210 LEU C O 1
ATOM 5357 N N . SER C 1 211 ? 28.283 14.699 39.412 1.00 19.24 211 SER C N 1
ATOM 5358 C CA . SER C 1 211 ? 26.985 14.125 39.087 1.00 21.42 211 SER C CA 1
ATOM 5359 C C . SER C 1 211 ? 25.887 14.983 39.757 1.00 22.60 211 SER C C 1
ATOM 5360 O O . SER C 1 211 ? 26.150 15.677 40.719 1.00 21.79 211 SER C O 1
ATOM 5363 N N . ASP C 1 212 ? 24.663 14.936 39.217 1.00 21.74 212 ASP C N 1
ATOM 5364 C CA . ASP C 1 212 ? 23.554 15.718 39.781 1.00 23.95 212 ASP C CA 1
ATOM 5365 C C . ASP C 1 212 ? 23.189 15.278 41.206 1.00 21.14 212 ASP C C 1
ATOM 5366 O O . ASP C 1 212 ? 22.800 16.068 42.049 1.00 22.17 212 ASP C O 1
ATOM 5371 N N . TYR C 1 213 ? 23.226 13.976 41.414 1.00 21.24 213 TYR C N 1
ATOM 5372 C CA . TYR C 1 213 ? 22.954 13.388 42.713 1.00 21.35 213 TYR C CA 1
ATOM 5373 C C . TYR C 1 213 ? 24.140 12.589 43.275 1.00 19.87 213 TYR C C 1
ATOM 5374 O O . TYR C 1 213 ? 24.960 12.060 42.518 1.00 21.68 213 TYR C O 1
ATOM 5383 N N . VAL C 1 214 ? 24.137 12.434 44.590 1.00 18.03 214 VAL C N 1
ATOM 5384 C CA . VAL C 1 214 ? 25.219 11.636 45.287 1.00 18.25 214 VAL C CA 1
ATOM 5385 C C . VAL C 1 214 ? 24.501 10.632 46.171 1.00 19.26 214 VAL C C 1
ATOM 5386 O O . VAL C 1 214 ? 23.424 10.950 46.743 1.00 19.63 214 VAL C O 1
ATOM 5390 N N . LYS C 1 215 ? 25.031 9.402 46.270 1.00 16.51 215 LYS C N 1
ATOM 5391 C CA . LYS C 1 215 ? 24.400 8.422 47.154 1.00 17.94 215 LYS C CA 1
ATOM 5392 C C . LYS C 1 215 ? 25.210 8.507 48.444 1.00 17.30 215 LYS C C 1
ATOM 5393 O O . LYS C 1 215 ? 26.417 8.337 48.414 1.00 17.01 215 LYS C O 1
ATOM 5399 N N . VAL C 1 216 ? 24.556 8.840 49.544 1.00 16.35 216 VAL C N 1
ATOM 5400 C CA . VAL C 1 216 ? 25.172 8.993 50.869 1.00 18.04 216 VAL C CA 1
ATOM 5401 C C . VAL C 1 216 ? 24.773 7.803 51.720 1.00 18.33 216 VAL C C 1
ATOM 5402 O O . VAL C 1 216 ? 23.584 7.595 51.999 1.00 18.50 216 VAL C O 1
ATOM 5406 N N . ALA C 1 217 ? 25.750 6.988 52.142 1.00 15.80 217 ALA C N 1
ATOM 5407 C CA . ALA C 1 217 ? 25.405 5.833 52.926 1.00 17.79 217 ALA C CA 1
ATOM 5408 C C . ALA C 1 217 ? 26.150 5.897 54.259 1.00 18.87 217 ALA C C 1
ATOM 5409 O O . ALA C 1 217 ? 27.307 6.333 54.330 1.00 15.43 217 ALA C O 1
ATOM 5411 N N . PHE C 1 218 ? 25.496 5.394 55.292 1.00 17.85 218 PHE C N 1
ATOM 5412 C CA . PHE C 1 218 ? 26.149 5.435 56.606 1.00 19.13 218 PHE C CA 1
ATOM 5413 C C . PHE C 1 218 ? 25.393 4.549 57.548 1.00 19.23 218 PHE C C 1
ATOM 5414 O O . PHE C 1 218 ? 24.402 3.924 57.161 1.00 19.45 218 PHE C O 1
ATOM 5422 N N . ALA C 1 219 ? 25.897 4.489 58.769 1.00 17.68 219 ALA C N 1
ATOM 5423 C CA . ALA C 1 219 ? 25.292 3.693 59.843 1.00 20.20 219 ALA C CA 1
ATOM 5424 C C . ALA C 1 219 ? 25.820 4.259 61.181 1.00 22.11 219 ALA C C 1
ATOM 5425 O O . ALA C 1 219 ? 26.755 5.018 61.189 1.00 20.81 219 ALA C O 1
ATOM 5427 N N . ASP C 1 220 ? 25.219 3.865 62.313 1.00 21.63 220 ASP C N 1
ATOM 5428 C CA . ASP C 1 220 ? 25.662 4.367 63.613 1.00 23.99 220 ASP C CA 1
ATOM 5429 C C . ASP C 1 220 ? 27.165 4.155 63.795 1.00 22.93 220 ASP C C 1
ATOM 5430 O O . ASP C 1 220 ? 27.609 3.032 63.664 1.00 24.67 220 ASP C O 1
ATOM 5435 N N . GLN C 1 221 ? 27.919 5.215 64.076 1.00 23.26 221 GLN C N 1
ATOM 5436 C CA . GLN C 1 221 ? 29.378 5.130 64.335 1.00 25.44 221 GLN C CA 1
ATOM 5437 C C . GLN C 1 221 ? 30.210 4.388 63.289 1.00 24.51 221 GLN C C 1
ATOM 5438 O O . GLN C 1 221 ? 31.205 3.693 63.580 1.00 24.66 221 GLN C O 1
ATOM 5444 N N . LYS C 1 222 ? 29.790 4.522 62.031 1.00 22.07 222 LYS C N 1
ATOM 5445 C CA . LYS C 1 222 ? 30.497 3.871 60.946 1.00 22.26 222 LYS C CA 1
ATOM 5446 C C . LYS C 1 222 ? 30.864 4.946 59.947 1.00 20.78 222 LYS C C 1
ATOM 5447 O O . LYS C 1 222 ? 30.345 6.052 60.021 1.00 21.35 222 LYS C O 1
ATOM 5453 N N . PRO C 1 223 ? 31.786 4.627 59.028 1.00 20.51 223 PRO C N 1
ATOM 5454 C CA . PRO C 1 223 ? 32.218 5.595 57.986 1.00 19.55 223 PRO C CA 1
ATOM 5455 C C . PRO C 1 223 ? 31.022 6.055 57.131 1.00 19.14 223 PRO C C 1
ATOM 5456 O O . PRO C 1 223 ? 29.999 5.338 56.984 1.00 22.74 223 PRO C O 1
ATOM 5460 N N . MET C 1 224 ? 31.200 7.227 56.562 1.00 17.12 224 MET C N 1
ATOM 5461 C CA . MET C 1 224 ? 30.222 7.767 55.614 1.00 16.90 224 MET C CA 1
ATOM 5462 C C . MET C 1 224 ? 30.809 7.414 54.222 1.00 16.14 224 MET C C 1
ATOM 5463 O O . MET C 1 224 ? 32.009 7.587 54.013 1.00 16.61 224 MET C O 1
ATOM 5468 N N . GLN C 1 225 ? 29.966 6.967 53.285 1.00 14.19 225 GLN C N 1
ATOM 5469 C CA . GLN C 1 225 ? 30.401 6.695 51.929 1.00 13.95 225 GLN C CA 1
ATOM 5470 C C . GLN C 1 225 ? 29.622 7.631 50.983 1.00 16.31 225 GLN C C 1
ATOM 5471 O O . GLN C 1 225 ? 28.417 7.732 51.147 1.00 16.86 225 GLN C O 1
ATOM 5477 N N . LEU C 1 226 ? 30.319 8.314 50.098 1.00 14.87 226 LEU C N 1
ATOM 5478 C CA . LEU C 1 226 ? 29.661 9.136 49.099 1.00 16.55 226 LEU C CA 1
ATOM 5479 C C . LEU C 1 226 ? 29.969 8.491 47.766 1.00 16.60 226 LEU C C 1
ATOM 5480 O O . LEU C 1 226 ? 31.130 8.312 47.448 1.00 17.14 226 LEU C O 1
ATOM 5485 N N . GLU C 1 227 ? 28.952 8.182 46.973 1.00 16.29 227 GLU C N 1
ATOM 5486 C CA . GLU C 1 227 ? 29.180 7.594 45.641 1.00 15.46 227 GLU C CA 1
ATOM 5487 C C . GLU C 1 227 ? 28.649 8.541 44.593 1.00 17.89 227 GLU C C 1
ATOM 5488 O O . GLU C 1 227 ? 27.460 8.950 44.664 1.00 17.93 227 GLU C O 1
ATOM 5494 N N . PHE C 1 228 ? 29.502 8.905 43.642 1.00 15.55 228 PHE C N 1
ATOM 5495 C CA . PHE C 1 228 ? 29.106 9.819 42.530 1.00 17.51 228 PHE C CA 1
ATOM 5496 C C . PHE C 1 228 ? 29.036 8.948 41.307 1.00 18.96 228 PHE C C 1
ATOM 5497 O O . PHE C 1 228 ? 30.060 8.468 40.835 1.00 17.00 228 PHE C O 1
ATOM 5505 N N . ASN C 1 229 ? 27.824 8.712 40.758 1.00 19.12 229 ASN C N 1
ATOM 5506 C CA . ASN C 1 229 ? 27.699 7.851 39.563 1.00 21.19 229 ASN C CA 1
ATOM 5507 C C . ASN C 1 229 ? 27.606 8.760 38.366 1.00 22.59 229 ASN C C 1
ATOM 5508 O O . ASN C 1 229 ? 26.736 9.622 38.298 1.00 22.59 229 ASN C O 1
ATOM 5513 N N . MET C 1 230 ? 28.520 8.569 37.448 1.00 23.58 230 MET C N 1
ATOM 5514 C CA . MET C 1 230 ? 28.616 9.397 36.260 1.00 27.27 230 MET C CA 1
ATOM 5515 C C . MET C 1 230 ? 28.092 8.687 35.004 1.00 29.27 230 MET C C 1
ATOM 5516 O O . MET C 1 230 ? 27.966 7.463 34.969 1.00 27.09 230 MET C O 1
ATOM 5521 N N . GLU C 1 231 ? 27.821 9.445 33.940 1.00 33.89 231 GLU C N 1
ATOM 5522 C CA . GLU C 1 231 ? 27.382 8.817 32.677 1.00 37.18 231 GLU C CA 1
ATOM 5523 C C . GLU C 1 231 ? 28.434 7.823 32.157 1.00 37.67 231 GLU C C 1
ATOM 5524 O O . GLU C 1 231 ? 29.620 8.048 32.350 1.00 40.89 231 GLU C O 1
ATOM 5530 N N . GLY C 1 232 ? 28.025 6.726 31.524 1.00 36.47 232 GLY C N 1
ATOM 5531 C CA . GLY C 1 232 ? 28.956 5.748 30.967 1.00 33.82 232 GLY C CA 1
ATOM 5532 C C . GLY C 1 232 ? 29.414 4.715 31.958 1.00 33.85 232 GLY C C 1
ATOM 5533 O O . GLY C 1 232 ? 30.243 3.831 31.658 1.00 34.26 232 GLY C O 1
ATOM 5534 N N . GLY C 1 233 ? 28.900 4.836 33.188 1.00 31.60 233 GLY C N 1
ATOM 5535 C CA . GLY C 1 233 ? 29.253 3.884 34.206 1.00 28.25 233 GLY C CA 1
ATOM 5536 C C . GLY C 1 233 ? 30.355 4.387 35.137 1.00 26.23 233 GLY C C 1
ATOM 5537 O O . GLY C 1 233 ? 30.740 3.588 36.001 1.00 27.65 233 GLY C O 1
ATOM 5538 N N . GLY C 1 234 ? 30.845 5.633 34.968 1.00 21.05 234 GLY C N 1
ATOM 5539 C CA . GLY C 1 234 ? 31.907 6.136 35.851 1.00 21.83 234 GLY C CA 1
ATOM 5540 C C . GLY C 1 234 ? 31.444 6.150 37.309 1.00 20.28 234 GLY C C 1
ATOM 5541 O O . GLY C 1 234 ? 30.252 6.436 37.618 1.00 19.08 234 GLY C O 1
ATOM 5542 N N . LYS C 1 235 ? 32.367 5.882 38.244 1.00 16.68 235 LYS C N 1
ATOM 5543 C CA . LYS C 1 235 ? 31.929 5.900 39.656 1.00 16.77 235 LYS C CA 1
ATOM 5544 C C . LYS C 1 235 ? 33.104 6.386 40.514 1.00 16.48 235 LYS C C 1
ATOM 5545 O O . LYS C 1 235 ? 34.185 5.870 40.381 1.00 16.08 235 LYS C O 1
ATOM 5551 N N . VAL C 1 236 ? 32.848 7.426 41.321 1.00 14.72 236 VAL C N 1
ATOM 5552 C CA . VAL C 1 236 ? 33.879 7.918 42.240 1.00 15.26 236 VAL C CA 1
ATOM 5553 C C . VAL C 1 236 ? 33.282 7.696 43.636 1.00 15.00 236 VAL C C 1
ATOM 5554 O O . VAL C 1 236 ? 32.120 8.074 43.932 1.00 15.90 236 VAL C O 1
ATOM 5558 N N . THR C 1 237 ? 34.037 7.048 44.497 1.00 14.76 237 THR C N 1
ATOM 5559 C CA . THR C 1 237 ? 33.572 6.755 45.859 1.00 16.41 237 THR C CA 1
ATOM 5560 C C . THR C 1 237 ? 34.545 7.413 46.872 1.00 14.98 237 THR C C 1
ATOM 5561 O O . THR C 1 237 ? 35.764 7.291 46.750 1.00 15.68 237 THR C O 1
ATOM 5565 N N . TYR C 1 238 ? 33.980 8.075 47.876 1.00 13.84 238 TYR C N 1
ATOM 5566 C CA . TYR C 1 238 ? 34.750 8.709 48.940 1.00 13.36 238 TYR C CA 1
ATOM 5567 C C . TYR C 1 238 ? 34.276 8.077 50.235 1.00 14.13 238 TYR C C 1
ATOM 5568 O O . TYR C 1 238 ? 33.065 7.827 50.433 1.00 15.16 238 TYR C O 1
ATOM 5577 N N . LEU C 1 239 ? 35.220 7.776 51.131 1.00 12.33 239 LEU C N 1
ATOM 5578 C CA . LEU C 1 239 ? 34.881 7.151 52.418 1.00 15.32 239 LEU C CA 1
ATOM 5579 C C . LEU C 1 239 ? 35.628 7.946 53.505 1.00 14.07 239 LEU C C 1
ATOM 5580 O O . LEU C 1 239 ? 36.799 8.286 53.306 1.00 14.01 239 LEU C O 1
ATOM 5585 N N . LEU C 1 240 ? 34.902 8.243 54.602 1.00 14.37 240 LEU C N 1
ATOM 5586 C CA . LEU C 1 240 ? 35.403 9.036 55.740 1.00 15.28 240 LEU C CA 1
ATOM 5587 C C . LEU C 1 240 ? 35.084 8.351 57.065 1.00 15.09 240 LEU C C 1
ATOM 5588 O O . LEU C 1 240 ? 33.918 8.034 57.347 1.00 15.07 240 LEU C O 1
ATOM 5593 N N . ALA C 1 241 ? 36.144 8.139 57.844 1.00 13.59 241 ALA C N 1
ATOM 5594 C CA . ALA C 1 241 ? 36.029 7.484 59.152 1.00 16.47 241 ALA C CA 1
ATOM 5595 C C . ALA C 1 241 ? 35.199 8.415 60.065 1.00 14.89 241 ALA C C 1
ATOM 5596 O O . ALA C 1 241 ? 35.265 9.611 59.961 1.00 15.23 241 ALA C O 1
ATOM 5598 N N . PRO C 1 242 ? 34.498 7.828 61.019 1.00 16.64 242 PRO C N 1
ATOM 5599 C CA . PRO C 1 242 ? 33.654 8.624 61.934 1.00 17.01 242 PRO C CA 1
ATOM 5600 C C . PRO C 1 242 ? 34.237 9.047 63.243 1.00 17.88 242 PRO C C 1
ATOM 5601 O O . PRO C 1 242 ? 35.141 8.414 63.698 1.00 17.37 242 PRO C O 1
ATOM 5605 N N . LYS C 1 243 ? 33.593 10.026 63.830 1.00 18.20 243 LYS C N 1
ATOM 5606 C CA . LYS C 1 243 ? 33.860 10.387 65.238 1.00 18.57 243 LYS C CA 1
ATOM 5607 C C . LYS C 1 243 ? 32.901 9.452 66.050 1.00 19.07 243 LYS C C 1
ATOM 5608 O O . LYS C 1 243 ? 32.037 8.759 65.505 1.00 17.71 243 LYS C O 1
ATOM 5614 N N . LEU C 1 244 ? 33.029 9.469 67.379 1.00 18.66 244 LEU C N 1
ATOM 5615 C CA . LEU C 1 244 ? 32.094 8.715 68.205 1.00 19.31 244 LEU C CA 1
ATOM 5616 C C . LEU C 1 244 ? 30.766 9.481 68.279 1.00 20.43 244 LEU C C 1
ATOM 5617 O O . LEU C 1 244 ? 29.678 8.853 68.378 1.00 23.16 244 LEU C O 1
ATOM 5622 N N . SER C 1 245 ? 30.862 10.798 68.247 1.00 21.27 245 SER C N 1
ATOM 5623 C CA . SER C 1 245 ? 29.698 11.688 68.405 1.00 24.07 245 SER C CA 1
ATOM 5624 C C . SER C 1 245 ? 29.931 13.182 68.227 1.00 25.44 245 SER C C 1
ATOM 5625 O O . SER C 1 245 ? 28.898 13.894 68.199 1.00 27.50 245 SER C O 1
ATOM 5629 N N . ALA D 1 1 ? -12.530 29.134 24.909 1.00 22.40 1 ALA D N 1
ATOM 5630 C CA . ALA D 1 1 ? -11.454 29.027 25.935 1.00 23.27 1 ALA D CA 1
ATOM 5631 C C . ALA D 1 1 ? -10.971 27.571 26.062 1.00 21.90 1 ALA D C 1
ATOM 5632 O O . ALA D 1 1 ? -11.738 26.635 25.908 1.00 20.73 1 ALA D O 1
ATOM 5634 N N . HIS D 1 2 ? -9.669 27.439 26.292 1.00 21.48 2 HIS D N 1
ATOM 5635 C CA . HIS D 1 2 ? -8.982 26.153 26.363 1.00 20.93 2 HIS D CA 1
ATOM 5636 C C . HIS D 1 2 ? -7.959 26.304 27.444 1.00 19.81 2 HIS D C 1
ATOM 5637 O O . HIS D 1 2 ? -7.115 27.190 27.395 1.00 19.33 2 HIS D O 1
ATOM 5644 N N . ILE D 1 3 ? -8.078 25.451 28.465 1.00 18.03 3 ILE D N 1
ATOM 5645 C CA . ILE D 1 3 ? -7.219 25.471 29.606 1.00 18.46 3 ILE D CA 1
ATOM 5646 C C . ILE D 1 3 ? -6.713 24.045 29.856 1.00 18.62 3 ILE D C 1
ATOM 5647 O O . ILE D 1 3 ? -7.480 23.082 29.785 1.00 18.46 3 ILE D O 1
ATOM 5652 N N . VAL D 1 4 ? -5.402 23.906 30.080 1.00 17.75 4 VAL D N 1
ATOM 5653 C CA . VAL D 1 4 ? -4.875 22.541 30.384 1.00 17.59 4 VAL D CA 1
ATOM 5654 C C . VAL D 1 4 ? -4.080 22.627 31.681 1.00 17.29 4 VAL D C 1
ATOM 5655 O O . VAL D 1 4 ? -3.197 23.471 31.794 1.00 18.64 4 VAL D O 1
ATOM 5659 N N . TYR D 1 5 ? -4.373 21.766 32.646 1.00 16.99 5 TYR D N 1
ATOM 5660 C CA . TYR D 1 5 ? -3.656 21.752 33.900 1.00 18.36 5 TYR D CA 1
ATOM 5661 C C . TYR D 1 5 ? -2.991 20.389 33.981 1.00 19.72 5 TYR D C 1
ATOM 5662 O O . TYR D 1 5 ? -3.592 19.431 33.600 1.00 19.14 5 TYR D O 1
ATOM 5671 N N . ASP D 1 6 ? -1.785 20.297 34.551 1.00 19.09 6 ASP D N 1
ATOM 5672 C CA . ASP D 1 6 ? -1.045 19.057 34.492 1.00 20.18 6 ASP D CA 1
ATOM 5673 C C . ASP D 1 6 ? -1.377 17.967 35.458 1.00 20.01 6 ASP D C 1
ATOM 5674 O O . ASP D 1 6 ? -0.963 16.814 35.266 1.00 21.17 6 ASP D O 1
ATOM 5679 N N . ASP D 1 7 ? -2.153 18.299 36.487 1.00 20.25 7 ASP D N 1
ATOM 5680 C CA . ASP D 1 7 ? -2.422 17.314 37.510 1.00 20.46 7 ASP D CA 1
ATOM 5681 C C . ASP D 1 7 ? -3.849 17.334 38.031 1.00 18.85 7 ASP D C 1
ATOM 5682 O O . ASP D 1 7 ? -4.156 18.058 38.950 1.00 18.53 7 ASP D O 1
ATOM 5687 N N . VAL D 1 8 ? -4.709 16.536 37.422 1.00 17.34 8 VAL D N 1
ATOM 5688 C CA . VAL D 1 8 ? -6.115 16.458 37.835 1.00 18.68 8 VAL D CA 1
ATOM 5689 C C . VAL D 1 8 ? -6.327 16.207 39.328 1.00 18.37 8 VAL D C 1
ATOM 5690 O O . VAL D 1 8 ? -7.366 16.591 39.908 1.00 17.16 8 VAL D O 1
ATOM 5694 N N . ARG D 1 9 ? -5.346 15.573 39.979 1.00 16.69 9 ARG D N 1
ATOM 5695 C CA . ARG D 1 9 ? -5.487 15.260 41.411 1.00 17.59 9 ARG D CA 1
ATOM 5696 C C . ARG D 1 9 ? -5.660 16.507 42.243 1.00 15.88 9 ARG D C 1
ATOM 5697 O O . ARG D 1 9 ? -6.308 16.425 43.275 1.00 17.11 9 ARG D O 1
ATOM 5705 N N . ASP D 1 10 ? -5.049 17.622 41.843 1.00 16.21 10 ASP D N 1
ATOM 5706 C CA . ASP D 1 10 ? -5.196 18.844 42.650 1.00 16.87 10 ASP D CA 1
ATOM 5707 C C . ASP D 1 10 ? -6.663 19.329 42.562 1.00 16.61 10 ASP D C 1
ATOM 5708 O O . ASP D 1 10 ? -7.223 19.772 43.575 1.00 15.33 10 ASP D O 1
ATOM 5713 N N . LEU D 1 11 ? -7.266 19.294 41.356 1.00 16.59 11 LEU D N 1
ATOM 5714 C CA . LEU D 1 11 ? -8.660 19.724 41.249 1.00 16.37 11 LEU D CA 1
ATOM 5715 C C . LEU D 1 11 ? -9.562 18.826 42.066 1.00 15.79 11 LEU D C 1
ATOM 5716 O O . LEU D 1 11 ? -10.513 19.257 42.736 1.00 15.96 11 LEU D O 1
ATOM 5721 N N . LYS D 1 12 ? -9.264 17.547 42.029 1.00 15.23 12 LYS D N 1
ATOM 5722 C CA . LYS D 1 12 ? -10.037 16.556 42.789 1.00 16.50 12 LYS D CA 1
ATOM 5723 C C . LYS D 1 12 ? -9.929 16.882 44.304 1.00 16.38 12 LYS D C 1
ATOM 5724 O O . LYS D 1 12 ? -10.935 16.909 45.021 1.00 15.95 12 LYS D O 1
ATOM 5730 N N . ALA D 1 13 ? -8.724 17.185 44.787 1.00 15.17 13 ALA D N 1
ATOM 5731 C CA . ALA D 1 13 ? -8.512 17.478 46.222 1.00 16.44 13 ALA D CA 1
ATOM 5732 C C . ALA D 1 13 ? -9.292 18.756 46.624 1.00 14.83 13 ALA D C 1
ATOM 5733 O O . ALA D 1 13 ? -9.893 18.797 47.706 1.00 15.11 13 ALA D O 1
ATOM 5735 N N . ILE D 1 14 ? -9.315 19.741 45.720 1.00 13.56 14 ILE D N 1
ATOM 5736 C CA . ILE D 1 14 ? -10.033 20.960 45.979 1.00 15.10 14 ILE D CA 1
ATOM 5737 C C . ILE D 1 14 ? -11.538 20.689 46.082 1.00 15.62 14 ILE D C 1
ATOM 5738 O O . ILE D 1 14 ? -12.198 21.165 47.021 1.00 14.93 14 ILE D O 1
ATOM 5743 N N . ILE D 1 15 ? -12.073 19.930 45.137 1.00 15.90 15 ILE D N 1
ATOM 5744 C CA . ILE D 1 15 ? -13.530 19.714 45.130 1.00 15.95 15 ILE D CA 1
ATOM 5745 C C . ILE D 1 15 ? -13.980 18.845 46.289 1.00 17.28 15 ILE D C 1
ATOM 5746 O O . ILE D 1 15 ? -15.073 19.074 46.856 1.00 15.70 15 ILE D O 1
ATOM 5751 N N . GLN D 1 16 ? -13.144 17.876 46.670 1.00 15.67 16 GLN D N 1
ATOM 5752 C CA . GLN D 1 16 ? -13.480 17.040 47.843 1.00 16.10 16 GLN D CA 1
ATOM 5753 C C . GLN D 1 16 ? -13.662 17.914 49.109 1.00 17.05 16 GLN D C 1
ATOM 5754 O O . GLN D 1 16 ? -14.459 17.592 49.979 1.00 15.37 16 GLN D O 1
ATOM 5760 N N . ALA D 1 17 ? -12.881 18.984 49.238 1.00 15.73 17 ALA D N 1
ATOM 5761 C CA . ALA D 1 17 ? -13.058 19.838 50.379 1.00 16.31 17 ALA D CA 1
ATOM 5762 C C . ALA D 1 17 ? -14.281 20.755 50.182 1.00 15.10 17 ALA D C 1
ATOM 5763 O O . ALA D 1 17 ? -15.048 20.971 51.112 1.00 14.66 17 ALA D O 1
ATOM 5765 N N . LEU D 1 18 ? -14.404 21.316 48.993 1.00 14.50 18 LEU D N 1
ATOM 5766 C CA . LEU D 1 18 ? -15.492 22.283 48.739 1.00 15.76 18 LEU D CA 1
ATOM 5767 C C . LEU D 1 18 ? -16.831 21.632 49.024 1.00 17.52 18 LEU D C 1
ATOM 5768 O O . LEU D 1 18 ? -17.710 22.297 49.572 1.00 17.22 18 LEU D O 1
ATOM 5773 N N . LEU D 1 19 ? -17.000 20.364 48.638 1.00 16.13 19 LEU D N 1
ATOM 5774 C CA . LEU D 1 19 ? -18.330 19.761 48.813 1.00 18.74 19 LEU D CA 1
ATOM 5775 C C . LEU D 1 19 ? -18.774 19.642 50.245 1.00 17.84 19 LEU D C 1
ATOM 5776 O O . LEU D 1 19 ? -19.965 19.543 50.519 1.00 19.01 19 LEU D O 1
ATOM 5781 N N . LYS D 1 20 ? -17.821 19.737 51.175 1.00 18.27 20 LYS D N 1
ATOM 5782 C CA . LYS D 1 20 ? -18.136 19.636 52.599 1.00 18.89 20 LYS D CA 1
ATOM 5783 C C . LYS D 1 20 ? -18.643 20.950 53.134 1.00 18.96 20 LYS D C 1
ATOM 5784 O O . LYS D 1 20 ? -19.213 20.968 54.235 1.00 21.00 20 LYS D O 1
ATOM 5790 N N . LEU D 1 21 ? -18.397 22.035 52.408 1.00 17.66 21 LEU D N 1
ATOM 5791 C CA . LEU D 1 21 ? -18.843 23.374 52.799 1.00 19.24 21 LEU D CA 1
ATOM 5792 C C . LEU D 1 21 ? -20.065 23.847 52.114 1.00 19.39 21 LEU D C 1
ATOM 5793 O O . LEU D 1 21 ? -20.961 24.476 52.732 1.00 19.07 21 LEU D O 1
ATOM 5798 N N . VAL D 1 22 ? -20.141 23.554 50.809 1.00 18.40 22 VAL D N 1
ATOM 5799 C CA . VAL D 1 22 ? -21.265 24.075 50.040 1.00 18.87 22 VAL D CA 1
ATOM 5800 C C . VAL D 1 22 ? -21.735 23.081 48.963 1.00 18.26 22 VAL D C 1
ATOM 5801 O O . VAL D 1 22 ? -20.958 22.312 48.467 1.00 16.41 22 VAL D O 1
ATOM 5805 N N . ASP D 1 23 ? -23.026 23.120 48.644 1.00 17.63 23 ASP D N 1
ATOM 5806 C CA . ASP D 1 23 ? -23.494 22.207 47.574 1.00 18.13 23 ASP D CA 1
ATOM 5807 C C . ASP D 1 23 ? -23.157 22.732 46.168 1.00 17.58 23 ASP D C 1
ATOM 5808 O O . ASP D 1 23 ? -23.140 21.962 45.214 1.00 16.66 23 ASP D O 1
ATOM 5813 N N . GLU D 1 24 ? -23.013 24.049 46.007 1.00 16.75 24 GLU D N 1
ATOM 5814 C CA . GLU D 1 24 ? -22.741 24.631 44.695 1.00 15.87 24 GLU D CA 1
ATOM 5815 C C . GLU D 1 24 ? -21.642 25.692 44.899 1.00 14.78 24 GLU D C 1
ATOM 5816 O O . GLU D 1 24 ? -21.576 26.285 45.976 1.00 16.30 24 GLU D O 1
ATOM 5822 N N . ALA D 1 25 ? -20.852 25.931 43.860 1.00 15.93 25 ALA D N 1
ATOM 5823 C CA . ALA D 1 25 ? -19.757 26.931 43.896 1.00 15.64 25 ALA D CA 1
ATOM 5824 C C . ALA D 1 25 ? -19.504 27.473 42.529 1.00 18.25 25 ALA D C 1
ATOM 5825 O O . ALA D 1 25 ? -20.072 26.987 41.539 1.00 16.56 25 ALA D O 1
ATOM 5827 N N . LEU D 1 26 ? -18.653 28.495 42.468 1.00 16.98 26 LEU D N 1
ATOM 5828 C CA . LEU D 1 26 ? -18.451 29.169 41.208 1.00 17.73 26 LEU D CA 1
ATOM 5829 C C . LEU D 1 26 ? -17.018 29.466 40.947 1.00 16.91 26 LEU D C 1
ATOM 5830 O O . LEU D 1 26 ? -16.344 30.079 41.817 1.00 17.15 26 LEU D O 1
ATOM 5835 N N . PHE D 1 27 ? -16.532 28.989 39.778 1.00 14.89 27 PHE D N 1
ATOM 5836 C CA . PHE D 1 27 ? -15.201 29.337 39.339 1.00 18.29 27 PHE D CA 1
ATOM 5837 C C . PHE D 1 27 ? -15.344 30.654 38.494 1.00 17.55 27 PHE D C 1
ATOM 5838 O O . PHE D 1 27 ? -16.126 30.735 37.537 1.00 21.17 27 PHE D O 1
ATOM 5846 N N . ASP D 1 28 ? -14.605 31.681 38.855 1.00 17.30 28 ASP D N 1
ATOM 5847 C CA . ASP D 1 28 ? -14.554 32.940 38.094 1.00 18.67 28 ASP D CA 1
ATOM 5848 C C . ASP D 1 28 ? -13.263 32.802 37.242 1.00 19.67 28 ASP D C 1
ATOM 5849 O O . ASP D 1 28 ? -12.159 32.910 37.758 1.00 18.87 28 ASP D O 1
ATOM 5854 N N . ILE D 1 29 ? -13.453 32.511 35.936 1.00 20.33 29 ILE D N 1
ATOM 5855 C CA . ILE D 1 29 ? -12.364 32.218 34.988 1.00 20.90 29 ILE D CA 1
ATOM 5856 C C . ILE D 1 29 ? -12.038 33.505 34.179 1.00 21.84 29 ILE D C 1
ATOM 5857 O O . ILE D 1 29 ? -12.804 33.935 33.311 1.00 21.66 29 ILE D O 1
ATOM 5862 N N . LYS D 1 30 ? -10.940 34.146 34.533 1.00 22.22 30 LYS D N 1
ATOM 5863 C CA . LYS D 1 30 ? -10.567 35.399 33.881 1.00 23.87 30 LYS D CA 1
ATOM 5864 C C . LYS D 1 30 ? -9.237 35.238 33.126 1.00 23.53 30 LYS D C 1
ATOM 5865 O O . LYS D 1 30 ? -8.531 34.255 33.215 1.00 19.76 30 LYS D O 1
ATOM 5871 N N . PRO D 1 31 ? -8.924 36.218 32.318 1.00 23.50 31 PRO D N 1
ATOM 5872 C CA . PRO D 1 31 ? -7.679 36.139 31.564 1.00 24.79 31 PRO D CA 1
ATOM 5873 C C . PRO D 1 31 ? -6.435 35.896 32.409 1.00 23.73 31 PRO D C 1
ATOM 5874 O O . PRO D 1 31 ? -5.494 35.232 31.990 1.00 25.85 31 PRO D O 1
ATOM 5878 N N . GLU D 1 32 ? -6.407 36.445 33.606 1.00 24.29 32 GLU D N 1
ATOM 5879 C CA . GLU D 1 32 ? -5.247 36.322 34.460 1.00 24.74 32 GLU D CA 1
ATOM 5880 C C . GLU D 1 32 ? -5.201 35.051 35.277 1.00 22.14 32 GLU D C 1
ATOM 5881 O O . GLU D 1 32 ? -4.162 34.724 35.868 1.00 21.99 32 GLU D O 1
ATOM 5887 N N . GLY D 1 33 ? -6.329 34.329 35.351 1.00 19.96 33 GLY D N 1
ATOM 5888 C CA . GLY D 1 33 ? -6.320 33.123 36.187 1.00 18.84 33 GLY D CA 1
ATOM 5889 C C . GLY D 1 33 ? -7.717 32.794 36.702 1.00 17.87 33 GLY D C 1
ATOM 5890 O O . GLY D 1 33 ? -8.686 33.452 36.388 1.00 17.58 33 GLY D O 1
ATOM 5891 N N . ILE D 1 34 ? -7.814 31.775 37.547 1.00 18.36 34 ILE D N 1
ATOM 5892 C CA . ILE D 1 34 ? -9.152 31.358 38.052 1.00 17.80 34 ILE D CA 1
ATOM 5893 C C . ILE D 1 34 ? -9.289 31.676 39.537 1.00 17.82 34 ILE D C 1
ATOM 5894 O O . ILE D 1 34 ? -8.353 31.487 40.297 1.00 19.28 34 ILE D O 1
ATOM 5899 N N . GLN D 1 35 ? -10.444 32.172 39.974 1.00 17.80 35 GLN D N 1
ATOM 5900 C CA . GLN D 1 35 ? -10.599 32.431 41.405 1.00 18.69 35 GLN D CA 1
ATOM 5901 C C . GLN D 1 35 ? -11.891 31.793 41.922 1.00 19.02 35 GLN D C 1
ATOM 5902 O O . GLN D 1 35 ? -12.846 31.636 41.178 1.00 17.98 35 GLN D O 1
ATOM 5908 N N . LEU D 1 36 ? -11.919 31.415 43.199 1.00 15.67 36 LEU D N 1
ATOM 5909 C CA . LEU D 1 36 ? -13.184 30.904 43.730 1.00 15.79 36 LEU D CA 1
ATOM 5910 C C . LEU D 1 36 ? -13.224 31.218 45.186 1.00 18.20 36 LEU D C 1
ATOM 5911 O O . LEU D 1 36 ? -12.195 31.168 45.832 1.00 18.54 36 LEU D O 1
ATOM 5916 N N . VAL D 1 37 ? -14.402 31.548 45.712 1.00 17.77 37 VAL D N 1
ATOM 5917 C CA . VAL D 1 37 ? -14.528 31.729 47.164 1.00 17.36 37 VAL D CA 1
ATOM 5918 C C . VAL D 1 37 ? -15.833 30.999 47.543 1.00 17.84 37 VAL D C 1
ATOM 5919 O O . VAL D 1 37 ? -16.849 31.069 46.826 1.00 17.21 37 VAL D O 1
ATOM 5923 N N . ALA D 1 38 ? -15.843 30.308 48.672 1.00 15.80 38 ALA D N 1
ATOM 5924 C CA . ALA D 1 38 ? -17.079 29.638 49.092 1.00 15.54 38 ALA D CA 1
ATOM 5925 C C . ALA D 1 38 ? -17.112 29.688 50.625 1.00 18.28 38 ALA D C 1
ATOM 5926 O O . ALA D 1 38 ? -16.093 29.434 51.289 1.00 17.75 38 ALA D O 1
ATOM 5928 N N . ILE D 1 39 ? -18.308 29.964 51.163 1.00 18.26 39 ILE D N 1
ATOM 5929 C CA . ILE D 1 39 ? -18.465 30.029 52.614 1.00 16.14 39 ILE D CA 1
ATOM 5930 C C . ILE D 1 39 ? -19.649 29.145 52.978 1.00 17.69 39 ILE D C 1
ATOM 5931 O O . ILE D 1 39 ? -20.640 29.078 52.195 1.00 16.20 39 ILE D O 1
ATOM 5936 N N . ASP D 1 40 ? -19.518 28.404 54.083 1.00 16.84 40 ASP D N 1
ATOM 5937 C CA . ASP D 1 40 ? -20.635 27.529 54.472 1.00 18.35 40 ASP D CA 1
ATOM 5938 C C . ASP D 1 40 ? -21.839 28.360 54.955 1.00 17.99 40 ASP D C 1
ATOM 5939 O O . ASP D 1 40 ? -21.731 29.541 55.167 1.00 17.26 40 ASP D O 1
ATOM 5944 N N . LYS D 1 41 ? -23.013 27.711 55.013 1.00 19.48 41 LYS D N 1
ATOM 5945 C CA . LYS D 1 41 ? -24.227 28.393 55.378 1.00 21.04 41 LYS D CA 1
ATOM 5946 C C . LYS D 1 41 ? -24.170 29.122 56.706 1.00 19.60 41 LYS D C 1
ATOM 5947 O O . LYS D 1 41 ? -24.661 30.240 56.769 1.00 22.49 41 LYS D O 1
ATOM 5953 N N . ALA D 1 42 ? -23.520 28.539 57.694 1.00 19.25 42 ALA D N 1
ATOM 5954 C CA . ALA D 1 42 ? -23.397 29.130 59.051 1.00 20.41 42 ALA D CA 1
ATOM 5955 C C . ALA D 1 42 ? -22.345 30.249 59.151 1.00 19.73 42 ALA D C 1
ATOM 5956 O O . ALA D 1 42 ? -22.225 30.920 60.181 1.00 19.23 42 ALA D O 1
ATOM 5958 N N . HIS D 1 43 ? -21.626 30.446 58.054 1.00 17.40 43 HIS D N 1
ATOM 5959 C CA . HIS D 1 43 ? -20.563 31.467 57.978 1.00 16.84 43 HIS D CA 1
ATOM 5960 C C . HIS D 1 43 ? -19.537 31.200 59.069 1.00 17.01 43 HIS D C 1
ATOM 5961 O O . HIS D 1 43 ? -19.032 32.139 59.677 1.00 18.66 43 HIS D O 1
ATOM 5968 N N . ILE D 1 44 ? -19.191 29.941 59.213 1.00 17.78 44 ILE D N 1
ATOM 5969 C CA . ILE D 1 44 ? -18.202 29.448 60.157 1.00 19.17 44 ILE D CA 1
ATOM 5970 C C . ILE D 1 44 ? -16.857 29.091 59.476 1.00 18.13 44 ILE D C 1
ATOM 5971 O O . ILE D 1 44 ? -15.789 29.190 60.117 1.00 16.40 44 ILE D O 1
ATOM 5976 N N . SER D 1 45 ? -16.919 28.650 58.210 1.00 16.57 45 SER D N 1
ATOM 5977 C CA . SER D 1 45 ? -15.688 28.240 57.534 1.00 16.21 45 SER D CA 1
ATOM 5978 C C . SER D 1 45 ? -15.750 28.680 56.076 1.00 15.52 45 SER D C 1
ATOM 5979 O O . SER D 1 45 ? -16.853 28.894 55.506 1.00 14.33 45 SER D O 1
ATOM 5982 N N . LEU D 1 46 ? -14.581 28.842 55.482 1.00 15.35 46 LEU D N 1
ATOM 5983 C CA . LEU D 1 46 ? -14.558 29.394 54.108 1.00 16.81 46 LEU D CA 1
ATOM 5984 C C . LEU D 1 46 ? -13.317 28.914 53.399 1.00 16.56 46 LEU D C 1
ATOM 5985 O O . LEU D 1 46 ? -12.336 28.619 54.074 1.00 16.49 46 LEU D O 1
ATOM 5990 N N . ILE D 1 47 ? -13.404 28.786 52.068 1.00 15.39 47 ILE D N 1
ATOM 5991 C CA . ILE D 1 47 ? -12.236 28.375 51.262 1.00 16.24 47 ILE D CA 1
ATOM 5992 C C . ILE D 1 47 ? -12.112 29.417 50.168 1.00 16.31 47 ILE D C 1
ATOM 5993 O O . ILE D 1 47 ? -13.127 29.864 49.559 1.00 16.26 47 ILE D O 1
ATOM 5998 N N . LYS D 1 48 ? -10.865 29.863 49.914 1.00 15.09 48 LYS D N 1
ATOM 5999 C CA . LYS D 1 48 ? -10.644 30.799 48.826 1.00 16.47 48 LYS D CA 1
ATOM 6000 C C . LYS D 1 48 ? -9.545 30.145 47.970 1.00 17.09 48 LYS D C 1
ATOM 6001 O O . LYS D 1 48 ? -8.541 29.618 48.502 1.00 17.28 48 LYS D O 1
ATOM 6007 N N . ILE D 1 49 ? -9.726 30.199 46.654 1.00 16.96 49 ILE D N 1
ATOM 6008 C CA . ILE D 1 49 ? -8.775 29.573 45.722 1.00 17.63 49 ILE D CA 1
ATOM 6009 C C . ILE D 1 49 ? -8.312 30.625 44.712 1.00 18.08 49 ILE D C 1
ATOM 6010 O O . ILE D 1 49 ? -9.114 31.389 44.174 1.00 17.62 49 ILE D O 1
ATOM 6015 N N . GLU D 1 50 ? -6.997 30.703 44.482 1.00 17.87 50 GLU D N 1
ATOM 6016 C CA . GLU D 1 50 ? -6.453 31.647 43.486 1.00 19.07 50 GLU D CA 1
ATOM 6017 C C . GLU D 1 50 ? -5.508 30.750 42.631 1.00 18.47 50 GLU D C 1
ATOM 6018 O O . GLU D 1 50 ? -4.572 30.169 43.175 1.00 19.81 50 GLU D O 1
ATOM 6024 N N . LEU D 1 51 ? -5.783 30.598 41.321 1.00 18.52 51 LEU D N 1
ATOM 6025 C CA . LEU D 1 51 ? -4.933 29.718 40.450 1.00 17.44 51 LEU D CA 1
ATOM 6026 C C . LEU D 1 51 ? -4.489 30.603 39.290 1.00 17.63 51 LEU D C 1
ATOM 6027 O O . LEU D 1 51 ? -5.194 30.742 38.313 1.00 17.95 51 LEU D O 1
ATOM 6032 N N . PRO D 1 52 ? -3.351 31.283 39.425 1.00 19.04 52 PRO D N 1
ATOM 6033 C CA . PRO D 1 52 ? -2.901 32.168 38.315 1.00 20.84 52 PRO D CA 1
ATOM 6034 C C . PRO D 1 52 ? -2.661 31.405 37.027 1.00 19.86 52 PRO D C 1
ATOM 6035 O O . PRO D 1 52 ? -2.294 30.214 37.035 1.00 19.95 52 PRO D O 1
ATOM 6039 N N . LYS D 1 53 ? -2.794 32.124 35.925 1.00 19.75 53 LYS D N 1
ATOM 6040 C CA . LYS D 1 53 ? -2.590 31.481 34.619 1.00 20.83 53 LYS D CA 1
ATOM 6041 C C . LYS D 1 53 ? -1.219 30.822 34.539 1.00 20.20 53 LYS D C 1
ATOM 6042 O O . LYS D 1 53 ? -1.030 29.833 33.801 1.00 19.87 53 LYS D O 1
ATOM 6048 N N . GLU D 1 54 ? -0.237 31.370 35.251 1.00 20.95 54 GLU D N 1
ATOM 6049 C CA . GLU D 1 54 ? 1.120 30.791 35.195 1.00 22.31 54 GLU D CA 1
ATOM 6050 C C . GLU D 1 54 ? 1.185 29.346 35.676 1.00 22.42 54 GLU D C 1
ATOM 6051 O O . GLU D 1 54 ? 2.104 28.644 35.281 1.00 22.34 54 GLU D O 1
ATOM 6057 N N . MET D 1 55 ? 0.244 28.857 36.486 1.00 20.32 55 MET D N 1
ATOM 6058 C CA . MET D 1 55 ? 0.379 27.466 36.933 1.00 21.36 55 MET D CA 1
ATOM 6059 C C . MET D 1 55 ? -0.147 26.421 35.922 1.00 21.22 55 MET D C 1
ATOM 6060 O O . MET D 1 55 ? -0.082 25.215 36.178 1.00 19.10 55 MET D O 1
ATOM 6065 N N . PHE D 1 56 ? -0.675 26.881 34.802 1.00 19.76 56 PHE D N 1
ATOM 6066 C CA . PHE D 1 56 ? -1.254 25.985 33.807 1.00 19.42 56 PHE D CA 1
ATOM 6067 C C . PHE D 1 56 ? -0.361 25.751 32.592 1.00 22.21 56 PHE D C 1
ATOM 6068 O O . PHE D 1 56 ? 0.349 26.685 32.130 1.00 22.96 56 PHE D O 1
ATOM 6076 N N . LYS D 1 57 ? -0.401 24.527 32.074 1.00 22.33 57 LYS D N 1
ATOM 6077 C CA . LYS D 1 57 ? 0.357 24.212 30.853 1.00 22.51 57 LYS D CA 1
ATOM 6078 C C . LYS D 1 57 ? -0.098 25.124 29.706 1.00 22.92 57 LYS D C 1
ATOM 6079 O O . LYS D 1 57 ? 0.750 25.638 28.934 1.00 21.37 57 LYS D O 1
ATOM 6085 N N . GLU D 1 58 ? -1.415 25.287 29.517 1.00 20.87 58 GLU D N 1
ATOM 6086 C CA . GLU D 1 58 ? -1.948 26.196 28.498 1.00 21.78 58 GLU D CA 1
ATOM 6087 C C . GLU D 1 58 ? -3.108 26.933 29.157 1.00 21.84 58 GLU D C 1
ATOM 6088 O O . GLU D 1 58 ? -3.874 26.323 29.946 1.00 19.74 58 GLU D O 1
ATOM 6094 N N . TYR D 1 59 ? -3.248 28.215 28.850 1.00 21.56 59 TYR D N 1
ATOM 6095 C CA . TYR D 1 59 ? -4.307 28.978 29.450 1.00 22.21 59 TYR D CA 1
ATOM 6096 C C . TYR D 1 59 ? -4.739 29.989 28.409 1.00 24.04 59 TYR D C 1
ATOM 6097 O O . TYR D 1 59 ? -4.147 31.045 28.290 1.00 23.86 59 TYR D O 1
ATOM 6106 N N . ASP D 1 60 ? -5.744 29.597 27.626 1.00 24.05 60 ASP D N 1
ATOM 6107 C CA . ASP D 1 60 ? -6.315 30.424 26.563 1.00 23.86 60 ASP D CA 1
ATOM 6108 C C . ASP D 1 60 ? -7.704 30.898 26.985 1.00 21.85 60 ASP D C 1
ATOM 6109 O O . ASP D 1 60 ? -8.676 30.228 26.692 1.00 22.75 60 ASP D O 1
ATOM 6114 N N . VAL D 1 61 ? -7.797 32.055 27.619 1.00 22.68 61 VAL D N 1
ATOM 6115 C CA . VAL D 1 61 ? -9.091 32.611 28.067 1.00 23.82 61 VAL D CA 1
ATOM 6116 C C . VAL D 1 61 ? -9.238 34.028 27.487 1.00 26.13 61 VAL D C 1
ATOM 6117 O O . VAL D 1 61 ? -8.798 35.025 28.088 1.00 25.52 61 VAL D O 1
ATOM 6121 N N . PRO D 1 62 ? -9.812 34.121 26.274 1.00 28.00 62 PRO D N 1
ATOM 6122 C CA . PRO D 1 62 ? -9.999 35.447 25.633 1.00 31.47 62 PRO D CA 1
ATOM 6123 C C . PRO D 1 62 ? -10.933 36.309 26.444 1.00 32.44 62 PRO D C 1
ATOM 6124 O O . PRO D 1 62 ? -10.718 37.517 26.593 1.00 35.36 62 PRO D O 1
ATOM 6128 N N . GLU D 1 63 ? -11.995 35.710 26.945 1.00 32.18 63 GLU D N 1
ATOM 6129 C CA . GLU D 1 63 ? -12.908 36.484 27.750 1.00 33.34 63 GLU D CA 1
ATOM 6130 C C . GLU D 1 63 ? -13.335 35.835 29.036 1.00 31.60 63 GLU D C 1
ATOM 6131 O O . GLU D 1 63 ? -13.679 34.637 29.063 1.00 31.92 63 GLU D O 1
ATOM 6137 N N . GLU D 1 64 ? -13.434 36.659 30.066 1.00 29.88 64 GLU D N 1
ATOM 6138 C CA . GLU D 1 64 ? -13.829 36.074 31.309 1.00 28.30 64 GLU D CA 1
ATOM 6139 C C . GLU D 1 64 ? -15.200 35.460 31.279 1.00 26.57 64 GLU D C 1
ATOM 6140 O O . GLU D 1 64 ? -16.094 35.897 30.533 1.00 23.23 64 GLU D O 1
ATOM 6146 N N . PHE D 1 65 ? -15.369 34.404 32.069 1.00 24.07 65 PHE D N 1
ATOM 6147 C CA . PHE D 1 65 ? -16.691 33.809 32.213 1.00 25.14 65 PHE D CA 1
ATOM 6148 C C . PHE D 1 65 ? -16.764 33.092 33.568 1.00 24.50 65 PHE D C 1
ATOM 6149 O O . PHE D 1 65 ? -15.743 32.791 34.183 1.00 23.52 65 PHE D O 1
ATOM 6157 N N . LYS D 1 66 ? -17.976 32.799 33.988 1.00 24.31 66 LYS D N 1
ATOM 6158 C CA . LYS D 1 66 ? -18.199 32.215 35.305 1.00 25.65 66 LYS D CA 1
ATOM 6159 C C . LYS D 1 66 ? -18.796 30.803 35.126 1.00 25.42 66 LYS D C 1
ATOM 6160 O O . LYS D 1 66 ? -19.821 30.642 34.427 1.00 27.28 66 LYS D O 1
ATOM 6166 N N . PHE D 1 67 ? -18.177 29.809 35.758 1.00 22.87 67 PHE D N 1
ATOM 6167 C CA . PHE D 1 67 ? -18.611 28.396 35.669 1.00 21.20 67 PHE D CA 1
ATOM 6168 C C . PHE D 1 67 ? -19.216 28.005 37.047 1.00 20.12 67 PHE D C 1
ATOM 6169 O O . PHE D 1 67 ? -18.454 27.828 38.036 1.00 19.72 67 PHE D O 1
ATOM 6177 N N . GLY D 1 68 ? -20.538 27.903 37.135 1.00 19.17 68 GLY D N 1
ATOM 6178 C CA . GLY D 1 68 ? -21.197 27.501 38.356 1.00 18.23 68 GLY D CA 1
ATOM 6179 C C . GLY D 1 68 ? -21.374 25.987 38.287 1.00 17.20 68 GLY D C 1
ATOM 6180 O O . GLY D 1 68 ? -21.680 25.466 37.194 1.00 17.85 68 GLY D O 1
ATOM 6181 N N . PHE D 1 69 ? -21.181 25.281 39.410 1.00 15.59 69 PHE D N 1
ATOM 6182 C CA . PHE D 1 69 ? -21.294 23.820 39.393 1.00 15.69 69 PHE D CA 1
ATOM 6183 C C . PHE D 1 69 ? -21.747 23.280 40.713 1.00 14.68 69 PHE D C 1
ATOM 6184 O O . PHE D 1 69 ? -21.661 23.949 41.732 1.00 14.65 69 PHE D O 1
ATOM 6192 N N . ASN D 1 70 ? -22.228 22.040 40.686 1.00 15.25 70 ASN D N 1
ATOM 6193 C CA . ASN D 1 70 ? -22.662 21.337 41.867 1.00 14.73 70 ASN D CA 1
ATOM 6194 C C . ASN D 1 70 ? -21.435 20.570 42.345 1.00 13.75 70 ASN D C 1
ATOM 6195 O O . ASN D 1 70 ? -20.834 19.793 41.592 1.00 14.14 70 ASN D O 1
ATOM 6200 N N . THR D 1 71 ? -21.042 20.805 43.615 1.00 15.04 71 THR D N 1
ATOM 6201 C CA . THR D 1 71 ? -19.822 20.176 44.096 1.00 13.69 71 THR D CA 1
ATOM 6202 C C . THR D 1 71 ? -19.795 18.680 44.195 1.00 13.77 71 THR D C 1
ATOM 6203 O O . THR D 1 71 ? -18.789 18.058 43.789 1.00 15.00 71 THR D O 1
ATOM 6207 N N . GLN D 1 72 ? -20.886 18.096 44.691 1.00 13.01 72 GLN D N 1
ATOM 6208 C CA . GLN D 1 72 ? -20.926 16.635 44.780 1.00 13.38 72 GLN D CA 1
ATOM 6209 C C . GLN D 1 72 ? -20.976 15.987 43.406 1.00 14.36 72 GLN D C 1
ATOM 6210 O O . GLN D 1 72 ? -20.412 14.901 43.218 1.00 15.04 72 GLN D O 1
ATOM 6216 N N . TYR D 1 73 ? -21.688 16.589 42.461 1.00 14.87 73 TYR D N 1
ATOM 6217 C CA . TYR D 1 73 ? -21.736 16.000 41.120 1.00 14.12 73 TYR D CA 1
ATOM 6218 C C . TYR D 1 73 ? -20.284 15.996 40.508 1.00 14.79 73 TYR D C 1
ATOM 6219 O O . TYR D 1 73 ? -19.814 14.995 39.938 1.00 15.74 73 TYR D O 1
ATOM 6228 N N . MET D 1 74 ? -19.588 17.132 40.611 1.00 13.72 74 MET D N 1
ATOM 6229 C CA . MET D 1 74 ? -18.261 17.213 40.029 1.00 16.50 74 MET D CA 1
ATOM 6230 C C . MET D 1 74 ? -17.330 16.223 40.740 1.00 15.34 74 MET D C 1
ATOM 6231 O O . MET D 1 74 ? -16.502 15.594 40.089 1.00 16.13 74 MET D O 1
ATOM 6236 N N . SER D 1 75 ? -17.492 16.081 42.063 1.00 15.06 75 SER D N 1
ATOM 6237 C CA . SER D 1 75 ? -16.614 15.188 42.783 1.00 16.04 75 SER D CA 1
ATOM 6238 C C . SER D 1 75 ? -16.841 13.764 42.277 1.00 17.28 75 SER D C 1
ATOM 6239 O O . SER D 1 75 ? -15.906 12.986 42.094 1.00 15.93 75 SER D O 1
ATOM 6242 N N . LYS D 1 76 ? -18.093 13.424 41.958 1.00 15.81 76 LYS D N 1
ATOM 6243 C CA . LYS D 1 76 ? -18.305 12.061 41.450 1.00 17.39 76 LYS D CA 1
ATOM 6244 C C . LYS D 1 76 ? -17.704 11.850 40.058 1.00 17.99 76 LYS D C 1
ATOM 6245 O O . LYS D 1 76 ? -17.276 10.727 39.737 1.00 19.36 76 LYS D O 1
ATOM 6251 N N . LEU D 1 77 ? -17.632 12.920 39.254 1.00 17.86 77 LEU D N 1
ATOM 6252 C CA . LEU D 1 77 ? -17.035 12.786 37.900 1.00 19.14 77 LEU D CA 1
ATOM 6253 C C . LEU D 1 77 ? -15.516 12.612 38.023 1.00 20.59 77 LEU D C 1
ATOM 6254 O O . LEU D 1 77 ? -14.870 11.969 37.184 1.00 19.88 77 LEU D O 1
ATOM 6259 N N . LEU D 1 78 ? -14.946 13.202 39.064 1.00 20.23 78 LEU D N 1
ATOM 6260 C CA . LEU D 1 78 ? -13.482 13.111 39.269 1.00 21.54 78 LEU D CA 1
ATOM 6261 C C . LEU D 1 78 ? -13.037 11.928 40.146 1.00 23.27 78 LEU D C 1
ATOM 6262 O O . LEU D 1 78 ? -11.801 11.685 40.304 1.00 22.55 78 LEU D O 1
ATOM 6267 N N . LYS D 1 79 ? -14.005 11.157 40.674 1.00 25.15 79 LYS D N 1
ATOM 6268 C CA . LYS D 1 79 ? -13.658 10.088 41.641 1.00 27.31 79 LYS D CA 1
ATOM 6269 C C . LYS D 1 79 ? -12.622 9.073 41.154 1.00 28.46 79 LYS D C 1
ATOM 6270 O O . LYS D 1 79 ? -11.683 8.730 41.915 1.00 28.22 79 LYS D O 1
ATOM 6276 N N . ALA D 1 80 ? -12.709 8.687 39.878 1.00 27.90 80 ALA D N 1
ATOM 6277 C CA . ALA D 1 80 ? -11.781 7.676 39.366 1.00 30.65 80 ALA D CA 1
ATOM 6278 C C . ALA D 1 80 ? -10.373 8.228 39.024 1.00 31.87 80 ALA D C 1
ATOM 6279 O O . ALA D 1 80 ? -9.480 7.452 38.713 1.00 31.66 80 ALA D O 1
ATOM 6281 N N . ALA D 1 81 ? -10.165 9.537 39.095 1.00 31.80 81 ALA D N 1
ATOM 6282 C CA . ALA D 1 81 ? -8.834 10.076 38.791 1.00 33.20 81 ALA D CA 1
ATOM 6283 C C . ALA D 1 81 ? -7.977 9.806 40.018 1.00 34.60 81 ALA D C 1
ATOM 6284 O O . ALA D 1 81 ? -8.332 10.179 41.143 1.00 36.57 81 ALA D O 1
ATOM 6286 N N . LYS D 1 82 ? -6.869 9.104 39.812 1.00 33.88 82 LYS D N 1
ATOM 6287 C CA . LYS D 1 82 ? -6.018 8.710 40.912 1.00 35.64 82 LYS D CA 1
ATOM 6288 C C . LYS D 1 82 ? -4.536 8.946 40.644 1.00 35.44 82 LYS D C 1
ATOM 6289 O O . LYS D 1 82 ? -3.739 8.964 41.574 1.00 36.07 82 LYS D O 1
ATOM 6295 N N . ARG D 1 83 ? -4.174 9.153 39.390 1.00 33.66 83 ARG D N 1
ATOM 6296 C CA . ARG D 1 83 ? -2.775 9.352 39.017 1.00 33.41 83 ARG D CA 1
ATOM 6297 C C . ARG D 1 83 ? -2.585 10.733 38.455 1.00 30.38 83 ARG D C 1
ATOM 6298 O O . ARG D 1 83 ? -3.544 11.362 38.044 1.00 27.48 83 ARG D O 1
ATOM 6306 N N . LYS D 1 84 ? -1.355 11.226 38.450 1.00 28.77 84 LYS D N 1
ATOM 6307 C CA . LYS D 1 84 ? -1.101 12.518 37.878 1.00 28.49 84 LYS D CA 1
ATOM 6308 C C . LYS D 1 84 ? -1.391 12.409 36.383 1.00 28.80 84 LYS D C 1
ATOM 6309 O O . LYS D 1 84 ? -0.752 11.612 35.673 1.00 28.64 84 LYS D O 1
ATOM 6315 N N . GLU D 1 85 ? -2.369 13.179 35.920 1.00 25.95 85 GLU D N 1
ATOM 6316 C CA . GLU D 1 85 ? -2.755 13.216 34.513 1.00 25.60 85 GLU D CA 1
ATOM 6317 C C . GLU D 1 85 ? -3.303 14.641 34.167 1.00 23.25 85 GLU D C 1
ATOM 6318 O O . GLU D 1 85 ? -3.913 15.335 35.018 1.00 19.89 85 GLU D O 1
ATOM 6324 N N . GLU D 1 86 ? -3.090 15.061 32.926 1.00 20.53 86 GLU D N 1
ATOM 6325 C CA . GLU D 1 86 ? -3.618 16.343 32.492 1.00 21.99 86 GLU D CA 1
ATOM 6326 C C . GLU D 1 86 ? -5.131 16.319 32.474 1.00 20.37 86 GLU D C 1
ATOM 6327 O O . GLU D 1 86 ? -5.787 15.262 32.208 1.00 20.85 86 GLU D O 1
ATOM 6333 N N . ILE D 1 87 ? -5.690 17.482 32.771 1.00 19.32 87 ILE D N 1
ATOM 6334 C CA . ILE D 1 87 ? -7.137 17.662 32.580 1.00 18.88 87 ILE D CA 1
ATOM 6335 C C . ILE D 1 87 ? -7.209 18.889 31.617 1.00 19.66 87 ILE D C 1
ATOM 6336 O O . ILE D 1 87 ? -6.500 19.857 31.771 1.00 19.25 87 ILE D O 1
ATOM 6341 N N . ILE D 1 88 ? -8.035 18.780 30.580 1.00 20.40 88 ILE D N 1
ATOM 6342 C CA . ILE D 1 88 ? -8.241 19.869 29.617 1.00 18.76 88 ILE D CA 1
ATOM 6343 C C . ILE D 1 88 ? -9.659 20.383 29.919 1.00 20.96 88 ILE D C 1
ATOM 6344 O O . ILE D 1 88 ? -10.616 19.603 30.155 1.00 21.29 88 ILE D O 1
ATOM 6349 N N . ILE D 1 89 ? -9.793 21.684 29.926 1.00 18.81 89 ILE D N 1
ATOM 6350 C CA . ILE D 1 89 ? -11.074 22.352 30.195 1.00 21.26 89 ILE D CA 1
ATOM 6351 C C . ILE D 1 89 ? -11.337 23.248 28.956 1.00 23.65 89 ILE D C 1
ATOM 6352 O O . ILE D 1 89 ? -10.568 24.210 28.685 1.00 22.14 89 ILE D O 1
ATOM 6357 N N . ASP D 1 90 ? -12.385 22.905 28.216 1.00 23.59 90 ASP D N 1
ATOM 6358 C CA . ASP D 1 90 ? -12.758 23.654 27.004 1.00 26.64 90 ASP D CA 1
ATOM 6359 C C . ASP D 1 90 ? -14.139 24.231 27.172 1.00 27.27 90 ASP D C 1
ATOM 6360 O O . ASP D 1 90 ? -15.026 23.548 27.672 1.00 27.00 90 ASP D O 1
ATOM 6365 N N . ALA D 1 91 ? -14.318 25.471 26.739 1.00 27.48 91 ALA D N 1
ATOM 6366 C CA . ALA D 1 91 ? -15.652 26.097 26.776 1.00 27.65 91 ALA D CA 1
ATOM 6367 C C . ALA D 1 91 ? -15.704 27.073 25.610 1.00 29.83 91 ALA D C 1
ATOM 6368 O O . ALA D 1 91 ? -15.239 28.178 25.744 1.00 28.93 91 ALA D O 1
ATOM 6370 N N . ASP D 1 92 ? -16.244 26.670 24.475 1.00 34.65 92 ASP D N 1
ATOM 6371 C CA . ASP D 1 92 ? -16.351 27.609 23.340 1.00 39.28 92 ASP D CA 1
ATOM 6372 C C . ASP D 1 92 ? -17.626 28.449 23.448 1.00 40.74 92 ASP D C 1
ATOM 6373 O O . ASP D 1 92 ? -18.095 29.004 22.439 1.00 41.78 92 ASP D O 1
ATOM 6378 N N . SER D 1 93 ? -18.192 28.480 24.663 1.00 41.02 93 SER D N 1
ATOM 6379 C CA . SER D 1 93 ? -19.355 29.269 25.060 1.00 41.61 93 SER D CA 1
ATOM 6380 C C . SER D 1 93 ? -19.620 28.968 26.555 1.00 40.79 93 SER D C 1
ATOM 6381 O O . SER D 1 93 ? -19.339 27.883 27.035 1.00 38.79 93 SER D O 1
ATOM 6384 N N . PRO D 1 94 ? -20.153 29.948 27.308 1.00 40.16 94 PRO D N 1
ATOM 6385 C CA . PRO D 1 94 ? -20.401 29.688 28.732 1.00 39.69 94 PRO D CA 1
ATOM 6386 C C . PRO D 1 94 ? -21.346 28.558 29.180 1.00 37.73 94 PRO D C 1
ATOM 6387 O O . PRO D 1 94 ? -21.190 28.031 30.289 1.00 38.42 94 PRO D O 1
ATOM 6391 N N . GLU D 1 95 ? -22.290 28.177 28.336 1.00 34.16 95 GLU D N 1
ATOM 6392 C CA . GLU D 1 95 ? -23.282 27.196 28.695 1.00 31.52 95 GLU D CA 1
ATOM 6393 C C . GLU D 1 95 ? -22.809 25.779 29.038 1.00 27.37 95 GLU D C 1
ATOM 6394 O O . GLU D 1 95 ? -23.455 25.099 29.851 1.00 23.01 95 GLU D O 1
ATOM 6400 N N . VAL D 1 96 ? -21.719 25.347 28.415 1.00 23.79 96 VAL D N 1
ATOM 6401 C CA . VAL D 1 96 ? -21.196 23.989 28.602 1.00 22.91 96 VAL D CA 1
ATOM 6402 C C . VAL D 1 96 ? -19.692 24.005 28.695 1.00 23.59 96 VAL D C 1
ATOM 6403 O O . VAL D 1 96 ? -19.017 24.628 27.864 1.00 23.57 96 VAL D O 1
ATOM 6407 N N . VAL D 1 97 ? -19.148 23.337 29.706 1.00 21.85 97 VAL D N 1
ATOM 6408 C CA . VAL D 1 97 ? -17.677 23.241 29.848 1.00 22.07 97 VAL D CA 1
ATOM 6409 C C . VAL D 1 97 ? -17.359 21.783 29.592 1.00 23.03 97 VAL D C 1
ATOM 6410 O O . VAL D 1 97 ? -17.990 20.913 30.199 1.00 22.96 97 VAL D O 1
ATOM 6414 N N . LY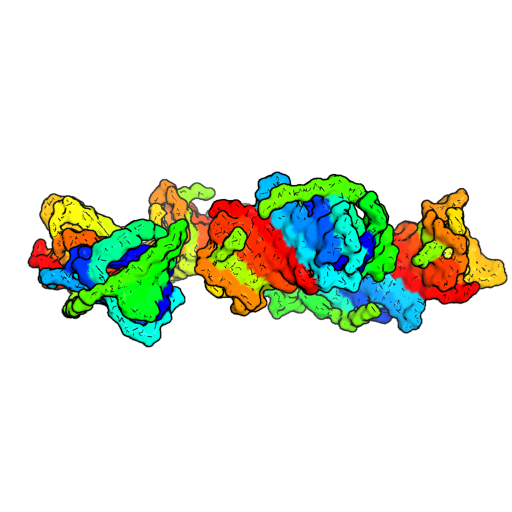S D 1 98 ? -16.390 21.499 28.722 1.00 20.63 98 LYS D N 1
ATOM 6415 C CA . LYS D 1 98 ? -16.063 20.111 28.434 1.00 20.28 98 LYS D CA 1
ATOM 6416 C C . LYS D 1 98 ? -14.801 19.740 29.180 1.00 20.28 98 LYS D C 1
ATOM 6417 O O . LYS D 1 98 ? -13.786 20.463 29.035 1.00 18.53 98 LYS D O 1
ATOM 6423 N N . LEU D 1 99 ? -14.841 18.676 30.005 1.00 19.27 99 LEU D N 1
ATOM 6424 C CA . LEU D 1 99 ? -13.609 18.269 30.719 1.00 20.05 99 LEU D CA 1
ATOM 6425 C C . LEU D 1 99 ? -13.038 17.008 30.053 1.00 21.65 99 LEU D C 1
ATOM 6426 O O . LEU D 1 99 ? -13.763 16.028 29.876 1.00 22.34 99 LEU D O 1
ATOM 6431 N N . THR D 1 100 ? -11.762 17.000 29.655 1.00 21.73 100 THR D N 1
ATOM 6432 C CA . THR D 1 100 ? -11.256 15.758 29.079 1.00 24.82 100 THR D CA 1
ATOM 6433 C C . THR D 1 100 ? -10.173 15.288 30.031 1.00 26.17 100 THR D C 1
ATOM 6434 O O . THR D 1 100 ? -9.178 16.003 30.218 1.00 24.60 100 THR D O 1
ATOM 6438 N N . LEU D 1 101 ? -10.383 14.112 30.636 1.00 27.15 101 LEU D N 1
ATOM 6439 C CA . LEU D 1 101 ? -9.436 13.542 31.606 1.00 29.06 101 LEU D CA 1
ATOM 6440 C C . LEU D 1 101 ? -8.534 12.570 30.928 1.00 31.97 101 LEU D C 1
ATOM 6441 O O . LEU D 1 101 ? -8.942 11.447 30.624 1.00 33.29 101 LEU D O 1
ATOM 6446 N N . SER D 1 102 ? -7.312 12.975 30.659 1.00 33.41 102 SER D N 1
ATOM 6447 C CA . SER D 1 102 ? -6.371 12.053 30.018 1.00 36.57 102 SER D CA 1
ATOM 6448 C C . SER D 1 102 ? -6.024 10.814 30.912 1.00 36.60 102 SER D C 1
ATOM 6449 O O . SER D 1 102 ? -6.179 10.837 32.144 1.00 36.15 102 SER D O 1
ATOM 6452 N N . GLY D 1 103 ? -5.560 9.727 30.297 1.00 38.23 103 GLY D N 1
ATOM 6453 C CA . GLY D 1 103 ? -5.235 8.533 31.073 1.00 39.39 103 GLY D CA 1
ATOM 6454 C C . GLY D 1 103 ? -5.722 7.249 30.404 1.00 40.01 103 GLY D C 1
ATOM 6455 O O . GLY D 1 103 ? -6.095 7.284 29.225 1.00 40.39 103 GLY D O 1
ATOM 6456 N N . ALA D 1 104 ? -5.766 6.149 31.171 1.00 39.71 104 ALA D N 1
ATOM 6457 C CA . ALA D 1 104 ? -6.164 4.826 30.685 1.00 39.40 104 ALA D CA 1
ATOM 6458 C C . ALA D 1 104 ? -7.466 4.747 29.926 1.00 39.77 104 ALA D C 1
ATOM 6459 O O . ALA D 1 104 ? -7.600 3.902 29.035 1.00 37.23 104 ALA D O 1
ATOM 6461 N N . LEU D 1 105 ? -8.442 5.579 30.295 1.00 39.37 105 LEU D N 1
ATOM 6462 C CA . LEU D 1 105 ? -9.710 5.541 29.574 1.00 40.37 105 LEU D CA 1
ATOM 6463 C C . LEU D 1 105 ? -9.999 6.846 28.787 1.00 39.63 105 LEU D C 1
ATOM 6464 O O . LEU D 1 105 ? -10.830 6.857 27.871 1.00 40.89 105 LEU D O 1
ATOM 6469 N N . ASN D 1 106 ? -9.327 7.942 29.115 1.00 37.87 106 ASN D N 1
ATOM 6470 C CA . ASN D 1 106 ? -9.595 9.171 28.367 1.00 35.46 106 ASN D CA 1
ATOM 6471 C C . ASN D 1 106 ? -11.069 9.578 28.378 1.00 32.46 106 ASN D C 1
ATOM 6472 O O . ASN D 1 106 ? -11.700 9.713 27.327 1.00 31.61 106 ASN D O 1
ATOM 6477 N N . ARG D 1 107 ? -11.593 9.791 29.569 1.00 29.53 107 ARG D N 1
ATOM 6478 C CA . ARG D 1 107 ? -12.965 10.160 29.767 1.00 28.59 107 ARG D CA 1
ATOM 6479 C C . ARG D 1 107 ? -13.196 11.620 29.395 1.00 26.51 107 ARG D C 1
ATOM 6480 O O . ARG D 1 107 ? -12.327 12.466 29.614 1.00 25.65 107 ARG D O 1
ATOM 6488 N N . VAL D 1 108 ? -14.338 11.864 28.756 1.00 22.48 108 VAL D N 1
ATOM 6489 C CA . VAL D 1 108 ? -14.744 13.205 28.373 1.00 22.39 108 VAL D CA 1
ATOM 6490 C C . VAL D 1 108 ? -16.096 13.453 29.067 1.00 21.99 108 VAL D C 1
ATOM 6491 O O . VAL D 1 108 ? -17.003 12.587 29.012 1.00 22.85 108 VAL D O 1
ATOM 6495 N N . PHE D 1 109 ? -16.228 14.616 29.697 1.00 18.97 109 PHE D N 1
ATOM 6496 C CA . PHE D 1 109 ? -17.495 14.984 30.357 1.00 20.18 109 PHE D CA 1
ATOM 6497 C C . PHE D 1 109 ? -17.905 16.383 29.936 1.00 20.21 109 PHE D C 1
ATOM 6498 O O . PHE D 1 109 ? -17.169 17.291 30.182 1.00 20.66 109 PHE D O 1
ATOM 6506 N N . ASN D 1 110 ? -19.064 16.526 29.273 1.00 18.84 110 ASN D N 1
ATOM 6507 C CA . ASN D 1 110 ? -19.636 17.834 28.945 1.00 19.49 110 ASN D CA 1
ATOM 6508 C C . ASN D 1 110 ? -20.478 18.160 30.169 1.00 19.14 110 ASN D C 1
ATOM 6509 O O . ASN D 1 110 ? -21.369 17.354 30.513 1.00 19.32 110 ASN D O 1
ATOM 6514 N N . VAL D 1 111 ? -20.201 19.308 30.839 1.00 16.29 111 VAL D N 1
ATOM 6515 C CA . VAL D 1 111 ? -20.894 19.690 32.046 1.00 16.50 111 VAL D CA 1
ATOM 6516 C C . VAL D 1 111 ? -21.609 20.991 31.828 1.00 14.22 111 VAL D C 1
ATOM 6517 O O . VAL D 1 111 ? -21.013 21.998 31.510 1.00 16.07 111 VAL D O 1
ATOM 6521 N N . ASN D 1 112 ? -22.931 20.990 31.970 1.00 17.47 112 ASN D N 1
ATOM 6522 C CA . ASN D 1 112 ? -23.656 22.198 31.756 1.00 17.57 112 ASN D CA 1
ATOM 6523 C C . ASN D 1 112 ? -23.535 23.147 32.900 1.00 19.57 112 ASN D C 1
ATOM 6524 O O . ASN D 1 112 ? -23.726 22.775 34.071 1.00 18.80 112 ASN D O 1
ATOM 6529 N N . ASN D 1 113 ? -23.213 24.387 32.536 1.00 20.89 113 ASN D N 1
ATOM 6530 C CA . ASN D 1 113 ? -23.129 25.471 33.497 1.00 22.19 113 ASN D CA 1
ATOM 6531 C C . ASN D 1 113 ? -24.469 25.650 34.289 1.00 21.98 113 ASN D C 1
ATOM 6532 O O . ASN D 1 113 ? -25.579 25.537 33.726 1.00 22.36 113 ASN D O 1
ATOM 6537 N N . ILE D 1 114 ? -24.381 25.943 35.579 1.00 19.87 114 ILE D N 1
ATOM 6538 C CA . ILE D 1 114 ? -25.582 26.220 36.347 1.00 21.57 114 ILE D CA 1
ATOM 6539 C C . ILE D 1 114 ? -25.373 27.595 37.035 1.00 24.01 114 ILE D C 1
ATOM 6540 O O . ILE D 1 114 ? -24.254 28.039 37.280 1.00 24.29 114 ILE D O 1
ATOM 6545 N N . GLU D 1 115 ? -26.453 28.309 37.249 1.00 28.92 115 GLU D N 1
ATOM 6546 C CA . GLU D 1 115 ? -26.327 29.623 37.893 1.00 32.33 115 GLU D CA 1
ATOM 6547 C C . GLU D 1 115 ? -25.992 29.526 39.375 1.00 31.38 115 GLU D C 1
ATOM 6548 O O . GLU D 1 115 ? -26.744 28.937 40.134 1.00 30.90 115 GLU D O 1
ATOM 6554 N N . VAL D 1 116 ? -24.843 30.090 39.737 1.00 32.19 116 VAL D N 1
ATOM 6555 C CA . VAL D 1 116 ? -24.447 30.125 41.140 1.00 32.85 116 VAL D CA 1
ATOM 6556 C C . VAL D 1 116 ? -24.056 31.540 41.494 1.00 34.86 116 VAL D C 1
ATOM 6557 O O . VAL D 1 116 ? -23.218 32.175 40.838 1.00 35.13 116 VAL D O 1
ATOM 6561 N N . LEU D 1 117 ? -24.721 32.060 42.508 1.00 37.83 117 LEU D N 1
ATOM 6562 C CA . LEU D 1 117 ? -24.409 33.403 42.986 1.00 41.24 117 LEU D CA 1
ATOM 6563 C C . LEU D 1 117 ? -23.182 33.326 43.871 1.00 42.53 117 LEU D C 1
ATOM 6564 O O . LEU D 1 117 ? -23.128 32.499 44.782 1.00 41.37 117 LEU D O 1
ATOM 6569 N N . PRO D 1 118 ? -22.190 34.189 43.619 1.00 43.79 118 PRO D N 1
ATOM 6570 C CA . PRO D 1 118 ? -20.959 34.200 44.423 1.00 45.35 118 PRO D CA 1
ATOM 6571 C C . PRO D 1 118 ? -21.266 34.853 45.785 1.00 45.90 118 PRO D C 1
ATOM 6572 O O . PRO D 1 118 ? -22.085 35.774 45.844 1.00 45.61 118 PRO D O 1
ATOM 6576 N N . PRO D 1 119 ? -20.605 34.402 46.876 1.00 46.30 119 PRO D N 1
ATOM 6577 C CA . PRO D 1 119 ? -20.791 34.929 48.241 1.00 47.65 119 PRO D CA 1
ATOM 6578 C C . PRO D 1 119 ? -20.441 36.401 48.295 1.00 47.42 119 PRO D C 1
ATOM 6579 O O . PRO D 1 119 ? -19.429 36.789 47.710 1.00 48.49 119 PRO D O 1
ATOM 6583 N N . VAL D 1 124 ? -12.128 39.401 56.117 1.00 38.15 124 VAL D N 1
ATOM 6584 C CA . VAL D 1 124 ? -11.710 38.797 57.371 1.00 35.76 124 VAL D CA 1
ATOM 6585 C C . VAL D 1 124 ? -10.320 39.337 57.760 1.00 35.17 124 VAL D C 1
ATOM 6586 O O . VAL D 1 124 ? -9.400 39.280 56.932 1.00 34.78 124 VAL D O 1
ATOM 6590 N N . ASN D 1 125 ? -10.176 39.822 59.005 1.00 32.23 125 ASN D N 1
ATOM 6591 C CA . ASN D 1 125 ? -8.878 40.341 59.496 1.00 30.71 125 ASN D CA 1
ATOM 6592 C C . ASN D 1 125 ? -7.952 39.162 59.554 1.00 30.21 125 ASN D C 1
ATOM 6593 O O . ASN D 1 125 ? -8.313 38.182 60.159 1.00 29.24 125 ASN D O 1
ATOM 6598 N N . LEU D 1 126 ? -6.746 39.247 58.993 1.00 29.34 126 LEU D N 1
ATOM 6599 C CA . LEU D 1 126 ? -5.876 38.063 58.986 1.00 29.26 126 LEU D CA 1
ATOM 6600 C C . LEU D 1 126 ? -4.617 38.201 59.871 1.00 30.91 126 LEU D C 1
ATOM 6601 O O . LEU D 1 126 ? -3.626 37.440 59.680 1.00 30.40 126 LEU D O 1
ATOM 6606 N N . GLU D 1 127 ? -4.698 39.125 60.848 1.00 27.99 127 GLU D N 1
ATOM 6607 C CA . GLU D 1 127 ? -3.623 39.351 61.815 1.00 29.99 127 GLU D CA 1
ATOM 6608 C C . GLU D 1 127 ? -3.471 38.049 62.634 1.00 27.94 127 GLU D C 1
ATOM 6609 O O . GLU D 1 127 ? -4.479 37.388 62.957 1.00 29.05 127 GLU D O 1
ATOM 6615 N N . PHE D 1 128 ? -2.254 37.659 62.999 1.00 23.33 128 PHE D N 1
ATOM 6616 C CA . PHE D 1 128 ? -2.114 36.416 63.783 1.00 22.24 128 PHE D CA 1
ATOM 6617 C C . PHE D 1 128 ? -1.097 36.542 64.917 1.00 19.77 128 PHE D C 1
ATOM 6618 O O . PHE D 1 128 ? -0.283 37.454 64.907 1.00 21.11 128 PHE D O 1
ATOM 6626 N N . ASP D 1 129 ? -1.172 35.618 65.858 1.00 18.59 129 ASP D N 1
ATOM 6627 C CA . ASP D 1 129 ? -0.225 35.568 66.986 1.00 18.24 129 ASP D CA 1
ATOM 6628 C C . ASP D 1 129 ? 0.947 34.636 66.602 1.00 18.56 129 ASP D C 1
ATOM 6629 O O . ASP D 1 129 ? 2.141 34.869 66.957 1.00 17.47 129 ASP D O 1
ATOM 6634 N N . ILE D 1 130 ? 0.627 33.600 65.811 1.00 16.82 130 ILE D N 1
ATOM 6635 C CA . ILE D 1 130 ? 1.597 32.577 65.424 1.00 17.74 130 ILE D CA 1
ATOM 6636 C C . ILE D 1 130 ? 1.343 32.181 63.974 1.00 18.25 130 ILE D C 1
ATOM 6637 O O . ILE D 1 130 ? 0.179 32.020 63.594 1.00 16.83 130 ILE D O 1
ATOM 6642 N N . LYS D 1 131 ? 2.397 32.021 63.178 1.00 17.41 131 LYS D N 1
ATOM 6643 C CA . LYS D 1 131 ? 2.185 31.475 61.818 1.00 18.12 131 LYS D CA 1
ATOM 6644 C C . LYS D 1 131 ? 3.314 30.487 61.615 1.00 20.61 131 LYS D C 1
ATOM 6645 O O . LYS D 1 131 ? 4.478 30.891 61.492 1.00 22.43 131 LYS D O 1
ATOM 6651 N N . ALA D 1 132 ? 2.949 29.215 61.569 1.00 19.51 132 ALA D N 1
ATOM 6652 C CA . ALA D 1 132 ? 3.901 28.108 61.480 1.00 19.63 132 ALA D CA 1
ATOM 6653 C C . ALA D 1 132 ? 3.824 27.373 60.160 1.00 20.42 132 ALA D C 1
ATOM 6654 O O . ALA D 1 132 ? 2.728 27.129 59.648 1.00 18.69 132 ALA D O 1
ATOM 6656 N N . THR D 1 133 ? 5.002 27.059 59.624 1.00 18.14 133 THR D N 1
ATOM 6657 C CA . THR D 1 133 ? 5.062 26.332 58.359 1.00 18.46 133 THR D CA 1
ATOM 6658 C C . THR D 1 133 ? 5.344 24.921 58.771 1.00 20.17 133 THR D C 1
ATOM 6659 O O . THR D 1 133 ? 6.440 24.586 59.269 1.00 20.36 133 THR D O 1
ATOM 6663 N N . ILE D 1 134 ? 4.318 24.082 58.621 1.00 20.20 134 ILE D N 1
ATOM 6664 C CA . ILE D 1 134 ? 4.351 22.692 59.104 1.00 22.30 134 ILE D CA 1
ATOM 6665 C C . ILE D 1 134 ? 4.208 21.656 57.997 1.00 21.59 134 ILE D C 1
ATOM 6666 O O . ILE D 1 134 ? 3.614 21.942 56.996 1.00 19.60 134 ILE D O 1
ATOM 6671 N N . ASN D 1 135 ? 4.768 20.460 58.180 1.00 20.82 135 ASN D N 1
ATOM 6672 C CA . ASN D 1 135 ? 4.625 19.410 57.161 1.00 21.24 135 ASN D CA 1
ATOM 6673 C C . ASN D 1 135 ? 3.133 19.084 56.955 1.00 19.89 135 ASN D C 1
ATOM 6674 O O . ASN D 1 135 ? 2.447 18.745 57.881 1.00 19.17 135 ASN D O 1
ATOM 6679 N N . ALA D 1 136 ? 2.668 19.140 55.707 1.00 20.91 136 ALA D N 1
ATOM 6680 C CA . ALA D 1 136 ? 1.239 18.972 55.409 1.00 21.91 136 ALA D CA 1
ATOM 6681 C C . ALA D 1 136 ? 0.693 17.591 55.729 1.00 22.66 136 ALA D C 1
ATOM 6682 O O . ALA D 1 136 ? -0.403 17.477 56.324 1.00 21.56 136 ALA D O 1
ATOM 6684 N N . SER D 1 137 ? 1.448 16.548 55.371 1.00 21.94 137 SER D N 1
ATOM 6685 C CA . SER D 1 137 ? 1.001 15.211 55.688 1.00 23.62 137 SER D CA 1
ATOM 6686 C C . SER D 1 137 ? 1.010 15.029 57.215 1.00 23.64 137 SER D C 1
ATOM 6687 O O . SER D 1 137 ? 0.166 14.303 57.769 1.00 24.02 137 SER D O 1
ATOM 6690 N N . GLY D 1 138 ? 1.932 15.704 57.897 1.00 22.46 138 GLY D N 1
ATOM 6691 C CA . GLY D 1 138 ? 1.956 15.629 59.346 1.00 22.99 138 GLY D CA 1
ATOM 6692 C C . GLY D 1 138 ? 0.692 16.255 59.948 1.00 22.44 138 GLY D C 1
ATOM 6693 O O . GLY D 1 138 ? 0.107 15.716 60.895 1.00 21.51 138 GLY D O 1
ATOM 6694 N N . LEU D 1 139 ? 0.259 17.386 59.396 1.00 21.19 139 LEU D N 1
ATOM 6695 C CA . LEU D 1 139 ? -0.959 17.999 59.948 1.00 21.75 139 LEU D CA 1
ATOM 6696 C C . LEU D 1 139 ? -2.154 17.109 59.659 1.00 19.74 139 LEU D C 1
ATOM 6697 O O . LEU D 1 139 ? -3.016 16.910 60.520 1.00 18.86 139 LEU D O 1
ATOM 6702 N N . LYS D 1 140 ? -2.204 16.552 58.447 1.00 20.05 140 LYS D N 1
ATOM 6703 C CA . LYS D 1 140 ? -3.302 15.651 58.079 1.00 20.69 140 LYS D CA 1
ATOM 6704 C C . LYS D 1 140 ? -3.414 14.501 59.073 1.00 20.99 140 LYS D C 1
ATOM 6705 O O . LYS D 1 140 ? -4.512 14.178 59.571 1.00 20.64 140 LYS D O 1
ATOM 6711 N N . ASN D 1 141 ? -2.266 13.916 59.410 1.00 21.57 141 ASN D N 1
ATOM 6712 C CA . ASN D 1 141 ? -2.264 12.756 60.320 1.00 24.83 141 ASN D CA 1
ATOM 6713 C C . ASN D 1 141 ? -2.620 13.170 61.735 1.00 24.03 141 ASN D C 1
ATOM 6714 O O . ASN D 1 141 ? -3.395 12.489 62.403 1.00 24.47 141 ASN D O 1
ATOM 6719 N N . ALA D 1 142 ? -2.163 14.342 62.146 1.00 22.29 142 ALA D N 1
ATOM 6720 C CA . ALA D 1 142 ? -2.517 14.761 63.493 1.00 23.08 142 ALA D CA 1
ATOM 6721 C C . ALA D 1 142 ? -3.995 15.046 63.613 1.00 22.60 142 ALA D C 1
ATOM 6722 O O . ALA D 1 142 ? -4.625 14.663 64.608 1.00 24.17 142 ALA D O 1
ATOM 6724 N N . ILE D 1 143 ? -4.570 15.754 62.626 1.00 22.97 143 ILE D N 1
ATOM 6725 C CA . ILE D 1 143 ? -5.973 16.044 62.645 1.00 23.60 143 ILE D CA 1
ATOM 6726 C C . ILE D 1 143 ? -6.819 14.773 62.661 1.00 24.33 143 ILE D C 1
ATOM 6727 O O . ILE D 1 143 ? -7.810 14.716 63.382 1.00 24.76 143 ILE D O 1
ATOM 6732 N N . GLY D 1 144 ? -6.446 13.774 61.867 1.00 24.83 144 GLY D N 1
ATOM 6733 C CA . GLY D 1 144 ? -7.228 12.545 61.845 1.00 26.56 144 GLY D CA 1
ATOM 6734 C C . GLY D 1 144 ? -7.182 11.830 63.180 1.00 28.83 144 GLY D C 1
ATOM 6735 O O . GLY D 1 144 ? -8.223 11.351 63.679 1.00 28.92 144 GLY D O 1
ATOM 6736 N N . GLU D 1 145 ? -5.992 11.797 63.775 1.00 28.92 145 GLU D N 1
ATOM 6737 C CA . GLU D 1 145 ? -5.821 11.124 65.051 1.00 31.49 145 GLU D CA 1
ATOM 6738 C C . GLU D 1 145 ? -6.620 11.837 66.107 1.00 30.78 145 GLU D C 1
ATOM 6739 O O . GLU D 1 145 ? -7.246 11.210 66.965 1.00 29.86 145 GLU D O 1
ATOM 6745 N N . ILE D 1 146 ? -6.646 13.160 66.057 1.00 29.85 146 ILE D N 1
ATOM 6746 C CA . ILE D 1 146 ? -7.457 13.845 67.047 1.00 28.72 146 ILE D CA 1
ATOM 6747 C C . ILE D 1 146 ? -8.958 13.635 66.849 1.00 29.38 146 ILE D C 1
ATOM 6748 O O . ILE D 1 146 ? -9.685 13.454 67.858 1.00 30.98 146 ILE D O 1
ATOM 6753 N N . ALA D 1 147 ? -9.435 13.678 65.602 1.00 28.86 147 ALA D N 1
ATOM 6754 C CA . ALA D 1 147 ? -10.862 13.536 65.319 1.00 31.59 147 ALA D CA 1
ATOM 6755 C C . ALA D 1 147 ? -11.425 12.203 65.751 1.00 33.23 147 ALA D C 1
ATOM 6756 O O . ALA D 1 147 ? -12.624 12.096 65.944 1.00 32.73 147 ALA D O 1
ATOM 6758 N N . GLU D 1 148 ? -10.583 11.202 65.923 1.00 34.72 148 GLU D N 1
ATOM 6759 C CA . GLU D 1 148 ? -11.120 9.925 66.330 1.00 38.52 148 GLU D CA 1
ATOM 6760 C C . GLU D 1 148 ? -11.530 9.937 67.783 1.00 39.16 148 GLU D C 1
ATOM 6761 O O . GLU D 1 148 ? -12.561 9.328 68.130 1.00 41.22 148 GLU D O 1
ATOM 6767 N N . VAL D 1 149 ? -10.776 10.683 68.605 1.00 36.72 149 VAL D N 1
ATOM 6768 C CA . VAL D 1 149 ? -10.963 10.718 70.051 1.00 35.69 149 VAL D CA 1
ATOM 6769 C C . VAL D 1 149 ? -11.503 12.004 70.667 1.00 34.20 149 VAL D C 1
ATOM 6770 O O . VAL D 1 149 ? -11.740 12.086 71.886 1.00 34.83 149 VAL D O 1
ATOM 6774 N N . ALA D 1 150 ? -11.700 13.026 69.864 1.00 31.14 150 ALA D N 1
ATOM 6775 C CA . ALA D 1 150 ? -12.192 14.248 70.465 1.00 28.37 150 ALA D CA 1
ATOM 6776 C C . ALA D 1 150 ? -12.981 15.023 69.461 1.00 26.91 150 ALA D C 1
ATOM 6777 O O . ALA D 1 150 ? -12.897 14.756 68.250 1.00 26.91 150 ALA D O 1
ATOM 6779 N N . ASP D 1 151 ? -13.764 15.990 69.922 1.00 24.72 151 ASP D N 1
ATOM 6780 C CA . ASP D 1 151 ? -14.524 16.771 68.976 1.00 24.62 151 ASP D CA 1
ATOM 6781 C C . ASP D 1 151 ? -13.907 18.179 68.773 1.00 22.96 151 ASP D C 1
ATOM 6782 O O . ASP D 1 151 ? -14.346 18.969 67.924 1.00 20.99 151 ASP D O 1
ATOM 6787 N N . THR D 1 152 ? -12.913 18.474 69.608 1.00 20.09 152 THR D N 1
ATOM 6788 C CA . THR D 1 152 ? -12.288 19.784 69.560 1.00 18.72 152 THR D CA 1
ATOM 6789 C C . THR D 1 152 ? -10.777 19.640 69.485 1.00 18.84 152 THR D C 1
ATOM 6790 O O . THR D 1 152 ? -10.187 18.920 70.265 1.00 18.90 152 THR D O 1
ATOM 6794 N N . LEU D 1 153 ? -10.178 20.396 68.553 1.00 18.19 153 LEU D N 1
ATOM 6795 C CA . LEU D 1 153 ? -8.744 20.404 68.378 1.00 18.43 153 LEU D CA 1
ATOM 6796 C C . LEU D 1 153 ? -8.246 21.654 69.142 1.00 17.77 153 LEU D C 1
ATOM 6797 O O . LEU D 1 153 ? -8.770 22.713 68.964 1.00 18.45 153 LEU D O 1
ATOM 6802 N N . LEU D 1 154 ? -7.298 21.474 70.051 1.00 17.81 154 LEU D N 1
ATOM 6803 C CA . LEU D 1 154 ? -6.703 22.596 70.781 1.00 18.14 154 LEU D CA 1
ATOM 6804 C C . LEU D 1 154 ? -5.321 22.786 70.143 1.00 18.33 154 LEU D C 1
ATOM 6805 O O . LEU D 1 154 ? -4.558 21.820 69.947 1.00 19.58 154 LEU D O 1
ATOM 6810 N N . ILE D 1 155 ? -4.961 24.029 69.861 1.00 18.31 155 ILE D N 1
ATOM 6811 C CA . ILE D 1 155 ? -3.667 24.239 69.249 1.00 18.47 155 ILE D CA 1
ATOM 6812 C C . ILE D 1 155 ? -2.999 25.374 70.041 1.00 17.82 155 ILE D C 1
ATOM 6813 O O . ILE D 1 155 ? -3.666 26.314 70.488 1.00 18.82 155 ILE D O 1
ATOM 6818 N N . SER D 1 156 ? -1.691 25.218 70.260 1.00 20.71 156 SER D N 1
ATOM 6819 C CA . SER D 1 156 ? -0.970 26.273 70.975 1.00 20.98 156 SER D CA 1
ATOM 6820 C C . SER D 1 156 ? 0.377 26.474 70.299 1.00 21.89 156 SER D C 1
ATOM 6821 O O . SER D 1 156 ? 0.888 25.616 69.610 1.00 21.70 156 SER D O 1
ATOM 6824 N N . GLY D 1 157 ? 0.946 27.643 70.467 1.00 18.97 157 GLY D N 1
ATOM 6825 C CA . GLY D 1 157 ? 2.217 27.804 69.825 1.00 21.92 157 GLY D CA 1
ATOM 6826 C C . GLY D 1 157 ? 3.018 28.856 70.546 1.00 21.86 157 GLY D C 1
ATOM 6827 O O . GLY D 1 157 ? 2.433 29.754 71.129 1.00 20.12 157 GLY D O 1
ATOM 6828 N N . ASN D 1 158 ? 4.346 28.694 70.529 1.00 22.40 158 ASN D N 1
ATOM 6829 C CA . ASN D 1 158 ? 5.178 29.726 71.112 1.00 24.52 158 ASN D CA 1
ATOM 6830 C C . ASN D 1 158 ? 6.293 29.949 70.095 1.00 25.51 158 ASN D C 1
ATOM 6831 O O . ASN D 1 158 ? 6.119 29.651 68.915 1.00 22.44 158 ASN D O 1
ATOM 6836 N N . GLU D 1 159 ? 7.440 30.482 70.517 1.00 26.17 159 GLU D N 1
ATOM 6837 C CA . GLU D 1 159 ? 8.461 30.757 69.514 1.00 28.26 159 GLU D CA 1
ATOM 6838 C C . GLU D 1 159 ? 9.183 29.532 68.979 1.00 27.15 159 GLU D C 1
ATOM 6839 O O . GLU D 1 159 ? 9.870 29.638 67.965 1.00 27.30 159 GLU D O 1
ATOM 6845 N N . GLU D 1 160 ? 9.014 28.388 69.627 1.00 26.68 160 GLU D N 1
ATOM 6846 C CA . GLU D 1 160 ? 9.720 27.179 69.187 1.00 29.02 160 GLU D CA 1
ATOM 6847 C C . GLU D 1 160 ? 8.866 26.011 68.707 1.00 29.67 160 GLU D C 1
ATOM 6848 O O . GLU D 1 160 ? 9.339 25.124 67.981 1.00 30.32 160 GLU D O 1
ATOM 6854 N N . LYS D 1 161 ? 7.607 25.979 69.090 1.00 27.28 161 LYS D N 1
ATOM 6855 C CA . LYS D 1 161 ? 6.817 24.844 68.648 1.00 26.80 161 LYS D CA 1
ATOM 6856 C C . LYS D 1 161 ? 5.344 25.183 68.549 1.00 25.42 161 LYS D C 1
ATOM 6857 O O . LYS D 1 161 ? 4.885 26.231 69.057 1.00 25.70 161 LYS D O 1
ATOM 6863 N N . VAL D 1 162 ? 4.618 24.273 67.885 1.00 24.91 162 VAL D N 1
ATOM 6864 C CA . VAL D 1 162 ? 3.152 24.338 67.804 1.00 23.09 162 VAL D CA 1
ATOM 6865 C C . VAL D 1 162 ? 2.702 22.955 68.227 1.00 23.68 162 VAL D C 1
ATOM 6866 O O . VAL D 1 162 ? 3.274 21.954 67.792 1.00 24.26 162 VAL D O 1
ATOM 6870 N N . VAL D 1 163 ? 1.722 22.903 69.111 1.00 20.36 163 VAL D N 1
ATOM 6871 C CA . VAL D 1 163 ? 1.260 21.641 69.635 1.00 22.87 163 VAL D CA 1
ATOM 6872 C C . VAL D 1 163 ? -0.227 21.523 69.390 1.00 22.27 163 VAL D C 1
ATOM 6873 O O . VAL D 1 163 ? -0.979 22.447 69.661 1.00 21.63 163 VAL D O 1
ATOM 6877 N N . VAL D 1 164 ? -0.663 20.380 68.865 1.00 22.55 164 VAL D N 1
ATOM 6878 C CA . VAL D 1 164 ? -2.081 20.174 68.703 1.00 20.62 164 VAL D CA 1
ATOM 6879 C C . VAL D 1 164 ? -2.479 18.943 69.519 1.00 22.15 164 VAL D C 1
ATOM 6880 O O . VAL D 1 164 ? -1.683 17.982 69.696 1.00 21.48 164 VAL D O 1
ATOM 6884 N N . LYS D 1 165 ? -3.654 19.002 70.083 1.00 20.15 165 LYS D N 1
ATOM 6885 C CA . LYS D 1 165 ? -4.144 17.882 70.859 1.00 24.07 165 LYS D CA 1
ATOM 6886 C C . LYS D 1 165 ? -5.669 17.967 70.881 1.00 23.19 165 LYS D C 1
ATOM 6887 O O . LYS D 1 165 ? -6.250 18.949 70.426 1.00 23.61 165 LYS D O 1
ATOM 6893 N N . GLY D 1 166 ? -6.326 16.932 71.395 1.00 22.69 166 GLY D N 1
ATOM 6894 C CA . GLY D 1 166 ? -7.780 16.962 71.426 1.00 20.58 166 GLY D CA 1
ATOM 6895 C C . GLY D 1 166 ? -8.170 17.393 72.814 1.00 22.30 166 GLY D C 1
ATOM 6896 O O . GLY D 1 166 ? -7.478 17.090 73.797 1.00 23.12 166 GLY D O 1
ATOM 6897 N N . GLU D 1 167 ? -9.268 18.100 72.930 1.00 20.77 167 GLU D N 1
ATOM 6898 C CA . GLU D 1 167 ? -9.714 18.518 74.252 1.00 22.90 167 GLU D CA 1
ATOM 6899 C C . GLU D 1 167 ? -10.275 17.306 74.952 1.00 24.72 167 GLU D C 1
ATOM 6900 O O . GLU D 1 167 ? -10.904 16.450 74.305 1.00 26.41 167 GLU D O 1
ATOM 6906 N N . GLY D 1 168 ? -10.064 17.209 76.258 1.00 25.52 168 GLY D N 1
ATOM 6907 C CA . GLY D 1 168 ? -10.651 16.055 76.959 1.00 29.84 168 GLY D CA 1
ATOM 6908 C C . GLY D 1 168 ? -9.623 15.073 77.486 1.00 31.56 168 GLY D C 1
ATOM 6909 O O . GLY D 1 168 ? -8.468 15.409 77.521 1.00 30.82 168 GLY D O 1
ATOM 6910 N N . GLU D 1 169 ? -10.018 13.865 77.877 1.00 34.02 169 GLU D N 1
ATOM 6911 C CA . GLU D 1 169 ? -9.033 12.938 78.427 1.00 38.08 169 GLU D CA 1
ATOM 6912 C C . GLU D 1 169 ? -8.487 11.972 77.386 1.00 37.89 169 GLU D C 1
ATOM 6913 O O . GLU D 1 169 ? -9.161 11.045 76.956 1.00 38.92 169 GLU D O 1
ATOM 6919 N N . ASN D 1 170 ? -7.247 12.202 76.972 1.00 37.95 170 ASN D N 1
ATOM 6920 C CA . ASN D 1 170 ? -6.654 11.349 75.959 1.00 37.85 170 ASN D CA 1
ATOM 6921 C C . ASN D 1 170 ? -5.171 11.613 75.935 1.00 38.18 170 ASN D C 1
ATOM 6922 O O . ASN D 1 170 ? -4.680 12.511 76.637 1.00 36.74 170 ASN D O 1
ATOM 6927 N N . LYS D 1 171 ? -4.452 10.853 75.119 1.00 38.83 171 LYS D N 1
ATOM 6928 C CA . LYS D 1 171 ? -3.019 11.039 75.050 1.00 41.07 171 LYS D CA 1
ATOM 6929 C C . LYS D 1 171 ? -2.540 11.487 73.682 1.00 42.28 171 LYS D C 1
ATOM 6930 O O . LYS D 1 171 ? -1.325 11.534 73.443 1.00 44.02 171 LYS D O 1
ATOM 6936 N N . VAL D 1 172 ? -3.476 11.819 72.785 1.00 42.05 172 VAL D N 1
ATOM 6937 C CA . VAL D 1 172 ? -3.100 12.235 71.446 1.00 41.58 172 VAL D CA 1
ATOM 6938 C C . VAL D 1 172 ? -2.646 13.677 71.448 1.00 40.67 172 VAL D C 1
ATOM 6939 O O . VAL D 1 172 ? -3.471 14.580 71.552 1.00 42.33 172 VAL D O 1
ATOM 6943 N N . GLU D 1 173 ? -1.341 13.866 71.341 1.00 38.59 173 GLU D N 1
ATOM 6944 C CA . GLU D 1 173 ? -0.722 15.180 71.288 1.00 38.02 173 GLU D CA 1
ATOM 6945 C C . GLU D 1 173 ? 0.364 15.088 70.216 1.00 36.51 173 GLU D C 1
ATOM 6946 O O . GLU D 1 173 ? 1.076 14.082 70.112 1.00 37.15 173 GLU D O 1
ATOM 6952 N N . VAL D 1 174 ? 0.491 16.118 69.398 1.00 32.26 174 VAL D N 1
ATOM 6953 C CA . VAL D 1 174 ? 1.505 16.117 68.371 1.00 30.28 174 VAL D CA 1
ATOM 6954 C C . VAL D 1 174 ? 2.204 17.470 68.408 1.00 30.03 174 VAL D C 1
ATOM 6955 O O . VAL D 1 174 ? 1.562 18.550 68.365 1.00 30.01 174 VAL D O 1
ATOM 6959 N N . GLU D 1 175 ? 3.527 17.421 68.475 1.00 28.50 175 GLU D N 1
ATOM 6960 C CA . GLU D 1 175 ? 4.296 18.641 68.521 1.00 27.35 175 GLU D CA 1
ATOM 6961 C C . GLU D 1 175 ? 5.004 18.864 67.198 1.00 27.22 175 GLU D C 1
ATOM 6962 O O . GLU D 1 175 ? 5.667 17.959 66.649 1.00 28.00 175 GLU D O 1
ATOM 6968 N N . PHE D 1 176 ? 4.848 20.063 66.662 1.00 24.93 176 PHE D N 1
ATOM 6969 C CA . PHE D 1 176 ? 5.502 20.368 65.450 1.00 25.80 176 PHE D CA 1
ATOM 6970 C C . PHE D 1 176 ? 6.628 21.322 65.885 1.00 28.20 176 PHE D C 1
ATOM 6971 O O . PHE D 1 176 ? 6.395 22.472 66.274 1.00 26.00 176 PHE D O 1
ATOM 6979 N N . SER D 1 177 ? 7.865 20.842 65.801 1.00 29.36 177 SER D N 1
ATOM 6980 C CA . SER D 1 177 ? 9.006 21.657 66.175 1.00 33.20 177 SER D CA 1
ATOM 6981 C C . SER D 1 177 ? 10.228 21.179 65.401 1.00 36.45 177 SER D C 1
ATOM 6982 O O . SER D 1 177 ? 10.202 20.119 64.808 1.00 35.24 177 SER D O 1
ATOM 6985 N N . LYS D 1 178 ? 11.299 21.959 65.411 1.00 39.26 178 LYS D N 1
ATOM 6986 C CA . LYS D 1 178 ? 12.489 21.503 64.710 1.00 42.44 178 LYS D CA 1
ATOM 6987 C C . LYS D 1 178 ? 12.945 20.213 65.400 1.00 43.44 178 LYS D C 1
ATOM 6988 O O . LYS D 1 178 ? 13.299 19.218 64.743 1.00 42.75 178 LYS D O 1
ATOM 6994 N N . ASP D 1 179 ? 12.895 20.198 66.728 1.00 44.29 179 ASP D N 1
ATOM 6995 C CA . ASP D 1 179 ? 13.278 18.978 67.421 1.00 46.15 179 ASP D CA 1
ATOM 6996 C C . ASP D 1 179 ? 12.496 17.756 66.920 1.00 45.65 179 ASP D C 1
ATOM 6997 O O . ASP D 1 179 ? 13.047 16.665 66.877 1.00 46.09 179 ASP D O 1
ATOM 7002 N N . THR D 1 180 ? 11.226 17.925 66.541 1.00 44.91 180 THR D N 1
ATOM 7003 C CA . THR D 1 180 ? 10.437 16.803 66.039 1.00 43.80 180 THR D CA 1
ATOM 7004 C C . THR D 1 180 ? 10.562 16.641 64.504 1.00 43.65 180 THR D C 1
ATOM 7005 O O . THR D 1 180 ? 10.071 15.656 63.936 1.00 43.79 180 THR D O 1
ATOM 7009 N N . GLY D 1 181 ? 11.211 17.608 63.851 1.00 42.90 181 GLY D N 1
ATOM 7010 C CA . GLY D 1 181 ? 11.428 17.562 62.411 1.00 41.88 181 GLY D CA 1
ATOM 7011 C C . GLY D 1 181 ? 10.244 17.812 61.476 1.00 42.55 181 GLY D C 1
ATOM 7012 O O . GLY D 1 181 ? 10.330 17.493 60.263 1.00 42.95 181 GLY D O 1
ATOM 7013 N N . SER D 1 182 ? 9.143 18.377 61.997 1.00 39.40 182 SER D N 1
ATOM 7014 C CA . SER D 1 182 ? 7.968 18.634 61.146 1.00 38.45 182 SER D CA 1
ATOM 7015 C C . SER D 1 182 ? 7.618 20.132 61.037 1.00 37.42 182 SER D C 1
ATOM 7016 O O . SER D 1 182 ? 6.593 20.483 60.442 1.00 36.02 182 SER D O 1
ATOM 7019 N N . LEU D 1 183 ? 8.461 20.985 61.632 1.00 35.75 183 LEU D N 1
ATOM 7020 C CA . LEU D 1 183 ? 8.298 22.440 61.604 1.00 34.21 183 LEU D CA 1
ATOM 7021 C C . LEU D 1 183 ? 9.427 23.032 60.788 1.00 33.54 183 LEU D C 1
ATOM 7022 O O . LEU D 1 183 ? 10.588 22.966 61.207 1.00 33.92 183 LEU D O 1
ATOM 7027 N N . ALA D 1 184 ? 9.105 23.665 59.680 1.00 30.67 184 ALA D N 1
ATOM 7028 C CA . ALA D 1 184 ? 10.117 24.287 58.831 1.00 32.38 184 ALA D CA 1
ATOM 7029 C C . ALA D 1 184 ? 10.368 25.731 59.217 1.00 33.10 184 ALA D C 1
ATOM 7030 O O . ALA D 1 184 ? 11.456 26.279 58.987 1.00 34.63 184 ALA D O 1
ATOM 7032 N N . ASP D 1 185 ? 9.348 26.378 59.776 1.00 31.50 185 ASP D N 1
ATOM 7033 C CA . ASP D 1 185 ? 9.498 27.738 60.135 1.00 32.46 185 ASP D CA 1
ATOM 7034 C C . ASP D 1 185 ? 8.389 28.240 61.030 1.00 31.89 185 ASP D C 1
ATOM 7035 O O . ASP D 1 185 ? 7.286 27.706 61.026 1.00 27.92 185 ASP D O 1
ATOM 7040 N N . ILE D 1 186 ? 8.688 29.281 61.801 1.00 31.04 186 ILE D N 1
ATOM 7041 C CA . ILE D 1 186 ? 7.682 29.846 62.663 1.00 29.62 186 ILE D CA 1
ATOM 7042 C C . ILE D 1 186 ? 7.848 31.339 62.769 1.00 30.17 186 ILE D C 1
ATOM 7043 O O . ILE D 1 186 ? 8.971 31.834 62.901 1.00 30.86 186 ILE D O 1
ATOM 7048 N N . GLU D 1 187 ? 6.741 32.061 62.598 1.00 26.83 187 GLU D N 1
ATOM 7049 C CA . GLU D 1 187 ? 6.749 33.508 62.773 1.00 26.28 187 GLU D CA 1
ATOM 7050 C C . GLU D 1 187 ? 6.042 33.697 64.092 1.00 25.77 187 GLU D C 1
ATOM 7051 O O . GLU D 1 187 ? 4.831 33.406 64.226 1.00 21.45 187 GLU D O 1
ATOM 7057 N N . PHE D 1 188 ? 6.798 34.179 65.073 1.00 23.59 188 PHE D N 1
ATOM 7058 C CA . PHE D 1 188 ? 6.236 34.404 66.391 1.00 22.65 188 PHE D CA 1
ATOM 7059 C C . PHE D 1 188 ? 5.908 35.867 66.676 1.00 22.73 188 PHE D C 1
ATOM 7060 O O . PHE D 1 188 ? 6.817 36.758 66.546 1.00 21.45 188 PHE D O 1
ATOM 7068 N N . ASN D 1 189 ? 4.659 36.126 67.088 1.00 19.88 189 ASN D N 1
ATOM 7069 C CA . ASN D 1 189 ? 4.220 37.471 67.535 1.00 20.03 189 ASN D CA 1
ATOM 7070 C C . ASN D 1 189 ? 3.878 37.426 69.035 1.00 19.74 189 ASN D C 1
ATOM 7071 O O . ASN D 1 189 ? 4.319 38.295 69.839 1.00 18.72 189 ASN D O 1
ATOM 7076 N N . LYS D 1 190 ? 3.039 36.463 69.452 1.00 17.27 190 LYS D N 1
ATOM 7077 C CA . LYS D 1 190 ? 2.663 36.302 70.885 1.00 19.00 190 LYS D CA 1
ATOM 7078 C C . LYS D 1 190 ? 2.310 34.806 71.091 1.00 19.69 190 LYS D C 1
ATOM 7079 O O . LYS D 1 190 ? 1.806 34.124 70.150 1.00 19.74 190 LYS D O 1
ATOM 7085 N N . GLU D 1 191 ? 2.545 34.313 72.302 1.00 18.51 191 GLU D N 1
ATOM 7086 C CA . GLU D 1 191 ? 2.199 32.925 72.620 1.00 18.13 191 GLU D CA 1
ATOM 7087 C C . GLU D 1 191 ? 0.668 32.865 72.537 1.00 17.85 191 GLU D C 1
ATOM 7088 O O . GLU D 1 191 ? -0.062 33.780 72.948 1.00 17.80 191 GLU D O 1
ATOM 7094 N N . SER D 1 192 ? 0.153 31.750 72.024 1.00 17.70 192 SER D N 1
ATOM 7095 C CA . SER D 1 192 ? -1.292 31.747 71.798 1.00 17.42 192 SER D CA 1
ATOM 7096 C C . SER D 1 192 ? -1.842 30.315 71.932 1.00 16.42 192 SER D C 1
ATOM 7097 O O . SER D 1 192 ? -1.149 29.376 71.719 1.00 16.51 192 SER D O 1
ATOM 7100 N N . SER D 1 193 ? -3.086 30.216 72.316 1.00 19.33 193 SER D N 1
ATOM 7101 C CA . SER D 1 193 ? -3.696 28.886 72.358 1.00 21.23 193 SER D CA 1
ATOM 7102 C C . SER D 1 193 ? -5.149 29.099 71.938 1.00 19.91 193 SER D C 1
ATOM 7103 O O . SER D 1 193 ? -5.806 30.038 72.389 1.00 22.27 193 SER D O 1
ATOM 7106 N N . SER D 1 194 ? -5.650 28.255 71.037 1.00 18.83 194 SER D N 1
ATOM 7107 C CA . SER D 1 194 ?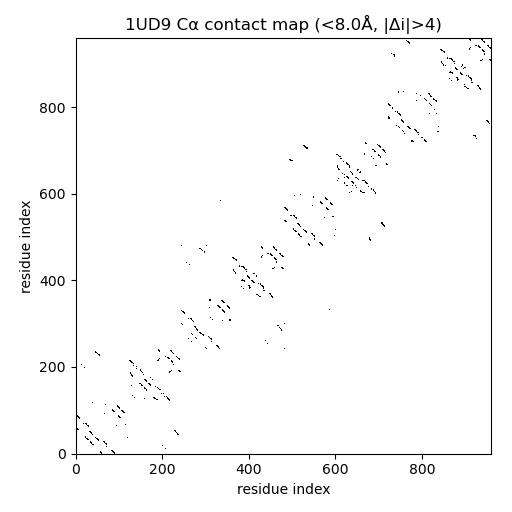 -7.014 28.414 70.582 1.00 18.11 194 SER D CA 1
ATOM 7108 C C . SER D 1 194 ? -7.708 27.049 70.417 1.00 17.34 194 SER D C 1
ATOM 7109 O O . SER D 1 194 ? -7.072 26.001 70.561 1.00 18.87 194 SER D O 1
ATOM 7112 N N . ALA D 1 195 ? -8.989 27.079 70.070 1.00 15.90 195 ALA D N 1
ATOM 7113 C CA . ALA D 1 195 ? -9.770 25.808 69.971 1.00 16.24 195 ALA D CA 1
ATOM 7114 C C . ALA D 1 195 ? -10.673 25.871 68.761 1.00 15.41 195 ALA D C 1
ATOM 7115 O O . ALA D 1 195 ? -11.295 26.904 68.469 1.00 15.99 195 ALA D O 1
ATOM 7117 N N . TYR D 1 196 ? -10.824 24.714 68.082 1.00 16.81 196 TYR D N 1
ATOM 7118 C CA . TYR D 1 196 ? -11.612 24.663 66.868 1.00 15.64 196 TYR D CA 1
ATOM 7119 C C . TYR D 1 196 ? -12.297 23.321 66.767 1.00 17.96 196 TYR D C 1
ATOM 7120 O O . TYR D 1 196 ? -11.812 22.310 67.326 1.00 17.58 196 TYR D O 1
ATOM 7129 N N . ASP D 1 197 ? -13.412 23.318 66.028 1.00 18.20 197 ASP D N 1
ATOM 7130 C CA . ASP D 1 197 ? -14.161 22.062 65.777 1.00 19.74 197 ASP D CA 1
ATOM 7131 C C . ASP D 1 197 ? -13.368 21.157 64.827 1.00 18.88 197 ASP D C 1
ATOM 7132 O O . ASP D 1 197 ? -13.188 21.473 63.634 1.00 18.36 197 ASP D O 1
ATOM 7137 N N . VAL D 1 198 ? -12.901 20.008 65.314 1.00 19.29 198 VAL D N 1
ATOM 7138 C CA . VAL D 1 198 ? -12.025 19.149 64.534 1.00 20.41 198 VAL D CA 1
ATOM 7139 C C . VAL D 1 198 ? -12.752 18.451 63.388 1.00 22.15 198 VAL D C 1
ATOM 7140 O O . VAL D 1 198 ? -12.107 18.025 62.406 1.00 22.55 198 VAL D O 1
ATOM 7144 N N . GLU D 1 199 ? -14.089 18.416 63.481 1.00 22.42 199 GLU D N 1
ATOM 7145 C CA . GLU D 1 199 ? -14.914 17.763 62.421 1.00 23.46 199 GLU D CA 1
ATOM 7146 C C . GLU D 1 199 ? -14.773 18.611 61.147 1.00 22.02 199 GLU D C 1
ATOM 7147 O O . GLU D 1 199 ? -14.625 18.076 60.008 1.00 22.03 199 GLU D O 1
ATOM 7153 N N . TYR D 1 200 ? -14.789 19.930 61.330 1.00 18.28 200 TYR D N 1
ATOM 7154 C CA . TYR D 1 200 ? -14.621 20.818 60.199 1.00 19.89 200 TYR D CA 1
ATOM 7155 C C . TYR D 1 200 ? -13.225 20.658 59.566 1.00 19.90 200 TYR D C 1
ATOM 7156 O O . TYR D 1 200 ? -13.071 20.625 58.333 1.00 17.94 200 TYR D O 1
ATOM 7165 N N . LEU D 1 201 ? -12.194 20.602 60.405 1.00 18.46 201 LEU D N 1
ATOM 7166 C CA . LEU D 1 201 ? -10.836 20.457 59.885 1.00 19.56 201 LEU D CA 1
ATOM 7167 C C . LEU D 1 201 ? -10.665 19.132 59.189 1.00 19.27 201 LEU D C 1
ATOM 7168 O O . LEU D 1 201 ? -10.039 19.056 58.148 1.00 18.32 201 LEU D O 1
ATOM 7173 N N . ASN D 1 202 ? -11.213 18.063 59.755 1.00 19.79 202 ASN D N 1
ATOM 7174 C CA . ASN D 1 202 ? -11.098 16.775 59.117 1.00 21.12 202 ASN D CA 1
ATOM 7175 C C . ASN D 1 202 ? -11.870 16.813 57.783 1.00 20.35 202 ASN D C 1
ATOM 7176 O O . ASN D 1 202 ? -11.477 16.143 56.824 1.00 23.07 202 ASN D O 1
ATOM 7181 N N . ASP D 1 203 ? -12.940 17.609 57.680 1.00 20.15 203 ASP D N 1
ATOM 7182 C CA . ASP D 1 203 ? -13.717 17.698 56.422 1.00 19.66 203 ASP D CA 1
ATOM 7183 C C . ASP D 1 203 ? -12.856 18.220 55.239 1.00 19.40 203 ASP D C 1
ATOM 7184 O O . ASP D 1 203 ? -13.089 17.818 54.106 1.00 18.86 203 ASP D O 1
ATOM 7189 N N . ILE D 1 204 ? -11.893 19.106 55.500 1.00 16.84 204 ILE D N 1
ATOM 7190 C CA . ILE D 1 204 ? -11.092 19.703 54.437 1.00 17.66 204 ILE D CA 1
ATOM 7191 C C . ILE D 1 204 ? -9.685 19.161 54.305 1.00 17.49 204 ILE D C 1
ATOM 7192 O O . ILE D 1 204 ? -8.899 19.689 53.542 1.00 16.85 204 ILE D O 1
ATOM 7197 N N . ILE D 1 205 ? -9.417 18.023 54.938 1.00 17.44 205 ILE D N 1
ATOM 7198 C CA . ILE D 1 205 ? -8.059 17.503 54.940 1.00 19.55 205 ILE D CA 1
ATOM 7199 C C . ILE D 1 205 ? -7.498 17.117 53.574 1.00 18.15 205 ILE D C 1
ATOM 7200 O O . ILE D 1 205 ? -6.279 17.015 53.421 1.00 17.50 205 ILE D O 1
ATOM 7205 N N . SER D 1 206 ? -8.352 16.995 52.533 1.00 17.97 206 SER D N 1
ATOM 7206 C CA . SER D 1 206 ? -7.812 16.722 51.215 1.00 16.80 206 SER D CA 1
ATOM 7207 C C . SER D 1 206 ? -6.963 17.875 50.709 1.00 15.67 206 SER D C 1
ATOM 7208 O O . SER D 1 206 ? -6.129 17.695 49.815 1.00 15.11 206 SER D O 1
ATOM 7211 N N . LEU D 1 207 ? -7.183 19.075 51.248 1.00 15.32 207 LEU D N 1
ATOM 7212 C CA . LEU D 1 207 ? -6.410 20.216 50.805 1.00 16.49 207 LEU D CA 1
ATOM 7213 C C . LEU D 1 207 ? -4.922 19.973 51.141 1.00 15.99 207 LEU D C 1
ATOM 7214 O O . LEU D 1 207 ? -4.040 20.555 50.462 1.00 16.82 207 LEU D O 1
ATOM 7219 N N . THR D 1 208 ? -4.644 19.122 52.123 1.00 17.87 208 THR D N 1
ATOM 7220 C CA . THR D 1 208 ? -3.223 18.909 52.463 1.00 18.77 208 THR D CA 1
ATOM 7221 C C . THR D 1 208 ? -2.501 18.206 51.300 1.00 20.60 208 THR D C 1
ATOM 7222 O O . THR D 1 208 ? -1.274 18.194 51.243 1.00 20.45 208 THR D O 1
ATOM 7226 N N . LYS D 1 209 ? -3.247 17.658 50.339 1.00 19.48 209 LYS D N 1
ATOM 7227 C CA . LYS D 1 209 ? -2.583 17.044 49.192 1.00 20.91 209 LYS D CA 1
ATOM 7228 C C . LYS D 1 209 ? -2.017 18.068 48.241 1.00 19.33 209 LYS D C 1
ATOM 7229 O O . LYS D 1 209 ? -1.278 17.736 47.317 1.00 20.19 209 LYS D O 1
ATOM 7235 N N . LEU D 1 210 ? -2.364 19.339 48.412 1.00 17.91 210 LEU D N 1
ATOM 7236 C CA . LEU D 1 210 ? -1.913 20.353 47.455 1.00 17.93 210 LEU D CA 1
ATOM 7237 C C . LEU D 1 210 ? -0.442 20.867 47.545 1.00 18.08 210 LEU D C 1
ATOM 7238 O O . LEU D 1 210 ? 0.098 21.453 46.590 1.00 19.89 210 LEU D O 1
ATOM 7243 N N . SER D 1 211 ? 0.112 20.747 48.739 1.00 21.05 211 SER D N 1
ATOM 7244 C CA . SER D 1 211 ? 1.468 21.239 48.952 1.00 19.84 211 SER D CA 1
ATOM 7245 C C . SER D 1 211 ? 2.162 20.388 49.968 1.00 20.73 211 SER D C 1
ATOM 7246 O O . SER D 1 211 ? 1.538 19.694 50.725 1.00 19.76 211 SER D O 1
ATOM 7249 N N . ASP D 1 212 ? 3.489 20.401 49.946 1.00 20.39 212 ASP D N 1
ATOM 7250 C CA . ASP D 1 212 ? 4.160 19.576 50.919 1.00 21.58 212 ASP D CA 1
ATOM 7251 C C . ASP D 1 212 ? 4.115 20.226 52.313 1.00 19.66 212 ASP D C 1
ATOM 7252 O O . ASP D 1 212 ? 4.185 19.510 53.315 1.00 20.05 212 ASP D O 1
ATOM 7257 N N . TYR D 1 213 ? 4.061 21.559 52.359 1.00 18.45 213 TYR D N 1
ATOM 7258 C CA . TYR D 1 213 ? 3.922 22.235 53.655 1.00 21.70 213 TYR D CA 1
ATOM 7259 C C . TYR D 1 213 ? 2.630 23.080 53.685 1.00 19.57 213 TYR D C 1
ATOM 7260 O O . TYR D 1 213 ? 2.139 23.482 52.685 1.00 20.83 213 TYR D O 1
ATOM 7269 N N . VAL D 1 214 ? 2.150 23.360 54.871 1.00 18.55 214 VAL D N 1
ATOM 7270 C CA . VAL D 1 214 ? 0.974 24.216 55.047 1.00 17.53 214 VAL D CA 1
ATOM 7271 C C . VAL D 1 214 ? 1.360 25.350 56.041 1.00 16.77 214 VAL D C 1
ATOM 7272 O O . VAL D 1 214 ? 2.070 25.094 57.029 1.00 18.75 214 VAL D O 1
ATOM 7276 N N . LYS D 1 215 ? 0.927 26.573 55.760 1.00 16.53 215 LYS D N 1
ATOM 7277 C CA . LYS D 1 215 ? 1.162 27.627 56.745 1.00 16.65 215 LYS D CA 1
ATOM 7278 C C . LYS D 1 215 ? -0.104 27.678 57.606 1.00 17.43 215 LYS D C 1
ATOM 7279 O O . LYS D 1 215 ? -1.195 27.892 57.087 1.00 17.37 215 LYS D O 1
ATOM 7285 N N . VAL D 1 216 ? 0.055 27.461 58.907 1.00 16.55 216 VAL D N 1
ATOM 7286 C CA . VAL D 1 216 ? -1.058 27.451 59.865 1.00 17.82 216 VAL D CA 1
ATOM 7287 C C . VAL D 1 216 ? -0.929 28.731 60.703 1.00 18.11 216 VAL D C 1
ATOM 7288 O O . VAL D 1 216 ? 0.121 28.932 61.392 1.00 17.52 216 VAL D O 1
ATOM 7292 N N . ALA D 1 217 ? -1.936 29.575 60.674 1.00 15.97 217 ALA D N 1
ATOM 7293 C CA . ALA D 1 217 ? -1.841 30.787 61.498 1.00 16.79 217 ALA D CA 1
ATOM 7294 C C . ALA D 1 217 ? -3.077 30.888 62.366 1.00 18.01 217 ALA D C 1
ATOM 7295 O O . ALA D 1 217 ? -4.180 30.506 61.943 1.00 17.06 217 ALA D O 1
ATOM 7297 N N . PHE D 1 218 ? -2.881 31.423 63.574 1.00 14.88 218 PHE D N 1
ATOM 7298 C CA . PHE D 1 218 ? -3.991 31.595 64.485 1.00 15.63 218 PHE D CA 1
ATOM 7299 C C . PHE D 1 218 ? -3.614 32.624 65.539 1.00 16.55 218 PHE D C 1
ATOM 7300 O O . PHE D 1 218 ? -2.461 33.094 65.588 1.00 16.26 218 PHE D O 1
ATOM 7308 N N . ALA D 1 219 ? -4.583 32.935 66.386 1.00 16.90 219 ALA D N 1
ATOM 7309 C CA . ALA D 1 219 ? -4.359 33.861 67.508 1.00 16.91 219 ALA D CA 1
ATOM 7310 C C . ALA D 1 219 ? -5.433 33.495 68.511 1.00 16.79 219 ALA D C 1
ATOM 7311 O O . ALA D 1 219 ? -6.410 32.817 68.189 1.00 16.82 219 ALA D O 1
ATOM 7313 N N . ASP D 1 220 ? -5.274 33.962 69.751 1.00 15.50 220 ASP D N 1
ATOM 7314 C CA . ASP D 1 220 ? -6.259 33.580 70.755 1.00 18.02 220 ASP D CA 1
ATOM 7315 C C . ASP D 1 220 ? -7.690 33.941 70.374 1.00 17.90 220 ASP D C 1
ATOM 7316 O O . ASP D 1 220 ? -7.971 35.117 70.062 1.00 16.90 220 ASP D O 1
ATOM 7321 N N . GLN D 1 221 ? -8.585 32.951 70.416 1.00 18.30 221 GLN D N 1
ATOM 7322 C CA . GLN D 1 221 ? -10.019 33.177 70.113 1.00 19.58 221 GLN D CA 1
ATOM 7323 C C . GLN D 1 221 ? -10.267 33.890 68.786 1.00 18.85 221 GLN D C 1
ATOM 7324 O O . GLN D 1 221 ? -11.167 34.707 68.679 1.00 16.80 221 GLN D O 1
ATOM 7330 N N . LYS D 1 222 ? -9.412 33.588 67.797 1.00 16.20 222 LYS D N 1
ATOM 7331 C CA . LYS D 1 222 ? -9.499 34.131 66.456 1.00 17.92 222 LYS D CA 1
ATOM 7332 C C . LYS D 1 222 ? -9.551 32.925 65.455 1.00 15.17 222 LYS D C 1
ATOM 7333 O O . LYS D 1 222 ? -9.230 31.789 65.805 1.00 14.94 222 LYS D O 1
ATOM 7339 N N . PRO D 1 223 ? -10.007 33.170 64.240 1.00 16.66 223 PRO D N 1
ATOM 7340 C CA . PRO D 1 223 ? -10.082 32.079 63.226 1.00 16.04 223 PRO D CA 1
ATOM 7341 C C . PRO D 1 223 ? -8.718 31.459 62.961 1.00 17.21 223 PRO D C 1
ATOM 7342 O O . PRO D 1 223 ? -7.713 32.152 63.066 1.00 17.99 223 PRO D O 1
ATOM 7346 N N . MET D 1 224 ? -8.695 30.163 62.643 1.00 14.61 224 MET D N 1
ATOM 7347 C CA . MET D 1 224 ? -7.456 29.471 62.238 1.00 15.49 224 MET D CA 1
ATOM 7348 C C . MET D 1 224 ? -7.388 29.695 60.736 1.00 15.93 224 MET D C 1
ATOM 7349 O O . MET D 1 224 ? -8.434 29.629 60.037 1.00 14.22 224 MET D O 1
ATOM 7354 N N . GLN D 1 225 ? -6.198 29.956 60.207 1.00 14.40 225 GLN D N 1
ATOM 7355 C CA . GLN D 1 225 ? -6.089 30.114 58.752 1.00 14.81 225 GLN D CA 1
ATOM 7356 C C . GLN D 1 225 ? -5.088 29.025 58.264 1.00 17.28 225 GLN D C 1
ATOM 7357 O O . GLN D 1 225 ? -4.020 28.885 58.864 1.00 16.29 225 GLN D O 1
ATOM 7363 N N . LEU D 1 226 ? -5.451 28.267 57.215 1.00 14.68 226 LEU D N 1
ATOM 7364 C CA . LEU D 1 226 ? -4.547 27.268 56.632 1.00 14.16 226 LEU D CA 1
ATOM 7365 C C . LEU D 1 226 ? -4.295 27.750 55.225 1.00 16.85 226 LEU D C 1
ATOM 7366 O O . LEU D 1 226 ? -5.234 27.940 54.447 1.00 15.64 226 LEU D O 1
ATOM 7371 N N . GLU D 1 227 ? -3.007 27.890 54.857 1.00 14.51 227 GLU D N 1
ATOM 7372 C CA . GLU D 1 227 ? -2.643 28.348 53.493 1.00 14.94 227 GLU D CA 1
ATOM 7373 C C . GLU D 1 227 ? -1.807 27.267 52.837 1.00 16.56 227 GLU D C 1
ATOM 7374 O O . GLU D 1 227 ? -0.801 26.857 53.363 1.00 17.16 227 GLU D O 1
ATOM 7380 N N . PHE D 1 228 ? -2.208 26.886 51.636 1.00 16.28 228 PHE D N 1
ATOM 7381 C CA . PHE D 1 228 ? -1.542 25.838 50.854 1.00 17.12 228 PHE D CA 1
ATOM 7382 C C . PHE D 1 228 ? -1.002 26.543 49.616 1.00 19.24 228 PHE D C 1
ATOM 7383 O O . PHE D 1 228 ? -1.767 26.955 48.759 1.00 19.63 228 PHE D O 1
ATOM 7391 N N . ASN D 1 229 ? 0.311 26.709 49.536 1.00 19.69 229 ASN D N 1
ATOM 7392 C CA . ASN D 1 229 ? 0.916 27.380 48.381 1.00 21.85 229 ASN D CA 1
ATOM 7393 C C . ASN D 1 229 ? 1.346 26.331 47.377 1.00 24.26 229 ASN D C 1
ATOM 7394 O O . ASN D 1 229 ? 2.059 25.378 47.708 1.00 25.44 229 ASN D O 1
ATOM 7399 N N . MET D 1 230 ? 0.889 26.480 46.141 1.00 24.99 230 MET D N 1
ATOM 7400 C CA . MET D 1 230 ? 1.205 25.508 45.102 1.00 27.32 230 MET D CA 1
ATOM 7401 C C . MET D 1 230 ? 2.248 26.086 44.094 1.00 28.91 230 MET D C 1
ATOM 7402 O O . MET D 1 230 ? 2.397 27.285 43.975 1.00 28.17 230 MET D O 1
ATOM 7407 N N . GLU D 1 231 ? 2.931 25.245 43.325 1.00 34.25 231 GLU D N 1
ATOM 7408 C CA . GLU D 1 231 ? 3.890 25.800 42.334 1.00 36.22 231 GLU D CA 1
ATOM 7409 C C . GLU D 1 231 ? 3.097 26.683 41.353 1.00 37.54 231 GLU D C 1
ATOM 7410 O O . GLU D 1 231 ? 1.899 26.448 41.155 1.00 40.09 231 GLU D O 1
ATOM 7416 N N . GLY D 1 232 ? 3.722 27.706 40.779 1.00 35.21 232 GLY D N 1
ATOM 7417 C CA . GLY D 1 232 ? 3.051 28.606 39.840 1.00 33.50 232 GLY D CA 1
ATOM 7418 C C . GLY D 1 232 ? 2.373 29.806 40.500 1.00 34.15 232 GLY D C 1
ATOM 7419 O O . GLY D 1 232 ? 1.810 30.699 39.838 1.00 34.87 232 GLY D O 1
ATOM 7420 N N . GLY D 1 233 ? 2.380 29.842 41.832 1.00 31.33 233 GLY D N 1
ATOM 7421 C CA . GLY D 1 233 ? 1.724 30.947 42.504 1.00 29.34 233 GLY D CA 1
ATOM 7422 C C . GLY D 1 233 ? 0.319 30.566 42.970 1.00 26.09 233 GLY D C 1
ATOM 7423 O O . GLY D 1 233 ? -0.357 31.399 43.531 1.00 27.62 233 GLY D O 1
ATOM 7424 N N . GLY D 1 234 ? -0.095 29.320 42.719 1.00 23.03 234 GLY D N 1
ATOM 7425 C CA . GLY D 1 234 ? -1.411 28.841 43.160 1.00 21.63 234 GLY D CA 1
ATOM 7426 C C . GLY D 1 234 ? -1.557 28.971 44.700 1.00 20.88 234 GLY D C 1
ATOM 7427 O O . GLY D 1 234 ? -0.614 28.748 45.458 1.00 20.63 234 GLY D O 1
ATOM 7428 N N . LYS D 1 235 ? -2.736 29.340 45.195 1.00 18.16 235 LYS D N 1
ATOM 7429 C CA . LYS D 1 235 ? -2.844 29.503 46.639 1.00 18.11 235 LYS D CA 1
ATOM 7430 C C . LYS D 1 235 ? -4.246 29.093 47.079 1.00 18.05 235 LYS D C 1
ATOM 7431 O O . LYS D 1 235 ? -5.200 29.554 46.465 1.00 18.78 235 LYS D O 1
ATOM 7437 N N . VAL D 1 236 ? -4.367 28.176 48.054 1.00 15.97 236 VAL D N 1
ATOM 7438 C CA . VAL D 1 236 ? -5.701 27.864 48.561 1.00 14.52 236 VAL D CA 1
ATOM 7439 C C . VAL D 1 236 ? -5.676 28.208 50.065 1.00 15.56 236 VAL D C 1
ATOM 7440 O O . VAL D 1 236 ? -4.716 27.860 50.766 1.00 15.78 236 VAL D O 1
ATOM 7444 N N . THR D 1 237 ? -6.699 28.928 50.550 1.00 14.11 237 THR D N 1
ATOM 7445 C CA . THR D 1 237 ? -6.754 29.301 51.965 1.00 14.99 237 THR D CA 1
ATOM 7446 C C . THR D 1 237 ? -8.066 28.809 52.594 1.00 16.02 237 THR D C 1
ATOM 7447 O O . THR D 1 237 ? -9.122 28.893 51.958 1.00 17.05 237 THR D O 1
ATOM 7451 N N . TYR D 1 238 ? -7.949 28.242 53.801 1.00 14.42 238 TYR D N 1
ATOM 7452 C CA . TYR D 1 238 ? -9.124 27.749 54.538 1.00 14.74 238 TYR D CA 1
ATOM 7453 C C . TYR D 1 238 ? -9.155 28.565 55.817 1.00 14.83 238 TYR D C 1
ATOM 7454 O O . TYR D 1 238 ? -8.072 28.774 56.422 1.00 17.04 238 TYR D O 1
ATOM 7463 N N . LEU D 1 239 ? -10.348 29.088 56.174 1.00 13.60 239 LEU D N 1
ATOM 7464 C CA . LEU D 1 239 ? -10.489 29.859 57.432 1.00 14.02 239 LEU D CA 1
ATOM 7465 C C . LEU D 1 239 ? -11.586 29.171 58.252 1.00 15.90 239 LEU D C 1
ATOM 7466 O O . LEU D 1 239 ? -12.611 28.773 57.691 1.00 16.64 239 LEU D O 1
ATOM 7471 N N . LEU D 1 240 ? -11.361 29.067 59.557 1.00 14.85 240 LEU D N 1
ATOM 7472 C CA . LEU D 1 240 ? -12.350 28.417 60.457 1.00 14.44 240 LEU D CA 1
ATOM 7473 C C . LEU D 1 240 ? -12.503 29.230 61.720 1.00 15.48 240 LEU D C 1
ATOM 7474 O O . LEU D 1 240 ? -11.515 29.446 62.451 1.00 16.83 240 LEU D O 1
ATOM 7479 N N . ALA D 1 241 ? -13.756 29.631 62.001 1.00 13.88 241 ALA D N 1
ATOM 7480 C CA . ALA D 1 241 ? -14.035 30.427 63.212 1.00 15.33 241 ALA D CA 1
ATOM 7481 C C . ALA D 1 241 ? -13.721 29.603 64.457 1.00 15.09 241 ALA D C 1
ATOM 7482 O O . ALA D 1 241 ? -13.796 28.381 64.496 1.00 15.68 241 ALA D O 1
ATOM 7484 N N . PRO D 1 242 ? -13.349 30.295 65.547 1.00 16.19 242 PRO D N 1
ATOM 7485 C CA . PRO D 1 242 ? -12.987 29.590 66.784 1.00 16.51 242 PRO D CA 1
ATOM 7486 C C . PRO D 1 242 ? -14.097 29.283 67.759 1.00 16.85 242 PRO D C 1
ATOM 7487 O O . PRO D 1 242 ? -15.106 29.919 67.706 1.00 17.51 242 PRO D O 1
ATOM 7491 N N . LYS D 1 243 ? -13.834 28.302 68.620 1.00 18.07 243 LYS D N 1
ATOM 7492 C CA . LYS D 1 243 ? -14.690 28.100 69.808 1.00 19.34 243 LYS D CA 1
ATOM 7493 C C . LYS D 1 243 ? -13.970 28.913 70.908 1.00 20.25 243 LYS D C 1
ATOM 7494 O O . LYS D 1 243 ? -12.816 29.382 70.732 1.00 19.58 243 LYS D O 1
ATOM 7500 N N . LEU D 1 244 ? -14.640 29.032 72.048 1.00 18.39 244 LEU D N 1
ATOM 7501 C CA . LEU D 1 244 ? -14.030 29.753 73.171 1.00 19.09 244 LEU D CA 1
ATOM 7502 C C . LEU D 1 244 ? -12.882 28.970 73.779 1.00 19.31 244 LEU D C 1
ATOM 7503 O O . LEU D 1 244 ? -11.826 29.544 74.188 1.00 21.09 244 LEU D O 1
ATOM 7508 N N . SER D 1 245 ? -13.054 27.670 73.900 1.00 18.54 245 SER D N 1
ATOM 7509 C CA . SER D 1 245 ? -12.003 26.804 74.505 1.00 20.46 245 SER D CA 1
ATOM 7510 C C . SER D 1 245 ? -12.346 25.340 74.336 1.00 21.20 245 SER D C 1
ATOM 7511 O O . SER D 1 245 ? -11.515 24.560 74.865 1.00 23.37 245 SER D O 1
#

Nearest PDB structures (foldseek):
  1ud9-assembly5_C  TM=1.004E+00  e=1.083E-46  Sulfurisphaera tokodaii
  1ud9-assembly5_B  TM=9.924E-01  e=1.859E-43  Sulfurisphaera tokodaii
  1ud9-assembly4_D  TM=9.936E-01  e=1.585E-42  Sulfurisphaera tokodaii
  1ud9-assembly5_A-2  TM=9.888E-01  e=1.964E-42  Sulfurisphaera tokodaii
  5auj-assembly1_A  TM=9.031E-01  e=2.935E-22  Pyrococcus furiosus DSM 3638

InterPro domains:
  IPR000730 Proliferating cell nuclear antigen, PCNA [MF_00317] (1-244)
  IPR000730 Proliferating cell nuclear antigen, PCNA [PR00339] (9-28)
  IPR000730 Proliferating cell nuclear antigen, PCNA [PR00339] (33-51)
  IPR000730 Proliferating cell nuclear antigen, PCNA [PR00339] (55-79)
  IPR000730 Proliferating cell nuclear antigen, PCNA [PR00339] (230-245)
  IPR000730 Proliferating cell nuclear antigen, PCNA [PTHR11352] (11-243)
  IPR000730 Proliferating cell nuclear antigen, PCNA [TIGR00590] (11-244)
  IPR022648 Proliferating cell nuclear antigen, PCNA, N-terminal [PF00705] (11-102)
  IPR022649 Proliferating cell nuclear antigen, PCNA, C-terminal [PF02747] (126-243)
  IPR022659 Proliferating cell nuclear antigen, PCNA, conserved site [PS01251] (33-56)
  IPR046938 DNA clamp superfamily [SSF55979] (2-121)
  IPR046938 DNA clamp superfamily [SSF55979] (127-244)

Organism: Sulfurisphaera tokodaii (strain DSM 16993 / JCM 10545 / NBRC 100140 / 7) (NCBI:txid273063)

CATH classification: 3.70.10.10

B-factor: mean 26.89, std 10.21, range [7.0, 69.94]

Sequence (960 aa):
AHIVYDDVRDLKAIIQALLKLVDEALFDIKPEGIQLVAIDKAHISLIKIELPKEMFKEYDVPEEFKFGFNTQYMSKLLKAAKRKEEIIIDADSPEVVKLTLSGALNRVFNVNNIEVLPPEVPLEFDIKATINASGLKNAIGEIAEVADTLLISGNEEKVVVKGEGENKVEVEFSKDTGSLADIEFNKESSSAYDVEYLNDIISLTKLSDYVKVAFADQKPMQLEFNMEGGGKVTYLLAPKLSAHIVYDDVRDLKAIIQALLKLVDEALFDIKPEGIQLVAIDKAHISLIKIELPKEMFKEYDVPEEFKFGFNTQYMSKLLKAAKRKEEIIIDADSPEVVKLTLSGALNRVFNVNNIEVLPPEFDIKATINASGLKNAIGEIAEVADTLLISGNEEKVVVKGEGENKVEVEFSKDTGSLADIEFNKESSSAYDVEYLNDIISLTKLSDYVKVAFADQKPMQLEFNMEGGGKVTYLLAPKLSAHIVYDDVRDLKAIIQALLKLVDEALFDIKPEGIQLVAIDKAHISLIKIELPKEMFKEYDVPEEFKFGFNTQYMSKLLKAAKRKEEIIIDADSPEVVKLTLSGALNRVFNVNNIEVLPPLEFDIKATINASGLKNAIGEIAEVADTLLISGNEEKVVVKGEGENKVEVEFSKDTGSLADIEFNKESSSAYDVEYLNDIISLTKLSDYVKVAFADQKPMQLEFNMEGGGKVTYLLAPKLSAHIVYDDVRDLKAIIQALLKLVDEALFDIKPEGIQLVAIDKAHISLIKIELPKEMFKEYDVPEEFKFGFNTQYMSKLLKAAKRKEEIIIDADSPEVVKLTLSGALNRVFNVNNIEVLPPVNLEFDIKATINASGLKNAIGEIAEVADTLLISGNEEKVVVKGEGENKVEVEFSKDTGSLADIEFNKESSSAYDVEYLNDIISLTK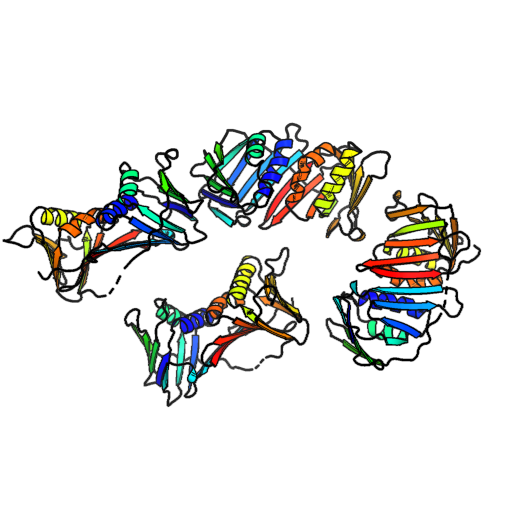LSDYVKVAFADQKPMQLEFNMEGGGKVTYLLAPKLS